Protein AF-0000000084827569 (afdb_homodimer)

Foldseek 3Di:
DPCVPPPPPPQDDQDAQLAKAFLAWDWLLLAFEEEEEQELFLWDWDVVLLQVLLQVLQVCCCPPVVQDPCLNVDGDDPQQDDAFWKAQLQVRKIFFAFQQQFTQQLQIDQQRHHDHNVVCCVVCVHGHDDPVQAAPPQQHDDLNRHMGHGHDPSCSSLSNSSSSSRVVCVVVVNDDGSNVSNVSSVCCSPPPSLVVSLVVCVVDDVVNITPCLALSQVLLVQCVVVPGAYEYAYLHAPSSSCVNQCVSHRNCSQQSHQAYEYNQPFPCQAVPQPWAKWWADPVRDTDDDHDQEGGGSTYIYYHHVVVVCVRPVDFAANYEYEDARLRRTFASCCPPTHYAYEHAAQLSSVVSVLCPDPVLSSLVSLLVVLVVCLVVQVVDDDPVSVVVSVVSVVVSVVSLQVQQVSAHNNHRDCQDSRPGGTSSNVSCSVGHRMYHNHSSSCVVDDSRDIHDHDDDDDPPDDDDSPPCPPPD/DPCVPCPPPPQDDFDAQLAKAFLAWDWLLLAFEEEEEQELFLWDWDVVVLQVLLQVLQVCCCPPVPQDPVLNPDGDDPQQDDAFWKAQLQVRKIFFAFQQQFTQQLQIDQQRHHDHNVVCCVVCVHGHDDPVQAAPPQQHDDLNRHMGTGHDPSCSSLSNSSSSSRVVCVVVVNDDGSNVSNVSSVCCSPPPSLVVVLVVCVVDDLVNITPCLALSQVLLVQCVVVPGAYEYAYLHAPSVSCVNQCVSHNNCSQQSHQAYEYNQPFPCQAVPQPWAKWWADPVRDTDDDHDQEGGGSTYIYYHHVVVVCVRPVDFAANYEYEDARLRRTFASCCPPTRYAYEHAAQLSSVVSVLCPDPVLSSLVSLLVVLVVCLVVQVVDDDPVSVVVSVVSVVVSVVSLQVQQVSAHNNHRDCQDSRPGGTSSNVSCSVGHRMYHNHSSSCVVDDSRDIHDHDDDDDPPDDDDSPSCPPPD

Organism: Latimeria chalumnae (NCBI:txid7897)

Solvent-accessible surface area (backbone atoms only — not comparable to full-atom values): 49466 Å² total; per-residue (Å²): 133,80,70,76,74,65,67,61,53,60,62,71,74,73,65,60,45,60,44,74,35,30,65,37,74,44,48,42,63,57,46,51,32,41,33,32,28,42,75,53,40,58,46,28,68,39,71,64,50,46,43,49,52,31,49,52,51,53,48,43,40,30,74,74,66,66,40,66,70,73,59,71,74,63,70,78,59,86,73,61,64,65,59,43,31,34,33,34,28,72,78,47,34,39,33,41,42,25,62,78,36,32,50,43,78,77,26,32,23,49,27,86,38,78,47,55,56,68,56,49,28,64,74,48,66,41,49,47,54,33,53,84,45,41,36,48,94,76,26,43,42,62,88,42,70,14,16,28,39,38,60,41,78,80,38,50,36,54,55,48,48,54,22,50,53,45,31,51,30,59,76,67,71,46,87,78,57,40,47,57,54,50,51,61,53,47,47,43,62,68,70,45,32,59,60,52,48,44,52,52,52,69,74,44,68,55,76,72,34,53,42,62,35,65,44,38,34,51,45,54,47,52,40,50,75,68,69,42,45,28,33,37,53,25,62,54,49,59,73,52,51,51,55,52,39,34,71,35,65,28,90,64,47,46,71,66,25,42,34,37,30,25,41,28,50,64,48,47,20,74,73,40,76,78,48,62,57,26,40,41,45,97,86,69,45,76,46,87,60,82,70,83,65,76,48,64,55,43,42,30,32,44,17,20,46,63,61,50,35,69,60,68,62,72,60,27,63,28,27,36,38,35,23,41,34,61,51,59,55,23,33,59,42,35,42,58,48,34,28,36,23,32,34,30,38,60,65,47,29,62,52,34,54,50,56,66,33,68,67,45,42,47,45,51,43,50,42,52,49,47,50,51,48,49,63,66,51,63,79,49,80,49,69,70,50,43,53,50,50,53,50,47,53,52,48,43,51,51,42,47,51,51,60,27,40,74,66,21,73,55,66,24,45,62,49,36,46,83,72,40,44,10,40,44,36,49,51,44,58,66,34,22,32,27,37,24,30,47,62,49,35,55,71,81,49,63,66,67,44,58,43,73,40,76,72,64,62,53,74,76,46,64,52,73,53,71,80,70,79,68,82,126,130,81,68,77,74,65,66,61,52,62,62,72,74,75,65,60,48,61,44,74,34,29,66,36,73,45,47,40,62,56,45,51,33,41,33,33,28,42,75,53,41,57,44,27,70,37,72,64,50,45,42,50,52,31,51,52,53,52,48,44,39,31,74,73,67,65,42,66,71,72,58,72,76,63,71,78,58,85,73,62,66,65,60,43,30,34,34,34,29,72,76,47,36,39,32,41,42,23,60,78,34,33,51,43,76,76,25,32,26,50,28,85,37,78,47,58,57,70,56,50,28,63,75,48,66,39,49,48,56,32,52,85,44,41,38,48,93,76,27,43,42,62,88,41,71,14,15,28,39,37,61,42,77,78,39,49,35,55,54,47,48,55,22,51,54,45,30,50,30,60,75,66,72,47,87,76,57,39,46,58,54,50,53,61,53,47,46,46,62,69,74,42,33,63,61,49,45,46,53,49,54,71,70,47,64,58,77,70,34,52,42,62,32,65,44,39,34,51,44,54,49,53,40,50,76,69,68,42,45,30,32,38,55,25,60,53,50,60,72,54,50,51,53,52,39,35,70,33,64,27,92,65,48,48,73,66,25,42,33,35,32,26,42,28,49,64,48,47,19,74,74,40,76,76,48,62,55,26,40,41,47,97,85,68,46,77,46,87,59,82,71,83,66,78,47,65,52,43,44,30,33,44,19,20,48,65,60,49,36,69,60,69,61,73,59,26,64,30,27,37,38,34,23,39,34,61,52,58,56,22,33,57,41,36,42,58,48,35,29,36,24,33,33,31,38,58,64,46,30,60,51,36,55,49,57,65,32,68,67,46,42,47,44,49,42,50,44,52,47,48,50,52,47,49,62,68,51,64,78,48,79,50,68,70,50,43,52,49,49,52,49,48,53,52,48,43,52,53,42,49,50,51,60,27,40,74,66,22,74,56,65,24,46,63,49,36,48,84,71,40,45,10,40,45,36,49,50,45,57,64,33,23,32,28,38,25,31,45,62,49,37,55,70,80,49,63,67,66,44,59,42,73,40,77,73,63,61,53,74,74,45,65,53,72,52,70,79,70,80,69,83,127

Sequence (944 aa):
FYFKDLIPSMMGSFPSPDAIFANNEMSLSDIEVYGFDYDYTLAFYSKDLHTMIFNIARNILIDQLRYPEELRTYEYSPNFAIRGLHYDVQTALLMKIDAFHYIQLGSVYRGLNTVPDEEVIAIYEGSHVPLEQMSDFYGKSSHGNTMKQFMDIFSLPEVTLLSCVNDYFITNNIDYEPVHLYKDVKVQFEDNFLKHFIYLFHLSCIDRYICYGEQTCAVLRKLAEHGKKMFLITNSPISFVDRGMNYIVDKDWKDLFDVIIVQADKPSFFNDRRPPFRRVNQKGVLLWDKIHQLEKGQIYKQGNLYEFLKLTGWRGSKVLYFGDHIYSDLADLTLKHGWRTGAIIPELRSEIKTMNTEEYTRVMAFLQTLTGLLEKMQVYRDTESQMLLQEWIKERQDTRELAKKVFNPQFGSIFRTNQNPTYFSRRLSRFADIYMASLSCLLNYDLHHTFYPRRTPLQHEAPFWSQLNVTVFYFKDLIPSMMGSFPSPDAIFANNEMSLSDIEVYGFDYDYTLAFYSKDLHTMIFNIARNILIDQLRYPEELRTYEYSPNFAIRGLHYDVQTALLMKIDAFHYIQLGSVYRGLNTVPDEEVIAIYEGSHVPLEQMSDFYGKSSHGNTMKQFMDIFSLPEVTLLSCVNDYFITNNIDYEPVHLYKDVKVQFEDNFLKHFIYLFHLSCIDRYICYGEQTCAVLRKLAEHGKKMFLITNSPISFVDRGMNYIVDKDWKDLFDVIIVQADKPSFFNDRRPPFRRVNQKGVLLWDKIHQLEKGQIYKQGNLYEFLKLTGWRGSKVLYFGDHIYSDLADLTLKHGWRTGAIIPELRSEIKTMNTEEYTRVMAFLQTLTGLLEKMQVYRDTESQMLLQEWIKERQDTRELAKKVFNPQFGSIFRTNQNPTYFSRRLSRFADIYMASLSCLLNYDLHHTFYPRRTPLQHEAPFWSQLNVTV

InterPro domains:
  IPR008380 HAD-superfamily hydrolase, subfamily IG, 5'-nucleotidase [PF05761] (20-462)
  IPR008380 HAD-superfamily hydrolase, subfamily IG, 5'-nucleotidase [PTHR12103] (16-461)
  IPR008380 HAD-superfamily hydrolase, subfamily IG, 5'-nucleotidase [TIGR02244] (20-361)
  IPR016695 Purine 5'-nucleotidase [PIRSF017434] (11-467)
  IPR023214 HAD superfamily [G3DSA:3.40.50.1000] (194-374)
  IPR036412 HAD-like superfamily [SSF56784] (17-463)

Radius of gyration: 29.43 Å; Cα contacts (8 Å, |Δi|>4): 1794; chains: 2; bounding box: 73×83×70 Å

Secondary structure (DSSP, 8-state):
---TT----B-SPPPPTT--EESS-EEGGG--EEEE-TBTTTBEE-HHHHHHHHHHHHHHHHHTT---GGGGG----TTT--TT-EEETTTTEEEEEBTTSBEEEEEEEETTEEPPHHHHHHHHTSSBPPGGGS--TTS--STTSSEEE--STTHHHHHHHHHHHHHHHHHTT----HHHHHHHHHHIIIIIHHHHHHHHHHHS-HHHHEE-HHHHHHHHHHHHHTT-EEEEE-SS-HHHHHHHHHHHT-TTGGGG-SEEEES--TTHHHH---PPEEEE-TTSPBP-PPPS---TT-EEEE--HHHHHHHH---GGGEEEEES-IIIIIIHHHHHH--EEEEE-THHHHHHHHHTSHHHHHHHHHHHHHHHHHHHHTT--SHHHHHHHHHHHHHHHHHHHHHHHTT-TTT--SSEETTEEBHHHHHHHHH-SEEES-GGGGGGS-TT-EE----PPPTTS--B--------/---TT----B-SPPPPTT--EESS-EEGGG--EEEE-TBTTTBEE-HHHHHHHHHHHHHHHHHTT---GGGGG----TTT--TT-EEETTTTEEEEEBTTSBEEEEEEEETTEEPPHHHHHHHHTSSBPPGGGS--TTS--STTSSEEE--STTHHHHHHHHHHHHHHHHHTT----HHHHHHHHHHIIIIIHHHHHHHHHHHS-HHHHEE-HHHHHHHHHHHHHTT-EEEEE-SS-HHHHHHHHHHHT-TTGGGG-SEEEES--TTHHHH---PPEEEE-TTSPBP-PPPS---TT-EEEE--HHHHHHHH---GGGEEEEES-IIIIIIHHHHHH--EEEEE-THHHHHHHHHTSHHHHHHHHHHHHHHHHHHHHTT--SHHHHHHHHHHHHHHHHHHHHHHHTT-TTT--SSEETTEEBHHHHHHHHH-SEEES-GGGGGGS-TT-EE----PPPTTS--B--------

Nearest PDB structures (foldseek):
  4ohf-assembly3_C  TM=8.994E-01  e=6.667E-33  Legionella pneumophila subsp. pneumophila str. Philadelphia 1
  2xcw-assembly1_A  TM=8.366E-01  e=3.981E-32  Homo sapiens
  6ddl-assembly1_A-2  TM=8.296E-01  e=4.647E-31  Homo sapiens
  6ddl-assembly1_B-2  TM=8.229E-01  e=4.156E-31  Homo sapiens
  2xcv-assembly1_A  TM=8.320E-01  e=2.624E-30  Homo sapiens

Structure (mmCIF, N/CA/C/O backbone):
data_AF-0000000084827569-model_v1
#
loop_
_entity.id
_entity.type
_entity.pdbx_description
1 polymer "5'-nucleotidase domain containing 3"
#
loop_
_atom_site.group_PDB
_atom_site.id
_atom_site.type_symbol
_atom_site.label_atom_id
_atom_site.label_alt_id
_atom_site.label_comp_id
_atom_site.label_asym_id
_atom_site.label_entity_id
_atom_site.label_seq_id
_atom_site.pdbx_PDB_ins_code
_atom_site.Cartn_x
_atom_site.Cartn_y
_atom_site.Cartn_z
_atom_site.occupancy
_atom_site.B_iso_or_equiv
_atom_site.auth_seq_id
_atom_site.auth_comp_id
_atom_site.auth_asym_id
_atom_site.auth_atom_id
_atom_site.pdbx_PDB_model_num
ATOM 1 N N . PHE A 1 1 ? 28.141 -9.164 26.234 1 29.25 1 PHE A N 1
ATOM 2 C CA . PHE A 1 1 ? 26.688 -9.305 26.328 1 29.25 1 PHE A CA 1
ATOM 3 C C . PHE A 1 1 ? 26.203 -10.508 25.531 1 29.25 1 PHE A C 1
ATOM 5 O O . PHE A 1 1 ? 26.297 -10.516 24.297 1 29.25 1 PHE A O 1
ATOM 12 N N . TYR A 1 2 ? 26.641 -11.578 26.062 1 33.53 2 TYR A N 1
ATOM 13 C CA . TYR A 1 2 ? 26.312 -12.852 25.438 1 33.53 2 TYR A CA 1
ATOM 14 C C . TYR A 1 2 ? 24.812 -13.094 25.453 1 33.53 2 TYR A C 1
ATOM 16 O O . TYR A 1 2 ? 24.188 -13.062 26.516 1 33.53 2 TYR A O 1
ATOM 24 N N . PHE A 1 3 ? 24.141 -12.602 24.422 1 39 3 PHE A N 1
ATOM 25 C CA . PHE A 1 3 ? 22.734 -12.859 24.109 1 39 3 PHE A CA 1
ATOM 26 C C . PHE A 1 3 ? 22.469 -14.359 24.047 1 39 3 PHE A C 1
ATOM 28 O O . PHE A 1 3 ? 21.734 -14.828 23.188 1 39 3 PHE A O 1
ATOM 35 N N . LYS A 1 4 ? 23.391 -15.234 24.5 1 38.5 4 LYS A N 1
ATOM 36 C CA . LYS A 1 4 ? 23.125 -16.656 24.328 1 38.5 4 LYS A CA 1
ATOM 37 C C . LYS A 1 4 ? 21.75 -17.031 24.859 1 38.5 4 LYS A C 1
ATOM 39 O O . LYS A 1 4 ? 21.094 -17.922 24.312 1 38.5 4 LYS A O 1
ATOM 44 N N . ASP A 1 5 ? 21.312 -16.469 25.906 1 44.16 5 ASP A N 1
ATOM 45 C CA . ASP A 1 5 ? 20.156 -17.047 26.578 1 44.16 5 ASP A CA 1
ATOM 46 C C . ASP A 1 5 ? 18.875 -16.312 26.203 1 44.16 5 ASP A C 1
ATOM 48 O O . ASP A 1 5 ? 17.906 -16.312 26.969 1 44.16 5 ASP A O 1
ATOM 52 N N . LEU A 1 6 ? 18.938 -15.438 25.266 1 46.19 6 LEU A N 1
ATOM 53 C CA . LEU A 1 6 ? 17.641 -14.844 24.938 1 46.19 6 LEU A CA 1
ATOM 54 C C . LEU A 1 6 ? 16.703 -15.883 24.344 1 46.19 6 LEU A C 1
ATOM 56 O O . LEU A 1 6 ? 17.016 -16.5 23.328 1 46.19 6 LEU A O 1
ATOM 60 N N . ILE A 1 7 ? 16.125 -16.594 25.297 1 48.72 7 ILE A N 1
ATOM 61 C CA . ILE A 1 7 ? 15.055 -17.438 24.75 1 48.72 7 ILE A CA 1
ATOM 62 C C . ILE A 1 7 ? 13.914 -16.562 24.25 1 48.72 7 ILE A C 1
ATOM 64 O O . ILE A 1 7 ? 13.281 -15.844 25.031 1 48.72 7 ILE A O 1
ATOM 68 N N . PRO A 1 8 ? 13.867 -16.391 22.906 1 52.38 8 PRO A N 1
ATOM 69 C CA . PRO A 1 8 ? 12.742 -15.609 22.391 1 52.38 8 PRO A CA 1
ATOM 70 C C . PRO A 1 8 ? 11.391 -16.094 22.922 1 52.38 8 PRO A C 1
ATOM 72 O O . PRO A 1 8 ? 11.203 -17.297 23.125 1 52.38 8 PRO A O 1
ATOM 75 N N . SER A 1 9 ? 10.758 -15.367 23.875 1 50.97 9 SER A N 1
ATOM 76 C CA . SER A 1 9 ? 9.383 -15.719 24.203 1 50.97 9 SER A CA 1
ATOM 77 C C . SER A 1 9 ? 8.461 -15.539 23 1 50.97 9 SER A C 1
ATOM 79 O O . SER A 1 9 ? 8.328 -14.438 22.469 1 50.97 9 SER A O 1
ATOM 81 N N . MET A 1 10 ? 8.609 -16.547 22.109 1 52.84 10 MET A N 1
ATOM 82 C CA . MET A 1 10 ? 7.676 -16.547 20.984 1 52.84 10 MET A CA 1
ATOM 83 C C . MET A 1 10 ? 6.234 -16.609 21.484 1 52.84 10 MET A C 1
ATOM 85 O O . MET A 1 10 ? 5.93 -17.344 22.422 1 52.84 10 MET A O 1
ATOM 89 N N . MET A 1 11 ? 5.543 -15.477 21.156 1 50.56 11 MET A N 1
ATOM 90 C CA . MET A 1 11 ? 4.117 -15.461 21.469 1 50.56 11 MET A CA 1
ATOM 91 C C . MET A 1 11 ? 3.328 -16.297 20.469 1 50.56 11 MET A C 1
ATOM 93 O O . MET A 1 11 ? 3.189 -15.914 19.297 1 50.56 11 MET A O 1
ATOM 97 N N . GLY A 1 12 ? 3.107 -17.609 20.719 1 57.53 12 GLY A N 1
ATOM 98 C CA . GLY A 1 12 ? 2.129 -18.406 20 1 57.53 12 GLY A CA 1
ATOM 99 C C . GLY A 1 12 ? 2.75 -19.547 19.219 1 57.53 12 GLY A C 1
ATOM 100 O O . GLY A 1 12 ? 3.941 -19.844 19.359 1 57.53 12 GLY A O 1
ATOM 101 N N . SER A 1 13 ? 1.937 -20.281 18.516 1 65.5 13 SER A N 1
ATOM 102 C CA . SER A 1 13 ? 2.32 -21.469 17.75 1 65.5 13 SER A CA 1
ATOM 103 C C . SER A 1 13 ? 2.875 -21.094 16.375 1 65.5 13 SER A C 1
ATOM 105 O O . SER A 1 13 ? 2.52 -20.047 15.828 1 65.5 13 SER A O 1
ATOM 107 N N . PHE A 1 14 ? 3.91 -21.703 15.984 1 82.19 14 PHE A N 1
ATOM 108 C CA . PHE A 1 14 ? 4.469 -21.578 14.641 1 82.19 14 PHE A CA 1
ATOM 109 C C . PHE A 1 14 ? 3.402 -21.844 13.586 1 82.19 14 PHE A C 1
ATOM 111 O O . PHE A 1 14 ? 2.613 -22.781 13.711 1 82.19 14 PHE A O 1
ATOM 118 N N . PRO A 1 15 ? 3.332 -20.906 12.695 1 88.69 15 PRO A N 1
ATOM 119 C CA . PRO A 1 15 ? 2.375 -21.125 11.609 1 88.69 15 PRO A CA 1
ATOM 120 C C . PRO A 1 15 ? 2.662 -22.422 10.836 1 88.69 15 PRO A C 1
ATOM 122 O O . PRO A 1 15 ? 3.822 -22.812 10.688 1 88.69 15 PRO A O 1
ATOM 125 N N . SER A 1 16 ? 1.63 -23.047 10.391 1 93.62 16 SER A N 1
ATOM 126 C CA . SER A 1 16 ? 1.774 -24.219 9.539 1 93.62 16 SER A CA 1
ATOM 127 C C . SER A 1 16 ? 2.121 -23.828 8.102 1 93.62 16 SER A C 1
ATOM 129 O O . SER A 1 16 ? 1.522 -22.906 7.547 1 93.62 16 SER A O 1
ATOM 131 N N . PRO A 1 17 ? 3.078 -24.531 7.512 1 95.62 17 PRO A N 1
ATOM 132 C CA . PRO A 1 17 ? 3.408 -24.266 6.109 1 95.62 17 PRO A CA 1
ATOM 133 C C . PRO A 1 17 ? 2.238 -24.547 5.168 1 95.62 17 PRO A C 1
ATOM 135 O O . PRO A 1 17 ? 2.266 -24.141 4.008 1 95.62 17 PRO A O 1
ATOM 138 N N . ASP A 1 18 ? 1.232 -25.266 5.645 1 96.31 18 ASP A N 1
ATOM 139 C CA . ASP A 1 18 ? 0.086 -25.578 4.801 1 96.31 18 ASP A CA 1
ATOM 140 C C . ASP A 1 18 ? -1.142 -24.766 5.211 1 96.31 18 ASP A C 1
ATOM 142 O O . ASP A 1 18 ? -2.271 -25.125 4.867 1 96.31 18 ASP A O 1
ATOM 146 N N . ALA A 1 19 ? -0.898 -23.703 5.957 1 96.5 19 ALA A N 1
ATOM 147 C CA . ALA A 1 19 ? -1.994 -22.828 6.359 1 96.5 19 ALA A CA 1
ATOM 148 C C . ALA A 1 19 ? -2.326 -21.828 5.258 1 96.5 19 ALA A C 1
ATOM 150 O O . ALA A 1 19 ? -1.523 -21.609 4.348 1 96.5 19 ALA A O 1
ATOM 151 N N . ILE A 1 20 ? -3.559 -21.344 5.305 1 98.12 20 ILE A N 1
ATOM 152 C CA . ILE A 1 20 ? -3.971 -20.219 4.484 1 98.12 20 ILE A CA 1
ATOM 153 C C . ILE A 1 20 ? -3.918 -18.922 5.309 1 98.12 20 ILE A C 1
ATOM 155 O O . ILE A 1 20 ? -4.41 -18.891 6.441 1 98.12 20 ILE A O 1
ATOM 159 N N . PHE A 1 21 ? -3.318 -17.969 4.793 1 97.75 21 PHE A N 1
ATOM 160 C CA . PHE A 1 21 ? -3.18 -16.688 5.484 1 97.75 21 PHE A CA 1
ATOM 161 C C . PHE A 1 21 ? -4.078 -15.633 4.852 1 97.75 21 PHE A C 1
ATOM 163 O O . PHE A 1 21 ? -4.367 -15.695 3.654 1 97.75 21 PHE A O 1
ATOM 170 N N . ALA A 1 22 ? -4.5 -14.656 5.695 1 97.5 22 ALA A N 1
ATOM 171 C CA . ALA A 1 22 ? -5.488 -13.695 5.211 1 97.5 22 ALA A CA 1
ATOM 172 C C . ALA A 1 22 ? -5.008 -12.266 5.426 1 97.5 22 ALA A C 1
ATOM 174 O O . ALA A 1 22 ? -4.465 -11.938 6.484 1 97.5 22 ALA A O 1
ATOM 175 N N . ASN A 1 23 ? -5.168 -11.469 4.371 1 96.25 23 ASN A N 1
ATOM 176 C CA . ASN A 1 23 ? -4.992 -10.023 4.477 1 96.25 23 ASN A CA 1
ATOM 177 C C . ASN A 1 23 ? -6.316 -9.32 4.746 1 96.25 23 ASN A C 1
ATOM 179 O O . ASN A 1 23 ? -6.336 -8.203 5.27 1 96.25 23 ASN A O 1
ATOM 183 N N . ASN A 1 24 ? -7.383 -10 4.32 1 95.69 24 ASN A N 1
ATOM 184 C CA . ASN A 1 24 ? -8.742 -9.531 4.562 1 95.69 24 ASN A CA 1
ATOM 185 C C . ASN A 1 24 ? -9.625 -10.648 5.117 1 95.69 24 ASN A C 1
ATOM 187 O O . ASN A 1 24 ? -9.453 -11.82 4.77 1 95.69 24 ASN A O 1
ATOM 191 N N . GLU A 1 25 ? -10.555 -10.195 5.953 1 95.75 25 GLU A N 1
ATOM 192 C CA . GLU A 1 25 ? -11.516 -11.172 6.453 1 95.75 25 GLU A CA 1
ATOM 193 C C . GLU A 1 25 ? -12.359 -11.742 5.32 1 95.75 25 GLU A C 1
ATOM 195 O O . GLU A 1 25 ? -12.883 -11 4.484 1 95.75 25 GLU A O 1
ATOM 200 N N . MET A 1 26 ? -12.43 -13.055 5.309 1 95.88 26 MET A N 1
ATOM 201 C CA . MET A 1 26 ? -13.18 -13.727 4.246 1 95.88 26 MET A CA 1
ATOM 202 C C . MET A 1 26 ? -13.797 -15.023 4.75 1 95.88 26 MET A C 1
ATOM 204 O O . MET A 1 26 ? -13.109 -15.844 5.367 1 95.88 26 MET A O 1
ATOM 208 N N . SER A 1 27 ? -15.039 -15.164 4.465 1 96.88 27 SER A N 1
ATOM 209 C CA . SER A 1 27 ? -15.734 -16.406 4.781 1 96.88 27 SER A CA 1
ATOM 210 C C . SER A 1 27 ? -15.945 -17.25 3.531 1 96.88 27 SER A C 1
ATOM 212 O O . SER A 1 27 ? -16.516 -16.781 2.545 1 96.88 27 SER A O 1
ATOM 214 N N . LEU A 1 28 ? -15.578 -18.469 3.611 1 97.94 28 LEU A N 1
ATOM 215 C CA . LEU A 1 28 ? -15.789 -19.375 2.482 1 97.94 28 LEU A CA 1
ATOM 216 C C . LEU A 1 28 ? -17.266 -19.656 2.275 1 97.94 28 LEU A C 1
ATOM 218 O O . LEU A 1 28 ? -17.688 -20.062 1.189 1 97.94 28 LEU A O 1
ATOM 222 N N . SER A 1 29 ? -18.062 -19.422 3.281 1 96.38 29 SER A N 1
ATOM 223 C CA . SER A 1 29 ? -19.516 -19.609 3.164 1 96.38 29 SER A CA 1
ATOM 224 C C . SER A 1 29 ? -20.109 -18.609 2.176 1 96.38 29 SER A C 1
ATOM 226 O O . SER A 1 29 ? -21.172 -18.875 1.593 1 96.38 29 SER A O 1
ATOM 228 N N . ASP A 1 30 ? -19.438 -17.531 1.999 1 96.19 30 ASP A N 1
ATOM 229 C CA . ASP A 1 30 ? -19.953 -16.469 1.132 1 96.19 30 ASP A CA 1
ATOM 230 C C . ASP A 1 30 ? -19.562 -16.719 -0.322 1 96.19 30 ASP A C 1
ATOM 232 O O . ASP A 1 30 ? -20.078 -16.062 -1.23 1 96.19 30 ASP A O 1
ATOM 236 N N . ILE A 1 31 ? -18.672 -17.641 -0.545 1 98.25 31 ILE A N 1
ATOM 237 C CA . ILE A 1 31 ? -18.156 -17.875 -1.888 1 98.25 31 ILE A CA 1
ATOM 238 C C . ILE A 1 31 ? -19.016 -18.906 -2.6 1 98.25 31 ILE A C 1
ATOM 240 O O . ILE A 1 31 ? -19.203 -20.031 -2.107 1 98.25 31 ILE A O 1
ATOM 244 N N . GLU A 1 32 ? -19.469 -18.531 -3.768 1 98.25 32 GLU A N 1
ATOM 245 C CA . GLU A 1 32 ? -20.328 -19.422 -4.547 1 98.25 32 GLU A CA 1
ATOM 246 C C . GLU A 1 32 ? -19.609 -19.906 -5.805 1 98.25 32 GLU A C 1
ATOM 248 O O . GLU A 1 32 ? -19.922 -20.984 -6.32 1 98.25 32 GLU A O 1
ATOM 253 N N . VAL A 1 33 ? -18.734 -19.109 -6.242 1 98.75 33 VAL A N 1
ATOM 254 C CA . VAL A 1 33 ? -18.062 -19.391 -7.508 1 98.75 33 VAL A CA 1
ATOM 255 C C . VAL A 1 33 ? -16.547 -19.344 -7.312 1 98.75 33 VAL A C 1
ATOM 257 O O . VAL A 1 33 ? -16.016 -18.406 -6.738 1 98.75 33 VAL A O 1
ATOM 260 N N . TYR A 1 34 ? -15.922 -20.406 -7.781 1 98.81 34 TYR A N 1
ATOM 261 C CA . TYR A 1 34 ? -14.469 -20.5 -7.691 1 98.81 34 TYR A CA 1
ATOM 262 C C . TYR A 1 34 ? -13.828 -20.453 -9.07 1 98.81 34 TYR A C 1
ATOM 264 O O . TYR A 1 34 ? -14.211 -21.219 -9.969 1 98.81 34 TYR A O 1
ATOM 272 N N . GLY A 1 35 ? -12.898 -19.547 -9.281 1 98.75 35 GLY A N 1
ATOM 273 C CA . GLY A 1 35 ? -12.125 -19.438 -10.508 1 98.75 35 GLY A CA 1
ATOM 274 C C . GLY A 1 35 ? -10.656 -19.75 -10.32 1 98.75 35 GLY A C 1
ATOM 275 O O . GLY A 1 35 ? -10.094 -19.5 -9.25 1 98.75 35 GLY A O 1
ATOM 276 N N . PHE A 1 36 ? -10.047 -20.234 -11.43 1 98.56 36 PHE A N 1
ATOM 277 C CA . PHE A 1 36 ? -8.664 -20.688 -11.312 1 98.56 36 PHE A CA 1
ATOM 278 C C . PHE A 1 36 ? -7.863 -20.297 -12.547 1 98.56 36 PHE A C 1
ATOM 280 O O . PHE A 1 36 ? -8.359 -20.375 -13.672 1 98.56 36 PHE A O 1
ATOM 287 N N . ASP A 1 37 ? -6.594 -19.906 -12.211 1 96.25 37 ASP A N 1
ATOM 288 C CA . ASP A 1 37 ? -5.562 -20 -13.242 1 96.25 37 ASP A CA 1
ATOM 289 C C . ASP A 1 37 ? -5.066 -21.453 -13.375 1 96.25 37 ASP A C 1
ATOM 291 O O . ASP A 1 37 ? -5.426 -22.312 -12.57 1 96.25 37 ASP A O 1
ATOM 295 N N . TYR A 1 38 ? -4.395 -21.656 -14.484 1 94.12 38 TYR A N 1
ATOM 296 C CA . TYR A 1 38 ? -3.932 -23.031 -14.719 1 94.12 38 TYR A CA 1
ATOM 297 C C . TYR A 1 38 ? -2.51 -23.219 -14.203 1 94.12 38 TYR A C 1
ATOM 299 O O . TYR A 1 38 ? -2.279 -23.984 -13.273 1 94.12 38 TYR A O 1
ATOM 307 N N . ASP A 1 39 ? -1.568 -22.359 -14.703 1 89.69 39 ASP A N 1
ATOM 308 C CA . ASP A 1 39 ? -0.149 -22.531 -14.406 1 89.69 39 ASP A CA 1
ATOM 309 C C . ASP A 1 39 ? 0.174 -22.109 -12.977 1 89.69 39 ASP A C 1
ATOM 311 O O . ASP A 1 39 ? -0.102 -20.969 -12.594 1 89.69 39 ASP A O 1
ATOM 315 N N . TYR A 1 40 ? 0.761 -23.031 -12.242 1 90.81 40 TYR A N 1
ATOM 316 C CA . TYR A 1 40 ? 1.181 -22.844 -10.859 1 90.81 40 TYR A CA 1
ATOM 317 C C . TYR A 1 40 ? -0.016 -22.547 -9.961 1 90.81 40 TYR A C 1
ATOM 319 O O . TYR A 1 40 ? 0.119 -21.891 -8.93 1 90.81 40 TYR A O 1
ATOM 327 N N . THR A 1 41 ? -1.151 -22.922 -10.406 1 94.81 41 THR A N 1
ATOM 328 C CA . THR A 1 41 ? -2.375 -22.906 -9.609 1 94.81 41 THR A CA 1
ATOM 329 C C . THR A 1 41 ? -3.049 -24.266 -9.609 1 94.81 41 THR A C 1
ATOM 331 O O . THR A 1 41 ? -2.918 -25.031 -8.648 1 94.81 41 THR A O 1
ATOM 334 N N . LEU A 1 42 ? -3.605 -24.703 -10.766 1 95.88 42 LEU A N 1
ATOM 335 C CA . LEU A 1 42 ? -4.109 -26.062 -10.867 1 95.88 42 LEU A CA 1
ATOM 336 C C . LEU A 1 42 ? -2.971 -27.047 -11.117 1 95.88 42 LEU A C 1
ATOM 338 O O . LEU A 1 42 ? -2.943 -28.125 -10.531 1 95.88 42 LEU A O 1
ATOM 342 N N . ALA A 1 43 ? -2.096 -26.625 -12.016 1 90.81 43 ALA A N 1
ATOM 343 C CA . ALA A 1 43 ? -0.926 -27.438 -12.32 1 90.81 43 ALA A CA 1
ATOM 344 C C . ALA A 1 43 ? 0.334 -26.844 -11.695 1 90.81 43 ALA A C 1
ATOM 346 O O . ALA A 1 43 ? 0.73 -25.734 -12.016 1 90.81 43 ALA A O 1
ATOM 347 N N . PHE A 1 44 ? 0.921 -27.656 -10.852 1 89.06 44 PHE A N 1
ATOM 348 C CA . PHE A 1 44 ? 2.195 -27.281 -10.25 1 89.06 44 PHE A CA 1
ATOM 349 C C . PHE A 1 44 ? 3.348 -28.016 -10.914 1 89.06 44 PHE A C 1
ATOM 351 O O . PHE A 1 44 ? 3.225 -29.203 -11.25 1 89.06 44 PHE A O 1
ATOM 358 N N . TYR A 1 45 ? 4.402 -27.25 -11.016 1 83.94 45 TYR A N 1
ATOM 359 C CA . TYR A 1 45 ? 5.496 -27.844 -11.773 1 83.94 45 TYR A CA 1
ATOM 360 C C . TYR A 1 45 ? 6.727 -28.031 -10.898 1 83.94 45 TYR A C 1
ATOM 362 O O . TYR A 1 45 ? 6.961 -27.266 -9.969 1 83.94 45 TYR A O 1
ATOM 370 N N . SER A 1 46 ? 7.477 -29.016 -11.25 1 82.81 46 SER A N 1
ATOM 371 C CA . SER A 1 46 ? 8.734 -29.297 -10.562 1 82.81 46 SER A CA 1
ATOM 372 C C . SER A 1 46 ? 9.844 -28.375 -11.047 1 82.81 46 SER A C 1
ATOM 374 O O . SER A 1 46 ? 9.695 -27.703 -12.062 1 82.81 46 SER A O 1
ATOM 376 N N . LYS A 1 47 ? 10.977 -28.438 -10.328 1 82.06 47 LYS A N 1
ATOM 377 C CA . LYS A 1 47 ? 12.141 -27.641 -10.672 1 82.06 47 LYS A CA 1
ATOM 378 C C . LYS A 1 47 ? 12.734 -28.062 -12.008 1 82.06 47 LYS A C 1
ATOM 380 O O . LYS A 1 47 ? 13.445 -27.297 -12.656 1 82.06 47 LYS A O 1
ATOM 385 N N . ASP A 1 48 ? 12.477 -29.25 -12.359 1 84 48 ASP A N 1
ATOM 386 C CA . ASP A 1 48 ? 13 -29.766 -13.625 1 84 48 ASP A CA 1
ATOM 387 C C . ASP A 1 48 ? 12.477 -28.969 -14.812 1 84 48 ASP A C 1
ATOM 389 O O . ASP A 1 48 ? 13.164 -28.812 -15.82 1 84 48 ASP A O 1
ATOM 393 N N . LEU A 1 49 ? 11.328 -28.5 -14.602 1 82.75 49 LEU A N 1
ATOM 394 C CA . LEU A 1 49 ? 10.75 -27.703 -15.68 1 82.75 49 LEU A CA 1
ATOM 395 C C . LEU A 1 49 ? 11.547 -26.422 -15.891 1 82.75 49 LEU A C 1
ATOM 397 O O . LEU A 1 49 ? 11.805 -26.016 -17.031 1 82.75 49 LEU A O 1
ATOM 401 N N . HIS A 1 50 ? 11.969 -25.781 -14.844 1 86.31 50 HIS A N 1
ATOM 402 C CA . HIS A 1 50 ? 12.734 -24.547 -14.938 1 86.31 50 HIS A CA 1
ATOM 403 C C . HIS A 1 50 ? 14.078 -24.781 -15.609 1 86.31 50 HIS A C 1
ATOM 405 O O . HIS A 1 50 ? 14.531 -23.953 -16.422 1 86.31 50 HIS A O 1
ATOM 411 N N . THR A 1 51 ? 14.633 -25.875 -15.258 1 87.94 51 THR A N 1
ATOM 412 C CA . THR A 1 51 ? 15.906 -26.234 -15.867 1 87.94 51 THR A CA 1
ATOM 413 C C . THR A 1 51 ? 15.742 -26.422 -17.375 1 87.94 51 THR A C 1
ATOM 415 O O . THR A 1 51 ? 16.578 -25.969 -18.156 1 87.94 51 THR A O 1
ATOM 418 N N . MET A 1 52 ? 14.727 -27.094 -17.688 1 84.06 52 MET A N 1
ATOM 419 C CA . MET A 1 52 ? 14.461 -27.328 -19.094 1 84.06 52 MET A CA 1
ATOM 420 C C . MET A 1 52 ? 14.242 -26.016 -19.844 1 84.06 52 MET A C 1
ATOM 422 O O . MET A 1 52 ? 14.789 -25.812 -20.922 1 84.06 52 MET A O 1
ATOM 426 N N . ILE A 1 53 ? 13.422 -25.141 -19.25 1 84.38 53 ILE A N 1
ATOM 427 C CA . ILE A 1 53 ? 13.125 -23.859 -19.859 1 84.38 53 ILE A CA 1
ATOM 428 C C . ILE A 1 53 ? 14.406 -23.047 -20.031 1 84.38 53 ILE A C 1
ATOM 430 O O . ILE A 1 53 ? 14.648 -22.469 -21.094 1 84.38 53 ILE A O 1
ATOM 434 N N . PHE A 1 54 ? 15.211 -23.047 -19.062 1 90.25 54 PHE A N 1
ATOM 435 C CA . PHE A 1 54 ? 16.5 -22.359 -19.094 1 90.25 54 PHE A CA 1
ATOM 436 C C . PHE A 1 54 ? 17.375 -22.891 -20.219 1 90.25 54 PHE A C 1
ATOM 438 O O . PHE A 1 54 ? 17.922 -22.109 -21 1 90.25 54 PHE A O 1
ATOM 445 N N . ASN A 1 55 ? 17.453 -24.172 -20.312 1 89.12 55 ASN A N 1
ATOM 446 C CA . ASN A 1 55 ? 18.312 -24.797 -21.312 1 89.12 55 ASN A CA 1
ATOM 447 C C . ASN A 1 55 ? 17.844 -24.5 -22.734 1 89.12 55 ASN A C 1
ATOM 449 O O . ASN A 1 55 ? 18.656 -24.219 -23.609 1 89.12 55 ASN A O 1
ATOM 453 N N . ILE A 1 56 ? 16.594 -24.594 -22.875 1 85.38 56 ILE A N 1
ATOM 454 C CA . ILE A 1 56 ? 16.031 -24.328 -24.203 1 85.38 56 ILE A CA 1
ATOM 455 C C . ILE A 1 56 ? 16.312 -22.875 -24.609 1 85.38 56 ILE A C 1
ATOM 457 O O . ILE A 1 56 ? 16.781 -22.625 -25.719 1 85.38 56 ILE A O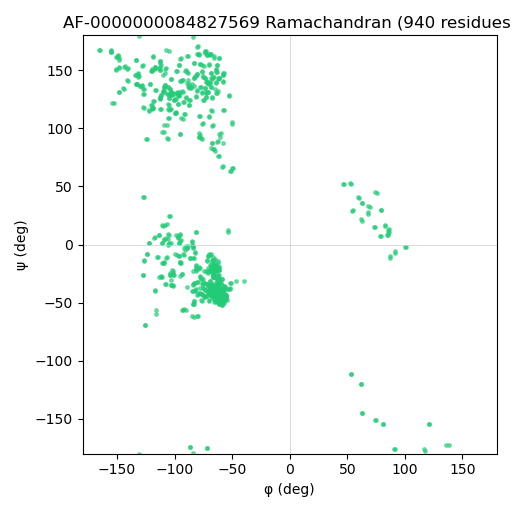 1
ATOM 461 N N . ALA A 1 57 ? 16.016 -21.953 -23.734 1 89.62 57 ALA A N 1
ATOM 462 C CA . ALA A 1 57 ? 16.219 -20.531 -24.031 1 89.62 57 ALA A CA 1
ATOM 463 C C . ALA A 1 57 ? 17.703 -20.234 -24.281 1 89.62 57 ALA A C 1
ATOM 465 O O . ALA A 1 57 ? 18.047 -19.484 -25.203 1 89.62 57 ALA A O 1
ATOM 466 N N . ARG A 1 58 ? 18.562 -20.797 -23.484 1 92.81 58 ARG A N 1
ATOM 467 C CA . ARG A 1 58 ? 20 -20.625 -23.656 1 92.81 58 ARG A CA 1
ATOM 468 C C . ARG A 1 58 ? 20.453 -21.125 -25.016 1 92.81 58 ARG A C 1
ATOM 470 O O . ARG A 1 58 ? 21.219 -20.469 -25.703 1 92.81 58 ARG A O 1
ATOM 477 N N . ASN A 1 59 ? 19.984 -22.281 -25.375 1 91.38 59 ASN A N 1
ATOM 478 C CA . ASN A 1 59 ? 20.375 -22.891 -26.641 1 91.38 59 ASN A CA 1
ATOM 479 C C . ASN A 1 59 ? 19.875 -22.078 -27.828 1 91.38 59 ASN A C 1
ATOM 481 O O . ASN A 1 59 ? 20.531 -22.016 -28.875 1 91.38 59 ASN A O 1
ATOM 485 N N . ILE A 1 60 ? 18.734 -21.531 -27.719 1 89.5 60 ILE A N 1
ATOM 486 C CA . ILE A 1 60 ? 18.219 -20.688 -28.797 1 89.5 60 ILE A CA 1
ATOM 487 C C . ILE A 1 60 ? 19.109 -19.453 -28.969 1 89.5 60 ILE A C 1
ATOM 489 O O . ILE A 1 60 ? 19.391 -19.047 -30.094 1 89.5 60 ILE A O 1
ATOM 493 N N . LEU A 1 61 ? 19.547 -18.859 -27.859 1 93.56 61 LEU A N 1
ATOM 494 C CA . LEU A 1 61 ? 20.453 -17.719 -27.938 1 93.56 61 LEU A CA 1
ATOM 495 C C . LEU A 1 61 ? 21.734 -18.094 -28.703 1 93.56 61 LEU A C 1
ATOM 497 O O . LEU A 1 61 ? 22.203 -17.328 -29.531 1 93.56 61 LEU A O 1
ATOM 501 N N . ILE A 1 62 ? 22.219 -19.266 -28.484 1 95.06 62 ILE A N 1
ATOM 502 C CA . ILE A 1 62 ? 23.469 -19.719 -29.062 1 95.06 62 ILE A CA 1
ATOM 503 C C . ILE A 1 62 ? 23.25 -20.078 -30.531 1 95.06 62 ILE A C 1
ATOM 505 O O . ILE A 1 62 ? 23.953 -19.594 -31.422 1 95.06 62 ILE A O 1
ATOM 509 N N . ASP A 1 63 ? 22.25 -20.828 -30.734 1 93.38 63 ASP A N 1
ATOM 510 C CA . ASP A 1 63 ? 22.078 -21.453 -32.062 1 93.38 63 ASP A CA 1
ATOM 511 C C . ASP A 1 63 ? 21.438 -20.484 -33.031 1 93.38 63 ASP A C 1
ATOM 513 O O . ASP A 1 63 ? 21.797 -20.469 -34.219 1 93.38 63 ASP A O 1
ATOM 517 N N . GLN A 1 64 ? 20.531 -19.75 -32.594 1 90.69 64 GLN A N 1
ATOM 518 C CA . GLN A 1 64 ? 19.75 -18.922 -33.5 1 90.69 64 GLN A CA 1
ATOM 519 C C . GLN A 1 64 ? 20.234 -17.469 -33.469 1 90.69 64 GLN A C 1
ATOM 521 O O . GLN A 1 64 ? 20.156 -16.766 -34.5 1 90.69 64 GLN A O 1
ATOM 526 N N . LEU A 1 65 ? 20.656 -17 -32.344 1 93.56 65 LEU A N 1
ATOM 527 C CA . LEU A 1 65 ? 21.031 -15.586 -32.25 1 93.56 65 LEU A CA 1
ATOM 528 C C . LEU A 1 65 ? 22.547 -15.43 -32.188 1 93.56 65 LEU A C 1
ATOM 530 O O . LEU A 1 65 ? 23.047 -14.32 -32.031 1 93.56 65 LEU A O 1
ATOM 534 N N . ARG A 1 66 ? 23.344 -16.484 -32.219 1 95.31 66 ARG A N 1
ATOM 535 C CA . ARG A 1 66 ? 24.781 -16.531 -32.406 1 95.31 66 ARG A CA 1
ATOM 536 C C . ARG A 1 66 ? 25.5 -15.953 -31.172 1 95.31 66 ARG A C 1
ATOM 538 O O . ARG A 1 66 ? 26.484 -15.234 -31.312 1 95.31 66 ARG A O 1
ATOM 545 N N . TYR A 1 67 ? 24.891 -16.141 -30.062 1 96.81 67 TYR A N 1
ATOM 546 C CA . TYR A 1 67 ? 25.609 -15.875 -28.828 1 96.81 67 TYR A CA 1
ATOM 547 C C . TYR A 1 67 ? 26.781 -16.844 -28.641 1 96.81 67 TYR A C 1
ATOM 549 O O . TYR A 1 67 ? 26.828 -17.875 -29.312 1 96.81 67 TYR A O 1
ATOM 557 N N . PRO A 1 68 ? 27.703 -16.484 -27.812 1 96.5 68 PRO A N 1
ATOM 558 C CA . PRO A 1 68 ? 28.906 -17.328 -27.672 1 96.5 68 PRO A CA 1
ATOM 559 C C . PRO A 1 68 ? 28.578 -18.75 -27.266 1 96.5 68 PRO A C 1
ATOM 561 O O . PRO A 1 68 ? 27.75 -18.969 -26.375 1 96.5 68 PRO A O 1
ATOM 564 N N . GLU A 1 69 ? 29.219 -19.766 -27.766 1 96.94 69 GLU A N 1
ATOM 565 C CA . GLU A 1 69 ? 29.016 -21.188 -27.5 1 96.94 69 GLU A CA 1
ATOM 566 C C . GLU A 1 69 ? 29.344 -21.531 -26.047 1 96.94 69 GLU A C 1
ATOM 568 O O . GLU A 1 69 ? 28.766 -22.469 -25.484 1 96.94 69 GLU A O 1
ATOM 573 N N . GLU A 1 70 ? 30.219 -20.766 -25.484 1 96.69 70 GLU A N 1
ATOM 574 C CA . GLU A 1 70 ? 30.688 -21.016 -24.125 1 96.69 70 GLU A CA 1
ATOM 575 C C . GLU A 1 70 ? 29.562 -20.859 -23.125 1 96.69 70 GLU A C 1
ATOM 577 O O . GLU A 1 70 ? 29.672 -21.312 -21.984 1 96.69 70 GLU A O 1
ATOM 582 N N . LEU A 1 71 ? 28.516 -20.234 -23.516 1 97.12 71 LEU A N 1
ATOM 583 C CA . LEU A 1 71 ? 27.359 -20.078 -22.656 1 97.12 71 LEU A CA 1
ATOM 584 C C . LEU A 1 71 ? 26.766 -21.438 -22.281 1 97.12 71 LEU A C 1
ATOM 586 O O . LEU A 1 71 ? 26.031 -21.547 -21.297 1 97.12 71 LEU A O 1
ATOM 590 N N . ARG A 1 72 ? 27.078 -22.484 -23.031 1 96.62 72 ARG A N 1
ATOM 591 C CA . ARG A 1 72 ? 26.562 -23.828 -22.781 1 96.62 72 ARG A CA 1
ATOM 592 C C . ARG A 1 72 ? 27.062 -24.375 -21.453 1 96.62 72 ARG A C 1
ATOM 594 O O . ARG A 1 72 ? 26.484 -25.297 -20.891 1 96.62 72 ARG A O 1
ATOM 601 N N . THR A 1 73 ? 28.109 -23.797 -20.922 1 95.75 73 THR A N 1
ATOM 602 C CA . THR A 1 73 ? 28.688 -24.25 -19.656 1 95.75 73 THR A CA 1
ATOM 603 C C . THR A 1 73 ? 27.859 -23.75 -18.484 1 95.75 73 THR A C 1
ATOM 605 O O . THR A 1 73 ? 28 -24.25 -17.359 1 95.75 73 THR A O 1
ATOM 608 N N . TYR A 1 74 ? 27.078 -22.719 -18.703 1 96.81 74 TYR A N 1
ATOM 609 C CA . TYR A 1 74 ? 26.234 -22.219 -17.641 1 96.81 74 TYR A CA 1
ATOM 610 C C . TYR A 1 74 ? 25.016 -23.125 -17.422 1 96.81 74 TYR A C 1
ATOM 612 O O . TYR A 1 74 ? 24.344 -23.516 -18.391 1 96.81 74 TYR A O 1
ATOM 620 N N . GLU A 1 75 ? 24.781 -23.484 -16.219 1 95.44 75 GLU A N 1
ATOM 621 C CA . GLU A 1 75 ? 23.641 -24.312 -15.836 1 95.44 75 GLU A CA 1
ATOM 622 C C . GLU A 1 75 ? 22.625 -23.516 -15.008 1 95.44 75 GLU A C 1
ATOM 624 O O . GLU A 1 75 ? 23 -22.531 -14.359 1 95.44 75 GLU A O 1
ATOM 629 N N . TYR A 1 76 ? 21.422 -24.016 -15.102 1 94.31 76 TYR A N 1
ATOM 630 C CA . TYR A 1 76 ? 20.391 -23.359 -14.305 1 94.31 76 TYR A CA 1
ATOM 631 C C . TYR A 1 76 ? 20.625 -23.578 -12.82 1 94.31 76 TYR A C 1
ATOM 633 O O . TYR A 1 76 ? 20.812 -24.719 -12.375 1 94.31 76 TYR A O 1
ATOM 641 N N . SER A 1 77 ? 20.672 -22.5 -12.07 1 93.62 77 SER A N 1
ATOM 642 C CA . SER A 1 77 ? 20.781 -22.531 -10.617 1 93.62 77 SER A CA 1
ATOM 643 C C . SER A 1 77 ? 19.469 -22.141 -9.953 1 93.62 77 SER A C 1
ATOM 645 O O . SER A 1 77 ? 19.156 -20.953 -9.828 1 93.62 77 SER A O 1
ATOM 647 N N . PRO A 1 78 ? 18.734 -23.109 -9.453 1 91.56 78 PRO A N 1
ATOM 648 C CA . PRO A 1 78 ? 17.406 -22.812 -8.891 1 91.56 78 PRO A CA 1
ATOM 649 C C . PRO A 1 78 ? 17.484 -21.938 -7.641 1 91.56 78 PRO A C 1
ATOM 651 O O . PRO A 1 78 ? 16.484 -21.359 -7.219 1 91.56 78 PRO A O 1
ATOM 654 N N . ASN A 1 79 ? 18.656 -21.781 -7.078 1 91.75 79 ASN A N 1
ATOM 655 C CA . ASN A 1 79 ? 18.766 -21.078 -5.805 1 91.75 79 ASN A CA 1
ATOM 656 C C . ASN A 1 79 ? 19.359 -19.688 -5.98 1 91.75 79 ASN A C 1
ATOM 658 O O . ASN A 1 79 ? 19.594 -18.969 -5 1 91.75 79 ASN A O 1
ATOM 662 N N . PHE A 1 80 ? 19.609 -19.25 -7.188 1 95.81 80 PHE A N 1
ATOM 663 C CA . PHE A 1 80 ? 20.234 -17.953 -7.391 1 95.81 80 PHE A CA 1
ATOM 664 C C . PHE A 1 80 ? 19.188 -16.844 -7.266 1 95.81 80 PHE A C 1
ATOM 666 O O . PHE A 1 80 ? 19.219 -16.062 -6.312 1 95.81 80 PHE A O 1
ATOM 673 N N . ALA A 1 81 ? 18.203 -16.891 -8.148 1 96.19 81 ALA A N 1
ATOM 674 C CA . ALA A 1 81 ? 17.234 -15.805 -8.203 1 96.19 81 ALA A CA 1
ATOM 675 C C . ALA A 1 81 ? 15.953 -16.172 -7.457 1 96.19 81 ALA A C 1
ATOM 677 O O . ALA A 1 81 ? 15.633 -17.359 -7.32 1 96.19 81 ALA A O 1
ATOM 678 N N . ILE A 1 82 ? 15.32 -15.195 -6.906 1 96.75 82 ILE A N 1
ATOM 679 C CA . ILE A 1 82 ? 14.031 -15.383 -6.242 1 96.75 82 ILE A CA 1
ATOM 680 C C . ILE A 1 82 ? 12.969 -14.547 -6.941 1 96.75 82 ILE A C 1
ATOM 682 O O . ILE A 1 82 ? 13.289 -13.594 -7.664 1 96.75 82 ILE A O 1
ATOM 686 N N . ARG A 1 83 ? 11.805 -14.859 -6.711 1 95.44 83 ARG A N 1
ATOM 687 C CA . ARG A 1 83 ? 10.68 -14.141 -7.297 1 95.44 83 ARG A CA 1
ATOM 688 C C . ARG A 1 83 ? 10.578 -12.727 -6.734 1 95.44 83 ARG A C 1
ATOM 690 O O . ARG A 1 83 ? 10.867 -12.5 -5.559 1 95.44 83 ARG A O 1
ATOM 697 N N . GLY A 1 84 ? 10.203 -11.781 -7.559 1 96.75 84 GLY A N 1
ATOM 698 C CA . GLY A 1 84 ? 9.922 -10.438 -7.09 1 96.75 84 GLY A CA 1
ATOM 699 C C . GLY A 1 84 ? 11.062 -9.461 -7.324 1 96.75 84 GLY A C 1
ATOM 700 O O . GLY A 1 84 ? 10.922 -8.266 -7.086 1 96.75 84 GLY A O 1
ATOM 701 N N . LEU A 1 85 ? 12.164 -9.945 -7.875 1 98.19 85 LEU A N 1
ATOM 702 C CA . LEU A 1 85 ? 13.32 -9.086 -8.117 1 98.19 85 LEU A CA 1
ATOM 703 C C . LEU A 1 85 ? 13.047 -8.094 -9.234 1 98.19 85 LEU A C 1
ATOM 705 O O . LEU A 1 85 ? 12.164 -8.32 -10.07 1 98.19 85 LEU A O 1
ATOM 709 N N . HIS A 1 86 ? 13.766 -6.98 -9.172 1 98.38 86 HIS A N 1
ATOM 710 C CA . HIS A 1 86 ? 13.742 -5.992 -10.242 1 98.38 86 HIS A CA 1
ATOM 711 C C . HIS A 1 86 ? 15.023 -6.039 -11.07 1 98.38 86 HIS A C 1
ATOM 713 O O . HIS A 1 86 ? 16.109 -6.223 -10.523 1 98.38 86 HIS A O 1
ATOM 719 N N . TYR A 1 87 ? 14.875 -5.984 -12.32 1 98.31 87 TYR A N 1
ATOM 720 C CA . TYR A 1 87 ? 15.992 -5.906 -13.258 1 98.31 87 TYR A CA 1
ATOM 721 C C . TYR A 1 87 ? 16.016 -4.551 -13.961 1 98.31 87 TYR A C 1
ATOM 723 O O . TYR A 1 87 ? 15.062 -4.176 -14.633 1 98.31 87 TYR A O 1
ATOM 731 N N . ASP A 1 88 ? 17.078 -3.807 -13.727 1 97.94 88 ASP A N 1
ATOM 732 C CA . ASP A 1 88 ? 17.266 -2.559 -14.453 1 97.94 88 ASP A CA 1
ATOM 733 C C . ASP A 1 88 ? 17.781 -2.822 -15.867 1 97.94 88 ASP A C 1
ATOM 735 O O . ASP A 1 88 ? 18.969 -3.133 -16.047 1 97.94 88 ASP A O 1
ATOM 739 N N . VAL A 1 89 ? 16.984 -2.58 -16.828 1 97.5 89 VAL A N 1
ATOM 740 C CA . VAL A 1 89 ? 17.281 -2.977 -18.203 1 97.5 89 VAL A CA 1
ATOM 741 C C . VAL A 1 89 ? 18.438 -2.137 -18.75 1 97.5 89 VAL A C 1
ATOM 743 O O . VAL A 1 89 ? 19.234 -2.621 -19.547 1 97.5 89 VAL A O 1
ATOM 746 N N . GLN A 1 90 ? 18.594 -0.91 -18.344 1 96.12 90 GLN A N 1
ATOM 747 C CA . GLN A 1 90 ? 19.609 0.005 -18.859 1 96.12 90 GLN A CA 1
ATOM 748 C C . GLN A 1 90 ? 20.984 -0.335 -18.297 1 96.12 90 GLN A C 1
ATOM 750 O O . GLN A 1 90 ? 21.984 -0.21 -19 1 96.12 90 GLN A O 1
ATOM 755 N N . THR A 1 91 ? 20.969 -0.792 -17.062 1 96.12 91 THR A N 1
ATOM 756 C CA . THR A 1 91 ? 22.266 -1.005 -16.422 1 96.12 91 THR A CA 1
ATOM 757 C C . THR A 1 91 ? 22.578 -2.494 -16.312 1 96.12 91 THR A C 1
ATOM 759 O O . THR A 1 91 ? 23.703 -2.879 -16.016 1 96.12 91 THR A O 1
ATOM 762 N N . ALA A 1 92 ? 21.578 -3.352 -16.578 1 97.38 92 ALA A N 1
ATOM 763 C CA . ALA A 1 92 ? 21.688 -4.805 -16.469 1 97.38 92 ALA A CA 1
ATOM 764 C C . ALA A 1 92 ? 21.984 -5.219 -15.031 1 97.38 92 ALA A C 1
ATOM 766 O O . ALA A 1 92 ? 22.766 -6.133 -14.789 1 97.38 92 ALA A O 1
ATOM 767 N N . LEU A 1 93 ? 21.422 -4.516 -14.062 1 98.25 93 LEU A N 1
ATOM 768 C CA . LEU A 1 93 ? 21.562 -4.859 -12.656 1 98.25 93 LEU A CA 1
ATOM 769 C C . LEU A 1 93 ? 20.297 -5.535 -12.133 1 98.25 93 LEU A C 1
ATOM 771 O O . LEU A 1 93 ? 19.188 -5.129 -12.469 1 98.25 93 LEU A O 1
ATOM 775 N N . LEU A 1 94 ? 20.531 -6.648 -11.461 1 98.62 94 LEU A N 1
ATOM 776 C CA . LEU A 1 94 ? 19.469 -7.352 -10.75 1 98.62 94 LEU A CA 1
ATOM 777 C C . LEU A 1 94 ? 19.453 -6.969 -9.273 1 98.62 94 LEU A C 1
ATOM 779 O O . LEU A 1 94 ? 20.484 -6.988 -8.609 1 98.62 94 LEU A O 1
ATOM 783 N N . MET A 1 95 ? 18.281 -6.559 -8.758 1 98.69 95 MET A N 1
ATOM 784 C CA . MET A 1 95 ? 18.281 -6.02 -7.398 1 98.69 95 MET A CA 1
ATOM 785 C C . MET A 1 95 ? 16.969 -6.32 -6.688 1 98.69 95 MET A C 1
ATOM 787 O O . MET A 1 95 ? 15.984 -6.699 -7.324 1 98.69 95 MET A O 1
ATOM 791 N N . LYS A 1 96 ? 17 -6.277 -5.418 1 98.31 96 LYS A N 1
ATOM 792 C CA . LYS A 1 96 ? 15.82 -6.379 -4.562 1 98.31 96 LYS A CA 1
ATOM 793 C C . LYS A 1 96 ? 15.398 -5.008 -4.047 1 98.31 96 LYS A C 1
ATOM 795 O O . LYS A 1 96 ? 16.219 -4.246 -3.541 1 98.31 96 LYS A O 1
ATOM 800 N N . ILE A 1 97 ? 14.172 -4.637 -4.188 1 98.12 97 ILE A N 1
ATOM 801 C CA . ILE A 1 97 ? 13.633 -3.334 -3.82 1 98.12 97 ILE A CA 1
ATOM 802 C C . ILE A 1 97 ? 12.516 -3.508 -2.801 1 98.12 97 ILE A C 1
ATOM 804 O O . ILE A 1 97 ? 11.688 -4.418 -2.924 1 98.12 97 ILE A O 1
ATOM 808 N N . ASP A 1 98 ? 12.469 -2.676 -1.796 1 96.94 98 ASP A N 1
ATOM 809 C CA . ASP A 1 98 ? 11.453 -2.811 -0.755 1 96.94 98 ASP A CA 1
ATOM 810 C C . ASP A 1 98 ? 10.172 -2.084 -1.146 1 96.94 98 ASP A C 1
ATOM 812 O O . ASP A 1 98 ? 10.031 -1.623 -2.279 1 96.94 98 ASP A O 1
ATOM 816 N N . ALA A 1 99 ? 9.234 -2.035 -0.244 1 95.69 99 ALA A N 1
ATOM 817 C CA . ALA A 1 99 ? 7.898 -1.491 -0.469 1 95.69 99 ALA A CA 1
ATOM 818 C C . ALA A 1 99 ? 7.949 0.017 -0.698 1 95.69 99 ALA A C 1
ATOM 820 O O . ALA A 1 99 ? 6.98 0.612 -1.178 1 95.69 99 ALA A O 1
ATOM 821 N N . PHE A 1 100 ? 9.039 0.682 -0.409 1 95 100 PHE A N 1
ATOM 822 C CA . PHE A 1 100 ? 9.148 2.135 -0.45 1 95 100 PHE A CA 1
ATOM 823 C C . PHE A 1 100 ? 10.109 2.576 -1.547 1 95 100 PHE A C 1
ATOM 825 O O . PHE A 1 100 ? 10.539 3.73 -1.576 1 95 100 PHE A O 1
ATOM 832 N N . HIS A 1 101 ? 10.547 1.653 -2.381 1 96.31 101 HIS A N 1
ATOM 833 C CA . HIS A 1 101 ? 11.375 1.881 -3.561 1 96.31 101 HIS A CA 1
ATOM 834 C C . HIS A 1 101 ? 12.836 2.074 -3.176 1 96.31 101 HIS A C 1
ATOM 836 O O . HIS A 1 101 ? 13.562 2.818 -3.84 1 96.31 101 HIS A O 1
ATOM 842 N N . TYR A 1 102 ? 13.242 1.482 -2.129 1 96.69 102 TYR A N 1
ATOM 843 C CA . TYR A 1 102 ? 14.648 1.519 -1.769 1 96.69 102 TYR A CA 1
ATOM 844 C C . TYR A 1 102 ? 15.328 0.193 -2.09 1 96.69 102 TYR A C 1
ATOM 846 O O . TYR A 1 102 ? 14.805 -0.875 -1.769 1 96.69 102 TYR A O 1
ATOM 854 N N . ILE A 1 103 ? 16.438 0.318 -2.68 1 97.94 103 ILE A N 1
ATOM 855 C CA . ILE A 1 103 ? 17.266 -0.838 -3.002 1 97.94 103 ILE A CA 1
ATOM 856 C C . ILE A 1 103 ? 17.859 -1.424 -1.722 1 97.94 103 ILE A C 1
ATOM 858 O O . ILE A 1 103 ? 18.328 -0.685 -0.855 1 97.94 103 ILE A O 1
ATOM 862 N N . GLN A 1 104 ? 17.734 -2.723 -1.575 1 97.75 104 GLN A N 1
ATOM 863 C CA . GLN A 1 104 ? 18.453 -3.377 -0.49 1 97.75 104 GLN A CA 1
ATOM 864 C C . GLN A 1 104 ? 19.938 -3.516 -0.824 1 97.75 104 GLN A C 1
ATOM 866 O O . GLN A 1 104 ? 20.344 -4.438 -1.537 1 97.75 104 GLN A O 1
ATOM 871 N N . LEU A 1 105 ? 20.703 -2.668 -0.202 1 96.12 105 LEU A N 1
ATOM 872 C CA . LEU A 1 105 ? 22.141 -2.75 -0.441 1 96.12 105 LEU A CA 1
ATOM 873 C C . LEU A 1 105 ? 22.688 -4.105 -0.006 1 96.12 105 LEU A C 1
ATOM 875 O O . LEU A 1 105 ? 22.219 -4.684 0.977 1 96.12 105 LEU A O 1
ATOM 879 N N . GLY A 1 106 ? 23.594 -4.598 -0.697 1 95.31 106 GLY A N 1
ATOM 880 C CA . GLY A 1 106 ? 24.125 -5.93 -0.46 1 95.31 106 GLY A CA 1
ATOM 881 C C . GLY A 1 106 ? 23.406 -7.008 -1.253 1 95.31 106 GLY A C 1
ATOM 882 O O . GLY A 1 106 ? 23.812 -8.172 -1.236 1 95.31 106 GLY A O 1
ATOM 883 N N . SER A 1 107 ? 22.344 -6.633 -1.939 1 97.75 107 SER A N 1
ATOM 884 C CA . SER A 1 107 ? 21.578 -7.574 -2.742 1 97.75 107 SER A CA 1
ATOM 885 C C . SER A 1 107 ? 21.406 -7.074 -4.172 1 97.75 107 SER A C 1
ATOM 887 O O . SER A 1 107 ? 20.297 -7.121 -4.727 1 97.75 107 SER A O 1
ATOM 889 N N . VAL A 1 108 ? 22.469 -6.508 -4.684 1 98.56 108 VAL A N 1
ATOM 890 C CA . VAL A 1 108 ? 22.516 -6.066 -6.074 1 98.56 108 VAL A CA 1
ATOM 891 C C . VAL A 1 108 ? 23.578 -6.871 -6.836 1 98.56 108 VAL A C 1
ATOM 893 O O . VAL A 1 108 ? 24.703 -7.027 -6.367 1 98.56 108 VAL A O 1
ATOM 896 N N . TYR A 1 109 ? 23.203 -7.363 -8.016 1 98.69 109 TYR A N 1
ATOM 897 C CA . TYR A 1 109 ? 24.094 -8.25 -8.75 1 98.69 109 TYR A CA 1
ATOM 898 C C . TYR A 1 109 ? 24.25 -7.785 -10.195 1 98.69 109 TYR A C 1
ATOM 900 O O . TYR A 1 109 ? 23.281 -7.352 -10.828 1 98.69 109 TYR A O 1
ATOM 908 N N . ARG A 1 110 ? 25.359 -7.801 -10.664 1 98.06 110 ARG A N 1
ATOM 909 C CA . ARG A 1 110 ? 25.75 -7.734 -12.07 1 98.06 110 ARG A CA 1
ATOM 910 C C . ARG A 1 110 ? 26.203 -9.102 -12.578 1 98.06 110 ARG A C 1
ATOM 912 O O . ARG A 1 110 ? 27.281 -9.578 -12.211 1 98.06 110 ARG A O 1
ATOM 919 N N . GLY A 1 111 ? 25.359 -9.672 -13.43 1 97.81 111 GLY A N 1
ATOM 920 C CA . GLY A 1 111 ? 25.562 -11.086 -13.68 1 97.81 111 GLY A CA 1
ATOM 921 C C . GLY A 1 111 ? 25.406 -11.938 -12.438 1 97.81 111 GLY A C 1
ATOM 922 O O . GLY A 1 111 ? 24.359 -11.898 -11.773 1 97.81 111 GLY A O 1
ATOM 923 N N . LEU A 1 112 ? 26.484 -12.641 -12.094 1 97.88 112 LEU A N 1
ATOM 924 C CA . LEU A 1 112 ? 26.422 -13.531 -10.938 1 97.88 112 LEU A CA 1
ATOM 925 C C . LEU A 1 112 ? 27.266 -12.992 -9.789 1 97.88 112 LEU A C 1
ATOM 927 O O . LEU A 1 112 ? 27.5 -13.695 -8.805 1 97.88 112 LEU A O 1
ATOM 931 N N . ASN A 1 113 ? 27.609 -11.695 -9.914 1 97.06 113 ASN A N 1
ATOM 932 C CA . ASN A 1 113 ? 28.469 -11.102 -8.906 1 97.06 113 ASN A CA 1
ATOM 933 C C . ASN A 1 113 ? 27.797 -9.93 -8.195 1 97.06 113 ASN A C 1
ATOM 935 O O . ASN A 1 113 ? 27.047 -9.172 -8.82 1 97.06 113 ASN A O 1
ATOM 939 N N . THR A 1 114 ? 28.188 -9.758 -6.926 1 97.19 114 THR A N 1
ATOM 940 C CA . THR A 1 114 ? 27.641 -8.656 -6.152 1 97.19 114 THR A CA 1
ATOM 941 C C . THR A 1 114 ? 28.234 -7.324 -6.609 1 97.19 114 THR A C 1
ATOM 943 O O . THR A 1 114 ? 29.391 -7.262 -7 1 97.19 114 THR A O 1
ATOM 946 N N . VAL A 1 115 ? 27.453 -6.336 -6.605 1 98.19 115 VAL A N 1
ATOM 947 C CA . VAL A 1 115 ? 27.922 -4.977 -6.871 1 98.19 115 VAL A CA 1
ATOM 948 C C . VAL A 1 115 ? 28.172 -4.25 -5.555 1 98.19 115 VAL A C 1
ATOM 950 O O . VAL A 1 115 ? 27.328 -4.246 -4.66 1 98.19 115 VAL A O 1
ATOM 953 N N . PRO A 1 116 ? 29.312 -3.664 -5.395 1 97.81 116 PRO A N 1
ATOM 954 C CA . PRO A 1 116 ? 29.578 -2.924 -4.16 1 97.81 116 PRO A CA 1
ATOM 955 C C . PRO A 1 116 ? 28.562 -1.814 -3.906 1 97.81 116 PRO A C 1
ATOM 957 O O . PRO A 1 116 ? 28.125 -1.155 -4.848 1 97.81 116 PRO A O 1
ATOM 960 N N . ASP A 1 117 ? 28.312 -1.592 -2.648 1 96.75 117 ASP A N 1
ATOM 961 C CA . ASP A 1 117 ? 27.312 -0.606 -2.252 1 96.75 117 ASP A CA 1
ATOM 962 C C . ASP A 1 117 ? 27.656 0.776 -2.803 1 96.75 117 ASP A C 1
ATOM 964 O O . ASP A 1 117 ? 26.766 1.514 -3.24 1 96.75 117 ASP A O 1
ATOM 968 N N . GLU A 1 118 ? 28.891 1.108 -2.764 1 97.38 118 GLU A N 1
ATOM 969 C CA . GLU A 1 118 ? 29.312 2.422 -3.229 1 97.38 118 GLU A CA 1
ATOM 970 C C . GLU A 1 118 ? 28.984 2.625 -4.703 1 97.38 118 GLU A C 1
ATOM 972 O O . GLU A 1 118 ? 28.578 3.719 -5.109 1 97.38 118 GLU A O 1
ATOM 977 N N . GLU A 1 119 ? 29.125 1.596 -5.426 1 97.81 119 GLU A N 1
ATOM 978 C CA . GLU A 1 119 ? 28.812 1.674 -6.848 1 97.81 119 GLU A CA 1
ATOM 979 C C . GLU A 1 119 ? 27.297 1.813 -7.07 1 97.81 119 GLU A C 1
ATOM 981 O O . GLU A 1 119 ? 26.859 2.574 -7.938 1 97.81 119 GLU A O 1
ATOM 986 N N . VAL A 1 120 ? 26.547 1.072 -6.312 1 98 120 VAL A N 1
ATOM 987 C CA . VAL A 1 120 ? 25.094 1.159 -6.402 1 98 120 VAL A CA 1
ATOM 988 C C . VAL A 1 120 ? 24.641 2.584 -6.094 1 98 120 VAL A C 1
ATOM 990 O O . VAL A 1 120 ? 23.844 3.166 -6.84 1 98 120 VAL A O 1
ATOM 993 N N . ILE A 1 121 ? 25.188 3.15 -5.074 1 96.56 121 ILE A N 1
ATOM 994 C CA . ILE A 1 121 ? 24.828 4.492 -4.629 1 96.56 121 ILE A CA 1
ATOM 995 C C . ILE A 1 121 ? 25.219 5.512 -5.695 1 96.56 121 ILE A C 1
ATOM 997 O O . ILE A 1 121 ? 24.5 6.492 -5.914 1 96.56 121 ILE A O 1
ATOM 1001 N N . ALA A 1 122 ? 26.281 5.273 -6.328 1 96.75 122 ALA A N 1
ATOM 1002 C CA . ALA A 1 122 ? 26.734 6.176 -7.387 1 96.75 122 ALA A CA 1
ATOM 1003 C C . ALA A 1 122 ? 25.797 6.105 -8.594 1 96.75 122 ALA A C 1
ATOM 1005 O O . ALA A 1 122 ? 25.453 7.133 -9.18 1 96.75 122 ALA A O 1
ATOM 1006 N N . ILE A 1 123 ? 25.375 4.914 -8.938 1 96.44 123 ILE A N 1
ATOM 1007 C CA . ILE A 1 123 ? 24.562 4.691 -10.125 1 96.44 123 ILE A CA 1
ATOM 1008 C C . ILE A 1 123 ? 23.172 5.293 -9.914 1 96.44 123 ILE A C 1
ATOM 1010 O O . ILE A 1 123 ? 22.625 5.926 -10.812 1 96.44 123 ILE A O 1
ATOM 1014 N N . TYR A 1 124 ? 22.672 5.176 -8.75 1 95.38 124 TYR A N 1
ATOM 1015 C CA . TYR A 1 124 ? 21.281 5.57 -8.516 1 95.38 124 TYR A CA 1
ATOM 1016 C C . TYR A 1 124 ? 21.219 6.844 -7.684 1 95.38 124 TYR A C 1
ATOM 1018 O O . TYR A 1 124 ? 20.125 7.289 -7.305 1 95.38 124 TYR A O 1
ATOM 1026 N N . GLU A 1 125 ? 22.406 7.438 -7.383 1 92.19 125 GLU A N 1
ATOM 1027 C CA . GLU A 1 125 ? 22.469 8.641 -6.555 1 92.19 125 GLU A CA 1
ATOM 1028 C C . GLU A 1 125 ? 21.734 8.445 -5.238 1 92.19 125 GLU A C 1
ATOM 1030 O O . GLU A 1 125 ? 20.859 9.242 -4.883 1 92.19 125 GLU A O 1
ATOM 1035 N N . GLY A 1 126 ? 22.125 7.387 -4.617 1 93.06 126 GLY A N 1
ATOM 1036 C CA . GLY A 1 126 ? 21.453 6.895 -3.42 1 93.06 126 GLY A CA 1
ATOM 1037 C C . GLY A 1 126 ? 20.922 5.484 -3.568 1 93.06 126 GLY A C 1
ATOM 1038 O O . GLY A 1 126 ? 21.5 4.672 -4.301 1 93.06 126 GLY A O 1
ATOM 1039 N N . SER A 1 127 ? 19.906 5.188 -2.789 1 94.56 127 SER A N 1
ATOM 1040 C CA . SER A 1 127 ? 19.344 3.842 -2.887 1 94.56 127 SER A CA 1
ATOM 1041 C C . SER A 1 127 ? 17.875 3.883 -3.244 1 94.56 127 SER A C 1
ATOM 1043 O O . SER A 1 127 ? 17.203 2.844 -3.297 1 94.56 127 SER A O 1
ATOM 1045 N N . HIS A 1 128 ? 17.375 5.074 -3.426 1 95.88 128 HIS A N 1
ATOM 1046 C CA . HIS A 1 128 ? 15.984 5.223 -3.83 1 95.88 128 HIS A CA 1
ATOM 1047 C C . HIS A 1 128 ? 15.836 5.137 -5.344 1 95.88 128 HIS A C 1
ATOM 1049 O O . HIS A 1 128 ? 16.641 5.699 -6.086 1 95.88 128 HIS A O 1
ATOM 1055 N N . VAL A 1 129 ? 14.852 4.391 -5.816 1 96.81 129 VAL A N 1
ATOM 1056 C CA . VAL A 1 129 ? 14.539 4.32 -7.238 1 96.81 129 VAL A CA 1
ATOM 1057 C C . VAL A 1 129 ? 13.289 5.156 -7.531 1 96.81 129 VAL A C 1
ATOM 1059 O O . VAL A 1 129 ? 12.203 4.844 -7.047 1 96.81 129 VAL A O 1
ATOM 1062 N N . PRO A 1 130 ? 13.445 6.215 -8.344 1 95.25 130 PRO A N 1
ATOM 1063 C CA . PRO A 1 130 ? 12.297 7.059 -8.672 1 95.25 130 PRO A CA 1
ATOM 1064 C C . PRO A 1 130 ? 11.211 6.309 -9.43 1 95.25 130 PRO A C 1
ATOM 1066 O O . PRO A 1 130 ? 11.508 5.395 -10.203 1 95.25 130 PRO A O 1
ATOM 1069 N N . LEU A 1 131 ? 10.039 6.816 -9.289 1 93.88 131 LEU A N 1
ATOM 1070 C CA . LEU A 1 131 ? 8.859 6.191 -9.875 1 93.88 131 LEU A CA 1
ATOM 1071 C C . LEU A 1 131 ? 9.023 6.051 -11.383 1 93.88 131 LEU A C 1
ATOM 1073 O O . LEU A 1 131 ? 8.625 5.035 -11.961 1 93.88 131 LEU A O 1
ATOM 1077 N N . GLU A 1 132 ? 9.594 6.988 -12.031 1 92.69 132 GLU A N 1
ATOM 1078 C CA . GLU A 1 132 ? 9.711 7.012 -13.492 1 92.69 132 GLU A CA 1
ATOM 1079 C C . GLU A 1 132 ? 10.641 5.902 -13.984 1 92.69 132 GLU A C 1
ATOM 1081 O O . GLU A 1 132 ? 10.578 5.512 -15.156 1 92.69 132 GLU A O 1
ATOM 1086 N N . GLN A 1 133 ? 11.469 5.414 -13.07 1 95.19 133 GLN A N 1
ATOM 1087 C CA . GLN A 1 133 ? 12.406 4.355 -13.438 1 95.19 133 GLN A CA 1
ATOM 1088 C C . GLN A 1 133 ? 11.836 2.979 -13.102 1 95.19 133 GLN A C 1
ATOM 1090 O O . GLN A 1 133 ? 12.359 1.96 -13.555 1 95.19 133 GLN A O 1
ATOM 1095 N N . MET A 1 134 ? 10.812 2.947 -12.312 1 95.69 134 MET A N 1
ATOM 1096 C CA . MET A 1 134 ? 10.219 1.688 -11.883 1 95.69 134 MET A CA 1
ATOM 1097 C C . MET A 1 134 ? 9.469 1.015 -13.023 1 95.69 134 MET A C 1
ATOM 1099 O O . MET A 1 134 ? 9.148 1.659 -14.023 1 95.69 134 MET A O 1
ATOM 1103 N N . SER A 1 135 ? 9.203 -0.231 -12.844 1 92.31 135 SER A N 1
ATOM 1104 C CA . SER A 1 135 ? 8.328 -0.931 -13.773 1 92.31 135 SER A CA 1
ATOM 1105 C C . SER A 1 135 ? 6.934 -0.31 -13.797 1 92.31 135 SER A C 1
ATOM 1107 O O . SER A 1 135 ? 6.578 0.463 -12.906 1 92.31 135 SER A O 1
ATOM 1109 N N . ASP A 1 136 ? 6.223 -0.602 -14.867 1 89.88 136 ASP A N 1
ATOM 1110 C CA . ASP A 1 136 ? 4.836 -0.146 -14.898 1 89.88 136 ASP A CA 1
ATOM 1111 C C . ASP A 1 136 ? 3.973 -0.949 -13.93 1 89.88 136 ASP A C 1
ATOM 1113 O O . ASP A 1 136 ? 4.488 -1.748 -13.148 1 89.88 136 ASP A O 1
ATOM 1117 N N . PHE A 1 137 ? 2.734 -0.712 -13.93 1 87.56 137 PHE A N 1
ATOM 1118 C CA . PHE A 1 137 ? 1.805 -1.303 -12.977 1 87.56 137 PHE A CA 1
ATOM 1119 C C . PHE A 1 137 ? 1.861 -2.824 -13.031 1 87.56 137 PHE A C 1
ATOM 1121 O O . PHE A 1 137 ? 1.765 -3.494 -12.008 1 87.56 137 PHE A O 1
ATOM 1128 N N . TYR A 1 138 ? 2.049 -3.355 -14.172 1 88.12 138 TYR A N 1
ATOM 1129 C CA . TYR A 1 138 ? 1.996 -4.801 -14.359 1 88.12 138 TYR A CA 1
ATOM 1130 C C . TYR A 1 138 ? 3.391 -5.41 -14.281 1 88.12 138 TYR A C 1
ATOM 1132 O O . TYR A 1 138 ? 3.586 -6.574 -14.641 1 88.12 138 TYR A O 1
ATOM 1140 N N . GLY A 1 139 ? 4.402 -4.637 -13.898 1 90.56 139 GLY A N 1
ATOM 1141 C CA . GLY A 1 139 ? 5.754 -5.137 -13.703 1 90.56 139 GLY A CA 1
ATOM 1142 C C . GLY A 1 139 ? 6.574 -5.156 -14.977 1 90.56 139 GLY A C 1
ATOM 1143 O O . GLY A 1 139 ? 7.629 -5.789 -15.039 1 90.56 139 GLY A O 1
ATOM 1144 N N . LYS A 1 140 ? 6.121 -4.52 -15.984 1 89.44 140 LYS A N 1
ATOM 1145 C CA . LYS A 1 140 ? 6.797 -4.551 -17.281 1 89.44 140 LYS A CA 1
ATOM 1146 C C . LYS A 1 140 ? 7.699 -3.332 -17.453 1 89.44 140 LYS A C 1
ATOM 1148 O O . LYS A 1 140 ? 7.473 -2.289 -16.844 1 89.44 140 LYS A O 1
ATOM 1153 N N . SER A 1 141 ? 8.664 -3.535 -18.266 1 90 141 SER A N 1
ATOM 1154 C CA . SER A 1 141 ? 9.539 -2.426 -18.625 1 90 141 SER A CA 1
ATOM 1155 C C . SER A 1 141 ? 9 -1.658 -19.828 1 90 141 SER A C 1
ATOM 1157 O O . SER A 1 141 ? 8.547 -2.262 -20.797 1 90 141 SER A O 1
ATOM 1159 N N . SER A 1 142 ? 9.078 -0.358 -19.703 1 87.5 142 SER A N 1
ATOM 1160 C CA . SER A 1 142 ? 8.648 0.475 -20.812 1 87.5 142 SER A CA 1
ATOM 1161 C C . SER A 1 142 ? 9.719 0.542 -21.906 1 87.5 142 SER A C 1
ATOM 1163 O O . SER A 1 142 ? 10.578 1.427 -21.875 1 87.5 142 SER A O 1
ATOM 1165 N N . HIS A 1 143 ? 9.68 -0.268 -22.844 1 80.06 143 HIS A N 1
ATOM 1166 C CA . HIS A 1 143 ? 10.555 -0.32 -24 1 80.06 143 HIS A CA 1
ATOM 1167 C C . HIS A 1 143 ? 12.023 -0.391 -23.578 1 80.06 143 HIS A C 1
ATOM 1169 O O . HIS A 1 143 ? 12.891 0.212 -24.219 1 80.06 143 HIS A O 1
ATOM 1175 N N . GLY A 1 144 ? 12.188 -0.946 -22.5 1 84.31 144 GLY A N 1
ATOM 1176 C CA . GLY A 1 144 ? 13.555 -1.126 -22.031 1 84.31 144 GLY A CA 1
ATOM 1177 C C . GLY A 1 144 ? 14.109 0.091 -21.312 1 84.31 144 GLY A C 1
ATOM 1178 O O . GLY A 1 144 ? 15.273 0.106 -20.922 1 84.31 144 GLY A O 1
ATOM 1179 N N . ASN A 1 145 ? 13.289 1.022 -21.078 1 86.31 145 ASN A N 1
ATOM 1180 C CA . ASN A 1 145 ? 13.773 2.266 -20.469 1 86.31 145 ASN A CA 1
ATOM 1181 C C . ASN A 1 145 ? 13.586 2.268 -18.953 1 86.31 145 ASN A C 1
ATOM 1183 O O . ASN A 1 145 ? 14.133 3.127 -18.266 1 86.31 145 ASN A O 1
ATOM 1187 N N . THR A 1 146 ? 12.867 1.293 -18.5 1 94.38 146 THR A N 1
ATOM 1188 C CA . THR A 1 146 ? 12.586 1.203 -17.062 1 94.38 146 THR A CA 1
ATOM 1189 C C . THR A 1 146 ? 12.875 -0.201 -16.547 1 94.38 146 THR A C 1
ATOM 1191 O O . THR A 1 146 ? 13.281 -1.08 -17.312 1 94.38 146 THR A O 1
ATOM 1194 N N . MET A 1 147 ? 12.672 -0.356 -15.32 1 97.31 147 MET A N 1
ATOM 1195 C CA . MET A 1 147 ? 12.922 -1.654 -14.695 1 97.31 147 MET A CA 1
ATOM 1196 C C . MET A 1 147 ? 11.828 -2.65 -15.055 1 97.31 147 MET A C 1
ATOM 1198 O O . MET A 1 147 ? 10.727 -2.252 -15.445 1 97.31 147 MET A O 1
ATOM 1202 N N . LYS A 1 148 ? 12.211 -3.875 -15.016 1 96.88 148 LYS A N 1
ATOM 1203 C CA . LYS A 1 148 ? 11.281 -4.996 -15.086 1 96.88 148 LYS A CA 1
ATOM 1204 C C . LYS A 1 148 ? 11.219 -5.75 -13.758 1 96.88 148 LYS A C 1
ATOM 1206 O O . LYS A 1 148 ? 12.258 -6.039 -13.156 1 96.88 148 LYS A O 1
ATOM 1211 N N . GLN A 1 149 ? 10.016 -5.945 -13.258 1 96.88 149 GLN A N 1
ATOM 1212 C CA . GLN A 1 149 ? 9.867 -6.781 -12.07 1 96.88 149 GLN A CA 1
ATOM 1213 C C . GLN A 1 149 ? 9.516 -8.219 -12.445 1 96.88 149 GLN A C 1
ATOM 1215 O O . GLN A 1 149 ? 8.594 -8.453 -13.227 1 96.88 149 GLN A O 1
ATOM 1220 N N . PHE A 1 150 ? 10.203 -9.164 -11.914 1 94.69 150 PHE A N 1
ATOM 1221 C CA . PHE A 1 150 ? 9.969 -10.57 -12.211 1 94.69 150 PHE A CA 1
ATOM 1222 C C . PHE A 1 150 ? 9.039 -11.195 -11.164 1 94.69 150 PHE A C 1
ATOM 1224 O O . PHE A 1 150 ? 9.508 -11.766 -10.18 1 94.69 150 PHE A O 1
ATOM 1231 N N . MET A 1 151 ? 7.742 -11.219 -11.5 1 90.19 151 MET A N 1
ATOM 1232 C CA . MET A 1 151 ? 6.695 -11.609 -10.562 1 90.19 151 MET A CA 1
ATOM 1233 C C . MET A 1 151 ? 6.238 -13.047 -10.828 1 90.19 151 MET A C 1
ATOM 1235 O O . MET A 1 151 ? 5.684 -13.695 -9.938 1 90.19 151 MET A O 1
ATOM 1239 N N . ASP A 1 152 ? 6.441 -13.492 -11.945 1 84.38 152 ASP A N 1
ATOM 1240 C CA . ASP A 1 152 ? 5.98 -14.812 -12.367 1 84.38 152 ASP A CA 1
ATOM 1241 C C . ASP A 1 152 ? 7.012 -15.883 -12.047 1 84.38 152 ASP A C 1
ATOM 1243 O O . ASP A 1 152 ? 8.219 -15.664 -12.211 1 84.38 152 ASP A O 1
ATOM 1247 N N . ILE A 1 153 ? 6.547 -16.969 -11.648 1 86.31 153 ILE A N 1
ATOM 1248 C CA . ILE A 1 153 ? 7.449 -18.062 -11.305 1 86.31 153 ILE A CA 1
ATOM 1249 C C . ILE A 1 153 ? 8.203 -18.516 -12.555 1 86.31 153 ILE A C 1
ATOM 1251 O O . ILE A 1 153 ? 9.375 -18.891 -12.477 1 86.31 153 ILE A O 1
ATOM 1255 N N . PHE A 1 154 ? 7.566 -18.422 -13.68 1 81.5 154 PHE A N 1
ATOM 1256 C CA . PHE A 1 154 ? 8.188 -18.828 -14.938 1 81.5 154 PHE A CA 1
ATOM 1257 C C . PHE A 1 154 ? 9.297 -17.859 -15.328 1 81.5 154 PHE A C 1
ATOM 1259 O O . PHE A 1 154 ? 10.125 -18.172 -16.188 1 81.5 154 PHE A O 1
ATOM 1266 N N . SER A 1 155 ? 9.359 -16.812 -14.594 1 86.88 155 SER A N 1
ATOM 1267 C CA . SER A 1 155 ? 10.352 -15.812 -14.984 1 86.88 155 SER A CA 1
ATOM 1268 C C . SER A 1 155 ? 11.703 -16.078 -14.328 1 86.88 155 SER A C 1
ATOM 1270 O O . SER A 1 155 ? 12.703 -15.461 -14.672 1 86.88 155 SER A O 1
ATOM 1272 N N . LEU A 1 156 ? 11.773 -17.047 -13.516 1 91.81 156 LEU A N 1
ATOM 1273 C CA . LEU A 1 156 ? 13.008 -17.328 -12.797 1 91.81 156 LEU A CA 1
ATOM 1274 C C . LEU A 1 156 ? 14.094 -17.812 -13.75 1 91.81 156 LEU A C 1
ATOM 1276 O O . LEU A 1 156 ? 15.234 -17.359 -13.688 1 91.81 156 LEU A O 1
ATOM 1280 N N . PRO A 1 157 ? 13.742 -18.688 -14.672 1 91.25 157 PRO A N 1
ATOM 1281 C CA . PRO A 1 157 ? 14.766 -19.047 -15.656 1 91.25 157 PRO A CA 1
ATOM 1282 C C . PRO A 1 157 ? 15.188 -17.859 -16.516 1 91.25 157 PRO A C 1
ATOM 1284 O O . PRO A 1 157 ? 16.344 -17.766 -16.922 1 91.25 157 PRO A O 1
ATOM 1287 N N . GLU A 1 158 ? 14.219 -16.984 -16.812 1 92.62 158 GLU A N 1
ATOM 1288 C CA . GLU A 1 158 ? 14.516 -15.805 -17.609 1 92.62 158 GLU A CA 1
ATOM 1289 C C . GLU A 1 158 ? 15.547 -14.914 -16.922 1 92.62 158 GLU A C 1
ATOM 1291 O O . GLU A 1 158 ? 16.547 -14.523 -17.531 1 92.62 158 GLU A O 1
ATOM 1296 N N . VAL A 1 159 ? 15.344 -14.633 -15.68 1 96.12 159 VAL A N 1
ATOM 1297 C CA . VAL A 1 159 ? 16.234 -13.742 -14.945 1 96.12 159 VAL A CA 1
ATOM 1298 C C . VAL A 1 159 ? 17.594 -14.414 -14.75 1 96.12 159 VAL A C 1
ATOM 1300 O O . VAL A 1 159 ? 18.625 -13.75 -14.773 1 96.12 159 VAL A O 1
ATOM 1303 N N . THR A 1 160 ? 17.609 -15.688 -14.539 1 96.44 160 THR A N 1
ATOM 1304 C CA . THR A 1 160 ? 18.859 -16.422 -14.398 1 96.44 160 THR A CA 1
ATOM 1305 C C . THR A 1 160 ? 19.656 -16.391 -15.703 1 96.44 160 THR A C 1
ATOM 1307 O O . THR A 1 160 ? 20.875 -16.234 -15.68 1 96.44 160 THR A O 1
ATOM 1310 N N . LEU A 1 161 ? 18.922 -16.594 -16.797 1 95.88 161 LEU A N 1
ATOM 1311 C CA . LEU A 1 161 ? 19.594 -16.547 -18.094 1 95.88 161 LEU A CA 1
ATOM 1312 C C . LEU A 1 161 ? 20.203 -15.18 -18.344 1 95.88 161 LEU A C 1
ATOM 1314 O O . LEU A 1 161 ? 21.344 -15.078 -18.797 1 95.88 161 LEU A O 1
ATOM 1318 N N . LEU A 1 162 ? 19.453 -14.125 -18.047 1 97.38 162 LEU A N 1
ATOM 1319 C CA . LEU A 1 162 ? 19.969 -12.766 -18.172 1 97.38 162 LEU A CA 1
ATOM 1320 C C . LEU A 1 162 ? 21.25 -12.602 -17.359 1 97.38 162 LEU A C 1
ATOM 1322 O O . LEU A 1 162 ? 22.234 -12.047 -17.859 1 97.38 162 LEU A O 1
ATOM 1326 N N . SER A 1 163 ? 21.25 -13.109 -16.172 1 98.19 163 SER A N 1
ATOM 1327 C CA . SER A 1 163 ? 22.391 -12.984 -15.273 1 98.19 163 SER A CA 1
ATOM 1328 C C . SER A 1 163 ? 23.578 -13.781 -15.773 1 98.19 163 SER A C 1
ATOM 1330 O O . SER A 1 163 ? 24.719 -13.32 -15.703 1 98.19 163 SER A O 1
ATOM 1332 N N . CYS A 1 164 ? 23.328 -14.961 -16.281 1 97.88 164 CYS A N 1
ATOM 1333 C CA . CYS A 1 164 ? 24.406 -15.82 -16.781 1 97.88 164 CYS A CA 1
ATOM 1334 C C . CYS A 1 164 ? 25.062 -15.195 -18.016 1 97.88 164 CYS A C 1
ATOM 1336 O O . CYS A 1 164 ? 26.297 -15.172 -18.109 1 97.88 164 CYS A O 1
ATOM 1338 N N . VAL A 1 165 ? 24.266 -14.727 -18.938 1 97.94 165 VAL A N 1
ATOM 1339 C CA . VAL A 1 165 ? 24.812 -14.117 -20.141 1 97.94 165 VAL A CA 1
ATOM 1340 C C . VAL A 1 165 ? 25.609 -12.867 -19.766 1 97.94 165 VAL A C 1
ATOM 1342 O O . VAL A 1 165 ? 26.703 -12.648 -20.281 1 97.94 165 VAL A O 1
ATOM 1345 N N . ASN A 1 166 ? 25 -12.047 -18.906 1 97.69 166 ASN A N 1
ATOM 1346 C CA . ASN A 1 166 ? 25.703 -10.867 -18.422 1 97.69 166 ASN A CA 1
ATOM 1347 C C . ASN A 1 166 ? 27.047 -11.242 -17.766 1 97.69 166 ASN A C 1
ATOM 1349 O O . ASN A 1 166 ? 28.047 -10.578 -18 1 97.69 166 ASN A O 1
ATOM 1353 N N . ASP A 1 167 ? 27.047 -12.289 -16.953 1 97.62 167 ASP A N 1
ATOM 1354 C CA . ASP A 1 167 ? 28.25 -12.758 -16.281 1 97.62 167 ASP A CA 1
ATOM 1355 C C . ASP A 1 167 ? 29.328 -13.148 -17.297 1 97.62 167 ASP A C 1
ATOM 1357 O O . ASP A 1 167 ? 30.5 -12.812 -17.125 1 97.62 167 ASP A O 1
ATOM 1361 N N . TYR A 1 168 ? 28.953 -13.82 -18.281 1 97.75 168 TYR A N 1
ATOM 1362 C CA . TYR A 1 168 ? 29.875 -14.242 -19.328 1 97.75 168 TYR A CA 1
ATOM 1363 C C . TYR A 1 168 ? 30.5 -13.031 -20.031 1 97.75 168 TYR A C 1
ATOM 1365 O O . TYR A 1 168 ? 31.703 -12.984 -20.266 1 97.75 168 TYR A O 1
ATOM 1373 N N . PHE A 1 169 ? 29.641 -12.078 -20.406 1 97.38 169 PHE A N 1
ATOM 1374 C CA . PHE A 1 169 ? 30.109 -10.898 -21.125 1 97.38 169 PHE A CA 1
ATOM 1375 C C . PHE A 1 169 ? 31.094 -10.117 -20.266 1 97.38 169 PHE A C 1
ATOM 1377 O O . PHE A 1 169 ? 32.156 -9.68 -20.766 1 97.38 169 PHE A O 1
ATOM 1384 N N . ILE A 1 170 ? 30.797 -10 -19.031 1 95.75 170 ILE A N 1
ATOM 1385 C CA . ILE A 1 170 ? 31.656 -9.234 -18.141 1 95.75 170 ILE A CA 1
ATOM 1386 C C . ILE A 1 170 ? 32.969 -9.977 -17.922 1 95.75 170 ILE A C 1
ATOM 1388 O O . ILE A 1 170 ? 34.062 -9.383 -18.016 1 95.75 170 ILE A O 1
ATOM 1392 N N . THR A 1 171 ? 32.906 -11.203 -17.625 1 96.06 171 THR A N 1
ATOM 1393 C CA . THR A 1 171 ? 34.094 -12.016 -17.328 1 96.06 171 THR A CA 1
ATOM 1394 C C . THR A 1 171 ? 35.031 -12.078 -18.531 1 96.06 171 THR A C 1
ATOM 1396 O O . THR A 1 171 ? 36.25 -12.164 -18.375 1 96.06 171 THR A O 1
ATOM 1399 N N . ASN A 1 172 ? 34.5 -11.984 -19.703 1 96.62 172 ASN A N 1
ATOM 1400 C CA . ASN A 1 172 ? 35.312 -12.086 -20.906 1 96.62 172 ASN A CA 1
ATOM 1401 C C . ASN A 1 172 ? 35.5 -10.727 -21.562 1 96.62 172 ASN A C 1
ATOM 1403 O O . ASN A 1 172 ? 35.938 -10.641 -22.719 1 96.62 172 ASN A O 1
ATOM 1407 N N . ASN A 1 173 ? 35.125 -9.688 -20.953 1 95.19 173 ASN A N 1
ATOM 1408 C CA . ASN A 1 173 ? 35.344 -8.305 -21.375 1 95.19 173 ASN A CA 1
ATOM 1409 C C . ASN A 1 173 ? 34.719 -8.039 -22.75 1 95.19 173 ASN A C 1
ATOM 1411 O O . ASN A 1 173 ? 35.344 -7.465 -23.625 1 95.19 173 ASN A O 1
ATOM 1415 N N . ILE A 1 174 ? 33.562 -8.602 -22.875 1 94.69 174 ILE A N 1
ATOM 1416 C CA . ILE A 1 174 ? 32.812 -8.359 -24.094 1 94.69 174 ILE A CA 1
ATOM 1417 C C . ILE A 1 174 ? 31.875 -7.168 -23.906 1 94.69 174 ILE A C 1
ATOM 1419 O O . ILE A 1 174 ? 31.062 -7.16 -22.984 1 94.69 174 ILE A O 1
ATOM 1423 N N . ASP A 1 175 ? 32.062 -6.234 -24.75 1 92.81 175 ASP A N 1
ATOM 1424 C CA . ASP A 1 175 ? 31.156 -5.09 -24.719 1 92.81 175 ASP A CA 1
ATOM 1425 C C . ASP A 1 175 ? 29.781 -5.461 -25.281 1 92.81 175 ASP A C 1
ATOM 1427 O O . ASP A 1 175 ? 29.688 -6.18 -26.281 1 92.81 175 ASP A O 1
ATOM 1431 N N . TYR A 1 176 ? 28.781 -5.031 -24.578 1 92.56 176 TYR A N 1
ATOM 1432 C CA . TYR A 1 176 ? 27.438 -5.32 -25.047 1 92.56 176 TYR A CA 1
ATOM 1433 C C . TYR A 1 176 ? 26.469 -4.219 -24.641 1 92.56 176 TYR A C 1
ATOM 1435 O O . TYR A 1 176 ? 26.797 -3.369 -23.812 1 92.56 176 TYR A O 1
ATOM 1443 N N . GLU A 1 177 ? 25.297 -4.164 -25.297 1 94.25 177 GLU A N 1
ATOM 1444 C CA . GLU A 1 177 ? 24.203 -3.26 -24.969 1 94.25 177 GLU A CA 1
ATOM 1445 C C . GLU A 1 177 ? 23.141 -3.967 -24.125 1 94.25 177 GLU A C 1
ATOM 1447 O O . GLU A 1 177 ? 22.406 -4.82 -24.641 1 94.25 177 GLU A O 1
ATOM 1452 N N . PRO A 1 178 ? 22.969 -3.561 -22.875 1 95.5 178 PRO A N 1
ATOM 1453 C CA . PRO A 1 178 ? 22.062 -4.25 -21.969 1 95.5 178 PRO A CA 1
ATOM 1454 C C . PRO A 1 178 ? 20.625 -4.34 -22.516 1 95.5 178 PRO A C 1
ATOM 1456 O O . PRO A 1 178 ? 19.969 -5.363 -22.328 1 95.5 178 PRO A O 1
ATOM 1459 N N . VAL A 1 179 ? 20.188 -3.361 -23.172 1 96 179 VAL A N 1
ATOM 1460 C CA . VAL A 1 179 ? 18.812 -3.332 -23.688 1 96 179 VAL A CA 1
ATOM 1461 C C . VAL A 1 179 ? 18.641 -4.422 -24.734 1 96 179 VAL A C 1
ATOM 1463 O O . VAL A 1 179 ? 17.594 -5.082 -24.781 1 96 179 VAL A O 1
ATOM 1466 N N . HIS A 1 180 ? 19.625 -4.613 -25.562 1 94.88 180 HIS A N 1
ATOM 1467 C CA . HIS A 1 180 ? 19.562 -5.648 -26.594 1 94.88 180 HIS A CA 1
ATOM 1468 C C . HIS A 1 180 ? 19.562 -7.039 -25.969 1 94.88 180 HIS A C 1
ATOM 1470 O O . HIS A 1 180 ? 18.844 -7.93 -26.422 1 94.88 180 HIS A O 1
ATOM 1476 N N . LEU A 1 181 ? 20.406 -7.16 -25 1 95.69 181 LEU A N 1
ATOM 1477 C CA . LEU A 1 181 ? 20.422 -8.438 -24.297 1 95.69 181 LEU A CA 1
ATOM 1478 C C . LEU A 1 181 ? 19.047 -8.75 -23.703 1 95.69 181 LEU A C 1
ATOM 1480 O O . LEU A 1 181 ? 18.547 -9.859 -23.875 1 95.69 181 LEU A O 1
ATOM 1484 N N . TYR A 1 182 ? 18.516 -7.816 -23.031 1 96.06 182 TYR A N 1
ATOM 1485 C CA . TYR A 1 182 ? 17.188 -7.984 -22.422 1 96.06 182 TYR A CA 1
ATOM 1486 C C . TYR A 1 182 ? 16.156 -8.352 -23.469 1 96.06 182 TYR A C 1
ATOM 1488 O O . TYR A 1 182 ? 15.359 -9.281 -23.281 1 96.06 182 TYR A O 1
ATOM 1496 N N . LYS A 1 183 ? 16.109 -7.672 -24.578 1 93.44 183 LYS A N 1
ATOM 1497 C CA . LYS A 1 183 ? 15.117 -7.902 -25.625 1 93.44 183 LYS A CA 1
ATOM 1498 C C . LYS A 1 183 ? 15.273 -9.297 -26.234 1 93.44 183 LYS A C 1
ATOM 1500 O O . LYS A 1 183 ? 14.281 -9.984 -26.469 1 93.44 183 LYS A O 1
ATOM 1505 N N . ASP A 1 184 ? 16.484 -9.695 -26.438 1 92.81 184 ASP A N 1
ATOM 1506 C CA . ASP A 1 184 ? 16.75 -11.008 -27.016 1 92.81 184 ASP A CA 1
ATOM 1507 C C . ASP A 1 184 ? 16.266 -12.125 -26.094 1 92.81 184 ASP A C 1
ATOM 1509 O O . ASP A 1 184 ? 15.703 -13.117 -26.562 1 92.81 184 ASP A O 1
ATOM 1513 N N . VAL A 1 185 ? 16.516 -11.906 -24.844 1 92.31 185 VAL A N 1
ATOM 1514 C CA . VAL A 1 185 ? 16.125 -12.93 -23.875 1 92.31 185 VAL A CA 1
ATOM 1515 C C . VAL A 1 185 ? 14.602 -12.898 -23.688 1 92.31 185 VAL A C 1
ATOM 1517 O O . VAL A 1 185 ? 13.953 -13.945 -23.656 1 92.31 185 VAL A O 1
ATOM 1520 N N . LYS A 1 186 ? 14.055 -11.734 -23.547 1 90.25 186 LYS A N 1
ATOM 1521 C CA . LYS A 1 186 ? 12.633 -11.555 -23.297 1 90.25 186 LYS A CA 1
ATOM 1522 C C . LYS A 1 186 ? 11.789 -12.227 -24.375 1 90.25 186 LYS A C 1
ATOM 1524 O O . LYS A 1 186 ? 10.773 -12.859 -24.078 1 90.25 186 LYS A O 1
ATOM 1529 N N . VAL A 1 187 ? 12.156 -12.07 -25.578 1 86.12 187 VAL A N 1
ATOM 1530 C CA . VAL A 1 187 ? 11.391 -12.602 -26.703 1 86.12 187 VAL A CA 1
ATOM 1531 C C . VAL A 1 187 ? 11.312 -14.125 -26.609 1 86.12 187 VAL A C 1
ATOM 1533 O O . VAL A 1 187 ? 10.297 -14.719 -26.969 1 86.12 187 VAL A O 1
ATOM 1536 N N . GLN A 1 188 ? 12.336 -14.75 -26.062 1 82.19 188 GLN A N 1
ATOM 1537 C CA . GLN A 1 188 ? 12.352 -16.203 -25.938 1 82.19 188 GLN A CA 1
ATOM 1538 C C . GLN A 1 188 ? 11.336 -16.672 -24.891 1 82.19 188 GLN A C 1
ATOM 1540 O O . GLN A 1 188 ? 10.82 -17.797 -24.984 1 82.19 188 GLN A O 1
ATOM 1545 N N . PHE A 1 189 ? 10.992 -15.82 -24.016 1 79.88 189 PHE A N 1
ATOM 1546 C CA . PHE A 1 189 ? 10.109 -16.203 -22.922 1 79.88 189 PHE A CA 1
ATOM 1547 C C . PHE A 1 189 ? 8.695 -15.68 -23.156 1 79.88 189 PHE A C 1
ATOM 1549 O O . PHE A 1 189 ? 7.746 -16.156 -22.531 1 79.88 189 PHE A O 1
ATOM 1556 N N . GLU A 1 190 ? 8.422 -14.664 -23.891 1 70.44 190 GLU A N 1
ATOM 1557 C CA . GLU A 1 190 ? 7.082 -14.18 -24.203 1 70.44 190 GLU A CA 1
ATOM 1558 C C . GLU A 1 190 ? 6.492 -14.938 -25.391 1 70.44 190 GLU A C 1
ATOM 1560 O O . GLU A 1 190 ? 5.363 -15.438 -25.312 1 70.44 190 GLU A O 1
ATOM 1565 N N . ASP A 1 191 ? 7.109 -14.883 -26.641 1 55.22 191 ASP A N 1
ATOM 1566 C CA . ASP A 1 191 ? 6.57 -15.398 -27.891 1 55.22 191 ASP A CA 1
ATOM 1567 C C . ASP A 1 191 ? 6.844 -16.891 -28.031 1 55.22 191 ASP A C 1
ATOM 1569 O O . ASP A 1 191 ? 5.949 -17.656 -28.391 1 55.22 191 ASP A O 1
ATOM 1573 N N . ASN A 1 192 ? 8.07 -17.25 -27.844 1 48.28 192 ASN A N 1
ATOM 1574 C CA . ASN A 1 192 ? 8.57 -18.531 -28.297 1 48.28 192 ASN A CA 1
ATOM 1575 C C . ASN A 1 192 ? 8.391 -19.609 -27.234 1 48.28 192 ASN A C 1
ATOM 1577 O O . ASN A 1 192 ? 8.172 -20.781 -27.562 1 48.28 192 ASN A O 1
ATOM 1581 N N . PHE A 1 193 ? 8.562 -19.172 -26.016 1 51.53 193 PHE A N 1
ATOM 1582 C CA . PHE A 1 193 ? 8.703 -20.141 -24.938 1 51.53 193 PHE A CA 1
ATOM 1583 C C . PHE A 1 193 ? 7.469 -21.031 -24.844 1 51.53 193 PHE A C 1
ATOM 1585 O O . PHE A 1 193 ? 7.586 -22.25 -24.734 1 51.53 193 PHE A O 1
ATOM 1592 N N . LEU A 1 194 ? 6.258 -20.281 -24.844 1 52.69 194 LEU A N 1
ATOM 1593 C CA . LEU A 1 194 ? 5.055 -21.062 -24.562 1 52.69 194 LEU A CA 1
ATOM 1594 C C . LEU A 1 194 ? 4.824 -22.109 -25.641 1 52.69 194 LEU A C 1
ATOM 1596 O O . LEU A 1 194 ? 4.445 -23.25 -25.344 1 52.69 194 LEU A O 1
ATOM 1600 N N . LYS A 1 195 ? 5.176 -21.656 -26.875 1 49.78 195 LYS A N 1
ATOM 1601 C CA . LYS A 1 195 ? 4.93 -22.562 -27.984 1 49.78 195 LYS A CA 1
ATOM 1602 C C . LYS A 1 195 ? 5.801 -23.797 -27.891 1 49.78 195 LYS A C 1
ATOM 1604 O O . LYS A 1 195 ? 5.324 -24.922 -28.094 1 49.78 195 LYS A O 1
ATOM 1609 N N . HIS A 1 196 ? 7.078 -23.531 -27.594 1 50.59 196 HIS A N 1
ATOM 1610 C CA . HIS A 1 196 ? 8.031 -24.641 -27.578 1 50.59 196 HIS A CA 1
ATOM 1611 C C . HIS A 1 196 ? 7.855 -25.5 -26.312 1 50.59 196 HIS A C 1
ATOM 1613 O O . HIS A 1 196 ? 8 -26.719 -26.375 1 50.59 196 HIS A O 1
ATOM 1619 N N . PHE A 1 197 ? 7.457 -24.781 -25.219 1 55.19 197 PHE A N 1
ATOM 1620 C CA . PHE A 1 197 ? 7.238 -25.5 -23.953 1 55.19 197 PHE A CA 1
ATOM 1621 C C . PHE A 1 197 ? 6.16 -26.562 -24.125 1 55.19 197 PHE A C 1
ATOM 1623 O O . PHE A 1 197 ? 6.312 -27.688 -23.656 1 55.19 197 PHE A O 1
ATOM 1630 N N . ILE A 1 198 ? 5.117 -26.109 -24.859 1 54.53 198 ILE A N 1
ATOM 1631 C CA . ILE A 1 198 ? 3.975 -27 -25.078 1 54.53 198 ILE A CA 1
ATOM 1632 C C . ILE A 1 198 ? 4.426 -28.25 -25.828 1 54.53 198 ILE A C 1
ATOM 1634 O O . ILE A 1 198 ? 4.035 -29.359 -25.484 1 54.53 198 ILE A O 1
ATOM 1638 N N . TYR A 1 199 ? 5.297 -27.938 -26.766 1 51.16 199 TYR A N 1
ATOM 1639 C CA . TYR A 1 199 ? 5.754 -29.062 -27.562 1 51.16 199 TYR A CA 1
ATOM 1640 C C . TYR A 1 199 ? 6.535 -30.062 -26.719 1 51.16 199 TYR A C 1
ATOM 1642 O O . TYR A 1 199 ? 6.312 -31.266 -26.797 1 51.16 199 TYR A O 1
ATOM 1650 N N . LEU A 1 200 ? 7.371 -29.562 -25.906 1 55.25 200 LEU A N 1
ATOM 1651 C CA . LEU A 1 200 ? 8.25 -30.453 -25.156 1 55.25 200 LEU A CA 1
ATOM 1652 C C . LEU A 1 200 ? 7.48 -31.141 -24.031 1 55.25 200 LEU A C 1
ATOM 1654 O O . LEU A 1 200 ? 7.758 -32.312 -23.719 1 55.25 200 LEU A O 1
ATOM 1658 N N . PHE A 1 201 ? 6.484 -30.453 -23.531 1 56.72 201 PHE A N 1
ATOM 1659 C CA . PHE A 1 201 ? 5.605 -31.047 -22.531 1 56.72 201 PHE A CA 1
ATOM 1660 C C . PHE A 1 201 ? 4.883 -32.25 -23.109 1 56.72 201 PHE A C 1
ATOM 1662 O O . PHE A 1 201 ? 4.66 -33.25 -22.422 1 56.72 201 PHE A O 1
ATOM 1669 N N . HIS A 1 202 ? 4.57 -32.125 -24.359 1 53.97 202 HIS A N 1
ATOM 1670 C CA . HIS A 1 202 ? 3.861 -33.188 -25.062 1 53.97 202 HIS A CA 1
ATOM 1671 C C . HIS A 1 202 ? 4.734 -34.438 -25.188 1 53.97 202 HIS A C 1
ATOM 1673 O O . HIS A 1 202 ? 4.227 -35.562 -25.172 1 53.97 202 HIS A O 1
ATOM 1679 N N . LEU A 1 203 ? 5.922 -34.094 -25.375 1 49.75 203 LEU A N 1
ATOM 1680 C CA . LEU A 1 203 ? 6.797 -35.219 -25.703 1 49.75 203 LEU A CA 1
ATOM 1681 C C . LEU A 1 203 ? 7.281 -35.938 -24.438 1 49.75 203 LEU A C 1
ATOM 1683 O O . LEU A 1 203 ? 7.699 -37.094 -24.484 1 49.75 203 LEU A O 1
ATOM 1687 N N . SER A 1 204 ? 7.246 -35.188 -23.344 1 60.03 204 SER A N 1
ATOM 1688 C CA . SER A 1 204 ? 7.914 -35.781 -22.172 1 60.03 204 SER A CA 1
ATOM 1689 C C . SER A 1 204 ? 6.902 -36.25 -21.141 1 60.03 204 SER A C 1
ATOM 1691 O O . SER A 1 204 ? 5.695 -36.062 -21.312 1 60.03 204 SER A O 1
ATOM 1693 N N . CYS A 1 205 ? 7.379 -37.031 -20.156 1 64.19 205 CYS A N 1
ATOM 1694 C CA . CYS A 1 205 ? 6.652 -37.656 -19.062 1 64.19 205 CYS A CA 1
ATOM 1695 C C . CYS A 1 205 ? 5.992 -36.594 -18.188 1 64.19 205 CYS A C 1
ATOM 1697 O O . CYS A 1 205 ? 6.664 -35.906 -17.406 1 64.19 205 CYS A O 1
ATOM 1699 N N . ILE A 1 206 ? 4.809 -36.344 -18.453 1 75.31 206 ILE A N 1
ATOM 1700 C CA . ILE A 1 206 ? 3.992 -35.406 -17.719 1 75.31 206 ILE A CA 1
ATOM 1701 C C . ILE A 1 206 ? 4.148 -35.625 -16.219 1 75.31 206 ILE A C 1
ATOM 1703 O O . ILE A 1 206 ? 4.137 -34.656 -15.438 1 75.31 206 ILE A O 1
ATOM 1707 N N . ASP A 1 207 ? 4.383 -36.844 -15.852 1 77 207 ASP A N 1
ATOM 1708 C CA . ASP A 1 207 ? 4.457 -37.219 -14.438 1 77 207 ASP A CA 1
ATOM 1709 C C . ASP A 1 207 ? 5.719 -36.656 -13.789 1 77 207 ASP A C 1
ATOM 1711 O O . ASP A 1 207 ? 5.773 -36.5 -12.57 1 77 207 ASP A O 1
ATOM 1715 N N . ARG A 1 208 ? 6.582 -36.375 -14.648 1 78.31 208 ARG A N 1
ATOM 1716 C CA . ARG A 1 208 ? 7.84 -35.844 -14.141 1 78.31 208 ARG A CA 1
ATOM 1717 C C . ARG A 1 208 ? 7.715 -34.375 -13.812 1 78.31 208 ARG A C 1
ATOM 1719 O O . ARG A 1 208 ? 8.445 -33.844 -12.969 1 78.31 208 ARG A O 1
ATOM 1726 N N . TYR A 1 209 ? 6.746 -33.75 -14.383 1 78.88 209 TYR A N 1
ATOM 1727 C CA . TYR A 1 209 ? 6.762 -32.281 -14.32 1 78.88 209 TYR A CA 1
ATOM 1728 C C . TYR A 1 209 ? 5.602 -31.766 -13.484 1 78.88 209 TYR A C 1
ATOM 1730 O O . TYR A 1 209 ? 5.695 -30.688 -12.875 1 78.88 209 TYR A O 1
ATOM 1738 N N . ILE A 1 210 ? 4.602 -32.469 -13.445 1 84.12 210 ILE A N 1
ATOM 1739 C CA . ILE A 1 210 ? 3.449 -31.984 -12.703 1 84.12 210 ILE A CA 1
ATOM 1740 C C . ILE A 1 210 ? 3.496 -32.5 -11.266 1 84.12 210 ILE A C 1
ATOM 1742 O O . ILE A 1 210 ? 3.705 -33.719 -11.047 1 84.12 210 ILE A O 1
ATOM 1746 N N . CYS A 1 211 ? 3.299 -31.562 -10.32 1 82.94 211 CYS A N 1
ATOM 1747 C CA . CYS A 1 211 ? 3.289 -31.875 -8.898 1 82.94 211 CYS A CA 1
ATOM 1748 C C . CYS A 1 211 ? 1.898 -31.688 -8.305 1 82.94 211 CYS A C 1
ATOM 1750 O O . CYS A 1 211 ? 1.1 -30.906 -8.828 1 82.94 211 CYS A O 1
ATOM 1752 N N . TYR A 1 212 ? 1.47 -32.438 -7.23 1 82 212 TYR A N 1
ATOM 1753 C CA . TYR A 1 212 ? 0.29 -32.281 -6.387 1 82 212 TYR A CA 1
ATOM 1754 C C . TYR A 1 212 ? -0.983 -32.562 -7.176 1 82 212 TYR A C 1
ATOM 1756 O O . TYR A 1 212 ? -2.025 -31.953 -6.926 1 82 212 TYR A O 1
ATOM 1764 N N . GLY A 1 213 ? -0.861 -33.375 -8.148 1 87.56 213 GLY A N 1
ATOM 1765 C CA . GLY A 1 213 ? -2.018 -33.656 -8.977 1 87.56 213 GLY A CA 1
ATOM 1766 C C . GLY A 1 213 ? -3.182 -34.25 -8.203 1 87.56 213 GLY A C 1
ATOM 1767 O O . GLY A 1 213 ? -4.316 -33.781 -8.336 1 87.56 213 GLY A O 1
ATOM 1768 N N . GLU A 1 214 ? -2.881 -35.094 -7.281 1 92.06 214 GLU A N 1
ATOM 1769 C CA . GLU A 1 214 ? -3.924 -35.75 -6.492 1 92.06 214 GLU A CA 1
ATOM 1770 C C . GLU A 1 214 ? -4.605 -34.75 -5.555 1 92.06 214 GLU A C 1
ATOM 1772 O O . GLU A 1 214 ? -5.828 -34.781 -5.395 1 92.06 214 GLU A O 1
ATOM 1777 N N . GLN A 1 215 ? -3.838 -33.906 -5.008 1 95 215 GLN A N 1
ATOM 1778 C CA . GLN A 1 215 ? -4.391 -32.938 -4.082 1 95 215 GLN A CA 1
ATOM 1779 C C . GLN A 1 215 ? -5.254 -31.906 -4.816 1 95 215 GLN A C 1
ATOM 1781 O O . GLN A 1 215 ? -6.312 -31.516 -4.324 1 95 215 GLN A O 1
ATOM 1786 N N . THR A 1 216 ? -4.793 -31.5 -5.949 1 96.31 216 THR A N 1
ATOM 1787 C CA . THR A 1 216 ? -5.578 -30.562 -6.75 1 96.31 216 THR A CA 1
ATOM 1788 C C . THR A 1 216 ? -6.914 -31.188 -7.145 1 96.31 216 THR A C 1
ATOM 1790 O O . THR A 1 216 ? -7.957 -30.531 -7.055 1 96.31 216 THR A O 1
ATOM 1793 N N . CYS A 1 217 ? -6.828 -32.438 -7.516 1 97 217 CYS A N 1
ATOM 1794 C CA . CYS A 1 217 ? -8.055 -33.156 -7.867 1 97 217 CYS A CA 1
ATOM 1795 C C . CYS A 1 217 ? -9.008 -33.219 -6.684 1 97 217 CYS A C 1
ATOM 1797 O O . CYS A 1 217 ? -10.211 -33 -6.848 1 97 217 CYS A O 1
ATOM 1799 N N . ALA A 1 218 ? -8.453 -33.5 -5.566 1 97.81 218 ALA A N 1
ATOM 1800 C CA . ALA A 1 218 ? -9.266 -33.594 -4.359 1 97.81 218 ALA A CA 1
ATOM 1801 C C . ALA A 1 218 ? -9.961 -32.281 -4.059 1 97.81 218 ALA A C 1
ATOM 1803 O O . ALA A 1 218 ? -11.117 -32.25 -3.623 1 97.81 218 ALA A O 1
ATOM 1804 N N . VAL A 1 219 ? -9.305 -31.172 -4.281 1 98.06 219 VAL A N 1
ATOM 1805 C CA . VAL A 1 219 ? -9.883 -29.859 -4.051 1 98.06 219 VAL A CA 1
ATOM 1806 C C . VAL A 1 219 ? -11.055 -29.625 -5.008 1 98.06 219 VAL A C 1
ATOM 1808 O O . VAL A 1 219 ? -12.133 -29.219 -4.586 1 98.06 219 VAL A O 1
ATOM 1811 N N . LEU A 1 220 ? -10.859 -29.906 -6.297 1 98.19 220 LEU A N 1
ATOM 1812 C CA . LEU A 1 220 ? -11.883 -29.688 -7.309 1 98.19 220 LEU A CA 1
ATOM 1813 C C . LEU A 1 220 ? -13.109 -30.562 -7.043 1 98.19 220 LEU A C 1
ATOM 1815 O O . LEU A 1 220 ? -14.25 -30.094 -7.164 1 98.19 220 LEU A O 1
ATOM 1819 N N . ARG A 1 221 ? -12.898 -31.75 -6.637 1 97.56 221 ARG A N 1
ATOM 1820 C CA . ARG A 1 221 ? -14 -32.656 -6.344 1 97.56 221 ARG A CA 1
ATOM 1821 C C . ARG A 1 221 ? -14.766 -32.188 -5.105 1 97.56 221 ARG A C 1
ATOM 1823 O O . ARG A 1 221 ? -16 -32.281 -5.066 1 97.56 221 ARG A O 1
ATOM 1830 N N . LYS A 1 222 ? -14.008 -31.797 -4.152 1 98 222 LYS A N 1
ATOM 1831 C CA . LYS A 1 222 ? -14.648 -31.266 -2.951 1 98 222 LYS A CA 1
ATOM 1832 C C . LYS A 1 222 ? -15.586 -30.109 -3.293 1 98 222 LYS A C 1
ATOM 1834 O O . LYS A 1 222 ? -16.719 -30.062 -2.812 1 98 222 LYS A O 1
ATOM 1839 N N . LEU A 1 223 ? -15.18 -29.203 -4.09 1 98.38 223 LEU A N 1
ATOM 1840 C CA . LEU A 1 223 ? -15.984 -28.062 -4.492 1 98.38 223 LEU A CA 1
ATOM 1841 C C . LEU A 1 223 ? -17.203 -28.516 -5.301 1 98.38 223 LEU A C 1
ATOM 1843 O O . LEU A 1 223 ? -18.312 -28.047 -5.062 1 98.38 223 LEU A O 1
ATOM 1847 N N . ALA A 1 224 ? -16.969 -29.453 -6.18 1 97.06 224 ALA A N 1
ATOM 1848 C CA . ALA A 1 224 ? -18.047 -29.969 -7.008 1 97.06 224 ALA A CA 1
ATOM 1849 C C . ALA A 1 224 ? -19.109 -30.656 -6.152 1 97.06 224 ALA A C 1
ATOM 1851 O O . ALA A 1 224 ? -20.312 -30.469 -6.371 1 97.06 224 ALA A O 1
ATOM 1852 N N . GLU A 1 225 ? -18.688 -31.406 -5.246 1 96.94 225 GLU A N 1
ATOM 1853 C CA . GLU A 1 225 ? -19.578 -32.156 -4.371 1 96.94 225 GLU A CA 1
ATOM 1854 C C . GLU A 1 225 ? -20.438 -31.219 -3.533 1 96.94 225 GLU A C 1
ATOM 1856 O O . GLU A 1 225 ? -21.562 -31.578 -3.145 1 96.94 225 GLU A O 1
ATOM 1861 N N . HIS A 1 226 ? -19.953 -30.109 -3.303 1 97.44 226 HIS A N 1
ATOM 1862 C CA . HIS A 1 226 ? -20.703 -29.156 -2.48 1 97.44 226 HIS A CA 1
ATOM 1863 C C . HIS A 1 226 ? -21.484 -28.172 -3.346 1 97.44 226 HIS A C 1
ATOM 1865 O O . HIS A 1 226 ? -21.938 -27.141 -2.857 1 97.44 226 HIS A O 1
ATOM 1871 N N . GLY A 1 227 ? -21.469 -28.391 -4.582 1 96.94 227 GLY A N 1
ATOM 1872 C CA . GLY A 1 227 ? -22.344 -27.641 -5.477 1 96.94 227 GLY A CA 1
ATOM 1873 C C . GLY A 1 227 ? -21.781 -26.281 -5.863 1 96.94 227 GLY A C 1
ATOM 1874 O O . GLY A 1 227 ? -22.516 -25.406 -6.305 1 96.94 227 GLY A O 1
ATOM 1875 N N . LYS A 1 228 ? -20.516 -26.062 -5.664 1 98.38 228 LYS A N 1
ATOM 1876 C CA . LYS A 1 228 ? -19.891 -24.797 -6.055 1 98.38 228 LYS A CA 1
ATOM 1877 C C . LYS A 1 228 ? -19.688 -24.734 -7.566 1 98.38 228 LYS A C 1
ATOM 1879 O O . LYS A 1 228 ? -19.438 -25.75 -8.211 1 98.38 228 LYS A O 1
ATOM 1884 N N . LYS A 1 229 ? -19.859 -23.5 -8.133 1 98.56 229 LYS A N 1
ATOM 1885 C CA . LYS A 1 229 ? -19.516 -23.281 -9.531 1 98.56 229 LYS A CA 1
ATOM 1886 C C . LYS A 1 229 ? -18.016 -23.047 -9.711 1 98.56 229 LYS A C 1
ATOM 1888 O O . LYS A 1 229 ? -17.359 -22.484 -8.828 1 98.56 229 LYS A O 1
ATOM 1893 N N . MET A 1 230 ? -17.5 -23.547 -10.828 1 98.62 230 MET A N 1
ATOM 1894 C CA . MET A 1 230 ? -16.078 -23.406 -11.062 1 98.62 230 MET A CA 1
ATOM 1895 C C . MET A 1 230 ? -15.805 -22.922 -12.492 1 98.62 230 MET A C 1
ATOM 1897 O O . MET A 1 230 ? -16.531 -23.297 -13.422 1 98.62 230 MET A O 1
ATOM 1901 N N . PHE A 1 231 ? -14.766 -22.125 -12.672 1 98.69 231 PHE A N 1
ATOM 1902 C CA . PHE A 1 231 ? -14.352 -21.719 -14.016 1 98.69 231 PHE A CA 1
ATOM 1903 C C . PHE A 1 231 ? -12.828 -21.625 -14.102 1 98.69 231 PHE A C 1
ATOM 1905 O O . PHE A 1 231 ? -12.156 -21.484 -13.078 1 98.69 231 PHE A O 1
ATOM 1912 N N . LEU A 1 232 ? -12.352 -21.828 -15.312 1 98.31 232 LEU A N 1
ATOM 1913 C CA . LEU A 1 232 ? -10.93 -21.75 -15.633 1 98.31 232 LEU A CA 1
ATOM 1914 C C . LEU A 1 232 ? -10.664 -20.641 -16.641 1 98.31 232 LEU A C 1
ATOM 1916 O O . LEU A 1 232 ? -11.344 -20.547 -17.672 1 98.31 232 LEU A O 1
ATOM 1920 N N . ILE A 1 233 ? -9.781 -19.703 -16.281 1 97.31 233 ILE A N 1
ATOM 1921 C CA . ILE A 1 233 ? -9.266 -18.703 -17.219 1 97.31 233 ILE A CA 1
ATOM 1922 C C . ILE A 1 233 ? -7.746 -18.797 -17.281 1 97.31 233 ILE A C 1
ATOM 1924 O O . ILE A 1 233 ? -7.062 -18.5 -16.297 1 97.31 233 ILE A O 1
ATOM 1928 N N . THR A 1 234 ? -7.164 -19.156 -18.391 1 94.31 234 THR A N 1
ATOM 1929 C CA . THR A 1 234 ? -5.723 -19.328 -18.5 1 94.31 234 THR A CA 1
ATOM 1930 C C . THR A 1 234 ? -5.211 -18.797 -19.844 1 94.31 234 THR A C 1
ATOM 1932 O O . THR A 1 234 ? -5.977 -18.672 -20.797 1 94.31 234 THR A O 1
ATOM 1935 N N . ASN A 1 235 ? -4.02 -18.375 -19.859 1 89.5 235 ASN A N 1
ATOM 1936 C CA . ASN A 1 235 ? -3.367 -17.953 -21.094 1 89.5 235 ASN A CA 1
ATOM 1937 C C . ASN A 1 235 ? -2.812 -19.156 -21.875 1 89.5 235 ASN A C 1
ATOM 1939 O O . ASN A 1 235 ? -2.432 -19.016 -23.031 1 89.5 235 ASN A O 1
ATOM 1943 N N . SER A 1 236 ? -2.85 -20.328 -21.297 1 86.56 236 SER A N 1
ATOM 1944 C CA . SER A 1 236 ? -2.244 -21.516 -21.906 1 86.56 236 SER A CA 1
ATOM 1945 C C . SER A 1 236 ? -3.148 -22.125 -22.969 1 86.56 236 SER A C 1
ATOM 1947 O O . SER A 1 236 ? -4.375 -22.078 -22.844 1 86.56 236 SER A O 1
ATOM 1949 N N . PRO A 1 237 ? -2.58 -22.688 -24 1 85.94 237 PRO A N 1
ATOM 1950 C CA . PRO A 1 237 ? -3.381 -23.312 -25.047 1 85.94 237 PRO A CA 1
ATOM 1951 C C . PRO A 1 237 ? -4.086 -24.578 -24.578 1 85.94 237 PRO A C 1
ATOM 1953 O O . PRO A 1 237 ? -3.631 -25.234 -23.641 1 85.94 237 PRO A O 1
ATOM 1956 N N . ILE A 1 238 ? -5.062 -25 -25.344 1 86.81 238 ILE A N 1
ATOM 1957 C CA . ILE A 1 238 ? -5.93 -26.109 -24.953 1 86.81 238 ILE A CA 1
ATOM 1958 C C . ILE A 1 238 ? -5.133 -27.406 -24.922 1 86.81 238 ILE A C 1
ATOM 1960 O O . ILE A 1 238 ? -5.371 -28.266 -24.078 1 86.81 238 ILE A O 1
ATOM 1964 N N . SER A 1 239 ? -4.293 -27.547 -25.859 1 83 239 SER A N 1
ATOM 1965 C CA . SER A 1 239 ? -3.521 -28.781 -25.922 1 83 239 SER A CA 1
ATOM 1966 C C . SER A 1 239 ? -2.721 -29 -24.641 1 83 239 SER A C 1
ATOM 1968 O O . SER A 1 239 ? -2.639 -30.125 -24.141 1 83 239 SER A O 1
ATOM 1970 N N . PHE A 1 240 ? -2.215 -27.938 -24.141 1 83.69 240 PHE A N 1
ATOM 1971 C CA . PHE A 1 240 ? -1.415 -27.984 -22.922 1 83.69 240 PHE A CA 1
ATOM 1972 C C . PHE A 1 240 ? -2.301 -28.219 -21.703 1 83.69 240 PHE A C 1
ATOM 1974 O O . PHE A 1 240 ? -1.998 -29.062 -20.859 1 83.69 240 PHE A O 1
ATOM 1981 N N . VAL A 1 241 ? -3.336 -27.562 -21.641 1 89 241 VAL A N 1
ATOM 1982 C CA . VAL A 1 241 ? -4.246 -27.625 -20.5 1 89 241 VAL A CA 1
ATOM 1983 C C . VAL A 1 241 ? -4.91 -29 -20.453 1 89 241 VAL A C 1
ATOM 1985 O O . VAL A 1 241 ? -5.012 -29.609 -19.391 1 89 241 VAL A O 1
ATOM 1988 N N . ASP A 1 242 ? -5.324 -29.453 -21.641 1 87.88 242 ASP A N 1
ATOM 1989 C CA . ASP A 1 242 ? -6.031 -30.719 -21.719 1 87.88 242 ASP A CA 1
ATOM 1990 C C . ASP A 1 242 ? -5.141 -31.875 -21.25 1 87.88 242 ASP A C 1
ATOM 1992 O O . ASP A 1 242 ? -5.598 -32.75 -20.531 1 87.88 242 ASP A O 1
ATOM 1996 N N . ARG A 1 243 ? -3.969 -31.859 -21.641 1 85.06 243 ARG A N 1
ATOM 1997 C CA . ARG A 1 243 ? -3.037 -32.906 -21.25 1 85.06 243 ARG A CA 1
ATOM 1998 C C . ARG A 1 243 ? -2.797 -32.906 -19.734 1 85.06 243 ARG A C 1
ATOM 2000 O O . ARG A 1 243 ? -2.809 -33.969 -19.094 1 85.06 243 ARG A O 1
ATOM 2007 N N . GLY A 1 244 ? -2.502 -31.734 -19.25 1 88.94 244 GLY A N 1
ATOM 2008 C CA . GLY A 1 244 ? -2.246 -31.625 -17.812 1 88.94 244 GLY A CA 1
ATOM 2009 C C . GLY A 1 244 ? -3.451 -31.984 -16.969 1 88.94 244 GLY A C 1
ATOM 2010 O O . GLY A 1 244 ? -3.33 -32.719 -15.977 1 88.94 244 GLY A O 1
ATOM 2011 N N . MET A 1 245 ? -4.57 -31.531 -17.391 1 93.12 245 MET A N 1
ATOM 2012 C CA . MET A 1 245 ? -5.781 -31.766 -16.609 1 93.12 245 MET A CA 1
ATOM 2013 C C . MET A 1 245 ? -6.211 -33.219 -16.688 1 93.12 245 MET A C 1
ATOM 2015 O O . MET A 1 245 ? -6.762 -33.75 -15.727 1 93.12 245 MET A O 1
ATOM 2019 N N . ASN A 1 246 ? -5.977 -33.812 -17.812 1 91.75 246 ASN A N 1
ATOM 2020 C CA . ASN A 1 246 ? -6.234 -35.219 -17.891 1 91.75 246 ASN A CA 1
ATOM 2021 C C . ASN A 1 246 ? -5.383 -36.031 -16.906 1 91.75 246 ASN A C 1
ATOM 2023 O O . ASN A 1 246 ? -5.84 -37 -16.344 1 91.75 246 ASN A O 1
ATOM 2027 N N . TYR A 1 247 ? -4.207 -35.562 -16.766 1 90.06 247 TYR A N 1
ATOM 2028 C CA . TYR A 1 247 ? -3.312 -36.188 -15.812 1 90.06 247 TYR A CA 1
ATOM 2029 C C . TYR A 1 247 ? -3.766 -35.938 -14.383 1 90.06 247 TYR A C 1
ATOM 2031 O O . TYR A 1 247 ? -3.707 -36.812 -13.531 1 90.06 247 TYR A O 1
ATOM 2039 N N . ILE A 1 248 ? -4.211 -34.75 -14.055 1 93.44 248 ILE A N 1
ATOM 2040 C CA . ILE A 1 248 ? -4.551 -34.312 -12.711 1 93.44 248 ILE A CA 1
ATOM 2041 C C . ILE A 1 248 ? -5.895 -34.906 -12.289 1 93.44 248 ILE A C 1
ATOM 2043 O O . ILE A 1 248 ? -6.047 -35.375 -11.156 1 93.44 248 ILE A O 1
ATOM 2047 N N . VAL A 1 249 ? -6.836 -34.938 -13.102 1 94 249 VAL A N 1
ATOM 2048 C CA . VAL A 1 249 ? -8.195 -35.344 -12.758 1 94 249 VAL A CA 1
ATOM 2049 C C . VAL A 1 249 ? -8.547 -36.625 -13.531 1 94 249 VAL A C 1
ATOM 2051 O O . VAL A 1 249 ? -8.844 -37.656 -12.93 1 94 249 VAL A O 1
ATOM 2054 N N . ASP A 1 250 ? -8.531 -36.656 -14.773 1 91.81 250 ASP A N 1
ATOM 2055 C CA . ASP A 1 250 ? -8.875 -37.719 -15.695 1 91.81 250 ASP A CA 1
ATOM 2056 C C . ASP A 1 250 ? -9.664 -37.188 -16.891 1 91.81 250 ASP A C 1
ATOM 2058 O O . ASP A 1 250 ? -9.789 -35.969 -17.062 1 91.81 250 ASP A O 1
ATOM 2062 N N . LYS A 1 251 ? -10.156 -38 -17.688 1 89.81 251 LYS A N 1
ATOM 2063 C CA . LYS A 1 251 ? -10.734 -37.688 -18.984 1 89.81 251 LYS A CA 1
ATOM 2064 C C . LYS A 1 251 ? -11.977 -36.812 -18.828 1 89.81 251 LYS A C 1
ATOM 2066 O O . LYS A 1 251 ? -12.328 -36.031 -19.734 1 89.81 251 LYS A O 1
ATOM 2071 N N . ASP A 1 252 ? -12.547 -36.781 -17.703 1 92.25 252 ASP A N 1
ATOM 2072 C CA . ASP A 1 252 ? -13.797 -36.031 -17.531 1 92.25 252 ASP A CA 1
ATOM 2073 C C . ASP A 1 252 ? -13.562 -34.719 -16.781 1 92.25 252 ASP A C 1
ATOM 2075 O O . ASP A 1 252 ? -14.469 -34.188 -16.125 1 92.25 252 ASP A O 1
ATOM 2079 N N . TRP A 1 253 ? -12.312 -34.219 -16.859 1 96 253 TRP A N 1
ATOM 2080 C CA . TRP A 1 253 ? -12 -33.031 -16.078 1 96 253 TRP A CA 1
ATOM 2081 C C . TRP A 1 253 ? -12.867 -31.844 -16.516 1 96 253 TRP A C 1
ATOM 2083 O O . TRP A 1 253 ? -13.195 -30.984 -15.703 1 96 253 TRP A O 1
ATOM 2093 N N . LYS A 1 254 ? -13.328 -31.812 -17.75 1 95.94 254 LYS A N 1
ATOM 2094 C CA . LYS A 1 254 ? -14.109 -30.719 -18.297 1 95.94 254 LYS A CA 1
ATOM 2095 C C . LYS A 1 254 ? -15.461 -30.594 -17.594 1 95.94 254 LYS A C 1
ATOM 2097 O O . LYS A 1 254 ? -16.016 -29.5 -17.469 1 95.94 254 LYS A O 1
ATOM 2102 N N . ASP A 1 255 ? -15.922 -31.656 -17.109 1 95.56 255 ASP A N 1
ATOM 2103 C CA . ASP A 1 255 ? -17.234 -31.703 -16.469 1 95.56 255 ASP A CA 1
ATOM 2104 C C . ASP A 1 255 ? -17.219 -31 -15.109 1 95.56 255 ASP A C 1
ATOM 2106 O O . ASP A 1 255 ? -18.266 -30.688 -14.555 1 95.56 255 ASP A O 1
ATOM 2110 N N . LEU A 1 256 ? -16.094 -30.75 -14.625 1 97 256 LEU A N 1
ATOM 2111 C CA . LEU A 1 256 ? -15.969 -30.109 -13.32 1 97 256 LEU A CA 1
ATOM 2112 C C . LEU A 1 256 ? -16.156 -28.594 -13.438 1 97 256 LEU A C 1
ATOM 2114 O O . LEU A 1 256 ? -16.469 -27.922 -12.453 1 97 256 LEU A O 1
ATOM 2118 N N . PHE A 1 257 ? -15.969 -28.062 -14.633 1 98.12 257 PHE A N 1
ATOM 2119 C CA . PHE A 1 257 ? -15.961 -26.609 -14.805 1 98.12 257 PHE A CA 1
ATOM 2120 C C . PHE A 1 257 ? -17.219 -26.141 -15.539 1 98.12 257 PHE A C 1
ATOM 2122 O O . PHE A 1 257 ? -17.609 -26.75 -16.531 1 98.12 257 PHE A O 1
ATOM 2129 N N . ASP A 1 258 ? -17.75 -25.125 -15.031 1 98.19 258 ASP A N 1
ATOM 2130 C CA . ASP A 1 258 ? -18.891 -24.516 -15.68 1 98.19 258 ASP A CA 1
ATOM 2131 C C . ASP A 1 258 ? -18.469 -23.688 -16.891 1 98.19 258 ASP A C 1
ATOM 2133 O O . ASP A 1 258 ? -19.234 -23.5 -17.828 1 98.19 258 ASP A O 1
ATOM 2137 N N . VAL A 1 259 ? -17.297 -23.156 -16.844 1 98.12 259 VAL A N 1
ATOM 2138 C CA . VAL A 1 259 ? -16.734 -22.375 -17.938 1 98.12 259 VAL A CA 1
ATOM 2139 C C . VAL A 1 259 ? -15.227 -22.625 -18.047 1 98.12 259 VAL A C 1
ATOM 2141 O O . VAL A 1 259 ? -14.531 -22.656 -17.031 1 98.12 259 VAL A O 1
ATOM 2144 N N . ILE A 1 260 ? -14.781 -22.844 -19.281 1 97.75 260 ILE A N 1
ATOM 2145 C CA . ILE A 1 260 ? -13.359 -23.031 -19.531 1 97.75 260 ILE A CA 1
ATOM 2146 C C . ILE A 1 260 ? -12.898 -22.062 -20.609 1 97.75 260 ILE A C 1
ATOM 2148 O O . ILE A 1 260 ? -13.359 -22.141 -21.75 1 97.75 260 ILE A O 1
ATOM 2152 N N . ILE A 1 261 ? -11.992 -21.188 -20.25 1 97.25 261 ILE A N 1
ATOM 2153 C CA . ILE A 1 261 ? -11.453 -20.219 -21.188 1 97.25 261 ILE A CA 1
ATOM 2154 C C . ILE A 1 261 ? -9.945 -20.406 -21.328 1 97.25 261 ILE A C 1
ATOM 2156 O O . ILE A 1 261 ? -9.203 -20.281 -20.344 1 97.25 261 ILE A O 1
ATOM 2160 N N . VAL A 1 262 ? -9.477 -20.688 -22.5 1 92.88 262 VAL A N 1
ATOM 2161 C CA . VAL A 1 262 ? -8.055 -20.859 -22.781 1 92.88 262 VAL A CA 1
ATOM 2162 C C . VAL A 1 262 ? -7.562 -19.719 -23.688 1 92.88 262 VAL A C 1
ATOM 2164 O O . VAL A 1 262 ? -8.367 -19.031 -24.328 1 92.88 262 VAL A O 1
ATOM 2167 N N . GLN A 1 263 ? -6.242 -19.469 -23.656 1 91.19 263 GLN A N 1
ATOM 2168 C CA . GLN A 1 263 ? -5.629 -18.391 -24.422 1 91.19 263 GLN A CA 1
ATOM 2169 C C . GLN A 1 263 ? -6.41 -17.094 -24.266 1 91.19 263 GLN A C 1
ATOM 2171 O O . GLN A 1 263 ? -6.797 -16.469 -25.25 1 91.19 263 GLN A O 1
ATOM 2176 N N . ALA A 1 264 ? -6.641 -16.75 -23.031 1 93.38 264 ALA A N 1
ATOM 2177 C CA . ALA A 1 264 ? -7.492 -15.609 -22.703 1 93.38 264 ALA A CA 1
ATOM 2178 C C . ALA A 1 264 ? -6.742 -14.297 -22.891 1 93.38 264 ALA A C 1
ATOM 2180 O O . ALA A 1 264 ? -7.359 -13.242 -23.047 1 93.38 264 ALA A O 1
ATOM 2181 N N . ASP A 1 265 ? -5.402 -14.312 -22.766 1 92.31 265 ASP A N 1
ATOM 2182 C CA . ASP A 1 265 ? -4.547 -13.141 -22.938 1 92.31 265 ASP A CA 1
ATOM 2183 C C . ASP A 1 265 ? -4.645 -12.195 -21.75 1 92.31 265 ASP A C 1
ATOM 2185 O O . ASP A 1 265 ? -4.883 -11 -21.906 1 92.31 265 ASP A O 1
ATOM 2189 N N . LYS A 1 266 ? -4.602 -12.766 -20.594 1 91.56 266 LYS A N 1
ATOM 2190 C CA . LYS A 1 266 ? -4.477 -11.945 -19.406 1 91.56 266 LYS A CA 1
ATOM 2191 C C . LYS A 1 266 ? -3.17 -11.156 -19.406 1 91.56 266 LYS A C 1
ATOM 2193 O O . LYS A 1 266 ? -2.158 -11.617 -19.938 1 91.56 266 LYS A O 1
ATOM 2198 N N . PRO A 1 267 ? -3.184 -9.945 -18.938 1 91.19 267 PRO A N 1
ATOM 2199 C CA . PRO A 1 267 ? -4.234 -9.25 -18.188 1 91.19 267 PRO A CA 1
ATOM 2200 C C . PRO A 1 267 ? -5.211 -8.508 -19.094 1 91.19 267 PRO A C 1
ATOM 2202 O O . PRO A 1 267 ? -6.188 -7.926 -18.609 1 91.19 267 PRO A O 1
ATOM 2205 N N . SER A 1 268 ? -5.023 -8.539 -20.391 1 92.81 268 SER A N 1
ATOM 2206 C CA . SER A 1 268 ? -5.91 -7.832 -21.312 1 92.81 268 SER A CA 1
ATOM 2207 C C . SER A 1 268 ? -7.344 -8.336 -21.188 1 92.81 268 SER A C 1
ATOM 2209 O O . SER A 1 268 ? -8.289 -7.562 -21.344 1 92.81 268 SER A O 1
ATOM 2211 N N . PHE A 1 269 ? -7.457 -9.562 -20.906 1 95.56 269 PHE A N 1
ATOM 2212 C CA . PHE A 1 269 ? -8.766 -10.172 -20.719 1 95.56 269 PHE A CA 1
ATOM 2213 C C . PHE A 1 269 ? -9.602 -9.375 -19.719 1 95.56 269 PHE A C 1
ATOM 2215 O O . PHE A 1 269 ? -10.82 -9.266 -19.875 1 95.56 269 PHE A O 1
ATOM 2222 N N . PHE A 1 270 ? -8.977 -8.789 -18.75 1 94.62 270 PHE A N 1
ATOM 2223 C CA . PHE A 1 270 ? -9.68 -8.148 -17.641 1 94.62 270 PHE A CA 1
ATOM 2224 C C . PHE A 1 270 ? -9.922 -6.676 -17.938 1 94.62 270 PHE A C 1
ATOM 2226 O O . PHE A 1 270 ? -10.672 -6.008 -17.203 1 94.62 270 PHE A O 1
ATOM 2233 N N . ASN A 1 271 ? -9.352 -6.145 -18.984 1 92.19 271 ASN A N 1
ATOM 2234 C CA . ASN A 1 271 ? -9.375 -4.695 -19.172 1 92.19 271 ASN A CA 1
ATOM 2235 C C . ASN A 1 271 ? -9.914 -4.32 -20.547 1 92.19 271 ASN A C 1
ATOM 2237 O O . ASN A 1 271 ? -10.414 -3.209 -20.734 1 92.19 271 ASN A O 1
ATOM 2241 N N . ASP A 1 272 ? -9.758 -5.258 -21.5 1 93.56 272 ASP A N 1
ATOM 2242 C CA . ASP A 1 272 ? -10.156 -4.992 -22.875 1 93.56 272 ASP A CA 1
ATOM 2243 C C . ASP A 1 272 ? -11.508 -5.625 -23.188 1 93.56 272 ASP A C 1
ATOM 2245 O O . ASP A 1 272 ? -11.656 -6.848 -23.141 1 93.56 272 ASP A O 1
ATOM 2249 N N . ARG A 1 273 ? -12.438 -4.852 -23.625 1 93.44 273 ARG A N 1
ATOM 2250 C CA . ARG A 1 273 ? -13.797 -5.34 -23.844 1 93.44 273 ARG A CA 1
ATOM 2251 C C . ARG A 1 273 ? -13.977 -5.832 -25.281 1 93.44 273 ARG A C 1
ATOM 2253 O O . ARG A 1 273 ? -15.023 -6.375 -25.625 1 93.44 273 ARG A O 1
ATOM 2260 N N . ARG A 1 274 ? -13.117 -5.777 -26.188 1 90.19 274 ARG A N 1
ATOM 2261 C CA . ARG A 1 274 ? -13.281 -5.918 -27.641 1 90.19 274 ARG A CA 1
ATOM 2262 C C . ARG A 1 274 ? -13.266 -7.387 -28.047 1 90.19 274 ARG A C 1
ATOM 2264 O O . ARG A 1 274 ? -14.078 -7.816 -28.859 1 90.19 274 ARG A O 1
ATOM 2271 N N . PRO A 1 275 ? -12.391 -8.234 -27.438 1 92.56 275 PRO A N 1
ATOM 2272 C CA . PRO A 1 275 ? -12.328 -9.609 -27.938 1 92.56 275 PRO A CA 1
ATOM 2273 C C . PRO A 1 275 ? -13.555 -10.438 -27.547 1 92.56 275 PRO A C 1
ATOM 2275 O O . PRO A 1 275 ? -13.852 -10.586 -26.359 1 92.56 275 PRO A O 1
ATOM 2278 N N . PRO A 1 276 ? -14.172 -11.047 -28.562 1 93.31 276 PRO A N 1
ATOM 2279 C CA . PRO A 1 276 ? -15.328 -11.883 -28.25 1 93.31 276 PRO A CA 1
ATOM 2280 C C . PRO A 1 276 ? -14.945 -13.328 -27.922 1 93.31 276 PRO A C 1
ATOM 2282 O O . PRO A 1 276 ? -13.844 -13.773 -28.281 1 93.31 276 PRO A O 1
ATOM 2285 N N . PHE A 1 277 ? -15.844 -14.047 -27.297 1 95.38 277 PHE A N 1
ATOM 2286 C CA . PHE A 1 277 ? -15.641 -15.469 -27.062 1 95.38 277 PHE A CA 1
ATOM 2287 C C . PHE A 1 277 ? -15.797 -16.25 -28.359 1 95.38 277 PHE A C 1
ATOM 2289 O O . PHE A 1 277 ? -16.672 -15.945 -29.172 1 95.38 277 PHE A O 1
ATOM 2296 N N . ARG A 1 278 ? -14.93 -17.188 -28.484 1 94.75 278 ARG A N 1
ATOM 2297 C CA . ARG A 1 278 ? -15.062 -18.156 -29.562 1 94.75 278 ARG A CA 1
ATOM 2298 C C . ARG A 1 278 ? -14.992 -19.594 -29.016 1 94.75 278 ARG A C 1
ATOM 2300 O O . ARG A 1 278 ? -14.102 -19.922 -28.234 1 94.75 278 ARG A O 1
ATOM 2307 N N . ARG A 1 279 ? -15.859 -20.375 -29.516 1 94.5 279 ARG A N 1
ATOM 2308 C CA . ARG A 1 279 ? -15.883 -21.766 -29.062 1 94.5 279 ARG A CA 1
ATOM 2309 C C . ARG A 1 279 ? -14.859 -22.609 -29.812 1 94.5 279 ARG A C 1
ATOM 2311 O O . ARG A 1 279 ? -14.664 -22.438 -31.016 1 94.5 279 ARG A O 1
ATOM 2318 N N . VAL A 1 280 ? -14.289 -23.516 -29.031 1 91 280 VAL A N 1
ATOM 2319 C CA . VAL A 1 280 ? -13.344 -24.453 -29.625 1 91 280 VAL A CA 1
ATOM 2320 C C . VAL A 1 280 ? -14 -25.844 -29.734 1 91 280 VAL A C 1
ATOM 2322 O O . VAL A 1 280 ? -14.523 -26.359 -28.75 1 91 280 VAL A O 1
ATOM 2325 N N . ASN A 1 281 ? -13.914 -26.375 -30.875 1 85.19 281 ASN A N 1
ATOM 2326 C CA . ASN A 1 281 ? -14.516 -27.703 -31.016 1 85.19 281 ASN A CA 1
ATOM 2327 C C . ASN A 1 281 ? -13.562 -28.797 -30.562 1 85.19 281 ASN A C 1
ATOM 2329 O O . ASN A 1 281 ? -12.461 -28.516 -30.094 1 85.19 281 ASN A O 1
ATOM 2333 N N . GLN A 1 282 ? -13.961 -29.984 -30.609 1 75.5 282 GLN A N 1
ATOM 2334 C CA . GLN A 1 282 ? -13.227 -31.125 -30.078 1 75.5 282 GLN A CA 1
ATOM 2335 C C . GLN A 1 282 ? -11.891 -31.297 -30.797 1 75.5 282 GLN A C 1
ATOM 2337 O O . GLN A 1 282 ? -10.945 -31.859 -30.234 1 75.5 282 GLN A O 1
ATOM 2342 N N . LYS A 1 283 ? -11.805 -30.75 -31.984 1 75 283 LYS A N 1
ATOM 2343 C CA . LYS A 1 283 ? -10.586 -30.875 -32.781 1 75 283 LYS A CA 1
ATOM 2344 C C . LYS A 1 283 ? -9.664 -29.672 -32.594 1 75 283 LYS A C 1
ATOM 2346 O O . LYS A 1 283 ? -8.633 -29.562 -33.25 1 75 283 LYS A O 1
ATOM 2351 N N . GLY A 1 284 ? -10.102 -28.828 -31.719 1 78.06 284 GLY A N 1
ATOM 2352 C CA . GLY A 1 284 ? -9.273 -27.672 -31.438 1 78.06 284 GLY A CA 1
ATOM 2353 C C . GLY A 1 284 ? -9.5 -26.516 -32.406 1 78.06 284 GLY A C 1
ATOM 2354 O O . GLY A 1 284 ? -8.734 -25.547 -32.406 1 78.06 284 GLY A O 1
ATOM 2355 N N . VAL A 1 285 ? -10.57 -26.625 -33.25 1 83.31 285 VAL A N 1
ATOM 2356 C CA . VAL A 1 285 ? -10.852 -25.609 -34.25 1 83.31 285 VAL A CA 1
ATOM 2357 C C . VAL A 1 285 ? -11.828 -24.578 -33.688 1 83.31 285 VAL A C 1
ATOM 2359 O O . VAL A 1 285 ? -12.797 -24.938 -33 1 83.31 285 VAL A O 1
ATOM 2362 N N . LEU A 1 286 ? -11.555 -23.375 -34.062 1 88.56 286 LEU A N 1
ATOM 2363 C CA . LEU A 1 286 ? -12.406 -22.266 -33.594 1 88.56 286 LEU A CA 1
ATOM 2364 C C . LEU A 1 286 ? -13.68 -22.188 -34.438 1 88.56 286 LEU A C 1
ATOM 2366 O O . LEU A 1 286 ? -13.625 -22.25 -35.656 1 88.56 286 LEU A O 1
ATOM 2370 N N . LEU A 1 287 ? -14.742 -22.062 -33.719 1 87.5 287 LEU A N 1
ATOM 2371 C CA . LEU A 1 287 ? -16.031 -21.922 -34.375 1 87.5 287 LEU A CA 1
ATOM 2372 C C . LEU A 1 287 ? -16.406 -20.438 -34.5 1 87.5 287 LEU A C 1
ATOM 2374 O O . LEU A 1 287 ? -15.867 -19.594 -33.812 1 87.5 287 LEU A O 1
ATOM 2378 N N . TRP A 1 288 ? -17.359 -20.141 -35.469 1 85.19 288 TRP A N 1
ATOM 2379 C CA . TRP A 1 288 ? -17.672 -18.75 -35.781 1 85.19 288 TRP A CA 1
ATOM 2380 C C . TRP A 1 288 ? -18.984 -18.312 -35.156 1 85.19 288 TRP A C 1
ATOM 2382 O O . TRP A 1 288 ? -19.359 -17.141 -35.25 1 85.19 288 TRP A O 1
ATOM 2392 N N . ASP A 1 289 ? -19.578 -19.172 -34.469 1 87.25 289 ASP A N 1
ATOM 2393 C CA . ASP A 1 289 ? -20.875 -18.844 -33.938 1 87.25 289 ASP A CA 1
ATOM 2394 C C . ASP A 1 289 ? -20.766 -17.828 -32.812 1 87.25 289 ASP A C 1
ATOM 2396 O O . ASP A 1 289 ? -19.812 -17.859 -32 1 87.25 289 ASP A O 1
ATOM 2400 N N . LYS A 1 290 ? -21.75 -16.938 -32.875 1 89 290 LYS A N 1
ATOM 2401 C CA . LYS A 1 290 ? -21.859 -16 -31.766 1 89 290 LYS A CA 1
ATOM 2402 C C . LYS A 1 290 ? -22.188 -16.734 -30.469 1 89 290 LYS A C 1
ATOM 2404 O O . LYS A 1 290 ? -23 -17.656 -30.453 1 89 290 LYS A O 1
ATOM 2409 N N . ILE A 1 291 ? -21.578 -16.328 -29.438 1 92.44 291 ILE A N 1
ATOM 2410 C CA . ILE A 1 291 ? -21.766 -16.984 -28.141 1 92.44 291 ILE A CA 1
ATOM 2411 C C . ILE A 1 291 ? -22.797 -16.219 -27.328 1 92.44 291 ILE A C 1
ATOM 2413 O O . ILE A 1 291 ? -22.609 -15.031 -27.031 1 92.44 291 ILE A O 1
ATOM 2417 N N . HIS A 1 292 ? -23.844 -16.875 -26.953 1 92.5 292 HIS A N 1
ATOM 2418 C CA . HIS A 1 292 ? -24.891 -16.234 -26.172 1 92.5 292 HIS A CA 1
ATOM 2419 C C . HIS A 1 292 ? -24.922 -16.797 -24.75 1 92.5 292 HIS A C 1
ATOM 2421 O O . HIS A 1 292 ? -25.547 -16.219 -23.859 1 92.5 292 HIS A O 1
ATOM 2427 N N . GLN A 1 293 ? -24.266 -17.906 -24.656 1 94.5 293 GLN A N 1
ATOM 2428 C CA . GLN A 1 293 ? -24.156 -18.516 -23.344 1 94.5 293 GLN A CA 1
ATOM 2429 C C . GLN A 1 293 ? -22.875 -19.328 -23.219 1 94.5 293 GLN A C 1
ATOM 2431 O O . GLN A 1 293 ? -22.359 -19.844 -24.203 1 94.5 293 GLN A O 1
ATOM 2436 N N . LEU A 1 294 ? -22.422 -19.375 -22 1 94.12 294 LEU A N 1
ATOM 2437 C CA . LEU A 1 294 ? -21.297 -20.25 -21.703 1 94.12 294 LEU A CA 1
ATOM 2438 C C . LEU A 1 294 ? -21.766 -21.562 -21.094 1 94.12 294 LEU A C 1
ATOM 2440 O O . LEU A 1 294 ? -22.453 -21.578 -20.078 1 94.12 294 LEU A O 1
ATOM 2444 N N . GLU A 1 295 ? -21.297 -22.609 -21.781 1 94.25 295 GLU A N 1
ATOM 2445 C CA . GLU A 1 295 ? -21.844 -23.906 -21.422 1 94.25 295 GLU A CA 1
ATOM 2446 C C . GLU A 1 295 ? -20.812 -24.766 -20.688 1 94.25 295 GLU A C 1
ATOM 2448 O O . GLU A 1 295 ? -19.625 -24.75 -21.047 1 94.25 295 GLU A O 1
ATOM 2453 N N . LYS A 1 296 ? -21.328 -25.547 -19.828 1 94.81 296 LYS A N 1
ATOM 2454 C CA . LYS A 1 296 ? -20.484 -26.453 -19.062 1 94.81 296 LYS A CA 1
ATOM 2455 C C . LYS A 1 296 ? -19.828 -27.484 -19.984 1 94.81 296 LYS A C 1
ATOM 2457 O O . LYS A 1 296 ? -20.469 -28.047 -20.859 1 94.81 296 LYS A O 1
ATOM 2462 N N . GLY A 1 297 ? -18.547 -27.656 -19.781 1 90.62 297 GLY A N 1
ATOM 2463 C CA . GLY A 1 297 ? -17.797 -28.656 -20.531 1 90.62 297 GLY A CA 1
ATOM 2464 C C . GLY A 1 297 ? -17.266 -28.141 -21.859 1 90.62 297 GLY A C 1
ATOM 2465 O O . GLY A 1 297 ? -16.453 -28.797 -22.5 1 90.62 297 GLY A O 1
ATOM 2466 N N . GLN A 1 298 ? -17.734 -26.969 -22.266 1 92.81 298 GLN A N 1
ATOM 2467 C CA . GLN A 1 298 ? -17.25 -26.375 -23.5 1 92.81 298 GLN A CA 1
ATOM 2468 C C . GLN A 1 298 ? -16.031 -25.484 -23.25 1 92.81 298 GLN A C 1
ATOM 2470 O O . GLN A 1 298 ? -15.891 -24.906 -22.172 1 92.81 298 GLN A O 1
ATOM 2475 N N . ILE A 1 299 ? -15.258 -25.469 -24.281 1 95.56 299 ILE A N 1
ATOM 2476 C CA . ILE A 1 299 ? -14.023 -24.688 -24.172 1 95.56 299 ILE A CA 1
ATOM 2477 C C . ILE A 1 299 ? -14.125 -23.453 -25.062 1 95.56 299 ILE A C 1
ATOM 2479 O O . ILE A 1 299 ? -14.547 -23.547 -26.219 1 95.56 299 ILE A O 1
ATOM 2483 N N . TYR A 1 300 ? -13.773 -22.344 -24.484 1 96.38 300 TYR A N 1
ATOM 2484 C CA . TYR A 1 300 ? -13.797 -21.078 -25.219 1 96.38 300 TYR A CA 1
ATOM 2485 C C . TYR A 1 300 ? -12.414 -20.453 -25.281 1 96.38 300 TYR A C 1
ATOM 2487 O O . TYR A 1 300 ? -11.57 -20.688 -24.422 1 96.38 300 TYR A O 1
ATOM 2495 N N . LYS A 1 301 ? -12.172 -19.719 -26.312 1 94.12 301 LYS A N 1
ATOM 2496 C CA . LYS A 1 301 ? -10.945 -18.953 -26.516 1 94.12 301 LYS A CA 1
ATOM 2497 C C . LYS A 1 301 ? -11.234 -17.469 -26.578 1 94.12 301 LYS A C 1
ATOM 2499 O O . LYS A 1 301 ? -12.344 -17.062 -26.953 1 94.12 301 LYS A O 1
ATOM 2504 N N . GLN A 1 302 ? -10.188 -16.625 -26.172 1 93.12 302 GLN A N 1
ATOM 2505 C CA . GLN A 1 302 ? -10.328 -15.18 -26.203 1 93.12 302 GLN A CA 1
ATOM 2506 C C . GLN A 1 302 ? -11.43 -14.711 -25.266 1 93.12 302 GLN A C 1
ATOM 2508 O O . GLN A 1 302 ? -11.539 -15.195 -24.141 1 93.12 302 GLN A O 1
ATOM 2513 N N . GLY A 1 303 ? -12.094 -13.75 -25.594 1 94.62 303 GLY A N 1
ATOM 2514 C CA . GLY A 1 303 ? -13.141 -13.195 -24.75 1 94.62 303 GLY A CA 1
ATOM 2515 C C . GLY A 1 303 ? -12.648 -12.102 -23.828 1 94.62 303 GLY A C 1
ATOM 2516 O O . GLY A 1 303 ? -11.5 -11.664 -23.938 1 94.62 303 GLY A O 1
ATOM 2517 N N . ASN A 1 304 ? -13.531 -11.633 -23 1 96.56 304 ASN A N 1
ATOM 2518 C CA . ASN A 1 304 ? -13.227 -10.594 -22.031 1 96.56 304 ASN A CA 1
ATOM 2519 C C . ASN A 1 304 ? -14.094 -10.719 -20.781 1 96.56 304 ASN A C 1
ATOM 2521 O O . ASN A 1 304 ? -15.156 -11.336 -20.812 1 96.56 304 ASN A O 1
ATOM 2525 N N . LEU A 1 305 ? -13.633 -10.109 -19.797 1 96.88 305 LEU A N 1
ATOM 2526 C CA . LEU A 1 305 ? -14.273 -10.273 -18.5 1 96.88 305 LEU A CA 1
ATOM 2527 C C . LEU A 1 305 ? -15.672 -9.648 -18.5 1 96.88 305 LEU A C 1
ATOM 2529 O O . LEU A 1 305 ? -16.578 -10.164 -17.844 1 96.88 305 LEU A O 1
ATOM 2533 N N . TYR A 1 306 ? -15.914 -8.594 -19.188 1 95.19 306 TYR A N 1
ATOM 2534 C CA . TYR A 1 306 ? -17.203 -7.91 -19.188 1 95.19 306 TYR A CA 1
ATOM 2535 C C . TYR A 1 306 ? -18.297 -8.789 -19.781 1 95.19 306 TYR A C 1
ATOM 2537 O O . TYR A 1 306 ? -19.391 -8.891 -19.234 1 95.19 306 TYR A O 1
ATOM 2545 N N . GLU A 1 307 ? -17.953 -9.352 -20.891 1 96.12 307 GLU A N 1
ATOM 2546 C CA . GLU A 1 307 ? -18.891 -10.305 -21.484 1 96.12 307 GLU A CA 1
ATOM 2547 C C . GLU A 1 307 ? -19.094 -11.516 -20.578 1 96.12 307 GLU A C 1
ATOM 2549 O O . GLU A 1 307 ? -20.203 -12.047 -20.484 1 96.12 307 GLU A O 1
ATOM 2554 N N . PHE A 1 308 ? -18.016 -11.969 -19.984 1 97.56 308 PHE A N 1
ATOM 2555 C CA . PHE A 1 308 ? -18.078 -13.078 -19.047 1 97.56 308 PHE A CA 1
ATOM 2556 C C . PHE A 1 308 ? -19.078 -12.781 -17.922 1 97.56 308 PHE A C 1
ATOM 2558 O O . PHE A 1 308 ? -19.938 -13.609 -17.609 1 97.56 308 PHE A O 1
ATOM 2565 N N . LEU A 1 309 ? -19 -11.578 -17.359 1 96.62 309 LEU A N 1
ATOM 2566 C CA . LEU A 1 309 ? -19.875 -11.156 -16.281 1 96.62 309 LEU A CA 1
ATOM 2567 C C . LEU A 1 309 ? -21.328 -11.047 -16.766 1 96.62 309 LEU A C 1
ATOM 2569 O O . LEU A 1 309 ? -22.25 -11.398 -16.047 1 96.62 309 LEU A O 1
ATOM 2573 N N . LYS A 1 310 ? -21.469 -10.555 -17.906 1 95.5 310 LYS A N 1
ATOM 2574 C CA . LYS A 1 310 ? -22.797 -10.43 -18.484 1 95.5 310 LYS A CA 1
ATOM 2575 C C . LYS A 1 310 ? -23.453 -11.789 -18.672 1 95.5 310 LYS A C 1
ATOM 2577 O O . LYS A 1 310 ? -24.641 -11.961 -18.375 1 95.5 310 LYS A O 1
ATOM 2582 N N . LEU A 1 311 ? -22.734 -12.719 -19.109 1 96.56 311 LEU A N 1
ATOM 2583 C CA . LEU A 1 311 ? -23.266 -14.031 -19.469 1 96.56 311 LEU A CA 1
ATOM 2584 C C . LEU A 1 311 ? -23.453 -14.898 -18.234 1 96.56 311 LEU A C 1
ATOM 2586 O O . LEU A 1 311 ? -24.344 -15.75 -18.188 1 96.56 311 LEU A O 1
ATOM 2590 N N . THR A 1 312 ? -22.625 -14.758 -17.203 1 96.88 312 THR A N 1
ATOM 2591 C CA . THR A 1 312 ? -22.641 -15.664 -16.078 1 96.88 312 THR A CA 1
ATOM 2592 C C . THR A 1 312 ? -23.344 -15.031 -14.883 1 96.88 312 THR A C 1
ATOM 2594 O O . THR A 1 312 ? -23.906 -15.727 -14.039 1 96.88 312 THR A O 1
ATOM 2597 N N . GLY A 1 313 ? -23.125 -13.648 -14.789 1 95.5 313 GLY A N 1
ATOM 2598 C CA . GLY A 1 313 ? -23.656 -12.945 -13.633 1 95.5 313 GLY A CA 1
ATOM 2599 C C . GLY A 1 313 ? -22.812 -13.117 -12.391 1 95.5 313 GLY A C 1
ATOM 2600 O O . GLY A 1 313 ? -23.234 -12.789 -11.281 1 95.5 313 GLY A O 1
ATOM 2601 N N . TRP A 1 314 ? -21.688 -13.711 -12.516 1 96.69 314 TRP A N 1
ATOM 2602 C CA . TRP A 1 314 ? -20.797 -13.969 -11.383 1 96.69 314 TRP A CA 1
ATOM 2603 C C . TRP A 1 314 ? -20.031 -12.711 -11 1 96.69 314 TRP A C 1
ATOM 2605 O O . TRP A 1 314 ? -18.906 -12.484 -11.477 1 96.69 314 TRP A O 1
ATOM 2615 N N . ARG A 1 315 ? -20.547 -11.945 -10.031 1 94.25 315 ARG A N 1
ATOM 2616 C CA . ARG A 1 315 ? -20 -10.633 -9.688 1 94.25 315 ARG A CA 1
ATOM 2617 C C . ARG A 1 315 ? -19.703 -10.523 -8.195 1 94.25 315 ARG A C 1
ATOM 2619 O O . ARG A 1 315 ? -20.281 -11.258 -7.395 1 94.25 315 ARG A O 1
ATOM 2626 N N . GLY A 1 316 ? -18.766 -9.648 -7.949 1 93.31 316 GLY A N 1
ATOM 2627 C CA . GLY A 1 316 ? -18.562 -9.219 -6.574 1 93.31 316 GLY A CA 1
ATOM 2628 C C . GLY A 1 316 ? -17.875 -10.266 -5.719 1 93.31 316 GLY A C 1
ATOM 2629 O O . GLY A 1 316 ? -17.125 -11.094 -6.234 1 93.31 316 GLY A O 1
ATOM 2630 N N . SER A 1 317 ? -18.172 -10.242 -4.449 1 94.19 317 SER A N 1
ATOM 2631 C CA . SER A 1 317 ? -17.375 -10.945 -3.439 1 94.19 317 SER A CA 1
ATOM 2632 C C . SER A 1 317 ? -17.812 -12.398 -3.311 1 94.19 317 SER A C 1
ATOM 2634 O O . SER A 1 317 ? -17.234 -13.156 -2.523 1 94.19 317 SER A O 1
ATOM 2636 N N . LYS A 1 318 ? -18.734 -12.812 -4.086 1 96.75 318 LYS A N 1
ATOM 2637 C CA . LYS A 1 318 ? -19.109 -14.227 -4.066 1 96.75 318 LYS A CA 1
ATOM 2638 C C . LYS A 1 318 ? -18.172 -15.055 -4.953 1 96.75 318 LYS A C 1
ATOM 2640 O O . LYS A 1 318 ? -18.25 -16.281 -4.961 1 96.75 318 LYS A O 1
ATOM 2645 N N . VAL A 1 319 ? -17.375 -14.352 -5.738 1 98.38 319 VAL A N 1
ATOM 2646 C CA . VAL A 1 319 ? -16.438 -15.008 -6.629 1 98.38 319 VAL A CA 1
ATOM 2647 C C . VAL A 1 319 ? -15.031 -14.969 -6.016 1 98.38 319 VAL A C 1
ATOM 2649 O O . VAL A 1 319 ? -14.578 -13.914 -5.562 1 98.38 319 VAL A O 1
ATOM 2652 N N . LEU A 1 320 ? -14.383 -16.094 -5.973 1 98.75 320 LEU A N 1
ATOM 2653 C CA . LEU A 1 320 ? -13.008 -16.219 -5.5 1 98.75 320 LEU A CA 1
ATOM 2654 C C . LEU A 1 320 ? -12.102 -16.75 -6.602 1 98.75 320 LEU A C 1
ATOM 2656 O O . LEU A 1 320 ? -12.305 -17.859 -7.09 1 98.75 320 LEU A O 1
ATOM 2660 N N . TYR A 1 321 ? -11.133 -15.977 -7.016 1 98.81 321 TYR A N 1
ATOM 2661 C CA . TYR A 1 321 ? -10.242 -16.344 -8.109 1 98.81 321 TYR A CA 1
ATOM 2662 C C . TYR A 1 321 ? -8.836 -16.641 -7.59 1 98.81 321 TYR A C 1
ATOM 2664 O O . TYR A 1 321 ? -8.281 -15.844 -6.828 1 98.81 321 TYR A O 1
ATOM 2672 N N . PHE A 1 322 ? -8.273 -17.766 -8.008 1 98.62 322 PHE A N 1
ATOM 2673 C CA . PHE A 1 322 ? -6.941 -18.172 -7.574 1 98.62 322 PHE A CA 1
ATOM 2674 C C . PHE A 1 322 ? -5.934 -18.031 -8.711 1 98.62 322 PHE A C 1
ATOM 2676 O O . PHE A 1 322 ? -6.215 -18.422 -9.844 1 98.62 322 PHE A O 1
ATOM 2683 N N . GLY A 1 323 ? -4.746 -17.5 -8.344 1 96.88 323 GLY A N 1
ATOM 2684 C CA . GLY A 1 323 ? -3.648 -17.406 -9.297 1 96.88 323 GLY A CA 1
ATOM 2685 C C . GLY A 1 323 ? -2.312 -17.125 -8.641 1 96.88 323 GLY A C 1
ATOM 2686 O O . GLY A 1 323 ? -2.264 -16.719 -7.473 1 96.88 323 GLY A O 1
ATOM 2687 N N . ASP A 1 324 ? -1.291 -17.281 -9.391 1 93.81 324 ASP A N 1
ATOM 2688 C CA . ASP A 1 324 ? 0.039 -17.094 -8.82 1 93.81 324 ASP A CA 1
ATOM 2689 C C . ASP A 1 324 ? 0.614 -15.734 -9.195 1 93.81 324 ASP A C 1
ATOM 2691 O O . ASP A 1 324 ? 1.515 -15.227 -8.516 1 93.81 324 ASP A O 1
ATOM 2695 N N . HIS A 1 325 ? 0.149 -15.188 -10.281 1 93.31 325 HIS A N 1
ATOM 2696 C CA . HIS A 1 325 ? 0.658 -13.891 -10.719 1 93.31 325 HIS A CA 1
ATOM 2697 C C . HIS A 1 325 ? -0.184 -12.75 -10.156 1 93.31 325 HIS A C 1
ATOM 2699 O O . HIS A 1 325 ? -1.284 -12.484 -10.648 1 93.31 325 HIS A O 1
ATOM 2705 N N . ILE A 1 326 ? 0.379 -12.008 -9.305 1 94.81 326 ILE A N 1
ATOM 2706 C CA . ILE A 1 326 ? -0.342 -11.008 -8.516 1 94.81 326 ILE A CA 1
ATOM 2707 C C . ILE A 1 326 ? -0.946 -9.961 -9.445 1 94.81 326 ILE A C 1
ATOM 2709 O O . ILE A 1 326 ? -2.078 -9.516 -9.242 1 94.81 326 ILE A O 1
ATOM 2713 N N . TYR A 1 327 ? -0.26 -9.602 -10.523 1 92.88 327 TYR A N 1
ATOM 2714 C CA . TYR A 1 327 ? -0.724 -8.539 -11.414 1 92.88 327 TYR A CA 1
ATOM 2715 C C . TYR A 1 327 ? -1.729 -9.078 -12.43 1 92.88 327 TYR A C 1
ATOM 2717 O O . TYR A 1 327 ? -2.879 -8.633 -12.469 1 92.88 327 TYR A O 1
ATOM 2725 N N . SER A 1 328 ? -1.349 -10.117 -13.07 1 90.62 328 SER A N 1
ATOM 2726 C CA . SER A 1 328 ? -2.125 -10.57 -14.219 1 90.62 328 SER A CA 1
ATOM 2727 C C . SER A 1 328 ? -3.336 -11.391 -13.781 1 90.62 328 SER A C 1
ATOM 2729 O O . SER A 1 328 ? -4.297 -11.539 -14.539 1 90.62 328 SER A O 1
ATOM 2731 N N . ASP A 1 329 ? -3.25 -11.844 -12.547 1 93.31 329 ASP A N 1
ATOM 2732 C CA . ASP A 1 329 ? -4.348 -12.711 -12.117 1 93.31 329 ASP A CA 1
ATOM 2733 C C . ASP A 1 329 ? -5.246 -11.992 -11.117 1 93.31 329 ASP A C 1
ATOM 2735 O O . ASP A 1 329 ? -6.449 -12.258 -11.055 1 93.31 329 ASP A O 1
ATOM 2739 N N . LEU A 1 330 ? -4.695 -11.164 -10.305 1 97.06 330 LEU A N 1
ATOM 2740 C CA . LEU A 1 330 ? -5.453 -10.805 -9.109 1 97.06 330 LEU A CA 1
ATOM 2741 C C . LEU A 1 330 ? -5.777 -9.32 -9.102 1 97.06 330 LEU A C 1
ATOM 2743 O O . LEU A 1 330 ? -6.898 -8.922 -8.758 1 97.06 330 LEU A O 1
ATOM 2747 N N . ALA A 1 331 ? -4.895 -8.484 -9.5 1 96.38 331 ALA A N 1
ATOM 2748 C CA . ALA A 1 331 ? -4.957 -7.047 -9.258 1 96.38 331 ALA A CA 1
ATOM 2749 C C . ALA A 1 331 ? -6.234 -6.445 -9.844 1 96.38 331 ALA A C 1
ATOM 2751 O O . ALA A 1 331 ? -6.996 -5.789 -9.133 1 96.38 331 ALA A O 1
ATOM 2752 N N . ASP A 1 332 ? -6.504 -6.695 -11.094 1 96.12 332 ASP A N 1
ATOM 2753 C CA . ASP A 1 332 ? -7.66 -6.09 -11.75 1 96.12 332 ASP A CA 1
ATOM 2754 C C . ASP A 1 332 ? -8.961 -6.625 -11.164 1 96.12 332 ASP A C 1
ATOM 2756 O O . ASP A 1 332 ? -9.945 -5.887 -11.031 1 96.12 332 ASP A O 1
ATOM 2760 N N . LEU A 1 333 ? -8.945 -7.879 -10.844 1 97 333 LEU A N 1
ATOM 2761 C CA . LEU A 1 333 ? -10.148 -8.531 -10.344 1 97 333 LEU A CA 1
ATOM 2762 C C . LEU A 1 333 ? -10.586 -7.91 -9.016 1 97 333 LEU A C 1
ATOM 2764 O O . LEU A 1 333 ? -11.773 -7.648 -8.812 1 97 333 LEU A O 1
ATOM 2768 N N . THR A 1 334 ? -9.633 -7.676 -8.203 1 96.19 334 THR A N 1
ATOM 2769 C CA . THR A 1 334 ? -9.961 -7.109 -6.898 1 96.19 334 THR A CA 1
ATOM 2770 C C . THR A 1 334 ? -10.234 -5.613 -7.012 1 96.19 334 THR A C 1
ATOM 2772 O O . THR A 1 334 ? -11.188 -5.105 -6.422 1 96.19 334 THR A O 1
ATOM 2775 N N . LEU A 1 335 ? -9.484 -4.871 -7.762 1 95.06 335 LEU A N 1
ATOM 2776 C CA . LEU A 1 335 ? -9.57 -3.416 -7.812 1 95.06 335 LEU A CA 1
ATOM 2777 C C . LEU A 1 335 ? -10.797 -2.969 -8.602 1 95.06 335 LEU A C 1
ATOM 2779 O O . LEU A 1 335 ? -11.484 -2.025 -8.203 1 95.06 335 LEU A O 1
ATOM 2783 N N . LYS A 1 336 ? -11.109 -3.664 -9.625 1 94.31 336 LYS A N 1
ATOM 2784 C CA . LYS A 1 336 ? -12.133 -3.172 -10.547 1 94.31 336 LYS A CA 1
ATOM 2785 C C . LYS A 1 336 ? -13.453 -3.908 -10.352 1 94.31 336 LYS A C 1
ATOM 2787 O O . LYS A 1 336 ? -14.523 -3.348 -10.586 1 94.31 336 LYS A O 1
ATOM 2792 N N . HIS A 1 337 ? -13.352 -5.164 -9.852 1 94.19 337 HIS A N 1
ATOM 2793 C CA . HIS A 1 337 ? -14.57 -5.969 -9.938 1 94.19 337 HIS A CA 1
ATOM 2794 C C . HIS A 1 337 ? -14.977 -6.488 -8.562 1 94.19 337 HIS A C 1
ATOM 2796 O O . HIS A 1 337 ? -16.031 -7.113 -8.422 1 94.19 337 HIS A O 1
ATOM 2802 N N . GLY A 1 338 ? -14.172 -6.312 -7.625 1 94.5 338 GLY A N 1
ATOM 2803 C CA . GLY A 1 338 ? -14.539 -6.66 -6.262 1 94.5 338 GLY A CA 1
ATOM 2804 C C . GLY A 1 338 ? -14.555 -8.156 -6.012 1 94.5 338 GLY A C 1
ATOM 2805 O O . GLY A 1 338 ? -15.188 -8.625 -5.062 1 94.5 338 GLY A O 1
ATOM 2806 N N . TRP A 1 339 ? -13.953 -8.961 -6.91 1 97.5 339 TRP A N 1
ATOM 2807 C CA . TRP A 1 339 ? -13.773 -10.383 -6.633 1 97.5 339 TRP A CA 1
ATOM 2808 C C . TRP A 1 339 ? -12.844 -10.586 -5.438 1 97.5 339 TRP A C 1
ATOM 2810 O O . TRP A 1 339 ? -12.016 -9.734 -5.137 1 97.5 339 TRP A O 1
ATOM 2820 N N . ARG A 1 340 ? -13.141 -11.656 -4.746 1 98.12 340 ARG A N 1
ATOM 2821 C CA . ARG A 1 340 ? -12.125 -12.117 -3.807 1 98.12 340 ARG A CA 1
ATOM 2822 C C . ARG A 1 340 ? -10.984 -12.82 -4.535 1 98.12 340 ARG A C 1
ATOM 2824 O O . ARG A 1 340 ? -11.18 -13.375 -5.617 1 98.12 340 ARG A O 1
ATOM 2831 N N . THR A 1 341 ? -9.82 -12.695 -3.957 1 98.62 341 THR A N 1
ATOM 2832 C CA . THR A 1 341 ? -8.656 -13.242 -4.645 1 98.62 341 THR A CA 1
ATOM 2833 C C . THR A 1 341 ? -7.805 -14.07 -3.689 1 98.62 341 THR A C 1
ATOM 2835 O O . THR A 1 341 ? -7.656 -13.719 -2.518 1 98.62 341 THR A O 1
ATOM 2838 N N . GLY A 1 342 ? -7.332 -15.18 -4.156 1 98.69 342 GLY A N 1
ATOM 2839 C CA . GLY A 1 342 ? -6.398 -16.047 -3.471 1 98.69 342 GLY A CA 1
ATOM 2840 C C . GLY A 1 342 ? -5.09 -16.234 -4.219 1 98.69 342 GLY A C 1
ATOM 2841 O O . GLY A 1 342 ? -5.055 -16.844 -5.289 1 98.69 342 GLY A O 1
ATOM 2842 N N . ALA A 1 343 ? -4.047 -15.797 -3.598 1 98.5 343 ALA A N 1
ATOM 2843 C CA . ALA A 1 343 ? -2.738 -15.914 -4.238 1 98.5 343 ALA A CA 1
ATOM 2844 C C . ALA A 1 343 ? -2.096 -17.266 -3.928 1 98.5 343 ALA A C 1
ATOM 2846 O O . ALA A 1 343 ? -2.174 -17.75 -2.797 1 98.5 343 ALA A O 1
ATOM 2847 N N . ILE A 1 344 ? -1.548 -17.859 -4.961 1 97.38 344 ILE A N 1
ATOM 2848 C CA . ILE A 1 344 ? -0.761 -19.062 -4.797 1 97.38 344 ILE A CA 1
ATOM 2849 C C . ILE A 1 344 ? 0.727 -18.734 -4.812 1 97.38 344 ILE A C 1
ATOM 2851 O O . ILE A 1 344 ? 1.265 -18.312 -5.836 1 97.38 344 ILE A O 1
ATOM 2855 N N . ILE A 1 345 ? 1.322 -18.953 -3.652 1 97 345 ILE A N 1
ATOM 2856 C CA . ILE A 1 345 ? 2.732 -18.625 -3.473 1 97 345 ILE A CA 1
ATOM 2857 C C . ILE A 1 345 ? 3.492 -19.859 -2.998 1 97 345 ILE A C 1
ATOM 2859 O O . ILE A 1 345 ? 3.727 -20.031 -1.799 1 97 345 ILE A O 1
ATOM 2863 N N . PRO A 1 346 ? 3.984 -20.594 -3.924 1 94.31 346 PRO A N 1
ATOM 2864 C CA . PRO A 1 346 ? 4.645 -21.844 -3.541 1 94.31 346 PRO A CA 1
ATOM 2865 C C . PRO A 1 346 ? 5.82 -21.625 -2.594 1 94.31 346 PRO A C 1
ATOM 2867 O O . PRO A 1 346 ? 6.094 -22.469 -1.732 1 94.31 346 PRO A O 1
ATOM 2870 N N . GLU A 1 347 ? 6.508 -20.484 -2.656 1 95.38 347 GLU A N 1
ATOM 2871 C CA . GLU A 1 347 ? 7.676 -20.172 -1.829 1 95.38 347 GLU A CA 1
ATOM 2872 C C . GLU A 1 347 ? 7.293 -20.062 -0.356 1 95.38 347 GLU A C 1
ATOM 2874 O O . GLU A 1 347 ? 8.148 -20.141 0.522 1 95.38 347 GLU A O 1
ATOM 2879 N N . LEU A 1 348 ? 6.023 -19.906 -0.156 1 96.94 348 LEU A N 1
ATOM 2880 C CA . LEU A 1 348 ? 5.523 -19.688 1.197 1 96.94 348 LEU A CA 1
ATOM 2881 C C . LEU A 1 348 ? 5.867 -20.875 2.096 1 96.94 348 LEU A C 1
ATOM 2883 O O . LEU A 1 348 ? 6.227 -20.688 3.262 1 96.94 348 LEU A O 1
ATOM 2887 N N . ARG A 1 349 ? 5.797 -22.094 1.603 1 95.44 349 ARG A N 1
ATOM 2888 C CA . ARG A 1 349 ? 6.055 -23.297 2.385 1 95.44 349 ARG A CA 1
ATOM 2889 C C . ARG A 1 349 ? 7.488 -23.312 2.906 1 95.44 349 ARG A C 1
ATOM 2891 O O . ARG A 1 349 ? 7.719 -23.5 4.105 1 95.44 349 ARG A O 1
ATOM 2898 N N . SER A 1 350 ? 8.406 -23.109 2.018 1 95.06 350 SER A N 1
ATOM 2899 C CA . SER A 1 350 ? 9.805 -23.125 2.426 1 95.06 350 SER A CA 1
ATOM 2900 C C . SER A 1 350 ? 10.133 -21.938 3.32 1 95.06 350 SER A C 1
ATOM 2902 O O . SER A 1 350 ? 10.93 -22.047 4.25 1 95.06 350 SER A O 1
ATOM 2904 N N . GLU A 1 351 ? 9.531 -20.781 3.066 1 96.88 351 GLU A N 1
ATOM 2905 C CA . GLU A 1 351 ? 9.719 -19.594 3.896 1 96.88 351 GLU A CA 1
ATOM 2906 C C . GLU A 1 351 ? 9.289 -19.859 5.336 1 96.88 351 GLU A C 1
ATOM 2908 O O . GLU A 1 351 ? 10.016 -19.531 6.277 1 96.88 351 GLU A O 1
ATOM 2913 N N . ILE A 1 352 ? 8.141 -20.469 5.48 1 96.5 352 ILE A N 1
ATOM 2914 C CA . ILE A 1 352 ? 7.586 -20.719 6.809 1 96.5 352 ILE A CA 1
ATOM 2915 C C . ILE A 1 352 ? 8.422 -21.766 7.539 1 96.5 352 ILE A C 1
ATOM 2917 O O . ILE A 1 352 ? 8.703 -21.609 8.734 1 96.5 352 ILE A O 1
ATOM 2921 N N . LYS A 1 353 ? 8.836 -22.797 6.863 1 96.5 353 LYS A N 1
ATOM 2922 C CA . LYS A 1 353 ? 9.695 -23.797 7.473 1 96.5 353 LYS A CA 1
ATOM 2923 C C . LYS A 1 353 ? 10.984 -23.188 8.008 1 96.5 353 LYS A C 1
ATOM 2925 O O . LYS A 1 353 ? 11.422 -23.516 9.109 1 96.5 353 LYS A O 1
ATOM 2930 N N . THR A 1 354 ? 11.555 -22.281 7.234 1 96.06 354 THR A N 1
ATOM 2931 C CA . THR A 1 354 ? 12.766 -21.594 7.648 1 96.06 354 THR A CA 1
ATOM 2932 C C . THR A 1 354 ? 12.492 -20.703 8.859 1 96.06 354 THR A C 1
ATOM 2934 O O . THR A 1 354 ? 13.266 -20.703 9.82 1 96.06 354 THR A O 1
ATOM 2937 N N . MET A 1 355 ? 11.406 -20.031 8.867 1 93.75 355 MET A N 1
ATOM 2938 C CA . MET A 1 355 ? 11.047 -19.109 9.945 1 93.75 355 MET A CA 1
ATOM 2939 C C . MET A 1 355 ? 10.797 -19.875 11.242 1 93.75 355 MET A C 1
ATOM 2941 O O . MET A 1 355 ? 11 -19.328 12.336 1 93.75 355 MET A O 1
ATOM 2945 N N . ASN A 1 356 ? 10.398 -21.141 11.062 1 91.94 356 ASN A N 1
ATOM 2946 C CA . ASN A 1 356 ? 10.055 -21.953 12.227 1 91.94 356 ASN A CA 1
ATOM 2947 C C . ASN A 1 356 ? 11.289 -22.578 12.852 1 91.94 356 ASN A C 1
ATOM 2949 O O . ASN A 1 356 ? 11.203 -23.219 13.906 1 91.94 356 ASN A O 1
ATOM 2953 N N . THR A 1 357 ? 12.438 -22.375 12.281 1 92.12 357 THR A N 1
ATOM 2954 C CA . THR A 1 357 ? 13.656 -22.953 12.836 1 92.12 357 THR A CA 1
ATOM 2955 C C . THR A 1 357 ? 14.141 -22.156 14.039 1 92.12 357 THR A C 1
ATOM 2957 O O . THR A 1 357 ? 13.859 -20.969 14.156 1 92.12 357 THR A O 1
ATOM 2960 N N . GLU A 1 358 ? 14.844 -22.766 14.859 1 86.81 358 GLU A N 1
ATOM 2961 C CA . GLU A 1 358 ? 15.438 -22.109 16.016 1 86.81 358 GLU A CA 1
ATOM 2962 C C . GLU A 1 358 ? 16.469 -21.078 15.602 1 86.81 358 GLU A C 1
ATOM 2964 O O . GLU A 1 358 ? 16.594 -20.016 16.234 1 86.81 358 GLU A O 1
ATOM 2969 N N . GLU A 1 359 ? 17.188 -21.422 14.594 1 89.69 359 GLU A N 1
ATOM 2970 C CA . GLU A 1 359 ? 18.203 -20.516 14.102 1 89.69 359 GLU A CA 1
ATOM 2971 C C . GLU A 1 359 ? 17.609 -19.172 13.719 1 89.69 359 GLU A C 1
ATOM 2973 O O . GLU A 1 359 ? 18.078 -18.125 14.172 1 89.69 359 GLU A O 1
ATOM 2978 N N . TYR A 1 360 ? 16.609 -19.234 12.969 1 91.44 360 TYR A N 1
ATOM 2979 C CA . TYR A 1 360 ? 15.992 -17.984 12.523 1 91.44 360 TYR A CA 1
ATOM 2980 C C . TYR A 1 360 ? 15.359 -17.234 13.688 1 91.44 360 TYR A C 1
ATOM 2982 O O . TYR A 1 360 ? 15.461 -16 13.773 1 91.44 360 TYR A O 1
ATOM 2990 N N . THR A 1 361 ? 14.734 -17.906 14.547 1 87.5 361 THR A N 1
ATOM 2991 C CA . THR A 1 361 ? 14.078 -17.281 15.695 1 87.5 361 THR A CA 1
ATOM 2992 C C . THR A 1 361 ? 15.094 -16.578 16.578 1 87.5 361 THR A C 1
ATOM 2994 O O . THR A 1 361 ? 14.828 -15.477 17.078 1 87.5 361 THR A O 1
ATOM 2997 N N . ARG A 1 362 ? 16.188 -17.156 16.719 1 86.38 362 ARG A N 1
ATOM 2998 C CA . ARG A 1 362 ? 17.25 -16.562 17.516 1 86.38 362 ARG A CA 1
ATOM 2999 C C . ARG A 1 362 ? 17.797 -15.305 16.844 1 86.38 362 ARG A C 1
ATOM 3001 O O . ARG A 1 362 ? 18.031 -14.289 17.516 1 86.38 362 ARG A O 1
ATOM 3008 N N . VAL A 1 363 ? 17.984 -15.445 15.594 1 90.44 363 VAL A N 1
ATOM 3009 C CA . VAL A 1 363 ? 18.516 -14.32 14.836 1 90.44 363 VAL A CA 1
ATOM 3010 C C . VAL A 1 363 ? 17.547 -13.141 14.914 1 90.44 363 VAL A C 1
ATOM 3012 O O . VAL A 1 363 ? 17.953 -12 15.148 1 90.44 363 VAL A O 1
ATOM 3015 N N . MET A 1 364 ? 16.281 -13.445 14.812 1 89.12 364 MET A N 1
ATOM 3016 C CA . MET A 1 364 ? 15.266 -12.391 14.82 1 89.12 364 MET A CA 1
ATOM 3017 C C . MET A 1 364 ? 15.141 -11.766 16.203 1 89.12 364 MET A C 1
ATOM 3019 O O . MET A 1 364 ? 14.984 -10.555 16.328 1 89.12 364 MET A O 1
ATOM 3023 N N . ALA A 1 365 ? 15.172 -12.57 17.172 1 84.94 365 ALA A N 1
ATOM 3024 C CA . ALA A 1 365 ? 15.125 -12.062 18.531 1 84.94 365 ALA A CA 1
ATOM 3025 C C . ALA A 1 365 ? 16.297 -11.141 18.828 1 84.94 365 ALA A C 1
ATOM 3027 O O . ALA A 1 365 ? 16.141 -10.086 19.438 1 84.94 365 ALA A O 1
ATOM 3028 N N . PHE A 1 366 ? 17.469 -11.594 18.375 1 88.06 366 PHE A N 1
ATOM 3029 C CA . PHE A 1 366 ? 18.672 -10.805 18.578 1 88.06 366 PHE A CA 1
ATOM 3030 C C . PHE A 1 366 ? 18.578 -9.477 17.828 1 88.06 366 PHE A C 1
ATOM 3032 O O . PHE A 1 366 ? 18.922 -8.43 18.375 1 88.06 366 PHE A O 1
ATOM 3039 N N . LEU A 1 367 ? 18.141 -9.562 16.688 1 90.62 367 LEU A N 1
ATOM 3040 C CA . LEU A 1 367 ? 18 -8.367 15.859 1 90.62 367 LEU A CA 1
ATOM 3041 C C . LEU A 1 367 ? 17.047 -7.367 16.5 1 90.62 367 LEU A C 1
ATOM 3043 O O . LEU A 1 367 ? 17.328 -6.164 16.547 1 90.62 367 LEU A O 1
ATOM 3047 N N . GLN A 1 368 ? 15.945 -7.789 17 1 86.69 368 GLN A N 1
ATOM 3048 C CA . GLN A 1 368 ? 14.961 -6.918 17.625 1 86.69 368 GLN A CA 1
ATOM 3049 C C . GLN A 1 368 ? 15.5 -6.328 18.938 1 86.69 368 GLN A C 1
ATOM 3051 O O . GLN A 1 368 ? 15.266 -5.16 19.234 1 86.69 368 GLN A O 1
ATOM 3056 N N . THR A 1 369 ? 16.203 -7.16 19.625 1 86.12 369 THR A N 1
ATOM 3057 C CA . THR A 1 369 ? 16.812 -6.688 20.859 1 86.12 369 THR A CA 1
ATOM 3058 C C . THR A 1 369 ? 17.844 -5.598 20.578 1 86.12 369 THR A C 1
ATOM 3060 O O . THR A 1 369 ? 17.844 -4.559 21.25 1 86.12 369 THR A O 1
ATOM 3063 N N . LEU A 1 370 ? 18.719 -5.848 19.594 1 90.56 370 LEU A N 1
ATOM 3064 C CA . LEU A 1 370 ? 19.734 -4.871 19.234 1 90.56 370 LEU A CA 1
ATOM 3065 C C . LEU A 1 370 ? 19.094 -3.555 18.797 1 90.56 370 LEU A C 1
ATOM 3067 O O . LEU A 1 370 ? 19.562 -2.479 19.172 1 90.56 370 LEU A O 1
ATOM 3071 N N . THR A 1 371 ? 18.047 -3.666 18.062 1 92.12 371 THR A N 1
ATOM 3072 C CA . THR A 1 371 ? 17.359 -2.469 17.594 1 92.12 371 THR A CA 1
ATOM 3073 C C . THR A 1 371 ? 16.766 -1.7 18.766 1 92.12 371 THR A C 1
ATOM 3075 O O . THR A 1 371 ? 16.859 -0.473 18.828 1 92.12 371 THR A O 1
ATOM 3078 N N . GLY A 1 372 ? 16.172 -2.475 19.703 1 88.69 372 GLY A N 1
ATOM 3079 C CA . GLY A 1 372 ? 15.633 -1.842 20.891 1 88.69 372 GLY A CA 1
ATOM 3080 C C . GLY A 1 372 ? 16.688 -1.152 21.734 1 88.69 372 GLY A C 1
ATOM 3081 O O . GLY A 1 372 ? 16.453 -0.059 22.25 1 88.69 372 GLY A O 1
ATOM 3082 N N . LEU A 1 373 ? 17.828 -1.753 21.844 1 90.44 373 LEU A N 1
ATOM 3083 C CA . LEU A 1 373 ? 18.922 -1.171 22.594 1 90.44 373 LEU A CA 1
ATOM 3084 C C . LEU A 1 373 ? 19.438 0.096 21.922 1 90.44 373 LEU A C 1
ATOM 3086 O O . LEU A 1 373 ? 19.688 1.103 22.578 1 90.44 373 LEU A O 1
ATOM 3090 N N . LEU A 1 374 ? 19.562 -0.001 20.641 1 93.25 374 LEU A N 1
ATOM 3091 C CA . LEU A 1 374 ? 20.016 1.171 19.891 1 93.25 374 LEU A CA 1
ATOM 3092 C C . LEU A 1 374 ? 19.047 2.332 20.078 1 93.25 374 LEU A C 1
ATOM 3094 O O . LEU A 1 374 ? 19.469 3.467 20.312 1 93.25 374 LEU A O 1
ATOM 3098 N N . GLU A 1 375 ? 17.781 2.027 19.984 1 91.38 375 GLU A N 1
ATOM 3099 C CA . GLU A 1 375 ? 16.766 3.061 20.109 1 91.38 375 GLU A CA 1
ATOM 3100 C C . GLU A 1 375 ? 16.797 3.717 21.484 1 91.38 375 GLU A C 1
ATOM 3102 O O . GLU A 1 375 ? 16.703 4.938 21.609 1 91.38 375 GLU A O 1
ATOM 3107 N N . LYS A 1 376 ? 17.078 2.961 22.516 1 89.19 376 LYS A N 1
ATOM 3108 C CA . LYS A 1 376 ? 17.031 3.459 23.891 1 89.19 376 LYS A CA 1
ATOM 3109 C C . LYS A 1 376 ? 18.344 4.152 24.266 1 89.19 376 LYS A C 1
ATOM 3111 O O . LYS A 1 376 ? 18.328 5.145 25 1 89.19 376 LYS A O 1
ATOM 3116 N N . MET A 1 377 ? 19.406 3.672 23.75 1 93.62 377 MET A N 1
ATOM 3117 C CA . MET A 1 377 ? 20.688 4.078 24.281 1 93.62 377 MET A CA 1
ATOM 3118 C C . MET A 1 377 ? 21.328 5.168 23.422 1 93.62 377 MET A C 1
ATOM 3120 O O . MET A 1 377 ? 22.297 5.805 23.844 1 93.62 377 MET A O 1
ATOM 3124 N N . GLN A 1 378 ? 20.719 5.457 22.266 1 94.81 378 GLN A N 1
ATOM 3125 C CA . GLN A 1 378 ? 21.344 6.414 21.359 1 94.81 378 GLN A CA 1
ATOM 3126 C C . GLN A 1 378 ? 21.328 7.82 21.953 1 94.81 378 GLN A C 1
ATOM 3128 O O . GLN A 1 378 ? 22.062 8.703 21.484 1 94.81 378 GLN A O 1
ATOM 3133 N N . VAL A 1 379 ? 20.641 8.031 23.062 1 91.88 379 VAL A N 1
ATOM 3134 C CA . VAL A 1 379 ? 20.547 9.344 23.688 1 91.88 379 VAL A CA 1
ATOM 3135 C C . VAL A 1 379 ? 21.875 9.664 24.375 1 91.88 379 VAL A C 1
ATOM 3137 O O . VAL A 1 379 ? 22.188 10.836 24.625 1 91.88 379 VAL A O 1
ATOM 3140 N N . TYR A 1 380 ? 22.656 8.688 24.719 1 92.56 380 TYR A N 1
ATOM 3141 C CA . TYR A 1 380 ? 23.938 8.898 25.375 1 92.56 380 TYR A CA 1
ATOM 3142 C C . TYR A 1 380 ? 25.016 9.258 24.359 1 92.56 380 TYR A C 1
ATOM 3144 O O . TYR A 1 380 ? 25.281 8.5 23.422 1 92.56 380 TYR A O 1
ATOM 3152 N N . ARG A 1 381 ? 25.719 10.352 24.594 1 91.88 381 ARG A N 1
ATOM 3153 C CA . ARG A 1 381 ? 26.609 10.891 23.578 1 91.88 381 ARG A CA 1
ATOM 3154 C C . ARG A 1 381 ? 28.047 10.875 24.062 1 91.88 381 ARG A C 1
ATOM 3156 O O . ARG A 1 381 ? 28.953 11.336 23.359 1 91.88 381 ARG A O 1
ATOM 3163 N N . ASP A 1 382 ? 28.281 10.289 25.234 1 94.44 382 ASP A N 1
ATOM 3164 C CA . ASP A 1 382 ? 29.656 10.18 25.688 1 94.44 382 ASP A CA 1
ATOM 3165 C C . ASP A 1 382 ? 30.438 9.195 24.828 1 94.44 382 ASP A C 1
ATOM 3167 O O . ASP A 1 382 ? 29.859 8.328 24.172 1 94.44 382 ASP A O 1
ATOM 3171 N N . THR A 1 383 ? 31.703 9.234 24.906 1 94.94 383 THR A N 1
ATOM 3172 C CA . THR A 1 383 ? 32.594 8.492 24.016 1 94.94 383 THR A CA 1
ATOM 3173 C C . THR A 1 383 ? 32.406 6.988 24.219 1 94.94 383 THR A C 1
ATOM 3175 O O . THR A 1 383 ? 32.375 6.234 23.234 1 94.94 383 THR A O 1
ATOM 3178 N N . GLU A 1 384 ? 32.344 6.57 25.422 1 93.56 384 GLU A N 1
ATOM 3179 C CA . GLU A 1 384 ? 32.188 5.148 25.703 1 93.56 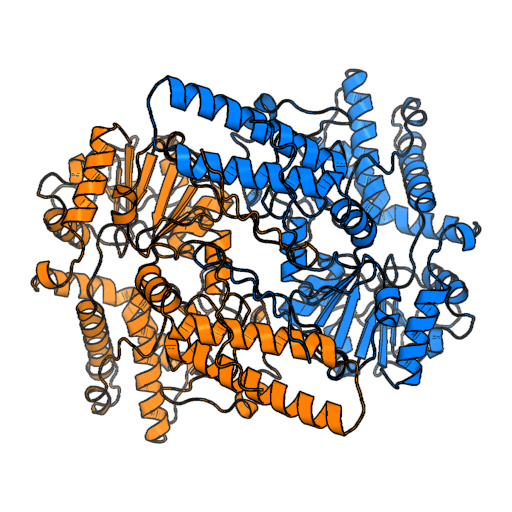384 GLU A CA 1
ATOM 3180 C C . GLU A 1 384 ? 30.875 4.605 25.141 1 93.56 384 GLU A C 1
ATOM 3182 O O . GLU A 1 384 ? 30.844 3.527 24.547 1 93.56 384 GLU A O 1
ATOM 3187 N N . SER A 1 385 ? 29.812 5.371 25.359 1 94 385 SER A N 1
ATOM 3188 C CA . SER A 1 385 ? 28.5 4.977 24.844 1 94 385 SER A CA 1
ATOM 3189 C C . SER A 1 385 ? 28.5 4.949 23.312 1 94 385 SER A C 1
ATOM 3191 O O . SER A 1 385 ? 27.922 4.039 22.703 1 94 385 SER A O 1
ATOM 3193 N N . GLN A 1 386 ? 29.172 5.91 22.781 1 94.25 386 GLN A N 1
ATOM 3194 C CA . GLN A 1 386 ? 29.188 6 21.312 1 94.25 386 GLN A CA 1
ATOM 3195 C C . GLN A 1 386 ? 29.969 4.836 20.703 1 94.25 386 GLN A C 1
ATOM 3197 O O . GLN A 1 386 ? 29.609 4.336 19.641 1 94.25 386 GLN A O 1
ATOM 3202 N N . MET A 1 387 ? 30.984 4.465 21.391 1 95.44 387 MET A N 1
ATOM 3203 C CA . MET A 1 387 ? 31.75 3.314 20.922 1 95.44 387 MET A CA 1
ATOM 3204 C C . MET A 1 387 ? 30.906 2.043 20.969 1 95.44 387 MET A C 1
ATOM 3206 O O . MET A 1 387 ? 30.953 1.23 20.047 1 95.44 387 MET A O 1
ATOM 3210 N N . LEU A 1 388 ? 30.172 1.928 22.031 1 94.19 388 LEU A N 1
ATOM 3211 C CA . LEU A 1 388 ? 29.297 0.775 22.188 1 94.19 388 LEU A CA 1
ATOM 3212 C C . LEU A 1 388 ? 28.203 0.778 21.125 1 94.19 388 LEU A C 1
ATOM 3214 O O . LEU A 1 388 ? 27.875 -0.271 20.562 1 94.19 388 LEU A O 1
ATOM 3218 N N . LEU A 1 389 ? 27.656 1.932 20.891 1 94.81 389 LEU A N 1
ATOM 3219 C CA . LEU A 1 389 ? 26.609 2.074 19.875 1 94.81 389 LEU A CA 1
ATOM 3220 C C . LEU A 1 389 ? 27.125 1.67 18.5 1 94.81 389 LEU A C 1
ATOM 3222 O O . LEU A 1 389 ? 26.422 1.005 17.734 1 94.81 389 LEU A O 1
ATOM 3226 N N . GLN A 1 390 ? 28.297 2.012 18.234 1 95.94 390 GLN A N 1
ATOM 3227 C CA . GLN A 1 390 ? 28.891 1.651 16.938 1 95.94 390 GLN A CA 1
ATOM 3228 C C . GLN A 1 390 ? 29.062 0.141 16.828 1 95.94 390 GLN A C 1
ATOM 3230 O O . GLN A 1 390 ? 28.875 -0.433 15.758 1 95.94 390 GLN A O 1
ATOM 3235 N N . GLU A 1 391 ? 29.391 -0.42 17.891 1 95.81 391 GLU A N 1
ATOM 3236 C CA . GLU A 1 391 ? 29.516 -1.874 17.922 1 95.81 391 GLU A CA 1
ATOM 3237 C C . GLU A 1 391 ? 28.172 -2.547 17.672 1 95.81 391 GLU A C 1
ATOM 3239 O O . GLU A 1 391 ? 28.078 -3.531 16.938 1 95.81 391 GLU A O 1
ATOM 3244 N N . TRP A 1 392 ? 27.156 -1.99 18.344 1 95.25 392 TRP A N 1
ATOM 3245 C CA . TRP A 1 392 ? 25.812 -2.555 18.188 1 95.25 392 TRP A CA 1
ATOM 3246 C C . TRP A 1 392 ? 25.312 -2.373 16.766 1 95.25 392 TRP A C 1
ATOM 3248 O O . TRP A 1 392 ? 24.609 -3.236 16.234 1 95.25 392 TRP A O 1
ATOM 3258 N N . ILE A 1 393 ? 25.625 -1.256 16.172 1 95.81 393 ILE A N 1
ATOM 3259 C CA . ILE A 1 393 ? 25.219 -0.985 14.797 1 95.81 393 ILE A CA 1
ATOM 3260 C C . ILE A 1 393 ? 25.859 -2.012 13.867 1 95.81 393 ILE A C 1
ATOM 3262 O O . ILE A 1 393 ? 25.188 -2.566 12.992 1 95.81 393 ILE A O 1
ATOM 3266 N N . LYS A 1 394 ? 27.094 -2.279 14.094 1 96.38 394 LYS A N 1
ATOM 3267 C CA . LYS A 1 394 ? 27.797 -3.275 13.297 1 96.38 394 LYS A CA 1
ATOM 3268 C C . LYS A 1 394 ? 27.219 -4.668 13.516 1 96.38 394 LYS A C 1
ATOM 3270 O O . LYS A 1 394 ? 27.016 -5.422 12.562 1 96.38 394 LYS A O 1
ATOM 3275 N N . GLU A 1 395 ? 26.953 -4.98 14.711 1 96 395 GLU A N 1
ATOM 3276 C CA . GLU A 1 395 ? 26.359 -6.277 15.039 1 96 395 GLU A CA 1
ATOM 3277 C C . GLU A 1 395 ? 24.984 -6.434 14.406 1 96 395 GLU A C 1
ATOM 3279 O O . GLU A 1 395 ? 24.625 -7.52 13.953 1 96 395 GLU A O 1
ATOM 3284 N N . ARG A 1 396 ? 24.234 -5.383 14.477 1 95.5 396 ARG A N 1
ATOM 3285 C CA . ARG A 1 396 ? 22.906 -5.402 13.859 1 95.5 396 ARG A CA 1
ATOM 3286 C C . ARG A 1 396 ? 23.016 -5.664 12.359 1 95.5 396 ARG A C 1
ATOM 3288 O O . ARG A 1 396 ? 22.234 -6.457 11.812 1 95.5 396 ARG A O 1
ATOM 3295 N N . GLN A 1 397 ? 23.984 -5.059 11.766 1 94.94 397 GLN A N 1
ATOM 3296 C CA . GLN A 1 397 ? 24.203 -5.266 10.336 1 94.94 397 GLN A CA 1
ATOM 3297 C C . GLN A 1 397 ? 24.578 -6.715 10.047 1 94.94 397 GLN A C 1
ATOM 3299 O O . GLN A 1 397 ? 24.094 -7.312 9.086 1 94.94 397 GLN A O 1
ATOM 3304 N N . ASP A 1 398 ? 25.406 -7.258 10.852 1 95.56 398 ASP A N 1
ATOM 3305 C CA . ASP A 1 398 ? 25.828 -8.648 10.68 1 95.56 398 ASP A CA 1
ATOM 3306 C C . ASP A 1 398 ? 24.656 -9.602 10.883 1 95.56 398 ASP A C 1
ATOM 3308 O O . ASP A 1 398 ? 24.531 -10.594 10.156 1 95.56 398 ASP A O 1
ATOM 3312 N N . THR A 1 399 ? 23.891 -9.273 11.852 1 94.81 399 THR A N 1
ATOM 3313 C CA . THR A 1 399 ? 22.734 -10.117 12.141 1 94.81 399 THR A CA 1
ATOM 3314 C C . THR A 1 399 ? 21.703 -10.047 11.016 1 94.81 399 THR A C 1
ATOM 3316 O O . THR A 1 399 ? 21.062 -11.039 10.688 1 94.81 399 THR A O 1
ATOM 3319 N N . ARG A 1 400 ? 21.547 -8.875 10.43 1 95.25 400 ARG A N 1
ATOM 3320 C CA . ARG A 1 400 ? 20.672 -8.711 9.273 1 95.25 400 ARG A CA 1
ATOM 3321 C C . ARG A 1 400 ? 21.156 -9.578 8.109 1 95.25 400 ARG A C 1
ATOM 3323 O O . ARG A 1 400 ? 20.344 -10.188 7.41 1 95.25 400 ARG A O 1
ATOM 3330 N N . GLU A 1 401 ? 22.422 -9.602 7.938 1 95.38 401 GLU A N 1
ATOM 3331 C CA . GLU A 1 401 ? 23 -10.422 6.875 1 95.38 401 GLU A CA 1
ATOM 3332 C C . GLU A 1 401 ? 22.75 -11.906 7.125 1 95.38 401 GLU A C 1
ATOM 3334 O O . GLU A 1 401 ? 22.484 -12.656 6.188 1 95.38 401 GLU A O 1
ATOM 3339 N N . LEU A 1 402 ? 22.859 -12.258 8.344 1 95.12 402 LEU A N 1
ATOM 3340 C CA . LEU A 1 402 ? 22.578 -13.648 8.695 1 95.12 402 LEU A CA 1
ATOM 3341 C C . LEU A 1 402 ? 21.109 -13.992 8.43 1 95.12 402 LEU A C 1
ATOM 3343 O O . LEU A 1 402 ? 20.812 -15.055 7.898 1 95.12 402 LEU A O 1
ATOM 3347 N N . ALA A 1 403 ? 20.234 -13.062 8.805 1 94 403 ALA A N 1
ATOM 3348 C CA . ALA A 1 403 ? 18.797 -13.258 8.586 1 94 403 ALA A CA 1
ATOM 3349 C C . ALA A 1 403 ? 18.484 -13.406 7.094 1 94 403 ALA A C 1
ATOM 3351 O O . ALA A 1 403 ? 17.625 -14.195 6.711 1 94 403 ALA A O 1
ATOM 3352 N N . LYS A 1 404 ? 19.156 -12.648 6.289 1 95.88 404 LYS A N 1
ATOM 3353 C CA . LYS A 1 404 ? 18.984 -12.727 4.844 1 95.88 404 LYS A CA 1
ATOM 3354 C C . LYS A 1 404 ? 19.453 -14.07 4.301 1 95.88 404 LYS A C 1
ATOM 3356 O O . LYS A 1 404 ? 18.734 -14.734 3.555 1 95.88 404 LYS A O 1
ATOM 3361 N N . LYS A 1 405 ? 20.594 -14.555 4.758 1 95.62 405 LYS A N 1
ATOM 3362 C CA . LYS A 1 405 ? 21.281 -15.711 4.195 1 95.62 405 LYS A CA 1
ATOM 3363 C C . LYS A 1 405 ? 20.531 -17 4.504 1 95.62 405 LYS A C 1
ATOM 3365 O O . LYS A 1 405 ? 20.625 -17.969 3.746 1 95.62 405 LYS A O 1
ATOM 3370 N N . VAL A 1 406 ? 19.781 -16.969 5.535 1 94.88 406 VAL A N 1
ATOM 3371 C CA . VAL A 1 406 ? 19.078 -18.188 5.926 1 94.88 406 VAL A CA 1
ATOM 3372 C C . VAL A 1 406 ? 18.031 -18.547 4.867 1 94.88 406 VAL A C 1
ATOM 3374 O O . VAL A 1 406 ? 17.703 -19.719 4.676 1 94.88 406 VAL A O 1
ATOM 3377 N N . PHE A 1 407 ? 17.5 -17.562 4.145 1 96.56 407 PHE A N 1
ATOM 3378 C CA . PHE A 1 407 ? 16.516 -17.781 3.104 1 96.56 407 PHE A CA 1
ATOM 3379 C C . PHE A 1 407 ? 17.188 -18 1.751 1 96.56 407 PHE A C 1
ATOM 3381 O O . PHE A 1 407 ? 16.875 -18.953 1.037 1 96.56 407 PHE A O 1
ATOM 3388 N N . ASN A 1 408 ? 17.938 -17.125 1.352 1 96.5 408 ASN A N 1
ATOM 3389 C CA . ASN A 1 408 ? 18.703 -17.031 0.112 1 96.5 408 ASN A CA 1
ATOM 3390 C C . ASN A 1 408 ? 19.953 -16.172 0.28 1 96.5 408 ASN A C 1
ATOM 3392 O O . ASN A 1 408 ? 19.844 -14.992 0.653 1 96.5 408 ASN A O 1
ATOM 3396 N N . PRO A 1 409 ? 21.062 -16.734 0.016 1 96.19 409 PRO A N 1
ATOM 3397 C CA . PRO A 1 409 ? 22.297 -15.977 0.277 1 96.19 409 PRO A CA 1
ATOM 3398 C C . PRO A 1 409 ? 22.406 -14.703 -0.566 1 96.19 409 PRO A C 1
ATOM 3400 O O . PRO A 1 409 ? 23.031 -13.734 -0.146 1 96.19 409 PRO A O 1
ATOM 3403 N N . GLN A 1 410 ? 21.828 -14.727 -1.721 1 97.31 410 GLN A N 1
ATOM 3404 C CA . GLN A 1 410 ? 21.969 -13.586 -2.623 1 97.31 410 GLN A CA 1
ATOM 3405 C C . GLN A 1 410 ? 20.969 -12.492 -2.291 1 97.31 410 GLN A C 1
ATOM 3407 O O . GLN A 1 410 ? 21.328 -11.328 -2.125 1 97.31 410 GLN A O 1
ATOM 3412 N N . PHE A 1 411 ? 19.656 -12.898 -2.129 1 98.06 411 PHE A N 1
ATOM 3413 C CA . PHE A 1 411 ? 18.641 -11.859 -2.094 1 98.06 411 PHE A CA 1
ATOM 3414 C C . PHE A 1 411 ? 17.781 -11.992 -0.838 1 98.06 411 PHE A C 1
ATOM 3416 O O . PHE A 1 411 ? 17.047 -11.062 -0.48 1 98.06 411 PHE A O 1
ATOM 3423 N N . GLY A 1 412 ? 17.828 -13.086 -0.111 1 97.62 412 GLY A N 1
ATOM 3424 C CA . GLY A 1 412 ? 17.062 -13.266 1.116 1 97.62 412 GLY A CA 1
ATOM 3425 C C . GLY A 1 412 ? 15.625 -13.664 0.873 1 97.62 412 GLY A C 1
ATOM 3426 O O . GLY A 1 412 ? 15.328 -14.367 -0.095 1 97.62 412 GLY A O 1
ATOM 3427 N N . SER A 1 413 ? 14.734 -13.375 1.78 1 97.62 413 SER A N 1
ATOM 3428 C CA . SER A 1 413 ? 13.312 -13.719 1.719 1 97.62 413 SER A CA 1
ATOM 3429 C C . SER A 1 413 ? 12.617 -12.969 0.587 1 97.62 413 SER A C 1
ATOM 3431 O O . SER A 1 413 ? 12.914 -11.805 0.331 1 97.62 413 SER A O 1
ATOM 3433 N N . ILE A 1 414 ? 11.672 -13.641 -0.047 1 97.5 414 ILE A N 1
ATOM 3434 C CA . ILE A 1 414 ? 10.906 -12.953 -1.083 1 97.5 414 ILE A CA 1
ATOM 3435 C C . ILE A 1 414 ? 9.977 -11.922 -0.444 1 97.5 414 ILE A C 1
ATOM 3437 O O . ILE A 1 414 ? 9.445 -11.047 -1.129 1 97.5 414 ILE A O 1
ATOM 3441 N N . PHE A 1 415 ? 9.867 -11.969 0.933 1 98 415 PHE A N 1
ATOM 3442 C CA . PHE A 1 415 ? 8.836 -11.164 1.578 1 98 415 PHE A CA 1
ATOM 3443 C C . PHE A 1 415 ? 9.461 -10 2.336 1 98 415 PHE A C 1
ATOM 3445 O O . PHE A 1 415 ? 8.766 -9.047 2.695 1 98 415 PHE A O 1
ATOM 3452 N N . ARG A 1 416 ? 10.797 -10.055 2.58 1 96.88 416 ARG A N 1
ATOM 3453 C CA . ARG A 1 416 ? 11.383 -9.055 3.467 1 96.88 416 ARG A CA 1
ATOM 3454 C C . ARG A 1 416 ? 12.656 -8.469 2.865 1 96.88 416 ARG A C 1
ATOM 3456 O O . ARG A 1 416 ? 13.453 -9.188 2.264 1 96.88 416 ARG A O 1
ATOM 3463 N N . THR A 1 417 ? 12.805 -7.207 2.988 1 95.5 417 THR A N 1
ATOM 3464 C CA . THR A 1 417 ? 14.062 -6.477 2.918 1 95.5 417 THR A CA 1
ATOM 3465 C C . THR A 1 417 ? 14.461 -5.941 4.293 1 95.5 417 THR A C 1
ATOM 3467 O O . THR A 1 417 ? 14.039 -4.848 4.68 1 95.5 417 THR A O 1
ATOM 3470 N N . ASN A 1 418 ? 15.32 -6.684 4.988 1 92.5 418 ASN A N 1
ATOM 3471 C CA . ASN A 1 418 ? 15.555 -6.395 6.398 1 92.5 418 ASN A CA 1
ATOM 3472 C C . ASN A 1 418 ? 14.25 -6.355 7.188 1 92.5 418 ASN A C 1
ATOM 3474 O O . ASN A 1 418 ? 13.562 -7.371 7.305 1 92.5 418 ASN A O 1
ATOM 3478 N N . GLN A 1 419 ? 13.844 -5.211 7.664 1 90.44 419 GLN A N 1
ATOM 3479 C CA . GLN A 1 419 ? 12.617 -5.133 8.453 1 90.44 419 GLN A CA 1
ATOM 3480 C C . GLN A 1 419 ? 11.43 -4.754 7.578 1 90.44 419 GLN A C 1
ATOM 3482 O O . GLN A 1 419 ? 10.273 -4.922 7.98 1 90.44 419 GLN A O 1
ATOM 3487 N N . ASN A 1 420 ? 11.641 -4.266 6.414 1 95 420 ASN A N 1
ATOM 3488 C CA . ASN A 1 420 ? 10.57 -3.787 5.543 1 95 420 ASN A CA 1
ATOM 3489 C C . ASN A 1 420 ? 10.016 -4.906 4.668 1 95 420 ASN A C 1
ATOM 3491 O O . ASN A 1 420 ? 10.75 -5.824 4.289 1 95 420 ASN A O 1
ATOM 3495 N N . PRO A 1 421 ? 8.742 -4.844 4.355 1 96.81 421 PRO A N 1
ATOM 3496 C CA . PRO A 1 421 ? 8.25 -5.723 3.291 1 96.81 421 PRO A CA 1
ATOM 3497 C C . PRO A 1 421 ? 8.875 -5.414 1.933 1 96.81 421 PRO A C 1
ATOM 3499 O O . PRO A 1 421 ? 9.273 -4.277 1.679 1 96.81 421 PRO A O 1
ATOM 3502 N N . THR A 1 422 ? 8.969 -6.426 1.137 1 97.94 422 THR A N 1
ATOM 3503 C CA . THR A 1 422 ? 9.438 -6.215 -0.228 1 97.94 422 THR A CA 1
ATOM 3504 C C . THR A 1 422 ? 8.359 -5.547 -1.074 1 97.94 422 THR A C 1
ATOM 3506 O O . THR A 1 422 ? 7.203 -5.449 -0.65 1 97.94 422 THR A O 1
ATOM 3509 N N . TYR A 1 423 ? 8.766 -5.027 -2.275 1 97.31 423 TYR A N 1
ATOM 3510 C CA . TYR A 1 423 ? 7.809 -4.566 -3.273 1 97.31 423 TYR A CA 1
ATOM 3511 C C . TYR A 1 423 ? 6.793 -5.652 -3.598 1 97.31 423 TYR A C 1
ATOM 3513 O O . TYR A 1 423 ? 5.598 -5.375 -3.717 1 97.31 423 TYR A O 1
ATOM 3521 N N . PHE A 1 424 ? 7.258 -6.891 -3.652 1 97.44 424 PHE A N 1
ATOM 3522 C CA . PHE A 1 424 ? 6.414 -8.055 -3.875 1 97.44 424 PHE A CA 1
ATOM 3523 C C . PHE A 1 424 ? 5.375 -8.195 -2.768 1 97.44 424 PHE A C 1
ATOM 3525 O O . PHE A 1 424 ? 4.188 -8.367 -3.039 1 97.44 424 PHE A O 1
ATOM 3532 N N . SER A 1 425 ? 5.812 -8.141 -1.558 1 97.5 425 SER A N 1
ATOM 3533 C CA . SER A 1 425 ? 4.941 -8.305 -0.399 1 97.5 425 SER A CA 1
ATOM 3534 C C . SER A 1 425 ? 3.879 -7.211 -0.343 1 97.5 425 SER A C 1
ATOM 3536 O O . SER A 1 425 ? 2.74 -7.465 0.051 1 97.5 425 SER A O 1
ATOM 3538 N N . ARG A 1 426 ? 4.258 -6.035 -0.631 1 96.19 426 ARG A N 1
ATOM 3539 C CA . ARG A 1 426 ? 3.299 -4.934 -0.634 1 96.19 426 ARG A CA 1
ATOM 3540 C C . ARG A 1 426 ? 2.174 -5.191 -1.631 1 96.19 426 ARG A C 1
ATOM 3542 O O . ARG A 1 426 ? 1.002 -4.957 -1.326 1 96.19 426 ARG A O 1
ATOM 3549 N N . ARG A 1 427 ? 2.508 -5.668 -2.789 1 96.56 427 ARG A N 1
ATOM 3550 C CA . ARG A 1 427 ? 1.501 -5.945 -3.807 1 96.56 427 ARG A CA 1
ATOM 3551 C C . ARG A 1 427 ? 0.634 -7.137 -3.41 1 96.56 427 ARG A C 1
ATOM 3553 O O . ARG A 1 427 ? -0.58 -7.125 -3.625 1 96.56 427 ARG A O 1
ATOM 3560 N N . LEU A 1 428 ? 1.28 -8.109 -2.844 1 97.44 428 LEU A N 1
ATOM 3561 C CA . LEU A 1 428 ? 0.547 -9.273 -2.359 1 97.44 428 LEU A CA 1
ATOM 3562 C C . LEU A 1 428 ? -0.505 -8.867 -1.333 1 97.44 428 LEU A C 1
ATOM 3564 O O . LEU A 1 428 ? -1.665 -9.273 -1.432 1 97.44 428 LEU A O 1
ATOM 3568 N N . SER A 1 429 ? -0.101 -8.055 -0.405 1 96.25 429 SER A N 1
ATOM 3569 C CA . SER A 1 429 ? -0.995 -7.629 0.667 1 96.25 429 SER A CA 1
ATOM 3570 C C . SER A 1 429 ? -2.133 -6.766 0.13 1 96.25 429 SER A C 1
ATOM 3572 O O . SER A 1 429 ? -3.236 -6.773 0.679 1 96.25 429 SER A O 1
ATOM 3574 N N . ARG A 1 430 ? -1.876 -6.141 -0.898 1 95.81 430 ARG A N 1
ATOM 3575 C CA . ARG A 1 430 ? -2.861 -5.223 -1.458 1 95.81 430 ARG A CA 1
ATOM 3576 C C . ARG A 1 430 ? -3.881 -5.969 -2.314 1 95.81 430 ARG A C 1
ATOM 3578 O O . ARG A 1 430 ? -5.066 -5.625 -2.316 1 95.81 430 ARG A O 1
ATOM 3585 N N . PHE A 1 431 ? -3.441 -7.031 -2.971 1 97.06 431 PHE A N 1
ATOM 3586 C CA . PHE A 1 431 ? -4.285 -7.531 -4.051 1 97.06 431 PHE A CA 1
ATOM 3587 C C . PHE A 1 431 ? -4.812 -8.922 -3.727 1 97.06 431 PHE A C 1
ATOM 3589 O O . PHE A 1 431 ? -5.719 -9.422 -4.395 1 97.06 431 PHE A O 1
ATOM 3596 N N . ALA A 1 432 ? -4.297 -9.516 -2.713 1 98.12 432 ALA A N 1
ATOM 3597 C CA . ALA A 1 432 ? -4.762 -10.852 -2.35 1 98.12 432 ALA A CA 1
ATOM 3598 C C . ALA A 1 432 ? -5.5 -10.836 -1.015 1 98.12 432 ALA A C 1
ATOM 3600 O O . ALA A 1 432 ? -4.941 -10.43 0.006 1 98.12 432 ALA A O 1
ATOM 3601 N N . ASP A 1 433 ? -6.691 -11.352 -1.014 1 98 433 ASP A N 1
ATOM 3602 C CA . ASP A 1 433 ? -7.418 -11.484 0.245 1 98 433 ASP A CA 1
ATOM 3603 C C . ASP A 1 433 ? -6.82 -12.594 1.112 1 98 433 ASP A C 1
ATOM 3605 O O . ASP A 1 433 ? -6.676 -12.43 2.326 1 98 433 ASP A O 1
ATOM 3609 N N . ILE A 1 434 ? -6.543 -13.672 0.441 1 98.5 434 ILE A N 1
ATOM 3610 C CA . ILE A 1 434 ? -5.879 -14.789 1.107 1 98.5 434 ILE A CA 1
ATOM 3611 C C . ILE A 1 434 ? -4.723 -15.297 0.245 1 98.5 434 ILE A C 1
ATOM 3613 O O . ILE A 1 434 ? -4.652 -14.992 -0.948 1 98.5 434 ILE A O 1
ATOM 3617 N N . TYR A 1 435 ? -3.785 -15.961 0.814 1 98.62 435 TYR A N 1
ATOM 3618 C CA . TYR A 1 435 ? -2.689 -16.562 0.061 1 98.62 435 TYR A CA 1
ATOM 3619 C C . TYR A 1 435 ? -2.209 -17.844 0.727 1 98.62 435 TYR A C 1
ATOM 3621 O O . TYR A 1 435 ? -2.393 -18.031 1.932 1 98.62 435 TYR A O 1
ATOM 3629 N N . MET A 1 436 ? -1.687 -18.719 -0.023 1 98.38 436 MET A N 1
ATOM 3630 C CA . MET A 1 436 ? -1.309 -20.078 0.378 1 98.38 436 MET A CA 1
ATOM 3631 C C . MET A 1 436 ? -0.214 -20.625 -0.531 1 98.38 436 MET A C 1
ATOM 3633 O O . MET A 1 436 ? 0.041 -20.078 -1.604 1 98.38 436 MET A O 1
ATOM 3637 N N . ALA A 1 437 ? 0.367 -21.688 -0.071 1 96.81 437 ALA A N 1
ATOM 3638 C CA . ALA A 1 437 ? 1.459 -22.281 -0.834 1 96.81 437 ALA A CA 1
ATOM 3639 C C . ALA A 1 437 ? 0.933 -23 -2.068 1 96.81 437 ALA A C 1
ATOM 3641 O O . ALA A 1 437 ? 1.572 -23 -3.123 1 96.81 437 ALA A O 1
ATOM 3642 N N . SER A 1 438 ? -0.188 -23.672 -1.916 1 96.06 438 SER A N 1
ATOM 3643 C CA . SER A 1 438 ? -0.853 -24.406 -2.984 1 96.06 438 SER A CA 1
ATOM 3644 C C . SER A 1 438 ? -2.346 -24.547 -2.709 1 96.06 438 SER A C 1
ATOM 3646 O O . SER A 1 438 ? -2.795 -24.359 -1.578 1 96.06 438 SER A O 1
ATOM 3648 N N . LEU A 1 439 ? -3.053 -24.953 -3.723 1 96.56 439 LEU A N 1
ATOM 3649 C CA . LEU A 1 439 ? -4.496 -25.125 -3.59 1 96.56 439 LEU A CA 1
ATOM 3650 C C . LEU A 1 439 ? -4.82 -26.219 -2.586 1 96.56 439 LEU A C 1
ATOM 3652 O O . LEU A 1 439 ? -5.906 -26.234 -1.998 1 96.56 439 LEU A O 1
ATOM 3656 N N . SER A 1 440 ? -3.865 -27.094 -2.391 1 96.31 440 SER A N 1
ATOM 3657 C CA . SER A 1 440 ? -4.09 -28.234 -1.5 1 96.31 440 SER A CA 1
ATOM 3658 C C . SER A 1 440 ? -4.383 -27.766 -0.077 1 96.31 440 SER A C 1
ATOM 3660 O O . SER A 1 440 ? -4.984 -28.5 0.71 1 96.31 440 SER A O 1
ATOM 3662 N N . CYS A 1 441 ? -3.957 -26.562 0.224 1 97.38 441 CYS A N 1
ATOM 3663 C CA . CYS A 1 441 ? -4.18 -26.031 1.564 1 97.38 441 CYS A CA 1
ATOM 3664 C C . CYS A 1 441 ? -5.672 -25.906 1.863 1 97.38 441 CYS A C 1
ATOM 3666 O O . CYS A 1 441 ? -6.078 -25.938 3.025 1 97.38 441 CYS A O 1
ATOM 3668 N N . LEU A 1 442 ? -6.508 -25.844 0.86 1 97.81 442 LEU A N 1
ATOM 3669 C CA . LEU A 1 442 ? -7.953 -25.719 1.021 1 97.81 442 LEU A CA 1
ATOM 3670 C C . LEU A 1 442 ? -8.539 -26.984 1.641 1 97.81 442 LEU A C 1
ATOM 3672 O O . LEU A 1 442 ? -9.617 -26.938 2.242 1 97.81 442 LEU A O 1
ATOM 3676 N N . LEU A 1 443 ? -7.824 -28.094 1.471 1 97.62 443 LEU A N 1
ATOM 3677 C CA . LEU A 1 443 ? -8.32 -29.375 1.978 1 97.62 443 LEU A CA 1
ATOM 3678 C C . LEU A 1 443 ? -8.312 -29.391 3.502 1 97.62 443 LEU A C 1
ATOM 3680 O O . LEU A 1 443 ? -9.016 -30.188 4.121 1 97.62 443 LEU A O 1
ATOM 3684 N N . ASN A 1 444 ? -7.57 -28.469 4.109 1 96.19 444 ASN A N 1
ATOM 3685 C CA . ASN A 1 444 ? -7.457 -28.422 5.562 1 96.19 444 ASN A CA 1
ATOM 3686 C C . ASN A 1 444 ? -8.602 -27.641 6.188 1 96.19 444 ASN A C 1
ATOM 3688 O O . ASN A 1 444 ? -8.719 -27.562 7.41 1 96.19 444 ASN A O 1
ATOM 3692 N N . TYR A 1 445 ? -9.508 -27.125 5.34 1 96.56 445 TYR A N 1
ATOM 3693 C CA . TYR A 1 445 ? -10.578 -26.266 5.844 1 96.56 445 TYR A CA 1
ATOM 3694 C C . TYR A 1 445 ? -11.93 -26.703 5.293 1 96.56 445 TYR A C 1
ATOM 3696 O O . TYR A 1 445 ? -12.016 -27.188 4.164 1 96.56 445 TYR A O 1
ATOM 3704 N N . ASP A 1 446 ? -12.898 -26.562 6.137 1 95 446 ASP A N 1
ATOM 3705 C CA . ASP A 1 446 ? -14.242 -26.766 5.605 1 95 446 ASP A CA 1
ATOM 3706 C C . ASP A 1 446 ? -14.727 -25.531 4.84 1 95 446 ASP A C 1
ATOM 3708 O O . ASP A 1 446 ? -14.172 -24.438 4.988 1 95 446 ASP A O 1
ATOM 3712 N N . LEU A 1 447 ? -15.75 -25.672 4.039 1 96.25 447 LEU A N 1
ATOM 3713 C CA . LEU A 1 447 ? -16.188 -24.609 3.141 1 96.25 447 LEU A CA 1
ATOM 3714 C C . LEU A 1 447 ? -17.047 -23.578 3.877 1 96.25 447 LEU A C 1
ATOM 3716 O O . LEU A 1 447 ? -17.578 -22.656 3.264 1 96.25 447 LEU A O 1
ATOM 3720 N N . HIS A 1 448 ? -17.094 -23.656 5.246 1 95.31 448 HIS A N 1
ATOM 3721 C CA . HIS A 1 448 ? -17.766 -22.656 6.082 1 95.31 448 HIS A CA 1
ATOM 3722 C C . HIS A 1 448 ? -16.75 -21.844 6.883 1 95.31 448 HIS A C 1
ATOM 3724 O O . HIS A 1 448 ? -17.141 -20.938 7.621 1 95.31 448 HIS A O 1
ATOM 3730 N N . HIS A 1 449 ? -15.547 -22.172 6.648 1 97.25 449 HIS A N 1
ATOM 3731 C CA . HIS A 1 449 ? -14.484 -21.562 7.426 1 97.25 449 HIS A CA 1
ATOM 3732 C C . HIS A 1 449 ? -14.352 -20.078 7.098 1 97.25 449 HIS A C 1
ATOM 3734 O O . HIS A 1 449 ? -14.43 -19.688 5.934 1 97.25 449 HIS A O 1
ATOM 3740 N N . THR A 1 450 ? -14.203 -19.25 8.172 1 97.56 450 THR A N 1
ATOM 3741 C CA . THR A 1 450 ? -13.898 -17.828 8.023 1 97.56 450 THR A CA 1
ATOM 3742 C C . THR A 1 450 ? -12.438 -17.547 8.367 1 97.56 450 THR A C 1
ATOM 3744 O O . THR A 1 450 ? -11.945 -17.984 9.414 1 97.56 450 THR A O 1
ATOM 3747 N N . PHE A 1 451 ? -11.766 -16.922 7.461 1 97.75 451 PHE A N 1
ATOM 3748 C CA . PHE A 1 451 ? -10.398 -16.484 7.715 1 97.75 451 PHE A CA 1
ATOM 3749 C C . PHE A 1 451 ? -10.375 -15.109 8.352 1 97.75 451 PHE A C 1
ATOM 3751 O O . PHE A 1 451 ? -10.898 -14.148 7.785 1 97.75 451 PHE A O 1
ATOM 3758 N N . TYR A 1 452 ? -9.812 -15.023 9.539 1 95.5 452 TYR A N 1
ATOM 3759 C CA . TYR A 1 452 ? -9.656 -13.758 10.242 1 95.5 452 TYR A CA 1
ATOM 3760 C C . TYR A 1 452 ? -8.203 -13.289 10.195 1 95.5 452 TYR A C 1
ATOM 3762 O O . TYR A 1 452 ? -7.312 -13.945 10.727 1 95.5 452 TYR A O 1
ATOM 3770 N N . PRO A 1 453 ? -7.961 -12.172 9.562 1 94.19 453 PRO A N 1
ATOM 3771 C CA . PRO A 1 453 ? -6.59 -11.664 9.609 1 94.19 453 PRO A CA 1
ATOM 3772 C C . PRO A 1 453 ? -6.188 -11.188 11.008 1 94.19 453 PRO A C 1
ATOM 3774 O O . PRO A 1 453 ? -7.02 -10.656 11.75 1 94.19 453 PRO A O 1
ATOM 3777 N N . ARG A 1 454 ? -4.953 -11.352 11.289 1 88.62 454 ARG A N 1
ATOM 3778 C CA . ARG A 1 454 ? -4.426 -10.773 12.523 1 88.62 454 ARG A CA 1
ATOM 3779 C C . ARG A 1 454 ? -4.34 -9.258 12.43 1 88.62 454 ARG A C 1
ATOM 3781 O O . ARG A 1 454 ? -3.938 -8.719 11.398 1 88.62 454 ARG A O 1
ATOM 3788 N N . ARG A 1 455 ? -4.719 -8.625 13.516 1 89.5 455 ARG A N 1
ATOM 3789 C CA . ARG A 1 455 ? -4.586 -7.172 13.578 1 89.5 455 ARG A CA 1
ATOM 3790 C C . ARG A 1 455 ? -3.119 -6.762 13.672 1 89.5 455 ARG A C 1
ATOM 3792 O O . ARG A 1 455 ? -2.457 -7.02 14.672 1 89.5 455 ARG A O 1
ATOM 3799 N N . THR A 1 456 ? -2.613 -6.195 12.688 1 87.88 456 THR A N 1
ATOM 3800 C CA . THR A 1 456 ? -1.236 -5.711 12.688 1 87.88 456 THR A CA 1
ATOM 3801 C C . THR A 1 456 ? -1.16 -4.293 13.234 1 87.88 456 THR A C 1
ATOM 3803 O O . THR A 1 456 ? -1.815 -3.385 12.727 1 87.88 456 THR A O 1
ATOM 3806 N N . PRO A 1 457 ? -0.382 -4.062 14.211 1 89.81 457 PRO A N 1
ATOM 3807 C CA . PRO A 1 457 ? -0.321 -2.725 14.805 1 89.81 457 PRO A CA 1
ATOM 3808 C C . PRO A 1 457 ? 0.319 -1.697 13.875 1 89.81 457 PRO A C 1
ATOM 3810 O O . PRO A 1 457 ? 1.28 -2.014 13.172 1 89.81 457 PRO A O 1
ATOM 3813 N N . LEU A 1 458 ? -0.264 -0.527 13.859 1 93.69 458 LEU A N 1
ATOM 3814 C CA . LEU A 1 458 ? 0.391 0.621 13.242 1 93.69 458 LEU A CA 1
ATOM 3815 C C . LEU A 1 458 ? 1.55 1.114 14.102 1 93.69 458 LEU A C 1
ATOM 3817 O O . LEU A 1 458 ? 1.676 0.722 15.266 1 93.69 458 LEU A O 1
ATOM 3821 N N . GLN A 1 459 ? 2.396 1.941 13.57 1 94.62 459 GLN A N 1
ATOM 3822 C CA . GLN A 1 459 ? 3.623 2.34 14.258 1 94.62 459 GLN A CA 1
ATOM 3823 C C . GLN A 1 459 ? 3.312 3.074 15.555 1 94.62 459 GLN A C 1
ATOM 3825 O O . GLN A 1 459 ? 4.066 2.975 16.531 1 94.62 459 GLN A O 1
ATOM 3830 N N . HIS A 1 460 ? 2.145 3.754 15.586 1 95.75 460 HIS A N 1
ATOM 3831 C CA . HIS A 1 460 ? 1.824 4.52 16.781 1 95.75 460 HIS A CA 1
ATOM 3832 C C . HIS A 1 460 ? 0.928 3.723 17.734 1 95.75 460 HIS A C 1
ATOM 3834 O O . HIS A 1 460 ? 0.497 4.234 18.766 1 95.75 460 HIS A O 1
ATOM 3840 N N . GLU A 1 461 ? 0.583 2.477 17.406 1 91.44 461 GLU A N 1
ATOM 3841 C CA . GLU A 1 461 ? -0.242 1.626 18.25 1 91.44 461 GLU A CA 1
ATOM 3842 C C . GLU A 1 461 ? 0.62 0.716 19.125 1 91.44 461 GLU A C 1
ATOM 3844 O O . GLU A 1 461 ? 1.645 0.202 18.672 1 91.44 461 GLU A O 1
ATOM 3849 N N . ALA A 1 462 ? 0.166 0.553 20.359 1 83.31 462 ALA A N 1
ATOM 3850 C CA . ALA A 1 462 ? 0.853 -0.401 21.234 1 83.31 462 ALA A CA 1
ATOM 3851 C C . ALA A 1 462 ? 0.548 -1.838 20.812 1 83.31 462 ALA A C 1
ATOM 3853 O O . ALA A 1 462 ? -0.601 -2.176 20.531 1 83.31 462 ALA A O 1
ATOM 3854 N N . PRO A 1 463 ? 1.616 -2.564 20.703 1 73.56 463 PRO A N 1
ATOM 3855 C CA . PRO A 1 463 ? 1.349 -3.961 20.359 1 73.56 463 PRO A CA 1
ATOM 3856 C C . PRO A 1 463 ? 0.651 -4.727 21.484 1 73.56 463 PRO A C 1
ATOM 3858 O O . PRO A 1 463 ? 0.974 -4.539 22.656 1 73.56 463 PRO A O 1
ATOM 3861 N N . PHE A 1 464 ? -0.656 -5.211 21.25 1 61.72 464 PHE A N 1
ATOM 3862 C CA . PHE A 1 464 ? -1.388 -6.016 22.219 1 61.72 464 PHE A CA 1
ATOM 3863 C C . PHE A 1 464 ? -1.202 -7.504 21.938 1 61.72 464 PHE A C 1
ATOM 3865 O O . PHE A 1 464 ? -1.145 -7.922 20.781 1 61.72 464 PHE A O 1
ATOM 3872 N N . TRP A 1 465 ? -0.501 -8.219 22.719 1 50.53 465 TRP A N 1
ATOM 3873 C CA . TRP A 1 465 ? -0.572 -9.664 22.516 1 50.53 465 TRP A CA 1
ATOM 3874 C C . TRP A 1 465 ? -1.392 -10.328 23.625 1 50.53 465 TRP A C 1
ATOM 3876 O O . TRP A 1 465 ? -1.234 -10.008 24.797 1 50.53 465 TRP A O 1
ATOM 3886 N N . SER A 1 466 ? -2.732 -10.531 23.484 1 43.31 466 SER A N 1
ATOM 3887 C CA . SER A 1 466 ? -3.506 -11.25 24.5 1 43.31 466 SER A CA 1
ATOM 3888 C C . SER A 1 466 ? -3.119 -12.719 24.531 1 43.31 466 SER A C 1
ATOM 3890 O O . SER A 1 466 ? -3.09 -13.391 23.5 1 43.31 466 SER A O 1
ATOM 3892 N N . GLN A 1 467 ? -2.107 -13.188 25.172 1 41.5 467 GLN A N 1
ATOM 3893 C CA . GLN A 1 467 ? -2.045 -14.625 25.453 1 41.5 467 GLN A CA 1
ATOM 3894 C C . GLN A 1 467 ? -3.348 -15.117 26.078 1 41.5 467 GLN A C 1
ATOM 3896 O O . GLN A 1 467 ? -3.621 -14.859 27.25 1 41.5 467 GLN A O 1
ATOM 3901 N N . LEU A 1 468 ? -4.434 -15.102 25.406 1 38.03 468 LEU A N 1
ATOM 3902 C CA . LEU A 1 468 ? -5.605 -15.719 26.016 1 38.03 468 LEU A CA 1
ATOM 3903 C C . LEU A 1 468 ? -5.344 -17.188 26.344 1 38.03 468 LEU A C 1
ATOM 3905 O O . LEU A 1 468 ? -5.078 -17.984 25.438 1 38.03 468 LEU A O 1
ATOM 3909 N N . ASN A 1 469 ? -4.484 -17.5 27.25 1 37.72 469 ASN A N 1
ATOM 3910 C CA . ASN A 1 469 ? -4.742 -18.844 27.734 1 37.72 469 ASN A CA 1
ATOM 3911 C C . ASN A 1 469 ? -6.203 -19.031 28.141 1 37.72 469 ASN A C 1
ATOM 3913 O O . ASN A 1 469 ? -6.621 -18.578 29.203 1 37.72 469 ASN A O 1
ATOM 3917 N N . VAL A 1 470 ? -7.102 -18.906 27.188 1 34.62 470 VAL A N 1
ATOM 3918 C CA . VAL A 1 470 ? -8.508 -19.125 27.5 1 34.62 470 VAL A CA 1
ATOM 3919 C C . VAL A 1 470 ? -8.734 -20.594 27.844 1 34.62 470 VAL A C 1
ATOM 3921 O O . VAL A 1 470 ? -8.383 -21.484 27.062 1 34.62 470 VAL A O 1
ATOM 3924 N N . THR A 1 471 ? -8.578 -20.938 29 1 34.06 471 THR A N 1
ATOM 3925 C CA . THR A 1 471 ? -9.109 -22.234 29.406 1 34.06 471 THR A CA 1
ATOM 3926 C C . THR A 1 471 ? -10.625 -22.281 29.203 1 34.06 471 THR A C 1
ATOM 3928 O O . THR A 1 471 ? -11.359 -21.5 29.797 1 34.06 471 THR A O 1
ATOM 3931 N N . VAL A 1 472 ? -10.984 -22.75 28.047 1 31.83 472 VAL A N 1
ATOM 3932 C CA . VAL A 1 472 ? -12.383 -23.125 27.875 1 31.83 472 VAL A CA 1
ATOM 3933 C C . VAL A 1 472 ? -12.648 -24.453 28.594 1 31.83 472 VAL A C 1
ATOM 3935 O O . VAL A 1 472 ? -11.852 -25.391 28.484 1 31.83 472 VAL A O 1
ATOM 3938 N N . PHE B 1 1 ? -19.078 -16.031 30.328 1 29.5 1 PHE B N 1
ATOM 3939 C CA . PHE B 1 1 ? -17.641 -15.836 30.125 1 29.5 1 PHE B CA 1
ATOM 3940 C C . PHE B 1 1 ? -17.25 -14.383 30.375 1 29.5 1 PHE B C 1
ATOM 3942 O O . PHE B 1 1 ? -17.641 -13.492 29.625 1 29.5 1 PHE B O 1
ATOM 3949 N N . TYR B 1 2 ? -17.438 -14.094 31.609 1 34.34 2 TYR B N 1
ATOM 3950 C CA . TYR B 1 2 ? -17.125 -12.734 32.031 1 34.34 2 TYR B CA 1
ATOM 3951 C C . TYR B 1 2 ? -15.648 -12.422 31.844 1 34.34 2 TYR B C 1
ATOM 3953 O O . TYR B 1 2 ? -14.789 -13.156 32.344 1 34.34 2 TYR B O 1
ATOM 3961 N N . PHE B 1 3 ? -15.305 -11.922 30.656 1 38.81 3 PHE B N 1
ATOM 3962 C CA . PHE B 1 3 ? -14.016 -11.359 30.281 1 38.81 3 PHE B CA 1
ATOM 3963 C C . PHE B 1 3 ? -13.594 -10.258 31.234 1 38.81 3 PHE B C 1
ATOM 3965 O O . PHE B 1 3 ? -13.055 -9.234 30.828 1 38.81 3 PHE B O 1
ATOM 3972 N N . LYS B 1 4 ? -14.273 -10.055 32.406 1 38.66 4 LYS B N 1
ATOM 3973 C CA . LYS B 1 4 ? -13.906 -8.922 33.25 1 38.66 4 LYS B CA 1
ATOM 3974 C C . LYS B 1 4 ? -12.406 -8.906 33.531 1 38.66 4 LYS B C 1
ATOM 3976 O O . LYS B 1 4 ? -11.805 -7.836 33.656 1 38.66 4 LYS B O 1
ATOM 3981 N N . ASP B 1 5 ? -11.797 -9.984 33.719 1 44.53 5 ASP B N 1
ATOM 3982 C CA . ASP B 1 5 ? -10.453 -9.953 34.281 1 44.53 5 ASP B CA 1
ATOM 3983 C C . ASP B 1 5 ? -9.391 -10.047 33.188 1 44.53 5 ASP B C 1
ATOM 3985 O O . ASP B 1 5 ? -8.266 -10.477 33.438 1 44.53 5 ASP B O 1
ATOM 3989 N N . LEU B 1 6 ? -9.789 -10 31.969 1 46.22 6 LEU B N 1
ATOM 3990 C CA . LEU B 1 6 ? -8.695 -10.023 31 1 46.22 6 LEU B CA 1
ATOM 3991 C C . LEU B 1 6 ? -7.84 -8.766 31.125 1 46.22 6 LEU B C 1
ATOM 3993 O O . LEU B 1 6 ? -8.344 -7.652 30.984 1 46.22 6 LEU B O 1
ATOM 3997 N N . ILE B 1 7 ? -6.977 -8.867 32.125 1 48.44 7 ILE B N 1
ATOM 3998 C CA . ILE B 1 7 ? -6.012 -7.77 32.094 1 48.44 7 ILE B CA 1
ATOM 3999 C C . ILE B 1 7 ? -5.117 -7.898 30.859 1 48.44 7 ILE B C 1
ATOM 4001 O O . ILE B 1 7 ? -4.387 -8.883 30.703 1 48.44 7 ILE B O 1
ATOM 4005 N N . PRO B 1 8 ? -5.414 -7.07 29.844 1 51.97 8 PRO B N 1
ATOM 4006 C CA . PRO B 1 8 ? -4.535 -7.117 28.672 1 51.97 8 PRO B CA 1
ATOM 4007 C C . PRO B 1 8 ? -3.057 -7.012 29.031 1 51.97 8 PRO B C 1
ATOM 4009 O O . PRO B 1 8 ? -2.703 -6.305 29.984 1 51.97 8 PRO B O 1
ATOM 4012 N N . SER B 1 9 ? -2.283 -8.117 29 1 50.78 9 SER B N 1
ATOM 4013 C CA . SER B 1 9 ? -0.838 -7.965 29.125 1 50.78 9 SER B CA 1
ATOM 4014 C C . SER B 1 9 ? -0.268 -7.121 27.984 1 50.78 9 SER B C 1
ATOM 4016 O O . SER B 1 9 ? -0.395 -7.477 26.812 1 50.78 9 SER B O 1
ATOM 4018 N N . MET B 1 10 ? -0.529 -5.797 28.172 1 52.69 10 MET B N 1
ATOM 4019 C CA . MET B 1 10 ? 0.096 -4.879 27.219 1 52.69 10 MET B CA 1
ATOM 4020 C C . MET B 1 10 ? 1.612 -5.043 27.219 1 52.69 10 MET B C 1
ATOM 4022 O O . MET B 1 10 ? 2.223 -5.203 28.281 1 52.69 10 MET B O 1
ATOM 4026 N N . MET B 1 11 ? 2.068 -5.504 26.016 1 50.56 11 MET B N 1
ATOM 4027 C CA . MET B 1 11 ? 3.518 -5.59 25.859 1 50.56 11 MET B CA 1
ATOM 4028 C C . MET B 1 11 ? 4.121 -4.207 25.609 1 50.56 11 MET B C 1
ATOM 4030 O O . MET B 1 11 ? 3.914 -3.611 24.562 1 50.56 11 MET B O 1
ATOM 4034 N N . GLY B 1 12 ? 4.543 -3.475 26.672 1 57.53 12 GLY B N 1
ATOM 4035 C CA . GLY B 1 12 ? 5.391 -2.299 26.547 1 57.53 12 GLY B CA 1
ATOM 4036 C C . GLY B 1 12 ? 4.719 -1.026 27.031 1 57.53 12 GLY B C 1
ATOM 4037 O O . GLY B 1 12 ? 3.654 -1.076 27.641 1 57.53 12 GLY B O 1
ATOM 4038 N N . SER B 1 13 ? 5.391 0.078 26.875 1 65.75 13 SER B N 1
ATOM 4039 C CA . SER B 1 13 ? 4.957 1.39 27.344 1 65.75 13 SER B CA 1
ATOM 4040 C C . SER B 1 13 ? 4.039 2.062 26.328 1 65.75 13 SER B C 1
ATOM 4042 O O . SER B 1 13 ? 4.125 1.786 25.125 1 65.75 13 SER B O 1
ATOM 4044 N N . PHE B 1 14 ? 3.021 2.664 26.781 1 82.12 14 PHE B N 1
ATOM 4045 C CA . PHE B 1 14 ? 2.137 3.486 25.969 1 82.12 14 PHE B CA 1
ATOM 4046 C C . PHE B 1 14 ? 2.926 4.543 25.203 1 82.12 14 PHE B C 1
ATOM 4048 O O . PHE B 1 14 ? 3.818 5.184 25.766 1 82.12 14 PHE B O 1
ATOM 4055 N N . PRO B 1 15 ? 2.66 4.539 23.938 1 88.69 15 PRO B N 1
ATOM 4056 C CA . PRO B 1 15 ? 3.334 5.586 23.156 1 88.69 15 PRO B CA 1
ATOM 4057 C C . PRO B 1 15 ? 3.006 6.992 23.656 1 88.69 15 PRO B C 1
ATOM 4059 O O . PRO B 1 15 ? 1.896 7.238 24.141 1 88.69 15 PRO B O 1
ATOM 4062 N N . SER B 1 16 ? 3.963 7.859 23.562 1 93.5 16 SER B N 1
ATOM 4063 C CA . SER B 1 16 ? 3.742 9.258 23.891 1 93.5 16 SER B CA 1
ATOM 4064 C C . SER B 1 16 ? 3.01 9.992 22.781 1 93.5 16 SER B C 1
ATOM 4066 O O . SER B 1 16 ? 3.355 9.836 21.609 1 93.5 16 SER B O 1
ATOM 4068 N N . PRO B 1 17 ? 2.01 10.797 23.141 1 95.62 17 PRO B N 1
ATOM 4069 C CA . PRO B 1 17 ? 1.319 11.594 22.125 1 95.62 17 PRO B CA 1
ATOM 4070 C C . PRO B 1 17 ? 2.242 12.594 21.438 1 95.62 17 PRO B C 1
ATOM 4072 O O . PRO B 1 17 ? 1.886 13.148 20.391 1 95.62 17 PRO B O 1
ATOM 4075 N N . ASP B 1 18 ? 3.408 12.836 22 1 96.31 18 ASP B N 1
ATOM 4076 C CA . ASP B 1 18 ? 4.34 13.789 21.406 1 96.31 18 ASP B CA 1
ATOM 4077 C C . ASP B 1 18 ? 5.535 13.07 20.781 1 96.31 18 ASP B C 1
ATOM 4079 O O . ASP B 1 18 ? 6.574 13.688 20.547 1 96.31 18 ASP B O 1
ATOM 4083 N N . ALA B 1 19 ? 5.371 11.781 20.562 1 96.5 19 ALA B N 1
ATOM 4084 C CA . ALA B 1 19 ? 6.43 11.008 19.922 1 96.5 19 ALA B CA 1
ATOM 4085 C C . ALA B 1 19 ? 6.367 11.148 18.391 1 96.5 19 ALA B C 1
ATOM 4087 O O . ALA B 1 19 ? 5.348 11.578 17.844 1 96.5 19 ALA B O 1
ATOM 4088 N N . ILE B 1 20 ? 7.508 10.922 17.781 1 98.12 20 ILE B N 1
ATOM 4089 C CA . ILE B 1 20 ? 7.578 10.781 16.328 1 98.12 20 ILE B CA 1
ATOM 4090 C C . ILE B 1 20 ? 7.59 9.305 15.953 1 98.12 20 ILE B C 1
ATOM 4092 O O . ILE B 1 20 ? 8.336 8.516 16.531 1 98.12 20 ILE B O 1
ATOM 4096 N N . PHE B 1 21 ? 6.785 8.961 15.062 1 97.81 21 PHE B N 1
ATOM 4097 C CA . PHE B 1 21 ? 6.684 7.57 14.617 1 97.81 21 PHE B CA 1
ATOM 4098 C C . PHE B 1 21 ? 7.273 7.402 13.227 1 97.81 21 PHE B C 1
ATOM 4100 O O . PHE B 1 21 ? 7.258 8.336 12.422 1 97.81 21 PHE B O 1
ATOM 4107 N N . ALA B 1 22 ? 7.793 6.18 12.969 1 97.5 22 ALA B N 1
ATOM 4108 C CA . ALA B 1 22 ? 8.516 5.977 11.719 1 97.5 22 ALA B CA 1
ATOM 4109 C C . ALA B 1 22 ? 7.953 4.789 10.945 1 97.5 22 ALA B C 1
ATOM 4111 O O . ALA B 1 22 ? 7.66 3.742 11.523 1 97.5 22 ALA B O 1
ATOM 4112 N N . ASN B 1 23 ? 7.758 5.02 9.648 1 96.31 23 ASN B N 1
ATOM 4113 C CA . ASN B 1 23 ? 7.461 3.938 8.719 1 96.31 23 ASN B CA 1
ATOM 4114 C C . ASN B 1 23 ? 8.727 3.404 8.055 1 96.31 23 ASN B C 1
ATOM 4116 O O . ASN B 1 23 ? 8.758 2.266 7.586 1 96.31 23 ASN B O 1
ATOM 4120 N N . ASN B 1 24 ? 9.719 4.289 8.008 1 95.81 24 ASN B N 1
ATOM 4121 C CA . ASN B 1 24 ? 11.039 3.943 7.488 1 95.81 24 ASN B CA 1
ATOM 4122 C C . ASN B 1 24 ? 12.148 4.406 8.43 1 95.81 24 ASN B C 1
ATOM 4124 O O . ASN B 1 24 ? 12.023 5.441 9.086 1 95.81 24 ASN B O 1
ATOM 4128 N N . GLU B 1 25 ? 13.195 3.594 8.43 1 95.88 25 GLU B N 1
ATOM 4129 C CA . GLU B 1 25 ? 14.352 4.004 9.219 1 95.88 25 GLU B CA 1
ATOM 4130 C C . GLU B 1 25 ? 14.945 5.305 8.688 1 95.88 25 GLU B C 1
ATOM 4132 O O . GLU B 1 25 ? 15.156 5.449 7.48 1 95.88 25 GLU B O 1
ATOM 4137 N N . MET B 1 26 ? 15.156 6.219 9.609 1 95.94 26 MET B N 1
ATOM 4138 C CA . MET B 1 26 ? 15.688 7.523 9.227 1 95.94 26 MET B CA 1
ATOM 4139 C C . MET B 1 26 ? 16.547 8.117 10.336 1 95.94 26 MET B C 1
ATOM 4141 O O . MET B 1 26 ? 16.125 8.156 11.492 1 95.94 26 MET B O 1
ATOM 4145 N N . SER B 1 27 ? 17.688 8.547 9.938 1 96.88 27 SER B N 1
ATOM 4146 C CA . SER B 1 27 ? 18.562 9.25 10.867 1 96.88 27 SER B CA 1
ATOM 4147 C C . SER B 1 27 ? 18.547 10.75 10.617 1 96.88 27 SER B C 1
ATOM 4149 O O . SER B 1 27 ? 18.797 11.203 9.5 1 96.88 27 SER B O 1
ATOM 4151 N N . LEU B 1 28 ? 18.344 11.492 11.648 1 97.94 28 LEU B N 1
ATOM 4152 C CA . LEU B 1 28 ? 18.359 12.945 11.516 1 97.94 28 LEU B CA 1
ATOM 4153 C C . LEU B 1 28 ? 19.766 13.445 11.211 1 97.94 28 LEU B C 1
ATOM 4155 O O . LEU B 1 28 ? 19.938 14.555 10.703 1 97.94 28 LEU B O 1
ATOM 4159 N N . SER B 1 29 ? 20.766 12.648 11.492 1 96.38 29 SER B N 1
ATOM 4160 C CA . SER B 1 29 ? 22.141 13.016 11.188 1 96.38 29 SER B CA 1
ATOM 4161 C C . SER B 1 29 ? 22.375 13.109 9.688 1 96.38 29 SER B C 1
ATOM 4163 O O . SER B 1 29 ? 23.266 13.82 9.234 1 96.38 29 SER B O 1
ATOM 4165 N N . ASP B 1 30 ? 21.562 12.43 8.961 1 96.25 30 ASP B N 1
ATOM 4166 C CA . ASP B 1 30 ? 21.719 12.383 7.512 1 96.25 30 ASP B CA 1
ATOM 4167 C C . ASP B 1 30 ? 21 13.555 6.844 1 96.25 30 ASP B C 1
ATOM 4169 O O . ASP B 1 30 ? 21.203 13.82 5.656 1 96.25 30 ASP B O 1
ATOM 4173 N N . ILE B 1 31 ? 20.203 14.25 7.578 1 98.25 31 ILE B N 1
ATOM 4174 C CA . ILE B 1 31 ? 19.406 15.328 7.012 1 98.25 31 ILE B CA 1
ATOM 4175 C C . ILE B 1 31 ? 20.172 16.641 7.082 1 98.25 31 ILE B C 1
ATOM 4177 O O . ILE B 1 31 ? 20.578 17.078 8.164 1 98.25 31 ILE B O 1
ATOM 4181 N N . GLU B 1 32 ? 20.281 17.266 5.941 1 98.25 32 GLU B N 1
ATOM 4182 C CA . GLU B 1 32 ? 21.016 18.531 5.863 1 98.25 32 GLU B CA 1
ATOM 4183 C C . GLU B 1 32 ? 20.062 19.703 5.582 1 98.25 32 GLU B C 1
ATOM 4185 O O . GLU B 1 32 ? 20.359 20.844 5.945 1 98.25 32 GLU B O 1
ATOM 4190 N N . VAL B 1 33 ? 19.016 19.359 4.934 1 98.75 33 VAL B N 1
ATOM 4191 C CA . VAL B 1 33 ? 18.094 20.406 4.484 1 98.75 33 VAL B CA 1
ATOM 4192 C C . VAL B 1 33 ? 16.672 20.078 4.961 1 98.75 33 VAL B C 1
ATOM 4194 O O . VAL B 1 33 ? 16.203 18.953 4.781 1 98.75 33 VAL B O 1
ATOM 4197 N N . TYR B 1 34 ? 16.078 21.062 5.566 1 98.81 34 TYR B N 1
ATOM 4198 C CA . TYR B 1 34 ? 14.703 20.906 6.062 1 98.81 34 TYR B CA 1
ATOM 4199 C C . TYR B 1 34 ? 13.742 21.797 5.289 1 98.81 34 TYR B C 1
ATOM 4201 O O . TYR B 1 34 ? 13.977 23 5.16 1 98.81 34 TYR B O 1
ATOM 4209 N N . GLY B 1 35 ? 12.703 21.234 4.73 1 98.75 35 GLY B N 1
ATOM 4210 C CA . GLY B 1 35 ? 11.648 21.969 4.055 1 98.75 35 GLY B CA 1
ATOM 4211 C C . GLY B 1 35 ? 10.312 21.891 4.773 1 98.75 35 GLY B C 1
ATOM 4212 O O . GLY B 1 35 ? 10.008 20.891 5.422 1 98.75 35 GLY B O 1
ATOM 4213 N N . PHE B 1 36 ? 9.508 22.953 4.551 1 98.62 36 PHE B N 1
ATOM 4214 C CA . PHE B 1 36 ? 8.258 23.031 5.293 1 98.62 36 PHE B CA 1
ATOM 4215 C C . PHE B 1 36 ? 7.133 23.562 4.41 1 98.62 36 PHE B C 1
ATOM 4217 O O . PHE B 1 36 ? 7.34 24.469 3.613 1 98.62 36 PHE B O 1
ATOM 4224 N N . ASP B 1 37 ? 5.945 22.906 4.664 1 96.94 37 ASP B N 1
ATOM 4225 C CA . ASP B 1 37 ? 4.707 23.609 4.328 1 96.94 37 ASP B CA 1
ATOM 4226 C C . ASP B 1 37 ? 4.352 24.641 5.398 1 96.94 37 ASP B C 1
ATOM 4228 O O . ASP B 1 37 ? 4.984 24.688 6.453 1 96.94 37 ASP B O 1
ATOM 4232 N N . TYR B 1 38 ? 3.451 25.516 4.996 1 94.81 38 TYR B N 1
ATOM 4233 C CA . TYR B 1 38 ? 3.094 26.578 5.941 1 94.81 38 TYR B CA 1
ATOM 4234 C C . TYR B 1 38 ? 1.877 26.172 6.766 1 94.81 38 TYR B C 1
ATOM 4236 O O . TYR B 1 38 ? 1.974 26 7.984 1 94.81 38 TYR B O 1
ATOM 4244 N N . ASP B 1 39 ? 0.755 25.844 6.07 1 90.62 39 ASP B N 1
ATOM 4245 C CA . ASP B 1 39 ? -0.517 25.594 6.742 1 90.62 39 ASP B CA 1
ATOM 4246 C C . ASP B 1 39 ? -0.511 24.234 7.43 1 90.62 39 ASP B C 1
ATOM 4248 O O . ASP B 1 39 ? -0.262 23.203 6.793 1 90.62 39 ASP B O 1
ATOM 4252 N N . TYR B 1 40 ? -0.795 24.281 8.719 1 91.56 40 TYR B N 1
ATOM 4253 C CA . TYR B 1 40 ? -0.876 23.094 9.578 1 91.56 40 TYR B CA 1
ATOM 4254 C C . TYR B 1 40 ? 0.47 22.391 9.656 1 91.56 40 TYR B C 1
ATOM 4256 O O . TYR B 1 40 ? 0.527 21.172 9.883 1 91.56 40 TYR B O 1
ATOM 4264 N N . THR B 1 41 ? 1.494 23.078 9.359 1 95.44 41 THR B N 1
ATOM 4265 C CA . THR B 1 41 ? 2.865 22.625 9.547 1 95.44 41 THR B CA 1
ATOM 4266 C C . THR B 1 41 ? 3.664 23.641 10.367 1 95.44 41 THR B C 1
ATOM 4268 O O . THR B 1 41 ? 3.855 23.453 11.57 1 95.44 41 THR B O 1
ATOM 4271 N N . LEU B 1 42 ? 3.957 24.828 9.797 1 96.31 42 LEU B N 1
ATOM 4272 C CA . LEU B 1 42 ? 4.566 25.891 10.586 1 96.31 42 LEU B CA 1
ATOM 4273 C C . LEU B 1 42 ? 3.516 26.625 11.422 1 96.31 42 LEU B C 1
ATOM 4275 O O . LEU B 1 42 ? 3.76 26.953 12.586 1 96.31 42 LEU B O 1
ATOM 4279 N N . ALA B 1 43 ? 2.4 26.875 10.758 1 91.5 43 ALA B N 1
ATOM 4280 C CA . ALA B 1 43 ? 1.286 27.531 11.438 1 91.5 43 ALA B CA 1
ATOM 4281 C C . ALA B 1 43 ? 0.169 26.531 11.734 1 91.5 43 ALA B C 1
ATOM 4283 O O . ALA B 1 43 ? -0.405 25.938 10.82 1 91.5 43 ALA B O 1
ATOM 4284 N N . PHE B 1 44 ? -0.108 26.422 13 1 89.56 44 PHE B N 1
ATOM 4285 C CA . PHE B 1 44 ? -1.223 25.594 13.438 1 89.56 44 PHE B CA 1
ATOM 4286 C C . PHE B 1 44 ? -2.418 26.453 13.828 1 89.56 44 PHE B C 1
ATOM 4288 O O . PHE B 1 44 ? -2.256 27.516 14.43 1 89.56 44 PHE B O 1
ATOM 4295 N N . TYR B 1 45 ? -3.535 25.891 13.469 1 84.94 45 TYR B N 1
ATOM 4296 C CA . TYR B 1 45 ? -4.711 26.734 13.68 1 84.94 45 TYR B CA 1
ATOM 4297 C C . TYR B 1 45 ? -5.66 26.094 14.688 1 84.94 45 TYR B C 1
ATOM 4299 O O . TYR B 1 45 ? -5.742 24.875 14.781 1 84.94 45 TYR B O 1
ATOM 4307 N N . SER B 1 46 ? -6.371 26.938 15.344 1 83.38 46 SER B N 1
ATOM 4308 C CA . SER B 1 46 ? -7.383 26.5 16.297 1 83.38 46 SER B CA 1
ATOM 4309 C C . SER B 1 46 ? -8.672 26.094 15.594 1 83.38 46 SER B C 1
ATOM 4311 O O . SER B 1 46 ? -8.859 26.391 14.414 1 83.38 46 SER B O 1
ATOM 4313 N N . LYS B 1 47 ? -9.578 25.484 16.391 1 82.44 47 LYS B N 1
ATOM 4314 C CA . LYS B 1 47 ? -10.867 25.047 15.867 1 82.44 47 LYS B CA 1
ATOM 4315 C C . LYS B 1 47 ? -11.734 26.234 15.461 1 82.44 47 LYS B C 1
ATOM 4317 O O . LYS B 1 47 ? -12.664 26.078 14.664 1 82.44 47 LYS B O 1
ATOM 4322 N N . ASP B 1 48 ? -11.445 27.344 16.016 1 84.31 48 ASP B N 1
ATOM 4323 C CA . ASP B 1 48 ? -12.211 28.531 15.703 1 84.31 48 ASP B CA 1
ATOM 4324 C C . ASP B 1 48 ? -12.094 28.906 14.227 1 84.31 48 ASP B C 1
ATOM 4326 O O . ASP B 1 48 ? -13.031 29.438 13.633 1 84.31 48 ASP B O 1
ATOM 4330 N N . LEU B 1 49 ? -10.984 28.578 13.742 1 83.56 49 LEU B N 1
ATOM 4331 C CA . LEU B 1 49 ? -10.781 28.875 12.328 1 83.56 49 LEU B CA 1
ATOM 4332 C C . LEU B 1 49 ? -11.742 28.062 11.461 1 83.56 49 LEU B C 1
ATOM 4334 O O . LEU B 1 49 ? -12.32 28.594 10.5 1 83.56 49 LEU B O 1
ATOM 4338 N N . HIS B 1 50 ? -11.961 26.828 11.781 1 87.56 50 HIS B N 1
ATOM 4339 C CA . HIS B 1 50 ? -12.859 25.969 11.023 1 87.56 50 HIS B CA 1
ATOM 4340 C C . HIS B 1 50 ? -14.297 26.469 11.094 1 87.56 50 HIS B C 1
ATOM 4342 O O . HIS B 1 50 ? -15.016 26.453 10.094 1 87.56 50 HIS B O 1
ATOM 4348 N N . THR B 1 51 ? -14.625 26.906 12.258 1 88.94 51 THR B N 1
ATOM 4349 C CA . THR B 1 51 ? -15.961 27.453 12.438 1 88.94 51 THR B CA 1
ATOM 4350 C C . THR B 1 51 ? -16.156 28.688 11.562 1 88.94 51 THR B C 1
ATOM 4352 O O . THR B 1 51 ? -17.203 28.844 10.93 1 88.94 51 THR B O 1
ATOM 4355 N N . MET B 1 52 ? -15.188 29.469 11.586 1 85.25 52 MET B N 1
ATOM 4356 C CA . MET B 1 52 ? -15.258 30.688 10.781 1 85.25 52 MET B CA 1
ATOM 4357 C C . MET B 1 52 ? -15.375 30.359 9.297 1 85.25 52 MET B C 1
ATOM 4359 O O . MET B 1 52 ? -16.203 30.938 8.594 1 85.25 52 MET B O 1
ATOM 4363 N N . ILE B 1 53 ? -14.531 29.438 8.852 1 85.56 53 ILE B N 1
ATOM 4364 C CA . ILE B 1 53 ? -14.531 29.047 7.441 1 85.56 53 ILE B CA 1
ATOM 4365 C C . ILE B 1 53 ? -15.898 28.484 7.066 1 85.56 53 ILE B C 1
ATOM 4367 O O . ILE B 1 53 ? -16.453 28.828 6.02 1 85.56 53 ILE B O 1
ATOM 4371 N N . PHE B 1 54 ? -16.422 27.672 7.898 1 91 54 PHE B N 1
ATOM 4372 C CA . PHE B 1 54 ? -17.734 27.078 7.684 1 91 54 PHE B CA 1
ATOM 4373 C C . PHE B 1 54 ? -18.812 28.156 7.559 1 91 54 PHE B C 1
ATOM 4375 O O . PHE B 1 54 ? -19.625 28.125 6.625 1 91 54 PHE B O 1
ATOM 4382 N N . ASN B 1 55 ? -18.781 29.078 8.461 1 89.81 55 ASN B N 1
ATOM 4383 C CA . ASN B 1 55 ? -19.781 30.141 8.477 1 89.81 55 ASN B CA 1
ATOM 4384 C C . ASN B 1 55 ? -19.703 31 7.223 1 89.81 55 ASN B C 1
ATOM 4386 O O . ASN B 1 55 ? -20.734 31.359 6.652 1 89.81 55 ASN B O 1
ATOM 4390 N N . ILE B 1 56 ? -18.531 31.312 6.891 1 86.69 56 ILE B N 1
ATOM 4391 C CA . ILE B 1 56 ? -18.344 32.156 5.715 1 86.69 56 ILE B CA 1
ATOM 4392 C C . ILE B 1 56 ? -18.859 31.422 4.477 1 86.69 56 ILE B C 1
ATOM 4394 O O . ILE B 1 56 ? -19.594 32 3.676 1 86.69 56 ILE B O 1
ATOM 4398 N N . ALA B 1 57 ? -18.484 30.188 4.301 1 90.44 57 ALA B N 1
ATOM 4399 C CA . ALA B 1 57 ? -18.891 29.406 3.137 1 90.44 57 ALA B CA 1
ATOM 4400 C C . ALA B 1 57 ? -20.406 29.234 3.115 1 90.44 57 ALA B C 1
ATOM 4402 O O . ALA B 1 57 ? -21.047 29.344 2.061 1 90.44 57 ALA B O 1
ATOM 4403 N N . ARG B 1 58 ? -20.984 28.938 4.242 1 93.25 58 ARG B N 1
ATOM 4404 C CA . ARG B 1 58 ? -22.438 28.781 4.363 1 93.25 58 ARG B CA 1
ATOM 4405 C C . ARG B 1 58 ? -23.156 30.062 3.955 1 93.25 58 ARG B C 1
ATOM 4407 O O . ARG B 1 58 ? -24.125 30.031 3.205 1 93.25 58 ARG B O 1
ATOM 4414 N N . ASN B 1 59 ? -22.656 31.172 4.445 1 91.69 59 ASN B N 1
ATOM 4415 C CA . ASN B 1 59 ? -23.281 32.469 4.156 1 91.69 59 ASN B CA 1
ATOM 4416 C C . ASN B 1 59 ? -23.172 32.812 2.676 1 91.69 59 ASN B C 1
ATOM 4418 O O . ASN B 1 59 ? -24.062 33.438 2.121 1 91.69 59 ASN B O 1
ATOM 4422 N N . ILE B 1 60 ? -22.125 32.469 2.072 1 90.06 60 ILE B N 1
ATOM 4423 C CA . ILE B 1 60 ? -21.969 32.719 0.643 1 90.06 60 ILE B CA 1
ATOM 4424 C C . ILE B 1 60 ? -23 31.922 -0.136 1 90.06 60 ILE B C 1
ATOM 4426 O O . ILE B 1 60 ? -23.594 32.438 -1.094 1 90.06 60 ILE B O 1
ATOM 4430 N N . LEU B 1 61 ? -23.219 30.672 0.257 1 93.75 61 LEU B N 1
ATOM 4431 C CA . LEU B 1 61 ? -24.234 29.859 -0.4 1 93.75 61 LEU B CA 1
ATOM 4432 C C . LEU B 1 61 ? -25.609 30.516 -0.312 1 93.75 61 LEU B C 1
ATOM 4434 O O . LEU B 1 61 ? -26.344 30.547 -1.294 1 93.75 61 LEU B O 1
ATOM 4438 N N . ILE B 1 62 ? -25.891 31.109 0.799 1 95.19 62 ILE B N 1
ATOM 4439 C CA . ILE B 1 62 ? -27.203 31.703 1.047 1 95.19 62 ILE B CA 1
ATOM 4440 C C . ILE B 1 62 ? -27.312 33.031 0.311 1 95.19 62 ILE B C 1
ATOM 4442 O O . ILE B 1 62 ? -28.25 33.281 -0.45 1 95.19 62 ILE B O 1
ATOM 4446 N N . ASP B 1 63 ? -26.312 33.812 0.467 1 93.69 63 ASP B N 1
ATOM 4447 C CA . ASP B 1 63 ? -26.391 35.219 0.03 1 93.69 63 ASP B CA 1
ATOM 4448 C C . ASP B 1 63 ? -26.125 35.344 -1.468 1 93.69 63 ASP B C 1
ATOM 4450 O O . ASP B 1 63 ? -26.75 36.156 -2.152 1 93.69 63 ASP B O 1
ATOM 4454 N N . GLN B 1 64 ? -25.234 34.594 -1.938 1 91.31 64 GLN B N 1
ATOM 4455 C CA . GLN B 1 64 ? -24.797 34.75 -3.32 1 91.31 64 GLN B CA 1
ATOM 4456 C C . GLN B 1 64 ? -25.406 33.719 -4.23 1 91.31 64 GLN B C 1
ATOM 4458 O O . GLN B 1 64 ? -25.656 33.969 -5.414 1 91.31 64 GLN B O 1
ATOM 4463 N N . LEU B 1 65 ? -25.578 32.5 -3.723 1 93.56 65 LEU B N 1
ATOM 4464 C CA . LEU B 1 65 ? -26.062 31.438 -4.582 1 93.56 65 LEU B CA 1
ATOM 4465 C C . LEU B 1 65 ? -27.531 31.125 -4.293 1 93.56 65 LEU B C 1
ATOM 4467 O O . LEU B 1 65 ? -28.094 30.188 -4.867 1 93.56 65 LEU B O 1
ATOM 4471 N N . ARG B 1 66 ? -28.188 31.781 -3.373 1 95.25 66 ARG B N 1
ATOM 4472 C CA . ARG B 1 66 ? -29.609 31.781 -3.09 1 95.25 66 ARG B CA 1
ATOM 4473 C C . ARG B 1 66 ? -30.062 30.422 -2.543 1 95.25 66 ARG B C 1
ATOM 4475 O O . ARG B 1 66 ? -31.125 29.922 -2.914 1 95.25 66 ARG B O 1
ATOM 4482 N N . TYR B 1 67 ? -29.188 29.812 -1.833 1 96.88 67 TYR B N 1
ATOM 4483 C CA . TYR B 1 67 ? -29.625 28.656 -1.051 1 96.88 67 TYR B CA 1
ATOM 4484 C C . TYR B 1 67 ? -30.594 29.062 0.047 1 96.88 67 TYR B C 1
ATOM 4486 O O . TYR B 1 67 ? -30.703 30.25 0.378 1 96.88 67 TYR B O 1
ATOM 4494 N N . PRO B 1 68 ? -31.312 28.141 0.563 1 96.62 68 PRO B N 1
ATOM 4495 C CA . PRO B 1 68 ? -32.344 28.469 1.55 1 96.62 68 PRO B CA 1
ATOM 4496 C C . PRO B 1 68 ? -31.781 29.188 2.771 1 96.62 68 PRO B C 1
ATOM 4498 O O . PRO B 1 68 ? -30.734 28.797 3.301 1 96.62 68 PRO B O 1
ATOM 4501 N N . GLU B 1 69 ? -32.406 30.156 3.326 1 97 69 GLU B N 1
ATOM 4502 C CA . GLU B 1 69 ? -32 30.969 4.473 1 97 69 GLU B CA 1
ATOM 4503 C C . GLU B 1 69 ? -31.938 30.125 5.738 1 97 69 GLU B C 1
ATOM 4505 O O . GLU B 1 69 ? -31.141 30.406 6.637 1 97 69 GLU B O 1
ATOM 4510 N N . GLU B 1 70 ? -32.719 29.109 5.773 1 96.69 70 GLU B N 1
ATOM 4511 C CA . GLU B 1 70 ? -32.812 28.234 6.941 1 96.69 70 GLU B CA 1
ATOM 4512 C C . GLU B 1 70 ? -31.484 27.516 7.203 1 96.69 70 GLU B C 1
ATOM 4514 O O . GLU B 1 70 ? -31.25 27 8.297 1 96.69 70 GLU B O 1
ATOM 4519 N N . LEU B 1 71 ? -30.641 27.484 6.242 1 97.19 71 LEU B N 1
ATOM 4520 C CA . LEU B 1 71 ? -29.328 26.875 6.41 1 97.19 71 LEU B CA 1
ATOM 4521 C C . LEU B 1 71 ? -28.531 27.609 7.488 1 97.19 71 LEU B C 1
ATOM 4523 O O . LEU B 1 71 ? -27.562 27.047 8.031 1 97.19 71 LEU B O 1
ATOM 4527 N N . ARG B 1 72 ? -28.891 28.844 7.828 1 96.62 72 ARG B N 1
ATOM 4528 C CA . ARG B 1 72 ? -28.188 29.641 8.836 1 96.62 72 ARG B CA 1
ATOM 4529 C C . ARG B 1 72 ? -28.281 29 10.211 1 96.62 72 ARG B C 1
ATOM 4531 O O . ARG B 1 72 ? -27.484 29.281 11.102 1 96.62 72 ARG B O 1
ATOM 4538 N N . THR B 1 73 ? -29.219 28.094 10.414 1 95.75 73 THR B N 1
ATOM 4539 C CA . THR B 1 73 ? -29.422 27.438 11.695 1 95.75 73 THR B CA 1
ATOM 4540 C C . THR B 1 73 ? -28.391 26.328 11.891 1 95.75 73 THR B C 1
ATOM 4542 O O . THR B 1 73 ? -28.188 25.844 13.008 1 95.75 73 THR B O 1
ATOM 4545 N N . TYR B 1 74 ? -27.797 25.875 10.812 1 96.81 74 TYR B N 1
ATOM 4546 C CA . TYR B 1 74 ? -26.766 24.859 10.93 1 96.81 74 TYR B CA 1
ATOM 4547 C C . TYR B 1 74 ? -25.469 25.453 11.422 1 96.81 74 TYR B C 1
ATOM 4549 O O . TYR B 1 74 ? -25.016 26.484 10.922 1 96.81 74 TYR B O 1
ATOM 4557 N N . GLU B 1 75 ? -24.875 24.844 12.406 1 95.56 75 GLU B N 1
ATOM 4558 C CA . GLU B 1 75 ? -23.594 25.266 12.953 1 95.56 75 GLU B CA 1
ATOM 4559 C C . GLU B 1 75 ? -22.516 24.234 12.672 1 95.56 75 GLU B C 1
ATOM 4561 O O . GLU B 1 75 ? -22.812 23.047 12.477 1 95.56 75 GLU B O 1
ATOM 4566 N N . TYR B 1 76 ? -21.328 24.766 12.68 1 94.69 76 TYR B N 1
ATOM 4567 C CA . TYR B 1 76 ? -20.203 23.859 12.477 1 94.69 76 TYR B CA 1
ATOM 4568 C C . TYR B 1 76 ? -20.047 22.906 13.656 1 94.69 76 TYR B C 1
ATOM 4570 O O . TYR B 1 76 ? -20 23.344 14.812 1 94.69 76 TYR B O 1
ATOM 4578 N N . SER B 1 77 ? -20 21.625 13.352 1 93.56 77 SER B N 1
ATOM 4579 C CA . SER B 1 77 ? -19.75 20.594 14.352 1 93.56 77 SER B CA 1
ATOM 4580 C C . SER B 1 77 ? -18.359 19.984 14.172 1 93.56 77 SER B C 1
ATOM 4582 O O . SER B 1 77 ? -18.156 19.125 13.312 1 93.56 77 SER B O 1
ATOM 4584 N N . PRO B 1 78 ? -17.422 20.375 15.008 1 91.69 78 PRO B N 1
ATOM 4585 C CA . PRO B 1 78 ? -16.047 19.906 14.836 1 91.69 78 PRO B CA 1
ATOM 4586 C C . PRO B 1 78 ? -15.914 18.391 15.039 1 91.69 78 PRO B C 1
ATOM 4588 O O . PRO B 1 78 ? -14.898 17.812 14.648 1 91.69 78 PRO B O 1
ATOM 4591 N N . ASN B 1 79 ? -16.906 17.766 15.562 1 91.69 79 ASN B N 1
ATOM 4592 C CA . ASN B 1 79 ? -16.766 16.359 15.906 1 91.69 79 ASN B CA 1
ATOM 4593 C C . ASN B 1 79 ? -17.547 15.461 14.945 1 91.69 79 ASN B C 1
ATOM 4595 O O . ASN B 1 79 ? -17.594 14.242 15.125 1 91.69 79 ASN B O 1
ATOM 4599 N N . PHE B 1 80 ? -18.125 16.016 13.914 1 95.81 80 PHE B N 1
ATOM 4600 C CA . PHE B 1 80 ? -18.906 15.195 12.992 1 95.81 80 PHE B CA 1
ATOM 4601 C C . PHE B 1 80 ? -18 14.453 12.016 1 95.81 80 PHE B C 1
ATOM 4603 O O . PHE B 1 80 ? -17.875 13.227 12.086 1 95.81 80 PHE B O 1
ATOM 4610 N N . ALA B 1 81 ? -17.266 15.227 11.227 1 96.25 81 ALA B N 1
ATOM 4611 C CA . ALA B 1 81 ? -16.453 14.633 10.172 1 96.25 81 ALA B CA 1
ATOM 4612 C C . ALA B 1 81 ? -15 14.484 10.617 1 96.25 81 ALA B C 1
ATOM 4614 O O . ALA B 1 81 ? -14.531 15.234 11.477 1 96.25 81 ALA B O 1
ATOM 4615 N N . ILE B 1 82 ? -14.352 13.484 10.109 1 96.81 82 ILE B N 1
ATOM 4616 C CA . ILE B 1 82 ? -12.93 13.273 10.352 1 96.81 82 ILE B CA 1
ATOM 4617 C C . ILE B 1 82 ? -12.172 13.32 9.031 1 96.81 82 ILE B C 1
ATOM 4619 O O . ILE B 1 82 ? -12.758 13.156 7.961 1 96.81 82 ILE B O 1
ATOM 4623 N N . ARG B 1 83 ? -10.953 13.508 9.125 1 95.56 83 ARG B N 1
ATOM 4624 C CA . ARG B 1 83 ? -10.094 13.562 7.953 1 95.56 83 ARG B CA 1
ATOM 4625 C C . ARG B 1 83 ? -10.008 12.203 7.27 1 95.56 83 ARG B C 1
ATOM 4627 O O . ARG B 1 83 ? -10.016 11.164 7.938 1 95.56 83 ARG B O 1
ATOM 4634 N N . GLY B 1 84 ? -9.961 12.188 5.961 1 96.88 84 GLY B N 1
ATOM 4635 C CA . GLY B 1 84 ? -9.711 10.961 5.219 1 96.88 84 GLY B CA 1
ATOM 4636 C C . GLY B 1 84 ? -10.977 10.344 4.648 1 96.88 84 GLY B C 1
ATOM 4637 O O . GLY B 1 84 ? -10.906 9.359 3.904 1 96.88 84 GLY B O 1
ATOM 4638 N N . LEU B 1 85 ? -12.125 10.938 4.91 1 98.25 85 LEU B N 1
ATOM 4639 C CA . LEU B 1 85 ? -13.391 10.398 4.426 1 98.25 85 LEU B CA 1
ATOM 4640 C C . LEU B 1 85 ? -13.508 10.555 2.914 1 98.25 85 LEU B C 1
ATOM 4642 O O . LEU B 1 85 ? -12.844 11.406 2.322 1 98.25 85 LEU B O 1
ATOM 4646 N N . HIS B 1 86 ? -14.32 9.672 2.332 1 98.38 86 HIS B N 1
ATOM 4647 C CA . HIS B 1 86 ? -14.672 9.766 0.918 1 98.38 86 HIS B CA 1
ATOM 4648 C C . HIS B 1 86 ? -16.094 10.258 0.736 1 98.38 86 HIS B C 1
ATOM 4650 O O . HIS B 1 86 ? -17 9.875 1.493 1 98.38 86 HIS B O 1
ATOM 4656 N N . TYR B 1 87 ? -16.266 11.141 -0.151 1 98.31 87 TYR B N 1
ATOM 4657 C CA . TYR B 1 87 ? -17.578 11.641 -0.544 1 98.31 87 TYR B CA 1
ATOM 4658 C C . TYR B 1 87 ? -17.922 11.211 -1.966 1 98.31 87 TYR B C 1
ATOM 4660 O O . TYR B 1 87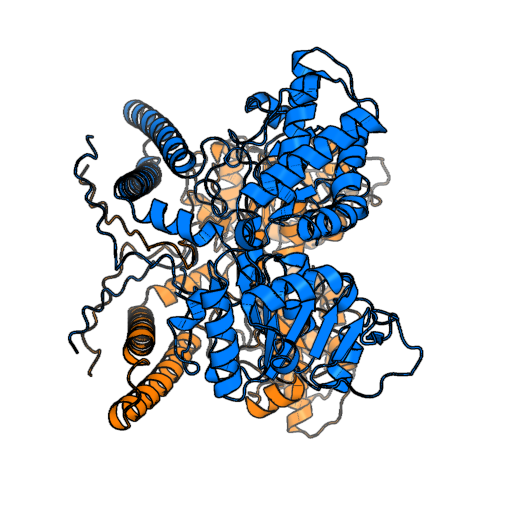 ? -17.203 11.547 -2.912 1 98.31 87 TYR B O 1
ATOM 4668 N N . ASP B 1 88 ? -18.969 10.422 -2.098 1 98 88 ASP B N 1
ATOM 4669 C CA . ASP B 1 88 ? -19.469 10.07 -3.422 1 98 88 ASP B CA 1
ATOM 4670 C C . ASP B 1 88 ? -20.297 11.211 -4.02 1 98 88 ASP B C 1
ATOM 4672 O O . ASP B 1 88 ? -21.438 11.43 -3.627 1 98 88 ASP B O 1
ATOM 4676 N N . VAL B 1 89 ? -19.781 11.836 -5.02 1 97.56 89 VAL B N 1
ATOM 4677 C CA . VAL B 1 89 ? -20.359 13.07 -5.547 1 97.56 89 VAL B CA 1
ATOM 4678 C C . VAL B 1 89 ? -21.703 12.766 -6.223 1 97.56 89 VAL B C 1
ATOM 4680 O O . VAL B 1 89 ? -22.625 13.578 -6.184 1 97.56 89 VAL B O 1
ATOM 4683 N N . GLN B 1 90 ? -21.875 11.609 -6.801 1 96.19 90 GLN B N 1
ATOM 4684 C CA . GLN B 1 90 ? -23.078 11.242 -7.543 1 96.19 90 GLN B CA 1
ATOM 4685 C C . GLN B 1 90 ? -24.234 10.93 -6.602 1 96.19 90 GLN B C 1
ATOM 4687 O O . GLN B 1 90 ? -25.391 11.234 -6.898 1 96.19 90 GLN B O 1
ATOM 4692 N N . THR B 1 91 ? -23.875 10.359 -5.469 1 96.19 91 THR B N 1
ATOM 4693 C CA . THR B 1 91 ? -24.938 9.898 -4.578 1 96.19 91 THR B CA 1
ATOM 4694 C C . THR B 1 91 ? -25.047 10.805 -3.355 1 96.19 91 THR B C 1
ATOM 4696 O O . THR B 1 91 ? -26.016 10.734 -2.607 1 96.19 91 THR B O 1
ATOM 4699 N N . ALA B 1 92 ? -24.047 11.688 -3.158 1 97.44 92 ALA B N 1
ATOM 4700 C CA . ALA B 1 92 ? -23.969 12.586 -2.01 1 97.44 92 ALA B CA 1
ATOM 4701 C C . ALA B 1 92 ? -23.859 11.805 -0.707 1 97.44 92 ALA B C 1
ATOM 4703 O O . ALA B 1 92 ? -24.453 12.172 0.303 1 97.44 92 ALA B O 1
ATOM 4704 N N . LEU B 1 93 ? -23.156 10.688 -0.722 1 98.31 93 LEU B N 1
ATOM 4705 C CA . LEU B 1 93 ? -22.906 9.891 0.473 1 98.31 93 LEU B CA 1
ATOM 4706 C C . LEU B 1 93 ? -21.484 10.109 0.986 1 98.31 93 LEU B C 1
ATOM 4708 O O . LEU B 1 93 ? -20.547 10.195 0.198 1 98.31 93 LEU B O 1
ATOM 4712 N N . LEU B 1 94 ? -21.438 10.359 2.281 1 98.69 94 LEU B N 1
ATOM 4713 C CA . LEU B 1 94 ? -20.156 10.445 2.982 1 98.69 94 LEU B CA 1
ATOM 4714 C C . LEU B 1 94 ? -19.812 9.125 3.656 1 98.69 94 LEU B C 1
ATOM 4716 O O . LEU B 1 94 ? -20.641 8.547 4.359 1 98.69 94 LEU B O 1
ATOM 4720 N N . MET B 1 95 ? -18.594 8.594 3.408 1 98.69 95 MET B N 1
ATOM 4721 C CA . MET B 1 95 ? -18.328 7.246 3.9 1 98.69 95 MET B CA 1
ATOM 4722 C C . MET B 1 95 ? -16.844 7.082 4.254 1 98.69 95 MET B C 1
ATOM 4724 O O . MET B 1 95 ? -16.016 7.914 3.881 1 98.69 95 MET B O 1
ATOM 4728 N N . LYS B 1 96 ? -16.562 6.129 5.035 1 98.31 96 LYS B N 1
ATOM 4729 C CA . LYS B 1 96 ? -15.203 5.711 5.371 1 98.31 96 LYS B CA 1
ATOM 4730 C C . LYS B 1 96 ? -14.82 4.441 4.613 1 98.31 96 LYS B C 1
ATOM 4732 O O . LYS B 1 96 ? -15.57 3.467 4.602 1 98.31 96 LYS B O 1
ATOM 4737 N N . ILE B 1 97 ? -13.719 4.434 3.961 1 98.12 97 ILE B N 1
ATOM 4738 C CA . ILE B 1 97 ? -13.25 3.334 3.127 1 98.12 97 ILE B CA 1
ATOM 4739 C C . ILE B 1 97 ? -11.898 2.84 3.633 1 98.12 97 ILE B C 1
ATOM 4741 O O . ILE B 1 97 ? -11.039 3.641 4.004 1 98.12 97 ILE B O 1
ATOM 4745 N N . ASP B 1 98 ? -11.695 1.541 3.67 1 96.88 98 ASP B N 1
ATOM 4746 C CA . ASP B 1 98 ? -10.445 0.991 4.191 1 96.88 98 ASP B CA 1
ATOM 4747 C C . ASP B 1 98 ? -9.383 0.91 3.098 1 96.88 98 ASP B C 1
ATOM 4749 O O . ASP B 1 98 ? -9.578 1.431 1.997 1 96.88 98 ASP B O 1
ATOM 4753 N N . ALA B 1 99 ? -8.273 0.323 3.414 1 95.69 99 ALA B N 1
ATOM 4754 C CA . ALA B 1 99 ? -7.098 0.255 2.545 1 95.69 99 ALA B CA 1
ATOM 4755 C C . ALA B 1 99 ? -7.371 -0.622 1.326 1 95.69 99 ALA B C 1
ATOM 4757 O O . ALA B 1 99 ? -6.621 -0.584 0.349 1 95.69 99 ALA B O 1
ATOM 4758 N N . PHE B 1 100 ? -8.43 -1.398 1.306 1 94.94 100 PHE B N 1
ATOM 4759 C CA . PHE B 1 100 ? -8.703 -2.373 0.258 1 94.94 100 PHE B CA 1
ATOM 4760 C C . PHE B 1 100 ? -9.945 -1.981 -0.534 1 94.94 100 PHE B C 1
ATOM 4762 O O . PHE B 1 100 ? -10.492 -2.795 -1.278 1 94.94 100 PHE B O 1
ATOM 4769 N N . HIS B 1 101 ? -10.461 -0.803 -0.298 1 96.31 101 HIS B N 1
ATOM 4770 C CA . HIS B 1 101 ? -11.578 -0.193 -1.019 1 96.31 101 HIS B CA 1
ATOM 4771 C C . HIS B 1 101 ? -12.914 -0.756 -0.548 1 96.31 101 HIS B C 1
ATOM 4773 O O . HIS B 1 101 ? -13.859 -0.861 -1.333 1 96.31 101 HIS B O 1
ATOM 4779 N N . TYR B 1 102 ? -12.984 -1.142 0.657 1 96.69 102 TYR B N 1
ATOM 4780 C CA . TYR B 1 102 ? -14.258 -1.579 1.213 1 96.69 102 TYR B CA 1
ATOM 4781 C C . TYR B 1 102 ? -14.852 -0.513 2.129 1 96.69 102 TYR B C 1
ATOM 4783 O O . TYR B 1 102 ? -14.148 0.044 2.977 1 96.69 102 TYR B O 1
ATOM 4791 N N . ILE B 1 103 ? -16.078 -0.296 1.936 1 97.94 103 ILE B N 1
ATOM 4792 C CA . ILE B 1 103 ? -16.828 0.64 2.766 1 97.94 103 ILE B CA 1
ATOM 4793 C C . ILE B 1 103 ? -17.016 0.053 4.16 1 97.94 103 ILE B C 1
ATOM 4795 O O . ILE B 1 103 ? -17.344 -1.127 4.305 1 97.94 103 ILE B O 1
ATOM 4799 N N . GLN B 1 104 ? -16.719 0.845 5.16 1 97.75 104 GLN B N 1
ATOM 4800 C CA . GLN B 1 104 ? -17.078 0.434 6.512 1 97.75 104 GLN B CA 1
ATOM 4801 C C . GLN B 1 104 ? -18.578 0.609 6.758 1 97.75 104 GLN B C 1
ATOM 4803 O O . GLN B 1 104 ? -19.031 1.712 7.062 1 97.75 104 GLN B O 1
ATOM 4808 N N . LEU B 1 105 ? -19.266 -0.496 6.742 1 96.19 105 LEU B N 1
ATOM 4809 C CA . LEU B 1 105 ? -20.688 -0.424 7 1 96.19 105 LEU B CA 1
ATOM 4810 C C . LEU B 1 105 ? -20.969 0.133 8.391 1 96.19 105 LEU B C 1
ATOM 4812 O O . LEU B 1 105 ? -20.203 -0.119 9.328 1 96.19 105 LEU B O 1
ATOM 4816 N N . GLY B 1 106 ? -21.953 0.87 8.516 1 95.31 106 GLY B N 1
ATOM 4817 C CA . GLY B 1 106 ? -22.266 1.553 9.766 1 95.31 106 GLY B CA 1
ATOM 4818 C C . GLY B 1 106 ? -21.656 2.939 9.852 1 95.31 106 GLY B C 1
ATOM 4819 O O . GLY B 1 106 ? -21.922 3.68 10.805 1 95.31 106 GLY B O 1
ATOM 4820 N N . SER B 1 107 ? -20.828 3.287 8.883 1 97.69 107 SER B N 1
ATOM 4821 C CA . SER B 1 107 ? -20.188 4.594 8.852 1 97.69 107 SER B CA 1
ATOM 4822 C C . SER B 1 107 ? -20.422 5.301 7.523 1 97.69 107 SER B C 1
ATOM 4824 O O . SER B 1 107 ? -19.5 5.852 6.926 1 97.69 107 SER B O 1
ATOM 4826 N N . VAL B 1 108 ? -21.641 5.172 7.051 1 98.56 108 VAL B N 1
ATOM 4827 C CA . VAL B 1 108 ? -22.062 5.867 5.844 1 98.56 108 VAL B CA 1
ATOM 4828 C C . VAL B 1 108 ? -23.188 6.852 6.184 1 98.56 108 VAL B C 1
ATOM 4830 O O . VAL B 1 108 ? -24.141 6.5 6.879 1 98.56 108 VAL B O 1
ATOM 4833 N N . TYR B 1 109 ? -23.062 8.078 5.68 1 98.69 109 TYR B N 1
ATOM 4834 C CA . TYR B 1 109 ? -24 9.125 6.062 1 98.69 109 TYR B CA 1
ATOM 4835 C C . TYR B 1 109 ? -24.562 9.828 4.836 1 98.69 109 TYR B C 1
ATOM 4837 O O . TYR B 1 109 ? -23.844 10.094 3.879 1 98.69 109 TYR B O 1
ATOM 4845 N N . ARG B 1 110 ? -25.766 10.062 4.816 1 98.06 110 ARG B N 1
ATOM 4846 C CA . ARG B 1 110 ? -26.484 10.984 3.953 1 98.06 110 ARG B CA 1
ATOM 4847 C C . ARG B 1 110 ? -26.906 12.234 4.719 1 98.06 110 ARG B C 1
ATOM 4849 O O . ARG B 1 110 ? -27.797 12.188 5.566 1 98.06 110 ARG B O 1
ATOM 4856 N N . GLY B 1 111 ? -26.234 13.336 4.379 1 97.81 111 GLY B N 1
ATOM 4857 C CA . GLY B 1 111 ? -26.344 14.461 5.289 1 97.81 111 GLY B CA 1
ATOM 4858 C C . GLY B 1 111 ? -25.797 14.164 6.672 1 97.81 111 GLY B C 1
ATOM 4859 O O . GLY B 1 111 ? -24.625 13.766 6.816 1 97.81 111 GLY B O 1
ATOM 4860 N N . LEU B 1 112 ? -26.672 14.273 7.668 1 97.88 112 LEU B N 1
ATOM 4861 C CA . LEU B 1 112 ? -26.234 14.055 9.039 1 97.88 112 LEU B CA 1
ATOM 4862 C C . LEU B 1 112 ? -26.828 12.766 9.602 1 97.88 112 LEU B C 1
ATOM 4864 O O . LEU B 1 112 ? -26.719 12.508 10.805 1 97.88 112 LEU B O 1
ATOM 4868 N N . ASN B 1 113 ? -27.312 11.938 8.664 1 97.06 113 ASN B N 1
ATOM 4869 C CA . ASN B 1 113 ? -27.969 10.711 9.109 1 97.06 113 ASN B CA 1
ATOM 4870 C C . ASN B 1 113 ? -27.266 9.477 8.555 1 97.06 113 ASN B C 1
ATOM 4872 O O . ASN B 1 113 ? -26.781 9.484 7.426 1 97.06 113 ASN B O 1
ATOM 4876 N N . THR B 1 114 ? -27.344 8.398 9.344 1 97.25 114 THR B N 1
ATOM 4877 C CA . THR B 1 114 ? -26.75 7.141 8.914 1 97.25 114 THR B CA 1
ATOM 4878 C C . THR B 1 114 ? -27.578 6.492 7.809 1 97.25 114 THR B C 1
ATOM 4880 O O . THR B 1 114 ? -28.797 6.598 7.801 1 97.25 114 THR B O 1
ATOM 4883 N N . VAL B 1 115 ? -26.938 5.895 6.902 1 98.19 115 VAL B N 1
ATOM 4884 C CA . VAL B 1 115 ? -27.594 5.109 5.859 1 98.19 115 VAL B CA 1
ATOM 4885 C C . VAL B 1 115 ? -27.594 3.631 6.254 1 98.19 115 VAL B C 1
ATOM 4887 O O . VAL B 1 115 ? -26.547 3.08 6.617 1 98.19 115 VAL B O 1
ATOM 4890 N N . PRO B 1 116 ? -28.719 2.99 6.215 1 97.81 116 PRO B N 1
ATOM 4891 C CA . PRO B 1 116 ? -28.75 1.562 6.543 1 97.81 116 PRO B CA 1
ATOM 4892 C C . PRO B 1 116 ? -27.828 0.733 5.66 1 97.81 116 PRO B C 1
ATOM 4894 O O . PRO B 1 116 ? -27.688 1.01 4.465 1 97.81 116 PRO B O 1
ATOM 4897 N N . ASP B 1 117 ? -27.297 -0.304 6.242 1 96.75 117 ASP B N 1
ATOM 4898 C CA . ASP B 1 117 ? -26.328 -1.156 5.539 1 96.75 117 ASP B CA 1
ATOM 4899 C C . ASP B 1 117 ? -26.953 -1.739 4.27 1 96.75 117 ASP B C 1
ATOM 4901 O O . ASP B 1 117 ? -26.281 -1.831 3.236 1 96.75 117 ASP B O 1
ATOM 4905 N N . GLU B 1 118 ? -28.156 -2.123 4.363 1 97.44 118 GLU B N 1
ATOM 4906 C CA . GLU B 1 118 ? -28.844 -2.73 3.219 1 97.44 118 GLU B CA 1
ATOM 4907 C C . GLU B 1 118 ? -28.891 -1.767 2.035 1 97.44 118 GLU B C 1
ATOM 4909 O O . GLU B 1 118 ? -28.719 -2.178 0.885 1 97.44 118 GLU B O 1
ATOM 4914 N N . GLU B 1 119 ? -29.109 -0.567 2.346 1 97.81 119 GLU B N 1
ATOM 4915 C CA . GLU B 1 119 ? -29.156 0.443 1.294 1 97.81 119 GLU B CA 1
ATOM 4916 C C . GLU B 1 119 ? -27.781 0.673 0.679 1 97.81 119 GLU B C 1
ATOM 4918 O O . GLU B 1 119 ? -27.656 0.824 -0.538 1 97.81 119 GLU B O 1
ATOM 4923 N N . VAL B 1 120 ? -26.781 0.718 1.522 1 98 120 VAL B N 1
ATOM 4924 C CA . VAL B 1 120 ? -25.422 0.884 1.042 1 98 120 VAL B CA 1
ATOM 4925 C C . VAL B 1 120 ? -25.062 -0.264 0.101 1 98 120 VAL B C 1
ATOM 4927 O O . VAL B 1 120 ? -24.547 -0.036 -0.997 1 98 120 VAL B O 1
ATOM 4930 N N . ILE B 1 121 ? -25.391 -1.442 0.478 1 96.62 121 ILE B N 1
ATOM 4931 C CA . ILE B 1 121 ? -25.078 -2.643 -0.291 1 96.62 121 ILE B CA 1
ATOM 4932 C C . ILE B 1 121 ? -25.828 -2.611 -1.624 1 96.62 121 ILE B C 1
ATOM 4934 O O . ILE B 1 121 ? -25.297 -3.045 -2.648 1 96.62 121 ILE B O 1
ATOM 4938 N N . ALA B 1 122 ? -27 -2.113 -1.596 1 96.75 122 ALA B N 1
ATOM 4939 C CA . ALA B 1 122 ? -27.781 -2.012 -2.822 1 96.75 122 ALA B CA 1
ATOM 4940 C C . ALA B 1 122 ? -27.172 -0.989 -3.779 1 96.75 122 ALA B C 1
ATOM 4942 O O . ALA B 1 122 ? -27.109 -1.228 -4.988 1 96.75 122 ALA B O 1
ATOM 4943 N N . ILE B 1 123 ? -26.719 0.118 -3.244 1 96.5 123 ILE B N 1
ATOM 4944 C CA . ILE B 1 123 ? -26.203 1.217 -4.051 1 96.5 123 ILE B CA 1
ATOM 4945 C C . ILE B 1 123 ? -24.875 0.806 -4.688 1 96.5 123 ILE B C 1
ATOM 4947 O O . ILE B 1 123 ? -24.641 1.083 -5.867 1 96.5 123 ILE B O 1
ATOM 4951 N N . TYR B 1 124 ? -24.094 0.097 -3.975 1 95.31 124 TYR B N 1
ATOM 4952 C CA . TYR B 1 124 ? -22.75 -0.193 -4.449 1 95.31 124 TYR B CA 1
ATOM 4953 C C . TYR B 1 124 ? -22.609 -1.657 -4.848 1 95.31 124 TYR B C 1
ATOM 4955 O O . TYR B 1 124 ? -21.516 -2.115 -5.184 1 95.31 124 TYR B O 1
ATOM 4963 N N . GLU B 1 125 ? -23.734 -2.402 -4.793 1 92.31 125 GLU B N 1
ATOM 4964 C CA . GLU B 1 125 ? -23.734 -3.826 -5.109 1 92.31 125 GLU B CA 1
ATOM 4965 C C . GLU B 1 125 ? -22.672 -4.566 -4.297 1 92.31 125 GLU B C 1
ATOM 4967 O O . GLU B 1 125 ? -21.828 -5.27 -4.859 1 92.31 125 GLU B O 1
ATOM 4972 N N . GLY B 1 126 ? -22.781 -4.34 -3.039 1 93.12 126 GLY B N 1
ATOM 4973 C CA . GLY B 1 126 ? -21.797 -4.801 -2.072 1 93.12 126 GLY B CA 1
ATOM 4974 C C . GLY B 1 126 ? -21.172 -3.672 -1.279 1 93.12 126 GLY B C 1
ATOM 4975 O O . GLY B 1 126 ? -21.797 -2.648 -1.029 1 93.12 126 GLY B O 1
ATOM 4976 N N . SER B 1 127 ? -19.969 -3.928 -0.808 1 94.56 127 SER B N 1
ATOM 4977 C CA . SER B 1 127 ? -19.312 -2.879 -0.038 1 94.56 127 SER B CA 1
ATOM 4978 C C . SER B 1 127 ? -17.969 -2.492 -0.664 1 94.56 127 SER B C 1
ATOM 4980 O O . SER B 1 127 ? -17.234 -1.671 -0.112 1 94.56 127 SER B O 1
ATOM 4982 N N . HIS B 1 128 ? -17.672 -3.131 -1.76 1 95.88 128 HIS B N 1
ATOM 4983 C CA . HIS B 1 128 ? -16.453 -2.791 -2.469 1 95.88 128 HIS B CA 1
ATOM 4984 C C . HIS B 1 128 ? -16.672 -1.622 -3.424 1 95.88 128 HIS B C 1
ATOM 4986 O O . HIS B 1 128 ? -17.703 -1.556 -4.102 1 95.88 128 HIS B O 1
ATOM 4992 N N . VAL B 1 129 ? -15.758 -0.663 -3.438 1 96.81 129 VAL B N 1
ATOM 4993 C CA . VAL B 1 129 ? -15.797 0.448 -4.383 1 96.81 129 VAL B CA 1
ATOM 4994 C C . VAL B 1 129 ? -14.766 0.224 -5.484 1 96.81 129 VAL B C 1
ATOM 4996 O O . VAL B 1 129 ? -13.562 0.208 -5.219 1 96.81 129 VAL B O 1
ATOM 4999 N N . PRO B 1 130 ? -15.227 0.076 -6.73 1 95.25 130 PRO B N 1
ATOM 5000 C CA . PRO B 1 130 ? -14.297 -0.142 -7.836 1 95.25 130 PRO B CA 1
ATOM 5001 C C . PRO B 1 130 ? -13.359 1.041 -8.055 1 95.25 130 PRO B C 1
ATOM 5003 O O . PRO B 1 130 ? -13.742 2.191 -7.832 1 95.25 130 PRO B O 1
ATOM 5006 N N . LEU B 1 131 ? -12.258 0.706 -8.617 1 93.88 131 LEU B N 1
ATOM 5007 C CA . LEU B 1 131 ? -11.203 1.686 -8.844 1 93.88 131 LEU B CA 1
ATOM 5008 C C . LEU B 1 131 ? -11.711 2.855 -9.68 1 93.88 131 LEU B C 1
ATOM 5010 O O . LEU B 1 131 ? -11.367 4.008 -9.422 1 93.88 131 LEU B O 1
ATOM 5014 N N . GLU B 1 132 ? -12.531 2.621 -10.633 1 92.75 132 GLU B N 1
ATOM 5015 C CA . GLU B 1 132 ? -13.008 3.641 -11.562 1 92.75 132 GLU B CA 1
ATOM 5016 C C . GLU B 1 132 ? -13.898 4.656 -10.852 1 92.75 132 GLU B C 1
ATOM 5018 O O . GLU B 1 132 ? -14.086 5.773 -11.344 1 92.75 132 GLU B O 1
ATOM 5023 N N . GLN B 1 133 ? -14.406 4.238 -9.703 1 95.25 133 GLN B N 1
ATOM 5024 C CA . GLN B 1 133 ? -15.281 5.129 -8.945 1 95.25 133 GLN B CA 1
ATOM 5025 C C . GLN B 1 133 ? -14.508 5.891 -7.879 1 95.25 133 GLN B C 1
ATOM 5027 O O . GLN B 1 133 ? -15.008 6.863 -7.312 1 95.25 133 GLN B O 1
ATOM 5032 N N . MET B 1 134 ? -13.32 5.449 -7.598 1 95.75 134 MET B N 1
ATOM 5033 C CA . MET B 1 134 ? -12.5 6.059 -6.555 1 95.75 134 MET B CA 1
ATOM 5034 C C . MET B 1 134 ? -11.992 7.43 -6.992 1 95.75 134 MET B C 1
ATOM 5036 O O . MET B 1 134 ? -12 7.746 -8.18 1 95.75 134 MET B O 1
ATOM 5040 N N . SER B 1 135 ? -11.547 8.195 -6.039 1 92.62 135 SER B N 1
ATOM 5041 C CA . SER B 1 135 ? -10.852 9.445 -6.355 1 92.62 135 SER B CA 1
ATOM 5042 C C . SER B 1 135 ? -9.586 9.188 -7.16 1 92.62 135 SER B C 1
ATOM 5044 O O . SER B 1 135 ? -9.109 8.055 -7.23 1 92.62 135 SER B O 1
ATOM 5046 N N . ASP B 1 136 ? -9.141 10.227 -7.809 1 90.12 136 ASP B N 1
ATOM 5047 C CA . ASP B 1 136 ? -7.859 10.086 -8.5 1 90.12 136 ASP B CA 1
ATOM 5048 C C . ASP B 1 136 ? -6.699 10.031 -7.512 1 90.12 136 ASP B C 1
ATOM 5050 O O . ASP B 1 136 ? -6.918 9.961 -6.301 1 90.12 136 ASP B O 1
ATOM 5054 N N . PHE B 1 137 ? -5.531 10.008 -7.996 1 87.88 137 PHE B N 1
ATOM 5055 C CA . PHE B 1 137 ? -4.34 9.828 -7.18 1 87.88 137 PHE B CA 1
ATOM 5056 C C . PHE B 1 137 ? -4.246 10.898 -6.105 1 87.88 137 PHE B C 1
ATOM 5058 O O . PHE B 1 137 ? -3.826 10.625 -4.977 1 87.88 137 PHE B O 1
ATOM 5065 N N . TYR B 1 138 ? -4.664 12.07 -6.41 1 88.69 138 TYR B N 1
ATOM 5066 C CA . TYR B 1 138 ? -4.508 13.195 -5.5 1 88.69 138 TYR B CA 1
ATOM 5067 C C . TYR B 1 138 ? -5.766 13.406 -4.668 1 88.69 138 TYR B C 1
ATOM 5069 O O . TYR B 1 138 ? -5.918 14.438 -4.008 1 88.69 138 TYR B O 1
ATOM 5077 N N . GLY B 1 139 ? -6.719 12.484 -4.723 1 91.06 139 GLY B N 1
ATOM 5078 C CA . GLY B 1 139 ? -7.922 12.539 -3.902 1 91.06 139 GLY B CA 1
ATOM 5079 C C . GLY B 1 139 ? -9.023 13.383 -4.512 1 91.06 139 GLY B C 1
ATOM 5080 O O . GLY B 1 139 ? -9.992 13.734 -3.832 1 91.06 139 GLY B O 1
ATOM 5081 N N . LYS B 1 140 ? -8.906 13.734 -5.734 1 89.88 140 LYS B N 1
ATOM 5082 C CA . LYS B 1 140 ? -9.875 14.609 -6.379 1 89.88 140 LYS B CA 1
ATOM 5083 C C . LYS B 1 140 ? -10.914 13.812 -7.156 1 89.88 140 LYS B C 1
ATOM 5085 O O . LYS B 1 140 ? -10.656 12.68 -7.566 1 89.88 140 LYS B O 1
ATOM 5090 N N . SER B 1 141 ? -12.016 14.414 -7.297 1 90.31 141 SER B N 1
ATOM 5091 C CA . SER B 1 141 ? -13.062 13.812 -8.117 1 90.31 141 SER B CA 1
ATOM 5092 C C . SER B 1 141 ? -12.914 14.211 -9.578 1 90.31 141 SER B C 1
ATOM 5094 O O . SER B 1 141 ? -12.633 15.367 -9.891 1 90.31 141 SER B O 1
ATOM 5096 N N . SER B 1 142 ? -13.109 13.227 -10.414 1 87.69 142 SER B N 1
ATOM 5097 C CA . SER B 1 142 ? -13.07 13.5 -11.844 1 87.69 142 SER B CA 1
ATOM 5098 C C . SER B 1 142 ? -14.375 14.125 -12.328 1 87.69 142 SER B C 1
ATOM 5100 O O . SER B 1 142 ? -15.297 13.406 -12.734 1 87.69 142 SER B O 1
ATOM 5102 N N . HIS B 1 143 ? -14.469 15.359 -12.367 1 80.62 143 HIS B N 1
ATOM 5103 C CA . HIS B 1 143 ? -15.594 16.141 -12.867 1 80.62 143 HIS B CA 1
ATOM 5104 C C . HIS B 1 143 ? -16.891 15.727 -12.188 1 80.62 143 HIS B C 1
ATOM 5106 O O . HIS B 1 143 ? -17.953 15.68 -12.82 1 80.62 143 HIS B O 1
ATOM 5112 N N . GLY B 1 144 ? -16.734 15.297 -11.039 1 84.5 144 GLY B N 1
ATOM 5113 C CA . GLY B 1 144 ? -17.922 14.945 -10.273 1 84.5 144 GLY B CA 1
ATOM 5114 C C . GLY B 1 144 ? -18.406 13.531 -10.547 1 84.5 144 GLY B C 1
ATOM 5115 O O . GLY B 1 144 ? -19.438 13.109 -10.016 1 84.5 144 GLY B O 1
ATOM 5116 N N . ASN B 1 145 ? -17.656 12.805 -11.258 1 86.69 145 ASN B N 1
ATOM 5117 C CA . ASN B 1 145 ? -18.109 11.469 -11.648 1 86.69 145 ASN B CA 1
ATOM 5118 C C . ASN B 1 145 ? -17.562 10.398 -10.719 1 86.69 145 ASN B C 1
ATOM 5120 O O . ASN B 1 145 ? -18 9.25 -10.758 1 86.69 145 ASN B O 1
ATOM 5124 N N . THR B 1 146 ? -16.656 10.797 -9.891 1 94.56 146 THR B N 1
ATOM 5125 C CA . THR B 1 146 ? -16.016 9.859 -8.969 1 94.56 146 THR B CA 1
ATOM 5126 C C . THR B 1 146 ? -16.016 10.414 -7.547 1 94.56 146 THR B C 1
ATOM 5128 O O . THR B 1 146 ? -16.516 11.516 -7.305 1 94.56 146 THR B O 1
ATOM 5131 N N . MET B 1 147 ? -15.484 9.672 -6.699 1 97.38 147 MET B N 1
ATOM 5132 C CA . MET B 1 147 ? -15.43 10.086 -5.297 1 97.38 147 MET B CA 1
ATOM 5133 C C . MET B 1 147 ? -14.352 11.148 -5.082 1 97.38 147 MET B C 1
ATOM 5135 O O . MET B 1 147 ? -13.43 11.273 -5.891 1 97.38 147 MET B O 1
ATOM 5139 N N . LYS B 1 148 ? -14.586 11.906 -4.078 1 96.94 148 LYS B N 1
ATOM 5140 C CA . LYS B 1 148 ? -13.586 12.836 -3.547 1 96.94 148 LYS B CA 1
ATOM 5141 C C . LYS B 1 148 ? -13.117 12.398 -2.158 1 96.94 148 LYS B C 1
ATOM 5143 O O . LYS B 1 148 ? -13.938 12.055 -1.304 1 96.94 148 LYS B O 1
ATOM 5148 N N . GLN B 1 149 ? -11.812 12.305 -1.985 1 97 149 GLN B N 1
ATOM 5149 C CA . GLN B 1 149 ? -11.289 12.031 -0.651 1 97 149 GLN B CA 1
ATOM 5150 C C . GLN B 1 149 ? -10.891 13.328 0.053 1 97 149 GLN B C 1
ATOM 5152 O O . GLN B 1 149 ? -10.172 14.156 -0.516 1 97 149 GLN B O 1
ATOM 5157 N N . PHE B 1 150 ? -11.305 13.523 1.253 1 94.94 150 PHE B N 1
ATOM 5158 C CA . PHE B 1 150 ? -11 14.727 2.014 1 94.94 150 PHE B CA 1
ATOM 5159 C C . PHE B 1 150 ? -9.789 14.508 2.91 1 94.94 150 PHE B C 1
ATOM 5161 O O . PHE B 1 150 ? -9.93 14.133 4.074 1 94.94 150 PHE B O 1
ATOM 5168 N N . MET B 1 151 ? -8.617 14.914 2.393 1 90.69 151 MET B N 1
ATOM 5169 C CA . MET B 1 151 ? -7.336 14.625 3.027 1 90.69 151 MET B CA 1
ATOM 5170 C C . MET B 1 151 ? -6.809 15.844 3.77 1 90.69 151 MET B C 1
ATOM 5172 O O . MET B 1 151 ? -5.988 15.719 4.68 1 90.69 151 MET B O 1
ATOM 5176 N N . ASP B 1 152 ? -7.246 16.938 3.426 1 85 152 ASP B N 1
ATOM 5177 C CA . ASP B 1 152 ? -6.77 18.203 3.984 1 85 152 ASP B CA 1
ATOM 5178 C C . ASP B 1 152 ? -7.566 18.594 5.23 1 85 152 ASP B C 1
ATOM 5180 O O . ASP B 1 152 ? -8.789 18.438 5.262 1 85 152 ASP B O 1
ATOM 5184 N N . ILE B 1 153 ? -6.906 19.062 6.148 1 86.75 153 ILE B N 1
ATOM 5185 C CA . ILE B 1 153 ? -7.574 19.469 7.383 1 86.75 153 ILE B CA 1
ATOM 5186 C C . ILE B 1 153 ? -8.562 20.594 7.09 1 86.75 153 ILE B C 1
ATOM 5188 O O . ILE B 1 153 ? -9.633 20.672 7.699 1 86.75 153 ILE B O 1
ATOM 5192 N N . PHE B 1 154 ? -8.227 21.422 6.152 1 82.38 154 PHE B N 1
ATOM 5193 C CA . PHE B 1 154 ? -9.086 22.547 5.789 1 82.38 154 PHE B CA 1
ATOM 5194 C C . PHE B 1 154 ? -10.359 22.047 5.113 1 82.38 154 PHE B C 1
ATOM 5196 O O . PHE B 1 154 ? -11.328 22.797 4.98 1 82.38 154 PHE B O 1
ATOM 5203 N N . SER B 1 155 ? -10.359 20.797 4.832 1 87.5 155 SER B N 1
ATOM 5204 C CA . SER B 1 155 ? -11.523 20.297 4.102 1 87.5 155 SER B CA 1
ATOM 5205 C C . SER B 1 155 ? -12.625 19.859 5.055 1 87.5 155 SER B C 1
ATOM 5207 O O . SER B 1 155 ? -13.742 19.562 4.629 1 87.5 155 SER B O 1
ATOM 5209 N N . LEU B 1 156 ? -12.391 19.922 6.301 1 92.44 156 LEU B N 1
ATOM 5210 C CA . LEU B 1 156 ? -13.375 19.469 7.273 1 92.44 156 LEU B CA 1
ATOM 5211 C C . LEU B 1 156 ? -14.609 20.375 7.27 1 92.44 156 LEU B C 1
ATOM 5213 O O . LEU B 1 156 ? -15.742 19.875 7.262 1 92.44 156 LEU B O 1
ATOM 5217 N N . PRO B 1 157 ? -14.398 21.688 7.219 1 91.88 157 PRO B N 1
ATOM 5218 C CA . PRO B 1 157 ? -15.586 22.531 7.086 1 91.88 157 PRO B CA 1
ATOM 5219 C C . PRO B 1 157 ? -16.328 22.281 5.773 1 91.88 157 PRO B C 1
ATOM 5221 O O . PRO B 1 157 ? -17.562 22.391 5.73 1 91.88 157 PRO B O 1
ATOM 5224 N N . GLU B 1 158 ? -15.562 22 4.719 1 93.31 158 GLU B N 1
ATOM 5225 C CA . GLU B 1 158 ? -16.172 21.734 3.422 1 93.31 158 GLU B CA 1
ATOM 5226 C C . GLU B 1 158 ? -17.094 20.516 3.48 1 93.31 158 GLU B C 1
ATOM 5228 O O . GLU B 1 158 ? -18.234 20.578 3.051 1 93.31 158 GLU B O 1
ATOM 5233 N N . VAL B 1 159 ? -16.625 19.438 4.027 1 96.25 159 VAL B N 1
ATOM 5234 C CA . VAL B 1 159 ? -17.391 18.203 4.082 1 96.25 159 VAL B CA 1
ATOM 5235 C C . VAL B 1 159 ? -18.578 18.375 5.027 1 96.25 159 VAL B C 1
ATOM 5237 O O . VAL B 1 159 ? -19.656 17.812 4.789 1 96.25 159 VAL B O 1
ATOM 5240 N N . THR B 1 160 ? -18.406 19.094 6.09 1 96.69 160 THR B N 1
ATOM 5241 C CA . THR B 1 160 ? -19.484 19.359 7.02 1 96.69 160 THR B CA 1
ATOM 5242 C C . THR B 1 160 ? -20.578 20.188 6.352 1 96.69 160 THR B C 1
ATOM 5244 O O . THR B 1 160 ? -21.766 19.938 6.555 1 96.69 160 THR B O 1
ATOM 5247 N N . LEU B 1 161 ? -20.125 21.188 5.598 1 96.44 161 LEU B N 1
ATOM 5248 C CA . LEU B 1 161 ? -21.094 22.031 4.898 1 96.44 161 LEU B CA 1
ATOM 5249 C C . LEU B 1 161 ? -21.891 21.203 3.895 1 96.44 161 LEU B C 1
ATOM 5251 O O . LEU B 1 161 ? -23.109 21.344 3.811 1 96.44 161 LEU B O 1
ATOM 5255 N N . LEU B 1 162 ? -21.219 20.344 3.133 1 97.56 162 LEU B N 1
ATOM 5256 C CA . LEU B 1 162 ? -21.891 19.453 2.205 1 97.56 162 LEU B CA 1
ATOM 5257 C C . LEU B 1 162 ? -22.938 18.609 2.928 1 97.56 162 LEU B C 1
ATOM 5259 O O . LEU B 1 162 ? -24.078 18.484 2.451 1 97.56 162 LEU B O 1
ATOM 5263 N N . SER B 1 163 ? -22.594 18.094 4.066 1 98.19 163 SER B N 1
ATOM 5264 C CA . SER B 1 163 ? -23.484 17.234 4.84 1 98.19 163 SER B CA 1
ATOM 5265 C C . SER B 1 163 ? -24.672 18.016 5.387 1 98.19 163 SER B C 1
ATOM 5267 O O . SER B 1 163 ? -25.797 17.531 5.383 1 98.19 163 SER B O 1
ATOM 5269 N N . CYS B 1 164 ? -24.422 19.234 5.848 1 97.94 164 CYS B N 1
ATOM 5270 C CA . CYS B 1 164 ? -25.484 20.062 6.402 1 97.94 164 CYS B CA 1
ATOM 5271 C C . CYS B 1 164 ? -26.5 20.453 5.332 1 97.94 164 CYS B C 1
ATOM 5273 O O . CYS B 1 164 ? -27.703 20.359 5.555 1 97.94 164 CYS B O 1
ATOM 5275 N N . VAL B 1 165 ? -26 20.891 4.191 1 98.06 165 VAL B N 1
ATOM 5276 C CA . VAL B 1 165 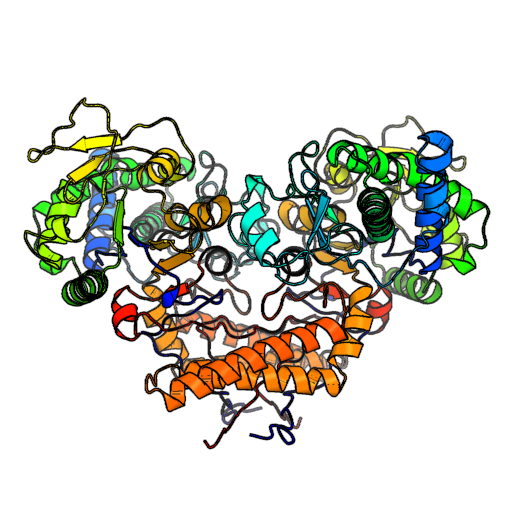? -26.891 21.281 3.104 1 98.06 165 VAL B CA 1
ATOM 5277 C C . VAL B 1 165 ? -27.703 20.062 2.639 1 98.06 165 VAL B C 1
ATOM 5279 O O . VAL B 1 165 ? -28.906 20.172 2.422 1 98.06 165 VAL B O 1
ATOM 5282 N N . ASN B 1 166 ? -27 18.938 2.455 1 97.75 166 ASN B N 1
ATOM 5283 C CA . ASN B 1 166 ? -27.672 17.703 2.096 1 97.75 166 ASN B CA 1
ATOM 5284 C C . ASN B 1 166 ? -28.766 17.344 3.107 1 97.75 166 ASN B C 1
ATOM 5286 O O . ASN B 1 166 ? -29.859 16.953 2.729 1 97.75 166 ASN B O 1
ATOM 5290 N N . ASP B 1 167 ? -28.469 17.469 4.398 1 97.69 167 ASP B N 1
ATOM 5291 C CA . ASP B 1 167 ? -29.406 17.172 5.473 1 97.69 167 ASP B CA 1
ATOM 5292 C C . ASP B 1 167 ? -30.656 18.062 5.367 1 97.69 167 ASP B C 1
ATOM 5294 O O . ASP B 1 167 ? -31.766 17.578 5.523 1 97.69 167 ASP B O 1
ATOM 5298 N N . TYR B 1 168 ? -30.453 19.297 5.113 1 97.81 168 TYR B N 1
ATOM 5299 C CA . TYR B 1 168 ? -31.562 20.219 4.977 1 97.81 168 TYR B CA 1
ATOM 5300 C C . TYR B 1 168 ? -32.438 19.844 3.803 1 97.81 168 TYR B C 1
ATOM 5302 O O . TYR B 1 168 ? -33.688 19.844 3.924 1 97.81 168 TYR B O 1
ATOM 5310 N N . PHE B 1 169 ? -31.828 19.562 2.648 1 97.44 169 PHE B N 1
ATOM 5311 C CA . PHE B 1 169 ? -32.594 19.219 1.454 1 97.44 169 PHE B CA 1
ATOM 5312 C C . PHE B 1 169 ? -33.406 17.953 1.686 1 97.44 169 PHE B C 1
ATOM 5314 O O . PHE B 1 169 ? -34.594 17.891 1.308 1 97.44 169 PHE B O 1
ATOM 5321 N N . ILE B 1 170 ? -32.844 17 2.324 1 95.81 170 ILE B N 1
ATOM 5322 C CA . ILE B 1 170 ? -33.531 15.742 2.561 1 95.81 170 ILE B CA 1
ATOM 5323 C C . ILE B 1 170 ? -34.656 15.945 3.561 1 95.81 170 ILE B C 1
ATOM 5325 O O . ILE B 1 170 ? -35.781 15.5 3.336 1 95.81 170 ILE B O 1
ATOM 5329 N N . THR B 1 171 ? -34.375 16.594 4.625 1 96.12 171 THR B N 1
ATOM 5330 C CA . THR B 1 171 ? -35.375 16.797 5.695 1 96.12 171 THR B CA 1
ATOM 5331 C C . THR B 1 171 ? -36.562 17.609 5.191 1 96.12 171 THR B C 1
ATOM 5333 O O . THR B 1 171 ? -37.688 17.422 5.656 1 96.12 171 THR B O 1
ATOM 5336 N N . ASN B 1 172 ? -36.344 18.453 4.238 1 96.69 172 ASN B N 1
ATOM 5337 C CA . ASN B 1 172 ? -37.406 19.297 3.725 1 96.69 172 ASN B CA 1
ATOM 5338 C C . ASN B 1 172 ? -37.906 18.812 2.369 1 96.69 172 ASN B C 1
ATOM 5340 O O . ASN B 1 172 ? -38.625 19.547 1.673 1 96.69 172 ASN B O 1
ATOM 5344 N N . ASN B 1 173 ? -37.5 17.719 1.924 1 95.25 173 ASN B N 1
ATOM 5345 C CA . ASN B 1 173 ? -37.969 17.047 0.704 1 95.25 173 ASN B CA 1
ATOM 5346 C C . ASN B 1 173 ? -37.719 17.922 -0.526 1 95.25 173 ASN B C 1
ATOM 5348 O O . ASN B 1 173 ? -38.625 18.094 -1.354 1 95.25 173 ASN B O 1
ATOM 5352 N N . ILE B 1 174 ? -36.594 18.516 -0.49 1 94.88 174 ILE B N 1
ATOM 5353 C CA . ILE B 1 174 ? -36.188 19.312 -1.643 1 94.88 174 ILE B CA 1
ATOM 5354 C C . ILE B 1 174 ? -35.375 18.469 -2.605 1 94.88 174 ILE B C 1
ATOM 5356 O O . ILE B 1 174 ? -34.375 17.891 -2.217 1 94.88 174 ILE B O 1
ATOM 5360 N N . ASP B 1 175 ? -35.844 18.406 -3.773 1 92.88 175 ASP B N 1
ATOM 5361 C CA . ASP B 1 175 ? -35.094 17.703 -4.805 1 92.88 175 ASP B CA 1
ATOM 5362 C C . ASP B 1 175 ? -33.875 18.516 -5.246 1 92.88 175 ASP B C 1
ATOM 5364 O O . ASP B 1 175 ? -33.969 19.734 -5.402 1 92.88 175 ASP B O 1
ATOM 5368 N N . TYR B 1 176 ? -32.812 17.828 -5.348 1 92.88 176 TYR B N 1
ATOM 5369 C CA . TYR B 1 176 ? -31.594 18.516 -5.785 1 92.88 176 TYR B CA 1
ATOM 5370 C C . TYR B 1 176 ? -30.672 17.578 -6.555 1 92.88 176 TYR B C 1
ATOM 5372 O O . TYR B 1 176 ? -30.875 16.359 -6.543 1 92.88 176 TYR B O 1
ATOM 5380 N N . GLU B 1 177 ? -29.719 18.125 -7.297 1 94.38 177 GLU B N 1
ATOM 5381 C CA . GLU B 1 177 ? -28.672 17.391 -8.008 1 94.38 177 GLU B CA 1
ATOM 5382 C C . GLU B 1 177 ? -27.359 17.391 -7.219 1 94.38 177 GLU B C 1
ATOM 5384 O O . GLU B 1 177 ? -26.703 18.422 -7.113 1 94.38 177 GLU B O 1
ATOM 5389 N N . PRO B 1 178 ? -26.938 16.234 -6.746 1 95.62 178 PRO B N 1
ATOM 5390 C CA . PRO B 1 178 ? -25.766 16.141 -5.879 1 95.62 178 PRO B CA 1
ATOM 5391 C C . PRO B 1 178 ? -24.516 16.75 -6.516 1 95.62 178 PRO B C 1
ATOM 5393 O O . PRO B 1 178 ? -23.719 17.391 -5.828 1 95.62 178 PRO B O 1
ATOM 5396 N N . VAL B 1 179 ? -24.344 16.609 -7.766 1 96.06 179 VAL B N 1
ATOM 5397 C CA . VAL B 1 179 ? -23.156 17.109 -8.453 1 96.06 179 VAL B CA 1
ATOM 5398 C C . VAL B 1 179 ? -23.125 18.641 -8.391 1 96.06 179 VAL B C 1
ATOM 5400 O O . VAL B 1 179 ? -22.062 19.234 -8.203 1 96.06 179 VAL B O 1
ATOM 5403 N N . HIS B 1 180 ? -24.266 19.266 -8.531 1 95 180 HIS B N 1
ATOM 5404 C CA . HIS B 1 180 ? -24.344 20.719 -8.461 1 95 180 HIS B CA 1
ATOM 5405 C C . HIS B 1 180 ? -24.047 21.219 -7.055 1 95 180 HIS B C 1
ATOM 5407 O O . HIS B 1 180 ? -23.375 22.234 -6.883 1 95 180 HIS B O 1
ATOM 5413 N N . LEU B 1 181 ? -24.609 20.5 -6.133 1 95.88 181 LEU B N 1
ATOM 5414 C CA . LEU B 1 181 ? -24.312 20.859 -4.75 1 95.88 181 LEU B CA 1
ATOM 5415 C C . LEU B 1 181 ? -22.812 20.797 -4.484 1 95.88 181 LEU B C 1
ATOM 5417 O O . LEU B 1 181 ? -22.234 21.734 -3.916 1 95.88 181 LEU B O 1
ATOM 5421 N N . TYR B 1 182 ? -22.219 19.734 -4.871 1 96.19 182 TYR B N 1
ATOM 5422 C CA . TYR B 1 182 ? -20.797 19.547 -4.688 1 96.19 182 TYR B CA 1
ATOM 5423 C C . TYR B 1 182 ? -20 20.672 -5.355 1 96.19 182 TYR B C 1
ATOM 5425 O O . TYR B 1 182 ? -19.094 21.25 -4.746 1 96.19 182 TYR B O 1
ATOM 5433 N N . LYS B 1 183 ? -20.297 21.016 -6.562 1 93.75 183 LYS B N 1
ATOM 5434 C CA . LYS B 1 183 ? -19.578 22.031 -7.32 1 93.75 183 LYS B CA 1
ATOM 5435 C C . LYS B 1 183 ? -19.734 23.406 -6.668 1 93.75 183 LYS B C 1
ATOM 5437 O O . LYS B 1 183 ? -18.75 24.156 -6.566 1 93.75 183 LYS B O 1
ATOM 5442 N N . ASP B 1 184 ? -20.906 23.703 -6.219 1 93.06 184 ASP B N 1
ATOM 5443 C CA . ASP B 1 184 ? -21.172 24.984 -5.578 1 93.06 184 ASP B CA 1
ATOM 5444 C C . ASP B 1 184 ? -20.359 25.141 -4.293 1 93.06 184 ASP B C 1
ATOM 5446 O O . ASP B 1 184 ? -19.812 26.203 -4.012 1 93.06 184 ASP B O 1
ATOM 5450 N N . VAL B 1 185 ? -20.312 24.047 -3.576 1 92.75 185 VAL B N 1
ATOM 5451 C CA . VAL B 1 185 ? -19.578 24.094 -2.314 1 92.75 185 VAL B CA 1
ATOM 5452 C C . VAL B 1 185 ? -18.078 24.109 -2.59 1 92.75 185 VAL B C 1
ATOM 5454 O O . VAL B 1 185 ? -17.328 24.875 -1.979 1 92.75 185 VAL B O 1
ATOM 5457 N N . LYS B 1 186 ? -17.656 23.266 -3.463 1 90.62 186 LYS B N 1
ATOM 5458 C CA . LYS B 1 186 ? -16.234 23.109 -3.783 1 90.62 186 LYS B CA 1
ATOM 5459 C C . LYS B 1 186 ? -15.617 24.438 -4.207 1 90.62 186 LYS B C 1
ATOM 5461 O O . LYS B 1 186 ? -14.5 24.766 -3.807 1 90.62 186 LYS B O 1
ATOM 5466 N N . VAL B 1 187 ? -16.281 25.172 -5.004 1 86.75 187 VAL B N 1
ATOM 5467 C CA . VAL B 1 187 ? -15.75 26.422 -5.551 1 86.75 187 VAL B CA 1
ATOM 5468 C C . VAL B 1 187 ? -15.492 27.406 -4.414 1 86.75 187 VAL B C 1
ATOM 5470 O O . VAL B 1 187 ? -14.531 28.188 -4.473 1 86.75 187 VAL B O 1
ATOM 5473 N N . GLN B 1 188 ? -16.281 27.344 -3.359 1 83.06 188 GLN B N 1
ATOM 5474 C CA . GLN B 1 188 ? -16.094 28.266 -2.238 1 83.06 188 GLN B CA 1
ATOM 5475 C C . GLN B 1 188 ? -14.812 27.953 -1.475 1 83.06 188 GLN B C 1
ATOM 5477 O O . GLN B 1 188 ? -14.234 28.828 -0.838 1 83.06 188 GLN B O 1
ATOM 5482 N N . PHE B 1 189 ? -14.391 26.797 -1.604 1 81.12 189 PHE B N 1
ATOM 5483 C CA . PHE B 1 189 ? -13.219 26.375 -0.85 1 81.12 189 PHE B CA 1
ATOM 5484 C C . PHE B 1 189 ? -11.969 26.391 -1.729 1 81.12 189 PHE B C 1
ATOM 5486 O O . PHE B 1 189 ? -10.852 26.453 -1.222 1 81.12 189 PHE B O 1
ATOM 5493 N N . GLU B 1 190 ? -12 26.25 -2.996 1 72.12 190 GLU B N 1
ATOM 5494 C CA . GLU B 1 190 ? -10.852 26.328 -3.896 1 72.12 190 GLU B CA 1
ATOM 5495 C C . GLU B 1 190 ? -10.523 27.766 -4.262 1 72.12 190 GLU B C 1
ATOM 5497 O O . GLU B 1 190 ? -9.352 28.172 -4.227 1 72.12 190 GLU B O 1
ATOM 5502 N N . ASP B 1 191 ? -11.391 28.594 -4.938 1 56.19 191 ASP B N 1
ATOM 5503 C CA . ASP B 1 191 ? -11.156 29.922 -5.516 1 56.19 191 ASP B CA 1
ATOM 5504 C C . ASP B 1 191 ? -11.258 31.016 -4.453 1 56.19 191 ASP B C 1
ATOM 5506 O O . ASP B 1 191 ? -10.5 31.984 -4.48 1 56.19 191 ASP B O 1
ATOM 5510 N N . ASN B 1 192 ? -12.172 30.922 -3.561 1 51.56 192 ASN B N 1
ATOM 5511 C CA . ASN B 1 192 ? -12.586 32.062 -2.752 1 51.56 192 ASN B CA 1
ATOM 5512 C C . ASN B 1 192 ? -12.008 32 -1.343 1 51.56 192 ASN B C 1
ATOM 5514 O O . ASN B 1 192 ? -11.727 33.031 -0.73 1 51.56 192 ASN B O 1
ATOM 5518 N N . PHE B 1 193 ? -11.82 30.859 -0.881 1 50.91 193 PHE B N 1
ATOM 5519 C CA . PHE B 1 193 ? -11.633 30.734 0.559 1 50.91 193 PHE B CA 1
ATOM 5520 C C . PHE B 1 193 ? -10.273 31.281 0.979 1 50.91 193 PHE B C 1
ATOM 5522 O O . PHE B 1 193 ? -10.172 32 1.976 1 50.91 193 PHE B O 1
ATOM 5529 N N . LEU B 1 194 ? -9.273 31 0.071 1 54.09 194 LEU B N 1
ATOM 5530 C CA . LEU B 1 194 ? -7.996 31.594 0.439 1 54.09 194 LEU B CA 1
ATOM 5531 C C . LEU B 1 194 ? -8.094 33.125 0.472 1 54.09 194 LEU B C 1
ATOM 5533 O O . LEU B 1 194 ? -7.504 33.75 1.34 1 54.09 194 LEU B O 1
ATOM 5537 N N . LYS B 1 195 ? -8.859 33.625 -0.574 1 52.94 195 LYS B N 1
ATOM 5538 C CA . LYS B 1 195 ? -8.984 35.094 -0.622 1 52.94 195 LYS B CA 1
ATOM 5539 C C . LYS B 1 195 ? -9.68 35.625 0.627 1 52.94 195 LYS B C 1
ATOM 5541 O O . LYS B 1 195 ? -9.273 36.625 1.186 1 52.94 195 LYS B O 1
ATOM 5546 N N . HIS B 1 196 ? -10.688 34.906 0.985 1 54 196 HIS B N 1
ATOM 5547 C CA . HIS B 1 196 ? -11.445 35.344 2.154 1 54 196 HIS B CA 1
ATOM 5548 C C . HIS B 1 196 ? -10.672 35.094 3.439 1 54 196 HIS B C 1
ATOM 5550 O O . HIS B 1 196 ? -10.766 35.844 4.391 1 54 196 HIS B O 1
ATOM 5556 N N . PHE B 1 197 ? -9.914 34.031 3.434 1 56.56 197 PHE B N 1
ATOM 5557 C CA . PHE B 1 197 ? -9.086 33.75 4.605 1 56.56 197 PHE B CA 1
ATOM 5558 C C . PHE B 1 197 ? -8.133 34.906 4.875 1 56.56 197 PHE B C 1
ATOM 5560 O O . PHE B 1 197 ? -7.906 35.281 6.027 1 56.56 197 PHE B O 1
ATOM 5567 N N . ILE B 1 198 ? -7.613 35.469 3.732 1 55.69 198 ILE B N 1
ATOM 5568 C CA . ILE B 1 198 ? -6.711 36.594 3.875 1 55.69 198 ILE B CA 1
ATOM 5569 C C . ILE B 1 198 ? -7.426 37.75 4.594 1 55.69 198 ILE B C 1
ATOM 5571 O O . ILE B 1 198 ? -6.855 38.375 5.48 1 55.69 198 ILE B O 1
ATOM 5575 N N . TYR B 1 199 ? -8.641 37.875 4.188 1 54.69 199 TYR B N 1
ATOM 5576 C CA . TYR B 1 199 ? -9.352 39 4.785 1 54.69 199 TYR B CA 1
ATOM 5577 C C . TYR B 1 199 ? -9.641 38.719 6.258 1 54.69 199 TYR B C 1
ATOM 5579 O O . TYR B 1 199 ? -9.516 39.625 7.09 1 54.69 199 TYR B O 1
ATOM 5587 N N . LEU B 1 200 ? -9.883 37.562 6.523 1 56.56 200 LEU B N 1
ATOM 5588 C CA . LEU B 1 200 ? -10.281 37.25 7.891 1 56.56 200 LEU B CA 1
ATOM 5589 C C . LEU B 1 200 ? -9.07 37.219 8.82 1 56.56 200 LEU B C 1
ATOM 5591 O O . LEU B 1 200 ? -9.172 37.625 9.984 1 56.56 200 LEU B O 1
ATOM 5595 N N . PHE B 1 201 ? -8.023 36.719 8.281 1 57.75 201 PHE B N 1
ATOM 5596 C CA . PHE B 1 201 ? -6.805 36.688 9.086 1 57.75 201 PHE B CA 1
ATOM 5597 C C . PHE B 1 201 ? -6.355 38.125 9.398 1 57.75 201 PHE B C 1
ATOM 5599 O O . PHE B 1 201 ? -5.852 38.406 10.492 1 57.75 201 PHE B O 1
ATOM 5606 N N . HIS B 1 202 ? -6.492 39.031 8.398 1 54.41 202 HIS B N 1
ATOM 5607 C CA . HIS B 1 202 ? -6.078 40.406 8.562 1 54.41 202 HIS B CA 1
ATOM 5608 C C . HIS B 1 202 ? -6.867 41.094 9.68 1 54.41 202 HIS B C 1
ATOM 5610 O O . HIS B 1 202 ? -6.344 41.969 10.367 1 54.41 202 HIS B O 1
ATOM 5616 N N . LEU B 1 203 ? -7.973 40.656 9.758 1 51.47 203 LEU B N 1
ATOM 5617 C CA . LEU B 1 203 ? -8.867 41.469 10.586 1 51.47 203 LEU B CA 1
ATOM 5618 C C . LEU B 1 203 ? -8.906 40.938 12.008 1 51.47 203 LEU B C 1
ATOM 5620 O O . LEU B 1 203 ? -9.133 41.688 12.953 1 51.47 203 LEU B O 1
ATOM 5624 N N . SER B 1 204 ? -8.664 39.656 12.172 1 59.66 204 SER B N 1
ATOM 5625 C CA . SER B 1 204 ? -8.898 39.125 13.516 1 59.66 204 SER B CA 1
ATOM 5626 C C . SER B 1 204 ? -7.586 38.875 14.25 1 59.66 204 SER B C 1
ATOM 5628 O O . SER B 1 204 ? -6.512 38.938 13.648 1 59.66 204 SER B O 1
ATOM 5630 N N . CYS B 1 205 ? -7.602 38.656 15.562 1 67.19 205 CYS B N 1
ATOM 5631 C CA . CYS B 1 205 ? -6.59 38.406 16.578 1 67.19 205 CYS B CA 1
ATOM 5632 C C . CYS B 1 205 ? -5.777 37.156 16.219 1 67.19 205 CYS B C 1
ATOM 5634 O O . CYS B 1 205 ? -6.195 36.031 16.516 1 67.19 205 CYS B O 1
ATOM 5636 N N . ILE B 1 206 ? -4.762 37.312 15.461 1 76.19 206 ILE B N 1
ATOM 5637 C CA . ILE B 1 206 ? -3.863 36.25 15.055 1 76.19 206 ILE B CA 1
ATOM 5638 C C . ILE B 1 206 ? -3.613 35.312 16.234 1 76.19 206 ILE B C 1
ATOM 5640 O O . ILE B 1 206 ? -3.479 34.094 16.047 1 76.19 206 ILE B O 1
ATOM 5644 N N . ASP B 1 207 ? -3.633 35.844 17.391 1 77.75 207 ASP B N 1
ATOM 5645 C CA . ASP B 1 207 ? -3.348 35.094 18.609 1 77.75 207 ASP B CA 1
ATOM 5646 C C . ASP B 1 207 ? -4.469 34.094 18.906 1 77.75 207 ASP B C 1
ATOM 5648 O O . ASP B 1 207 ? -4.254 33.094 19.594 1 77.75 207 ASP B O 1
ATOM 5652 N N . ARG B 1 208 ? -5.516 34.469 18.297 1 79 208 ARG B N 1
ATOM 5653 C CA . ARG B 1 208 ? -6.672 33.594 18.531 1 79 208 ARG B CA 1
ATOM 5654 C C . ARG B 1 208 ? -6.625 32.375 17.641 1 79 208 ARG B C 1
ATOM 5656 O O . ARG B 1 208 ? -7.148 31.312 17.984 1 79 208 ARG B O 1
ATOM 5663 N N . TYR B 1 209 ? -5.918 32.5 16.562 1 79.25 209 TYR B N 1
ATOM 5664 C CA . TYR B 1 209 ? -6.07 31.453 15.562 1 79.25 209 TYR B CA 1
ATOM 5665 C C . TYR B 1 209 ? -4.805 30.625 15.438 1 79.25 209 TYR B C 1
ATOM 5667 O O . TYR B 1 209 ? -4.859 29.438 15.086 1 79.25 209 TYR B O 1
ATOM 5675 N N . ILE B 1 210 ? -3.762 31.172 15.719 1 84.69 210 ILE B N 1
ATOM 5676 C CA . ILE B 1 210 ? -2.521 30.422 15.562 1 84.69 210 ILE B CA 1
ATOM 5677 C C . ILE B 1 210 ? -2.162 29.75 16.891 1 84.69 210 ILE B C 1
ATOM 5679 O O . ILE B 1 210 ? -2.195 30.375 17.938 1 84.69 210 ILE B O 1
ATOM 5683 N N . CYS B 1 211 ? -1.843 28.453 16.75 1 83.06 211 CYS B N 1
ATOM 5684 C CA . CYS B 1 211 ? -1.447 27.641 17.891 1 83.06 211 CYS B CA 1
ATOM 5685 C C . CYS B 1 211 ? 0.018 27.234 17.797 1 83.06 211 CYS B C 1
ATOM 5687 O O . CYS B 1 211 ? 0.579 27.172 16.703 1 83.06 211 CYS B O 1
ATOM 5689 N N . TYR B 1 212 ? 0.775 27.016 18.922 1 82.19 212 TYR B N 1
ATOM 5690 C CA . TYR B 1 212 ? 2.104 26.422 19.062 1 82.19 212 TYR B CA 1
ATOM 5691 C C . TYR B 1 212 ? 3.166 27.328 18.453 1 82.19 212 TYR B C 1
ATOM 5693 O O . TYR B 1 212 ? 4.168 26.844 17.922 1 82.19 212 TYR B O 1
ATOM 5701 N N . GLY B 1 213 ? 2.891 28.562 18.422 1 87.69 213 GLY B N 1
ATOM 5702 C CA . GLY B 1 213 ? 3.83 29.484 17.812 1 87.69 213 GLY B CA 1
ATOM 5703 C C . GLY B 1 213 ? 5.207 29.438 18.438 1 87.69 213 GLY B C 1
ATOM 5704 O O . GLY B 1 213 ? 6.215 29.344 17.734 1 87.69 213 GLY B O 1
ATOM 5705 N N . GLU B 1 214 ? 5.242 29.344 19.734 1 92.06 214 GLU B N 1
ATOM 5706 C CA . GLU B 1 214 ? 6.512 29.344 20.453 1 92.06 214 GLU B CA 1
ATOM 5707 C C . GLU B 1 214 ? 7.293 28.062 20.172 1 92.06 214 GLU B C 1
ATOM 5709 O O . GLU B 1 214 ? 8.516 28.094 20 1 92.06 214 GLU B O 1
ATOM 5714 N N . GLN B 1 215 ? 6.598 27 20.109 1 94.94 215 GLN B N 1
ATOM 5715 C CA . GLN B 1 215 ? 7.25 25.719 19.859 1 94.94 215 GLN B CA 1
ATOM 5716 C C . GLN B 1 215 ? 7.789 25.641 18.422 1 94.94 215 GLN B C 1
ATOM 5718 O O . GLN B 1 215 ? 8.891 25.141 18.203 1 94.94 215 GLN B O 1
ATOM 5723 N N . THR B 1 216 ? 7.016 26.125 17.516 1 96.31 216 THR B N 1
ATOM 5724 C CA . THR B 1 216 ? 7.473 26.156 16.125 1 96.31 216 THR B CA 1
ATOM 5725 C C . THR B 1 216 ? 8.727 27 15.992 1 96.31 216 THR B C 1
ATOM 5727 O O . THR B 1 216 ? 9.68 26.609 15.32 1 96.31 216 THR B O 1
ATOM 5730 N N . CYS B 1 217 ? 8.688 28.109 16.672 1 97 217 CYS B N 1
ATOM 5731 C CA . CYS B 1 217 ? 9.852 28.984 16.656 1 97 217 CYS B CA 1
ATOM 5732 C C . CYS B 1 217 ? 11.078 28.281 17.219 1 97 217 CYS B C 1
ATOM 5734 O O . CYS B 1 217 ? 12.172 28.391 16.672 1 97 217 CYS B O 1
ATOM 5736 N N . ALA B 1 218 ? 10.852 27.609 18.297 1 97.81 218 ALA B N 1
ATOM 5737 C CA . ALA B 1 218 ? 11.953 26.891 18.953 1 97.81 218 ALA B CA 1
ATOM 5738 C C . ALA B 1 218 ? 12.547 25.844 18.016 1 97.81 218 ALA B C 1
ATOM 5740 O O . ALA B 1 218 ? 13.766 25.641 18 1 97.81 218 ALA B O 1
ATOM 5741 N N . VAL B 1 219 ? 11.742 25.188 17.25 1 98.12 219 VAL B N 1
ATOM 5742 C CA . VAL B 1 219 ? 12.211 24.172 16.297 1 98.12 219 VAL B CA 1
ATOM 5743 C C . VAL B 1 219 ? 13.07 24.844 15.227 1 98.12 219 VAL B C 1
ATOM 5745 O O . VAL B 1 219 ? 14.172 24.359 14.93 1 98.12 219 VAL B O 1
ATOM 5748 N N . LEU B 1 220 ? 12.602 25.938 14.648 1 98.19 220 LEU B N 1
ATOM 5749 C CA . LEU B 1 220 ? 13.312 26.641 13.578 1 98.19 220 LEU B CA 1
ATOM 5750 C C . LEU B 1 220 ? 14.648 27.172 14.078 1 98.19 220 LEU B C 1
ATOM 5752 O O . LEU B 1 220 ? 15.664 27.062 13.383 1 98.19 220 LEU B O 1
ATOM 5756 N N . ARG B 1 221 ? 14.672 27.672 15.25 1 97.56 221 ARG B N 1
ATOM 5757 C CA . ARG B 1 221 ? 15.906 28.203 15.82 1 97.56 221 ARG B CA 1
ATOM 5758 C C . ARG B 1 221 ? 16.906 27.078 16.109 1 97.56 221 ARG B C 1
ATOM 5760 O O . ARG B 1 221 ? 18.109 27.25 15.891 1 97.56 221 ARG B O 1
ATOM 5767 N N . LYS B 1 222 ? 16.359 26.016 16.609 1 98 222 LYS B N 1
ATOM 5768 C CA . LYS B 1 222 ? 17.219 24.859 16.844 1 98 222 LYS B CA 1
ATOM 5769 C C . LYS B 1 222 ? 17.922 24.422 15.555 1 98 222 LYS B C 1
ATOM 5771 O O . LYS B 1 222 ? 19.125 24.172 15.555 1 98 222 LYS B O 1
ATOM 5776 N N . LEU B 1 223 ? 17.219 24.328 14.492 1 98.38 223 LEU B N 1
ATOM 5777 C CA . LEU B 1 223 ? 17.781 23.922 13.211 1 98.38 223 LEU B CA 1
ATOM 5778 C C . LEU B 1 223 ? 18.797 24.953 12.711 1 98.38 223 LEU B C 1
ATOM 5780 O O . LEU B 1 223 ? 19.875 24.578 12.258 1 98.38 223 LEU B O 1
ATOM 5784 N N . ALA B 1 224 ? 18.453 26.203 12.883 1 97.06 224 ALA B N 1
ATOM 5785 C CA . ALA B 1 224 ? 19.344 27.266 12.453 1 97.06 224 ALA B CA 1
A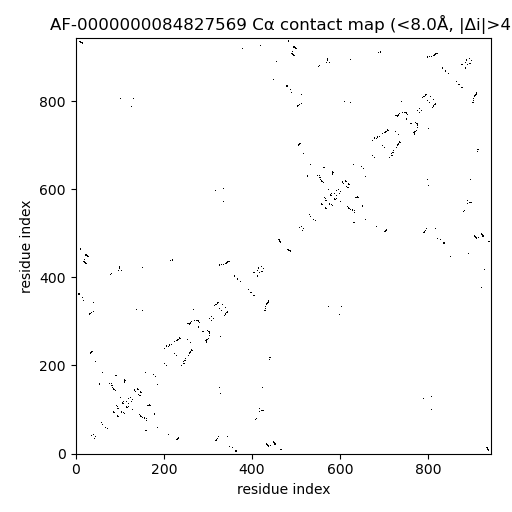TOM 5786 C C . ALA B 1 224 ? 20.656 27.234 13.242 1 97.06 224 ALA B C 1
ATOM 5788 O O . ALA B 1 224 ? 21.734 27.391 12.672 1 97.06 224 ALA B O 1
ATOM 5789 N N . GLU B 1 225 ? 20.547 27.047 14.469 1 96.94 225 GLU B N 1
ATOM 5790 C CA . GLU B 1 225 ? 21.703 27.031 15.352 1 96.94 225 GLU B CA 1
ATOM 5791 C C . GLU B 1 225 ? 22.641 25.875 15 1 96.94 225 GLU B C 1
ATOM 5793 O O . GLU B 1 225 ? 23.844 25.953 15.227 1 96.94 225 GLU B O 1
ATOM 5798 N N . HIS B 1 226 ? 22.109 24.891 14.461 1 97.44 226 HIS B N 1
ATOM 5799 C CA . HIS B 1 226 ? 22.922 23.734 14.117 1 97.44 226 HIS B CA 1
ATOM 5800 C C . HIS B 1 226 ? 23.359 23.766 12.656 1 97.44 226 HIS B C 1
ATOM 5802 O O . HIS B 1 226 ? 23.797 22.75 12.109 1 97.44 226 HIS B O 1
ATOM 5808 N N . GLY B 1 227 ? 23.062 24.812 12.023 1 96.94 227 GLY B N 1
ATOM 5809 C CA . GLY B 1 227 ? 23.594 25.031 10.695 1 96.94 227 GLY B CA 1
ATOM 5810 C C . GLY B 1 227 ? 22.812 24.328 9.602 1 96.94 227 GLY B C 1
ATOM 5811 O O . GLY B 1 227 ? 23.328 24.125 8.5 1 96.94 227 GLY B O 1
ATOM 5812 N N . LYS B 1 228 ? 21.625 23.891 9.883 1 98.38 228 LYS B N 1
ATOM 5813 C CA . LYS B 1 228 ? 20.797 23.25 8.867 1 98.38 228 LYS B CA 1
ATOM 5814 C C . LYS B 1 228 ? 20.219 24.281 7.895 1 98.38 228 LYS B C 1
ATOM 5816 O O . LYS B 1 228 ? 19.922 25.406 8.281 1 98.38 228 LYS B O 1
ATOM 5821 N N . LYS B 1 229 ? 20.109 23.859 6.602 1 98.56 229 LYS B N 1
ATOM 5822 C CA . LYS B 1 229 ? 19.422 24.688 5.617 1 98.56 229 LYS B CA 1
ATOM 5823 C C . LYS B 1 229 ? 17.906 24.484 5.707 1 98.56 229 LYS B C 1
ATOM 5825 O O . LYS B 1 229 ? 17.438 23.391 6.023 1 98.56 229 LYS B O 1
ATOM 5830 N N . MET B 1 230 ? 17.188 25.578 5.461 1 98.62 230 MET B N 1
ATOM 5831 C CA . MET B 1 230 ? 15.734 25.5 5.562 1 98.62 230 MET B CA 1
ATOM 5832 C C . MET B 1 230 ? 15.07 26.172 4.363 1 98.62 230 MET B C 1
ATOM 5834 O O . MET B 1 230 ? 15.578 27.172 3.844 1 98.62 230 MET B O 1
ATOM 5838 N N . PHE B 1 231 ? 13.953 25.641 3.928 1 98.69 231 PHE B N 1
ATOM 5839 C CA . PHE B 1 231 ? 13.18 26.297 2.879 1 98.69 231 PHE B CA 1
ATOM 5840 C C . PHE B 1 231 ? 11.68 26.125 3.135 1 98.69 231 PHE B C 1
ATOM 5842 O O . PHE B 1 231 ? 11.266 25.219 3.855 1 98.69 231 PHE B O 1
ATOM 5849 N N . LEU B 1 232 ? 10.93 27.094 2.609 1 98.38 232 LEU B N 1
ATOM 5850 C CA . LEU B 1 232 ? 9.477 27.109 2.699 1 98.38 232 LEU B CA 1
ATOM 5851 C C . LEU B 1 232 ? 8.844 27.062 1.312 1 98.38 232 LEU B C 1
ATOM 5853 O O . LEU B 1 232 ? 9.234 27.812 0.415 1 98.38 232 LEU B O 1
ATOM 5857 N N . ILE B 1 233 ? 7.984 26.062 1.092 1 97.5 233 ILE B N 1
ATOM 5858 C CA . ILE B 1 233 ? 7.152 26 -0.103 1 97.5 233 ILE B CA 1
ATOM 5859 C C . ILE B 1 233 ? 5.68 25.938 0.299 1 97.5 233 ILE B C 1
ATOM 5861 O O . ILE B 1 233 ? 5.238 24.953 0.898 1 97.5 233 ILE B O 1
ATOM 5865 N N . THR B 1 234 ? 4.879 26.906 -0.025 1 94.69 234 THR B N 1
ATOM 5866 C CA . THR B 1 234 ? 3.482 26.953 0.392 1 94.69 234 THR B CA 1
ATOM 5867 C C . THR B 1 234 ? 2.6 27.5 -0.729 1 94.69 234 THR B C 1
ATOM 5869 O O . THR B 1 234 ? 3.084 28.188 -1.631 1 94.69 234 THR B O 1
ATOM 5872 N N . ASN B 1 235 ? 1.406 27.094 -0.743 1 90.12 235 ASN B N 1
ATOM 5873 C CA . ASN B 1 235 ? 0.425 27.625 -1.684 1 90.12 235 ASN B CA 1
ATOM 5874 C C . ASN B 1 235 ? -0.175 28.938 -1.188 1 90.12 235 ASN B C 1
ATOM 5876 O O . ASN B 1 235 ? -0.853 29.641 -1.94 1 90.12 235 ASN B O 1
ATOM 5880 N N . SER B 1 236 ? 0.141 29.344 0.023 1 87.5 236 SER B N 1
ATOM 5881 C CA . SER B 1 236 ? -0.459 30.516 0.643 1 87.5 236 SER B CA 1
ATOM 5882 C C . SER B 1 236 ? 0.206 31.797 0.152 1 87.5 236 SER B C 1
ATOM 5884 O O . SER B 1 236 ? 1.41 31.812 -0.113 1 87.5 236 SER B O 1
ATOM 5886 N N . PRO B 1 237 ? -0.535 32.875 0.036 1 86.56 237 PRO B N 1
ATOM 5887 C CA . PRO B 1 237 ? 0.037 34.125 -0.391 1 86.56 237 PRO B CA 1
ATOM 5888 C C . PRO B 1 237 ? 0.972 34.75 0.653 1 86.56 237 PRO B C 1
ATOM 5890 O O . PRO B 1 237 ? 0.854 34.438 1.843 1 86.56 237 PRO B O 1
ATOM 5893 N N . ILE B 1 238 ? 1.767 35.688 0.222 1 87.31 238 ILE B N 1
ATOM 5894 C CA . ILE B 1 238 ? 2.814 36.25 1.058 1 87.31 238 ILE B CA 1
ATOM 5895 C C . ILE B 1 238 ? 2.186 37.062 2.207 1 87.31 238 ILE B C 1
ATOM 5897 O O . ILE B 1 238 ? 2.717 37.062 3.32 1 87.31 238 ILE B O 1
ATOM 5901 N N . SER B 1 239 ? 1.164 37.719 1.919 1 83.31 239 SER B N 1
ATOM 5902 C CA . SER B 1 239 ? 0.532 38.5 2.959 1 83.31 239 SER B CA 1
ATOM 5903 C C . SER B 1 239 ? 0.113 37.656 4.148 1 83.31 239 SER B C 1
ATOM 5905 O O . SER B 1 239 ? 0.282 38.062 5.301 1 83.31 239 SER B O 1
ATOM 5907 N N . PHE B 1 240 ? -0.349 36.5 3.832 1 83.69 240 PHE B N 1
ATOM 5908 C CA . PHE B 1 240 ? -0.801 35.594 4.859 1 83.69 240 PHE B CA 1
ATOM 5909 C C . PHE B 1 240 ? 0.385 34.969 5.59 1 83.69 240 PHE B C 1
ATOM 5911 O O . PHE B 1 240 ? 0.402 34.906 6.824 1 83.69 240 PHE B O 1
ATOM 5918 N N . VAL B 1 241 ? 1.31 34.594 4.891 1 89.62 241 VAL B N 1
ATOM 5919 C CA . VAL B 1 241 ? 2.477 33.906 5.449 1 89.62 241 VAL B CA 1
ATOM 5920 C C . VAL B 1 241 ? 3.279 34.906 6.301 1 89.62 241 VAL B C 1
ATOM 5922 O O . VAL B 1 241 ? 3.719 34.562 7.402 1 89.62 241 VAL B O 1
ATOM 5925 N N . ASP B 1 242 ? 3.432 36.094 5.758 1 88.56 242 ASP B N 1
ATOM 5926 C CA . ASP B 1 242 ? 4.234 37.094 6.445 1 88.56 242 ASP B CA 1
ATOM 5927 C C . ASP B 1 242 ? 3.625 37.469 7.801 1 88.56 242 ASP B C 1
ATOM 5929 O O . ASP B 1 242 ? 4.344 37.594 8.789 1 88.56 242 ASP B O 1
ATOM 5933 N N . ARG B 1 243 ? 2.395 37.594 7.848 1 85.94 243 ARG B N 1
ATOM 5934 C CA . ARG B 1 243 ? 1.715 37.938 9.094 1 85.94 243 ARG B CA 1
ATOM 5935 C C . ARG B 1 243 ? 1.855 36.812 10.117 1 85.94 243 ARG B C 1
ATOM 5937 O O . ARG B 1 243 ? 2.148 37.062 11.289 1 85.94 243 ARG B O 1
ATOM 5944 N N . GLY B 1 244 ? 1.561 35.625 9.672 1 89.75 244 GLY B N 1
ATOM 5945 C CA . GLY B 1 244 ? 1.655 34.5 10.57 1 89.75 244 GLY B CA 1
ATOM 5946 C C . GLY B 1 244 ? 3.064 34.25 11.078 1 89.75 244 GLY B C 1
ATOM 5947 O O . GLY B 1 244 ? 3.271 34 12.273 1 89.75 244 GLY B O 1
ATOM 5948 N N . MET B 1 245 ? 3.979 34.375 10.195 1 93.62 245 MET B N 1
ATOM 5949 C CA . MET B 1 245 ? 5.363 34.094 10.562 1 93.62 245 MET B CA 1
ATOM 5950 C C . MET B 1 245 ? 5.918 35.188 11.461 1 93.62 245 MET B C 1
ATOM 5952 O O . MET B 1 245 ? 6.746 34.938 12.336 1 93.62 245 MET B O 1
ATOM 5956 N N . ASN B 1 246 ? 5.488 36.375 11.219 1 92.19 246 ASN B N 1
ATOM 5957 C CA . ASN B 1 246 ? 5.867 37.469 12.125 1 92.19 246 ASN B CA 1
ATOM 5958 C C . ASN B 1 246 ? 5.383 37.188 13.547 1 92.19 246 ASN B C 1
ATOM 5960 O O . ASN B 1 246 ? 6.07 37.5 14.516 1 92.19 246 ASN B O 1
ATOM 5964 N N . TYR B 1 247 ? 4.23 36.656 13.609 1 90.75 247 TYR B N 1
ATOM 5965 C CA . TYR B 1 247 ? 3.678 36.281 14.914 1 90.75 247 TYR B CA 1
ATOM 5966 C C . TYR B 1 247 ? 4.441 35.125 15.531 1 90.75 247 TYR B C 1
ATOM 5968 O O . TYR B 1 247 ? 4.688 35.125 16.734 1 90.75 247 TYR B O 1
ATOM 5976 N N . ILE B 1 248 ? 4.824 34.156 14.773 1 93.75 248 ILE B N 1
ATOM 5977 C CA . ILE B 1 248 ? 5.434 32.906 15.242 1 93.75 248 ILE B CA 1
ATOM 5978 C C . ILE B 1 248 ? 6.895 33.156 15.609 1 93.75 248 ILE B C 1
ATOM 5980 O O . ILE B 1 248 ? 7.375 32.688 16.641 1 93.75 248 ILE B O 1
ATOM 5984 N N . VAL B 1 249 ? 7.602 33.875 14.859 1 94.19 249 VAL B N 1
ATOM 5985 C CA . VAL B 1 249 ? 9.039 34.031 15.047 1 94.19 249 VAL B CA 1
ATOM 5986 C C . VAL B 1 249 ? 9.336 35.5 15.375 1 94.19 249 VAL B C 1
ATOM 5988 O O . VAL B 1 249 ? 9.938 35.812 16.406 1 94.19 249 VAL B O 1
ATOM 5991 N N . ASP B 1 250 ? 8.984 36.438 14.617 1 91.94 250 ASP B N 1
ATOM 5992 C CA . ASP B 1 250 ? 9.211 37.875 14.711 1 91.94 250 ASP B CA 1
ATOM 5993 C C . ASP B 1 250 ? 9.625 38.438 13.359 1 91.94 250 ASP B C 1
ATOM 5995 O O . ASP B 1 250 ? 9.57 37.75 12.336 1 91.94 250 ASP B O 1
ATOM 5999 N N . LYS B 1 251 ? 10 39.625 13.305 1 90 251 LYS B N 1
ATOM 6000 C CA . LYS B 1 251 ? 10.195 40.406 12.078 1 90 251 LYS B CA 1
ATOM 6001 C C . LYS B 1 251 ? 11.336 39.812 11.242 1 90 251 LYS B C 1
ATOM 6003 O O . LYS B 1 251 ? 11.367 40 10.023 1 90 251 LYS B O 1
ATOM 6008 N N . ASP B 1 252 ? 12.156 39.062 11.797 1 92.25 252 ASP B N 1
ATOM 6009 C CA . ASP B 1 252 ? 13.32 38.562 11.078 1 92.25 252 ASP B CA 1
ATOM 6010 C C . ASP B 1 252 ? 13.133 37.094 10.672 1 92.25 252 ASP B C 1
ATOM 6012 O O . ASP B 1 252 ? 14.117 36.375 10.484 1 92.25 252 ASP B O 1
ATOM 6016 N N . TRP B 1 253 ? 11.859 36.656 10.555 1 96.12 253 TRP B N 1
ATOM 6017 C CA . TRP B 1 253 ? 11.625 35.25 10.273 1 96.12 253 TRP B CA 1
ATOM 6018 C C . TRP B 1 253 ? 12.219 34.844 8.93 1 96.12 253 TRP B C 1
ATOM 6020 O O . TRP B 1 253 ? 12.648 33.719 8.742 1 96.12 253 TRP B O 1
ATOM 6030 N N . LYS B 1 254 ? 12.352 35.781 8 1 95.88 254 LYS B N 1
ATOM 6031 C CA . LYS B 1 254 ? 12.852 35.5 6.66 1 95.88 254 LYS B CA 1
ATOM 6032 C C . LYS B 1 254 ? 14.312 35.062 6.695 1 95.88 254 LYS B C 1
ATOM 6034 O O . LYS B 1 254 ? 14.758 34.312 5.844 1 95.88 254 LYS B O 1
ATOM 6039 N N . ASP B 1 255 ? 15 35.5 7.656 1 95.5 255 ASP B N 1
ATOM 6040 C CA . ASP B 1 255 ? 16.422 35.219 7.77 1 95.5 255 ASP B CA 1
ATOM 6041 C C . ASP B 1 255 ? 16.672 33.75 8.156 1 95.5 255 ASP B C 1
ATOM 6043 O O . ASP B 1 255 ? 17.781 33.25 8.023 1 95.5 255 ASP B O 1
ATOM 6047 N N . LEU B 1 256 ? 15.672 33.094 8.57 1 97 256 LEU B N 1
ATOM 6048 C CA . LEU B 1 256 ? 15.805 31.703 8.977 1 97 256 LEU B CA 1
ATOM 6049 C C . LEU B 1 256 ? 15.789 30.766 7.766 1 97 256 LEU B C 1
ATOM 6051 O O . LEU B 1 256 ? 16.266 29.641 7.844 1 97 256 LEU B O 1
ATOM 6055 N N . PHE B 1 257 ? 15.258 31.25 6.652 1 98.06 257 PHE B N 1
ATOM 6056 C CA . PHE B 1 257 ? 15.047 30.375 5.496 1 98.06 257 PHE B CA 1
ATOM 6057 C C . PHE B 1 257 ? 16.016 30.719 4.375 1 98.06 257 PHE B C 1
ATOM 6059 O O . PHE B 1 257 ? 16.219 31.906 4.066 1 98.06 257 PHE B O 1
ATOM 6066 N N . ASP B 1 258 ? 16.547 29.719 3.832 1 98.19 258 ASP B N 1
ATOM 6067 C CA . ASP B 1 258 ? 17.422 29.891 2.678 1 98.19 258 ASP B CA 1
ATOM 6068 C C . ASP B 1 258 ? 16.609 30.141 1.407 1 98.19 258 ASP B C 1
ATOM 6070 O O . ASP B 1 258 ? 17.094 30.781 0.472 1 98.19 258 ASP B O 1
ATOM 6074 N N . VAL B 1 259 ? 15.445 29.641 1.345 1 98.12 259 VAL B N 1
ATOM 6075 C CA . VAL B 1 259 ? 14.547 29.828 0.209 1 98.12 259 VAL B CA 1
ATOM 6076 C C . VAL B 1 259 ? 13.102 29.922 0.699 1 98.12 259 VAL B C 1
ATOM 6078 O O . VAL B 1 259 ? 12.68 29.141 1.553 1 98.12 259 VAL B O 1
ATOM 6081 N N . ILE B 1 260 ? 12.391 30.891 0.17 1 97.75 260 ILE B N 1
ATOM 6082 C CA . ILE B 1 260 ? 10.977 31.047 0.496 1 97.75 260 ILE B CA 1
ATOM 6083 C C . ILE B 1 260 ? 10.156 31.125 -0.789 1 97.75 260 ILE B C 1
ATOM 6085 O O . ILE B 1 260 ? 10.32 32.062 -1.59 1 97.75 260 ILE B O 1
ATOM 6089 N N . ILE B 1 261 ? 9.281 30.172 -0.951 1 97.38 261 ILE B N 1
ATOM 6090 C CA . ILE B 1 261 ? 8.422 30.125 -2.129 1 97.38 261 ILE B CA 1
ATOM 6091 C C . ILE B 1 261 ? 6.953 30.188 -1.703 1 97.38 261 ILE B C 1
ATOM 6093 O O . ILE B 1 261 ? 6.477 29.328 -0.972 1 97.38 261 ILE B O 1
ATOM 6097 N N . VAL B 1 262 ? 6.242 31.188 -2.15 1 93.19 262 VAL B N 1
ATOM 6098 C CA . VAL B 1 262 ? 4.82 31.344 -1.855 1 93.19 262 VAL B CA 1
ATOM 6099 C C . VAL B 1 262 ? 4.004 31.172 -3.133 1 93.19 262 VAL B C 1
ATOM 6101 O O . VAL B 1 262 ? 4.547 31.25 -4.238 1 93.19 262 VAL B O 1
ATOM 6104 N N . GLN B 1 263 ? 2.717 30.828 -2.957 1 91.5 263 GLN B N 1
ATOM 6105 C CA . GLN B 1 263 ? 1.818 30.562 -4.078 1 91.5 263 GLN B CA 1
ATOM 6106 C C . GLN B 1 263 ? 2.473 29.656 -5.109 1 91.5 263 GLN B C 1
ATOM 6108 O O . GLN B 1 263 ? 2.529 29.984 -6.297 1 91.5 263 GLN B O 1
ATOM 6113 N N . ALA B 1 264 ? 2.969 28.562 -4.633 1 93.62 264 ALA B N 1
ATOM 6114 C CA . ALA B 1 264 ? 3.746 27.641 -5.453 1 93.62 264 ALA B CA 1
ATOM 6115 C C . ALA B 1 264 ? 2.836 26.797 -6.344 1 93.62 264 ALA B C 1
ATOM 6117 O O . ALA B 1 264 ? 3.277 26.266 -7.363 1 93.62 264 ALA B O 1
ATOM 6118 N N . ASP B 1 265 ? 1.579 26.562 -5.906 1 92.56 265 ASP B N 1
ATOM 6119 C CA . ASP B 1 265 ? 0.585 25.797 -6.66 1 92.56 265 ASP B CA 1
ATOM 6120 C C . ASP B 1 265 ? 0.872 24.297 -6.594 1 92.56 265 ASP B C 1
ATOM 6122 O O . ASP B 1 265 ? 0.928 23.625 -7.625 1 92.56 265 ASP B O 1
ATOM 6126 N N . LYS B 1 266 ? 1.18 23.859 -5.438 1 92.12 266 LYS B N 1
ATOM 6127 C CA . LYS B 1 266 ? 1.264 22.406 -5.219 1 92.12 266 LYS B CA 1
ATOM 6128 C C . LYS B 1 266 ? -0.081 21.734 -5.473 1 92.12 266 LYS B C 1
ATOM 6130 O O . LYS B 1 266 ? -1.135 22.328 -5.227 1 92.12 266 LYS B O 1
ATOM 6135 N N . PRO B 1 267 ? -0.078 20.562 -6.023 1 91.56 267 PRO B N 1
ATOM 6136 C CA . PRO B 1 267 ? 1.038 19.656 -6.305 1 91.56 267 PRO B CA 1
ATOM 6137 C C . PRO B 1 267 ? 1.675 19.906 -7.668 1 91.56 267 PRO B C 1
ATOM 6139 O O . PRO B 1 267 ? 2.676 19.281 -8.016 1 91.56 267 PRO B O 1
ATOM 6142 N N . SER B 1 268 ? 1.178 20.844 -8.438 1 92.94 268 SER B N 1
ATOM 6143 C CA . SER B 1 268 ? 1.723 21.125 -9.766 1 92.94 268 SER B CA 1
ATOM 6144 C C . SER B 1 268 ? 3.188 21.531 -9.68 1 92.94 268 SER B C 1
ATOM 6146 O O . SER B 1 268 ? 3.977 21.219 -10.578 1 92.94 268 SER B O 1
ATOM 6148 N N . PHE B 1 269 ? 3.506 22.188 -8.641 1 95.75 269 PHE B N 1
ATOM 6149 C CA . PHE B 1 269 ? 4.879 22.609 -8.406 1 95.75 269 PHE B CA 1
ATOM 6150 C C . PHE B 1 269 ? 5.844 21.438 -8.539 1 95.75 269 PHE B C 1
ATOM 6152 O O . PHE B 1 269 ? 6.965 21.609 -9.023 1 95.75 269 PHE B O 1
ATOM 6159 N N . PHE B 1 270 ? 5.422 20.266 -8.18 1 94.69 270 PHE B N 1
ATOM 6160 C CA . PHE B 1 270 ? 6.305 19.109 -8.094 1 94.69 270 PHE B CA 1
ATOM 6161 C C . PHE B 1 270 ? 6.305 18.328 -9.406 1 94.69 270 PHE B C 1
ATOM 6163 O O . PHE B 1 270 ? 7.129 17.438 -9.602 1 94.69 270 PHE B O 1
ATOM 6170 N N . ASN B 1 271 ? 5.438 18.656 -10.336 1 92.25 271 ASN B N 1
ATOM 6171 C CA . ASN B 1 271 ? 5.258 17.797 -11.508 1 92.25 271 ASN B CA 1
ATOM 6172 C C . ASN B 1 271 ? 5.398 18.594 -12.797 1 92.25 271 ASN B C 1
ATOM 6174 O O . ASN B 1 271 ? 5.715 18.031 -13.852 1 92.25 271 ASN B O 1
ATOM 6178 N N . ASP B 1 272 ? 5.109 19.906 -12.703 1 93.5 272 ASP B N 1
ATOM 6179 C CA . ASP B 1 272 ? 5.125 20.766 -13.883 1 93.5 272 ASP B CA 1
ATOM 6180 C C . ASP B 1 272 ? 6.422 21.578 -13.961 1 93.5 272 ASP B C 1
ATOM 6182 O O . ASP B 1 272 ? 6.707 22.391 -13.086 1 93.5 272 ASP B O 1
ATOM 6186 N N . ARG B 1 273 ? 7.113 21.469 -15.023 1 93.44 273 ARG B N 1
ATOM 6187 C CA . ARG B 1 273 ? 8.414 22.109 -15.164 1 93.44 273 ARG B CA 1
ATOM 6188 C C . ARG B 1 273 ? 8.281 23.5 -15.773 1 93.44 273 ARG B C 1
ATOM 6190 O O . ARG B 1 273 ? 9.258 24.234 -15.867 1 93.44 273 ARG B O 1
ATOM 6197 N N . ARG B 1 274 ? 7.223 24.031 -16.203 1 89.94 274 ARG B N 1
ATOM 6198 C CA . ARG B 1 274 ? 7.031 25.188 -17.062 1 89.94 274 ARG B CA 1
ATOM 6199 C C . ARG B 1 274 ? 7.07 26.484 -16.266 1 89.94 274 ARG B C 1
ATOM 6201 O O . ARG B 1 274 ? 7.695 27.453 -16.688 1 89.94 274 ARG B O 1
ATOM 6208 N N . PRO B 1 275 ? 6.484 26.531 -15.062 1 92.5 275 PRO B N 1
ATOM 6209 C CA . PRO B 1 275 ? 6.445 27.812 -14.367 1 92.5 275 PRO B CA 1
ATOM 6210 C C . PRO B 1 275 ? 7.809 28.234 -13.828 1 92.5 275 PRO B C 1
ATOM 6212 O O . PRO B 1 275 ? 8.414 27.516 -13.039 1 92.5 275 PRO B O 1
ATOM 6215 N N . PRO B 1 276 ? 8.211 29.469 -14.195 1 93.19 276 PRO B N 1
ATOM 6216 C CA . PRO B 1 276 ? 9.492 29.938 -13.672 1 93.19 276 PRO B CA 1
ATOM 6217 C C . PRO B 1 276 ? 9.359 30.656 -12.328 1 93.19 276 PRO B C 1
ATOM 6219 O O . PRO B 1 276 ? 8.266 31.094 -11.961 1 93.19 276 PRO B O 1
ATOM 6222 N N . PHE B 1 277 ? 10.469 30.781 -11.617 1 95.31 277 PHE B N 1
ATOM 6223 C CA . PHE B 1 277 ? 10.484 31.562 -10.391 1 95.31 277 PHE B CA 1
ATOM 6224 C C . PHE B 1 277 ? 10.391 33.062 -10.711 1 95.31 277 PHE B C 1
ATOM 6226 O O . PHE B 1 277 ? 11 33.531 -11.672 1 95.31 277 PHE B O 1
ATOM 6233 N N . ARG B 1 278 ? 9.625 33.688 -9.891 1 94.75 278 ARG B N 1
ATOM 6234 C CA . ARG B 1 278 ? 9.594 35.156 -9.922 1 94.75 278 ARG B CA 1
ATOM 6235 C C . ARG B 1 278 ? 9.812 35.719 -8.531 1 94.75 278 ARG B C 1
ATOM 6237 O O . ARG B 1 278 ? 9.188 35.281 -7.559 1 94.75 278 ARG B O 1
ATOM 6244 N N . ARG B 1 279 ? 10.602 36.719 -8.5 1 94.56 279 ARG B N 1
ATOM 6245 C CA . ARG B 1 279 ? 10.891 37.344 -7.207 1 94.56 279 ARG B CA 1
ATOM 6246 C C . ARG B 1 279 ? 9.805 38.344 -6.832 1 94.56 279 ARG B C 1
ATOM 6248 O O . ARG B 1 279 ? 9.305 39.062 -7.691 1 94.56 279 ARG B O 1
ATOM 6255 N N . VAL B 1 280 ? 9.547 38.344 -5.535 1 91 280 VAL B N 1
ATOM 6256 C CA . VAL B 1 280 ? 8.602 39.312 -5 1 91 280 VAL B CA 1
ATOM 6257 C C . VAL B 1 280 ? 9.352 40.406 -4.234 1 91 280 VAL B C 1
ATOM 6259 O O . VAL B 1 280 ? 10.156 40.094 -3.35 1 91 280 VAL B O 1
ATOM 6262 N N . ASN B 1 281 ? 9.047 41.594 -4.555 1 85.19 281 ASN B N 1
ATOM 6263 C CA . ASN B 1 281 ? 9.734 42.656 -3.838 1 85.19 281 ASN B CA 1
ATOM 6264 C C . ASN B 1 281 ? 9.055 42.969 -2.51 1 85.19 281 ASN B C 1
ATOM 6266 O O . ASN B 1 281 ? 8.07 42.312 -2.143 1 85.19 281 ASN B O 1
ATOM 6270 N N . GLN B 1 282 ? 9.531 43.875 -1.784 1 75.81 282 GLN B N 1
ATOM 6271 C CA . GLN B 1 282 ? 9.078 44.188 -0.438 1 75.81 282 GLN B CA 1
ATOM 6272 C C . GLN B 1 282 ? 7.633 44.688 -0.452 1 75.81 282 GLN B C 1
ATOM 6274 O O . GLN B 1 282 ? 6.918 44.562 0.544 1 75.81 282 GLN B O 1
ATOM 6279 N N . LYS B 1 283 ? 7.211 45.156 -1.593 1 75.62 283 LYS B N 1
ATOM 6280 C CA . LYS B 1 283 ? 5.859 45.688 -1.713 1 75.62 283 LYS B CA 1
ATOM 6281 C C . LYS B 1 283 ? 4.891 44.625 -2.229 1 75.62 283 LYS B C 1
ATOM 6283 O O . LYS B 1 283 ? 3.721 44.906 -2.482 1 75.62 283 LYS B O 1
ATOM 6288 N N . GLY B 1 284 ? 5.418 43.469 -2.393 1 78.12 284 GLY B N 1
ATOM 6289 C CA . GLY B 1 284 ? 4.562 42.375 -2.838 1 78.12 284 GLY B CA 1
ATOM 6290 C C . GLY B 1 284 ? 4.422 42.312 -4.348 1 78.12 284 GLY B C 1
ATOM 6291 O O . GLY B 1 284 ? 3.586 41.562 -4.863 1 78.12 284 GLY B O 1
ATOM 6292 N N . VAL B 1 285 ? 5.25 43.094 -5.078 1 83.56 285 VAL B N 1
ATOM 6293 C CA . VAL B 1 285 ? 5.164 43.156 -6.531 1 83.56 285 VAL B CA 1
ATOM 6294 C C . VAL B 1 285 ? 6.129 42.156 -7.152 1 83.56 285 VAL B C 1
ATOM 6296 O O . VAL B 1 285 ? 7.266 42 -6.695 1 83.56 285 VAL B O 1
ATOM 6299 N N . LEU B 1 286 ? 5.645 41.562 -8.203 1 88.75 286 LEU B N 1
ATOM 6300 C CA . LEU B 1 286 ? 6.453 40.562 -8.906 1 88.75 286 LEU B CA 1
ATOM 6301 C C . LEU B 1 286 ? 7.465 41.25 -9.828 1 88.75 286 LEU B C 1
ATOM 6303 O O . LEU B 1 286 ? 7.113 42.156 -10.57 1 88.75 286 LEU B O 1
ATOM 6307 N N . LEU B 1 287 ? 8.656 40.781 -9.711 1 87.88 287 LEU B N 1
ATOM 6308 C CA . LEU B 1 287 ? 9.711 41.281 -10.57 1 87.88 287 LEU B CA 1
ATOM 6309 C C . LEU B 1 287 ? 9.883 40.406 -11.812 1 87.88 287 LEU B C 1
ATOM 6311 O O . LEU B 1 287 ? 9.445 39.281 -11.828 1 87.88 287 LEU B O 1
ATOM 6315 N N . TRP B 1 288 ? 10.539 41 -12.883 1 85.31 288 TRP B N 1
ATOM 6316 C CA . TRP B 1 288 ? 10.594 40.312 -14.18 1 85.31 288 TRP B CA 1
ATOM 6317 C C . TRP B 1 288 ? 11.977 39.719 -14.414 1 85.31 288 TRP B C 1
ATOM 6319 O O . TRP B 1 288 ? 12.188 39 -15.406 1 85.31 288 TRP B O 1
ATOM 6329 N N . ASP B 1 289 ? 12.82 39.875 -13.5 1 87.31 289 ASP B N 1
ATOM 6330 C CA . ASP B 1 289 ? 14.188 39.406 -13.695 1 87.31 289 ASP B CA 1
ATOM 6331 C C . ASP B 1 289 ? 14.242 37.875 -13.68 1 87.31 289 ASP B C 1
ATOM 6333 O O . ASP B 1 289 ? 13.523 37.219 -12.906 1 87.31 289 ASP B O 1
ATOM 6337 N N . LYS B 1 290 ? 15.07 37.438 -14.617 1 89.12 290 LYS B N 1
ATOM 6338 C CA . LYS B 1 290 ? 15.344 36 -14.594 1 89.12 290 LYS B CA 1
ATOM 6339 C C . LYS B 1 290 ? 16.062 35.594 -13.312 1 89.12 290 LYS B C 1
ATOM 6341 O O . LYS B 1 290 ? 16.953 36.312 -12.844 1 89.12 290 LYS B O 1
ATOM 6346 N N . ILE B 1 291 ? 15.688 34.5 -12.789 1 92.5 291 ILE B N 1
ATOM 6347 C CA . ILE B 1 291 ? 16.266 34.031 -11.523 1 92.5 291 ILE B CA 1
ATOM 6348 C C . ILE B 1 291 ? 17.375 33.031 -11.805 1 92.5 291 ILE B C 1
ATOM 6350 O O . ILE B 1 291 ? 17.156 32 -12.414 1 92.5 291 ILE B O 1
ATOM 6354 N N . HIS B 1 292 ? 18.547 33.344 -11.352 1 92.56 292 HIS B N 1
ATOM 6355 C CA . HIS B 1 292 ? 19.688 32.438 -11.555 1 92.56 292 HIS B CA 1
ATOM 6356 C C . HIS B 1 292 ? 20.125 31.797 -10.242 1 92.56 292 HIS B C 1
ATOM 6358 O O . HIS B 1 292 ? 20.875 30.828 -10.25 1 92.56 292 HIS B O 1
ATOM 6364 N N . GLN B 1 293 ? 19.641 32.406 -9.234 1 94.5 293 GLN B N 1
ATOM 6365 C CA . GLN B 1 293 ? 19.938 31.875 -7.91 1 94.5 293 GLN B CA 1
ATOM 6366 C C . GLN B 1 293 ? 18.812 32.188 -6.922 1 94.5 293 GLN B C 1
ATOM 6368 O O . GLN B 1 293 ? 18.125 33.219 -7.074 1 94.5 293 GLN B O 1
ATOM 6373 N N . LEU B 1 294 ? 18.688 31.328 -5.996 1 94.12 294 LEU B N 1
ATOM 6374 C CA . LEU B 1 294 ? 17.766 31.578 -4.898 1 94.12 294 LEU B CA 1
ATOM 6375 C C . LEU B 1 294 ? 18.516 32.094 -3.672 1 94.12 294 LEU B C 1
ATOM 6377 O O . LEU B 1 294 ? 19.438 31.453 -3.184 1 94.12 294 LEU B O 1
ATOM 6381 N N . GLU B 1 295 ? 18.016 33.25 -3.236 1 94.25 295 GLU B N 1
ATOM 6382 C CA . GLU B 1 295 ? 18.766 33.938 -2.203 1 94.25 295 GLU B CA 1
ATOM 6383 C C . GLU B 1 295 ? 18.047 33.906 -0.86 1 94.25 295 GLU B C 1
ATOM 6385 O O . GLU B 1 295 ? 16.812 34 -0.804 1 94.25 295 GLU B O 1
ATOM 6390 N N . LYS B 1 296 ? 18.844 33.844 0.133 1 94.75 296 LYS B N 1
ATOM 6391 C CA . LYS B 1 296 ? 18.328 33.844 1.496 1 94.75 296 LYS B CA 1
ATOM 6392 C C . LYS B 1 296 ? 17.578 35.125 1.812 1 94.75 296 LYS B C 1
ATOM 6394 O O . LYS B 1 296 ? 18.031 36.219 1.479 1 94.75 296 LYS B O 1
ATOM 6399 N N . GLY B 1 297 ? 16.406 34.969 2.379 1 90.5 297 GLY B N 1
ATOM 6400 C CA . GLY B 1 297 ? 15.617 36.094 2.805 1 90.5 297 GLY B CA 1
ATOM 6401 C C . GLY B 1 297 ? 14.727 36.656 1.706 1 90.5 297 GLY B C 1
ATOM 6402 O O . GLY B 1 297 ? 13.852 37.5 1.966 1 90.5 297 GLY B O 1
ATOM 6403 N N . GLN B 1 298 ? 14.938 36.188 0.491 1 92.81 298 GLN B N 1
ATOM 6404 C CA . GLN B 1 298 ? 14.094 36.625 -0.62 1 92.81 298 GLN B CA 1
ATOM 6405 C C . GLN B 1 298 ? 12.891 35.719 -0.803 1 92.81 298 GLN B C 1
ATOM 6407 O O . GLN B 1 298 ? 12.961 34.531 -0.48 1 92.81 298 GLN B O 1
ATOM 6412 N N . ILE B 1 299 ? 11.883 36.375 -1.278 1 95.56 299 ILE B N 1
ATOM 6413 C CA . ILE B 1 299 ? 10.641 35.625 -1.47 1 95.56 299 ILE B CA 1
ATOM 6414 C C . ILE B 1 299 ? 10.383 35.438 -2.961 1 95.56 299 ILE B C 1
ATOM 6416 O O . ILE B 1 299 ? 10.516 36.375 -3.748 1 95.56 299 ILE B O 1
ATOM 6420 N N . TYR B 1 300 ? 10.062 34.219 -3.307 1 96.44 300 TYR B N 1
ATOM 6421 C CA . TYR B 1 300 ? 9.773 33.875 -4.695 1 96.44 300 TYR B CA 1
ATOM 6422 C C . TYR B 1 300 ? 8.352 33.344 -4.844 1 96.44 300 TYR B C 1
ATOM 6424 O O . TYR B 1 300 ? 7.781 32.812 -3.893 1 96.44 300 TYR B O 1
ATOM 6432 N N . LYS B 1 301 ? 7.781 33.562 -5.973 1 94 301 LYS B N 1
ATOM 6433 C CA . LYS B 1 301 ? 6.469 33.031 -6.348 1 94 301 LYS B CA 1
ATOM 6434 C C . LYS B 1 301 ? 6.57 32.094 -7.547 1 94 301 LYS B C 1
ATOM 6436 O O . LYS B 1 301 ? 7.5 32.219 -8.352 1 94 301 LYS B O 1
ATOM 6441 N N . GLN B 1 302 ? 5.578 31.125 -7.617 1 92.88 302 GLN B N 1
ATOM 6442 C CA . GLN B 1 302 ? 5.547 30.172 -8.719 1 92.88 302 GLN B CA 1
ATOM 6443 C C . GLN B 1 302 ? 6.793 29.281 -8.727 1 92.88 302 GLN B C 1
ATOM 6445 O O . GLN B 1 302 ? 7.234 28.828 -7.672 1 92.88 302 GLN B O 1
ATOM 6450 N N . GLY B 1 303 ? 7.25 28.938 -9.812 1 94.56 303 GLY B N 1
ATOM 6451 C CA . GLY B 1 303 ? 8.406 28.062 -9.922 1 94.56 303 GLY B CA 1
ATOM 6452 C C . GLY B 1 303 ? 8.039 26.594 -9.992 1 94.56 303 GLY B C 1
ATOM 6453 O O . GLY B 1 303 ? 6.863 26.25 -10.094 1 94.56 303 GLY B O 1
ATOM 6454 N N . ASN B 1 304 ? 9.055 25.781 -10.008 1 96.56 304 ASN B N 1
ATOM 6455 C CA . ASN B 1 304 ? 8.883 24.328 -10.055 1 96.56 304 ASN B CA 1
ATOM 6456 C C . ASN B 1 304 ? 10.047 23.609 -9.367 1 96.56 304 ASN B C 1
ATOM 6458 O O . ASN B 1 304 ? 11.125 24.188 -9.219 1 96.56 304 ASN B O 1
ATOM 6462 N N . LEU B 1 305 ? 9.773 22.438 -9.055 1 96.88 305 LEU B N 1
ATOM 6463 C CA . LEU B 1 305 ? 10.734 21.688 -8.258 1 96.88 305 LEU B CA 1
ATOM 6464 C C . LEU B 1 305 ? 12.008 21.406 -9.047 1 96.88 305 LEU B C 1
ATOM 6466 O O . LEU B 1 305 ? 13.102 21.391 -8.492 1 96.88 305 LEU B O 1
ATOM 6470 N N . TYR B 1 306 ? 11.961 21.203 -10.312 1 95.12 306 TYR B N 1
ATOM 6471 C CA . TYR B 1 306 ? 13.125 20.875 -11.133 1 95.12 306 TYR B CA 1
ATOM 6472 C C . TYR B 1 306 ? 14.117 22.031 -11.156 1 95.12 306 TYR B C 1
ATOM 6474 O O . TYR B 1 306 ? 15.32 21.812 -10.992 1 95.12 306 TYR B O 1
ATOM 6482 N N . GLU B 1 307 ? 13.578 23.172 -11.375 1 96.12 307 GLU B N 1
ATOM 6483 C CA . GLU B 1 307 ? 14.43 24.359 -11.305 1 96.12 307 GLU B CA 1
ATOM 6484 C C . GLU B 1 307 ? 14.984 24.562 -9.898 1 96.12 307 GLU B C 1
ATOM 6486 O O . GLU B 1 307 ? 16.141 24.953 -9.727 1 96.12 307 GLU B O 1
ATOM 6491 N N . PHE B 1 308 ? 14.156 24.328 -8.922 1 97.56 308 PHE B N 1
ATOM 6492 C CA . PHE B 1 308 ? 14.57 24.406 -7.527 1 97.56 308 PHE B CA 1
ATOM 6493 C C . PHE B 1 308 ? 15.773 23.516 -7.27 1 97.56 308 PHE B C 1
ATOM 6495 O O . PHE B 1 308 ? 16.766 23.938 -6.672 1 97.56 308 PHE B O 1
ATOM 6502 N N . LEU B 1 309 ? 15.703 22.266 -7.754 1 96.62 309 LEU B N 1
ATOM 6503 C CA . LEU B 1 309 ? 16.781 21.297 -7.574 1 96.62 309 LEU B CA 1
ATOM 6504 C C . LEU B 1 309 ? 18.031 21.734 -8.336 1 96.62 309 LEU B C 1
ATOM 6506 O O . LEU B 1 309 ? 19.156 21.547 -7.844 1 96.62 309 LEU B O 1
ATOM 6510 N N . LYS B 1 310 ? 17.828 22.234 -9.445 1 95.5 310 LYS B N 1
ATOM 6511 C CA . LYS B 1 310 ? 18.953 22.703 -10.25 1 95.5 310 LYS B CA 1
ATOM 6512 C C . LYS B 1 310 ? 19.688 23.844 -9.547 1 95.5 310 LYS B C 1
ATOM 6514 O O . LYS B 1 310 ? 20.922 23.875 -9.531 1 95.5 310 LYS B O 1
ATOM 6519 N N . LEU B 1 311 ? 18.984 24.719 -8.992 1 96.56 311 LEU B N 1
ATOM 6520 C CA . LEU B 1 311 ? 19.547 25.938 -8.406 1 96.56 311 LEU B CA 1
ATOM 6521 C C . LEU B 1 311 ? 20.141 25.656 -7.023 1 96.56 311 LEU B C 1
ATOM 6523 O O . LEU B 1 311 ? 21.094 26.297 -6.609 1 96.56 311 LEU B O 1
ATOM 6527 N N . THR B 1 312 ? 19.578 24.719 -6.254 1 96.88 312 THR B N 1
ATOM 6528 C CA . THR B 1 312 ? 19.984 24.531 -4.867 1 96.88 312 THR B CA 1
ATOM 6529 C C . THR B 1 312 ? 20.891 23.312 -4.738 1 96.88 312 THR B C 1
ATOM 6531 O O . THR B 1 312 ? 21.719 23.234 -3.826 1 96.88 312 THR B O 1
ATOM 6534 N N . GLY B 1 313 ? 20.547 22.281 -5.621 1 95.56 313 GLY B N 1
ATOM 6535 C CA . GLY B 1 313 ? 21.266 21.016 -5.516 1 95.56 313 GLY B CA 1
ATOM 6536 C C . GLY B 1 313 ? 20.766 20.156 -4.371 1 95.56 313 GLY B C 1
ATOM 6537 O O . GLY B 1 313 ? 21.422 19.172 -4 1 95.56 313 GLY B O 1
ATOM 6538 N N . TRP B 1 314 ? 19.719 20.531 -3.744 1 96.62 314 TRP B N 1
ATOM 6539 C CA . TRP B 1 314 ? 19.188 19.781 -2.609 1 96.62 314 TRP B CA 1
ATOM 6540 C C . TRP B 1 314 ? 18.406 18.562 -3.078 1 96.62 314 TRP B C 1
ATOM 6542 O O . TRP B 1 314 ? 17.188 18.625 -3.271 1 96.62 314 TRP B O 1
ATOM 6552 N N . ARG B 1 315 ? 19.047 17.391 -3.121 1 94.38 315 ARG B N 1
ATOM 6553 C CA . ARG B 1 315 ? 18.469 16.188 -3.715 1 94.38 315 ARG B CA 1
ATOM 6554 C C . ARG B 1 315 ? 18.547 15.016 -2.752 1 94.38 315 ARG B C 1
ATOM 6556 O O . ARG B 1 315 ? 19.391 15 -1.846 1 94.38 315 ARG B O 1
ATOM 6563 N N . GLY B 1 316 ? 17.609 14.133 -2.99 1 93.38 316 GLY B N 1
ATOM 6564 C CA . GLY B 1 316 ? 17.703 12.828 -2.359 1 93.38 316 GLY B CA 1
ATOM 6565 C C . GLY B 1 316 ? 17.359 12.852 -0.884 1 93.38 316 GLY B C 1
ATOM 6566 O O . GLY B 1 316 ? 16.594 13.711 -0.433 1 93.38 316 GLY B O 1
ATOM 6567 N N . SER B 1 317 ? 17.953 11.945 -0.144 1 94.25 317 SER B N 1
ATOM 6568 C CA . SER B 1 317 ? 17.516 11.609 1.207 1 94.25 317 SER B CA 1
ATOM 6569 C C . SER B 1 317 ? 18.125 12.562 2.234 1 94.25 317 SER B C 1
ATOM 6571 O O . SER B 1 317 ? 17.859 12.445 3.432 1 94.25 317 SER B O 1
ATOM 6573 N N . LYS B 1 318 ? 18.859 13.516 1.796 1 96.81 318 LYS B N 1
ATOM 6574 C CA . LYS B 1 318 ? 19.391 14.508 2.734 1 96.81 318 LYS B CA 1
ATOM 6575 C C . LYS B 1 318 ? 18.359 15.609 2.986 1 96.81 318 LYS B C 1
ATOM 6577 O O . LYS B 1 318 ? 18.562 16.469 3.85 1 96.81 318 LYS B O 1
ATOM 6582 N N . VAL B 1 319 ? 17.328 15.609 2.172 1 98.38 319 VAL B N 1
ATOM 6583 C CA . VAL B 1 319 ? 16.25 16.594 2.301 1 98.38 319 VAL B CA 1
ATOM 6584 C C . VAL B 1 319 ? 15.062 15.977 3.018 1 98.38 319 VAL B C 1
ATOM 6586 O O . VAL B 1 319 ? 14.617 14.883 2.664 1 98.38 319 VAL B O 1
ATOM 6589 N N . LEU B 1 320 ? 14.57 16.641 4.016 1 98.75 320 LEU B N 1
ATOM 6590 C CA . LEU B 1 320 ? 13.375 16.234 4.746 1 98.75 320 LEU B CA 1
ATOM 6591 C C . LEU B 1 320 ? 12.289 17.297 4.652 1 98.75 320 LEU B C 1
ATOM 6593 O O . LEU B 1 320 ? 12.492 18.438 5.09 1 98.75 320 LEU B O 1
ATOM 6597 N N . TYR B 1 321 ? 11.18 16.969 4.059 1 98.81 321 TYR B N 1
ATOM 6598 C CA . TYR B 1 321 ? 10.086 17.906 3.85 1 98.81 321 TYR B CA 1
ATOM 6599 C C . TYR B 1 321 ? 8.891 17.578 4.738 1 98.81 321 TYR B C 1
ATOM 6601 O O . TYR B 1 321 ? 8.461 16.422 4.793 1 98.81 321 TYR B O 1
ATOM 6609 N N . PHE B 1 322 ? 8.375 18.594 5.426 1 98.62 322 PHE B N 1
ATOM 6610 C CA . PHE B 1 322 ? 7.242 18.406 6.328 1 98.62 322 PHE B CA 1
ATOM 6611 C C . PHE B 1 322 ? 5.977 19.031 5.738 1 98.62 322 PHE B C 1
ATOM 6613 O O . PHE B 1 322 ? 6.008 20.141 5.219 1 98.62 322 PHE B O 1
ATOM 6620 N N . GLY B 1 323 ? 4.875 18.281 5.871 1 97.19 323 GLY B N 1
ATOM 6621 C CA . GLY B 1 323 ? 3.572 18.781 5.461 1 97.19 323 GLY B CA 1
ATOM 6622 C C . GLY B 1 323 ? 2.418 17.969 6.012 1 97.19 323 GLY B C 1
ATOM 6623 O O . GLY B 1 323 ? 2.615 16.859 6.504 1 97.19 323 GLY B O 1
ATOM 6624 N N . ASP B 1 324 ? 1.265 18.5 5.891 1 94.44 324 ASP B N 1
ATOM 6625 C CA . ASP B 1 324 ? 0.106 17.828 6.457 1 94.44 324 ASP B CA 1
ATOM 6626 C C . ASP B 1 324 ? -0.69 17.094 5.379 1 94.44 324 ASP B C 1
ATOM 6628 O O . ASP B 1 324 ? -1.447 16.172 5.676 1 94.44 324 ASP B O 1
ATOM 6632 N N . HIS B 1 325 ? -0.582 17.562 4.176 1 93.88 325 HIS B N 1
ATOM 6633 C CA . HIS B 1 325 ? -1.323 16.938 3.084 1 93.88 325 HIS B CA 1
ATOM 6634 C C . HIS B 1 325 ? -0.499 15.836 2.412 1 93.88 325 HIS B C 1
ATOM 6636 O O . HIS B 1 325 ? 0.403 16.125 1.624 1 93.88 325 HIS B O 1
ATOM 6642 N N . ILE B 1 326 ? -0.91 14.648 2.562 1 95.06 326 ILE B N 1
ATOM 6643 C CA . ILE B 1 326 ? -0.128 13.477 2.174 1 95.06 326 ILE B CA 1
ATOM 6644 C C . ILE B 1 326 ? 0.108 13.492 0.666 1 95.06 326 ILE B C 1
ATOM 6646 O O . ILE B 1 326 ? 1.203 13.172 0.2 1 95.06 326 ILE B O 1
ATOM 6650 N N . TYR B 1 327 ? -0.857 13.953 -0.119 1 93.25 327 TYR B N 1
ATOM 6651 C CA . TYR B 1 327 ? -0.746 13.922 -1.573 1 93.25 327 TYR B CA 1
ATOM 6652 C C . TYR B 1 327 ? 0.034 15.125 -2.088 1 93.25 327 TYR B C 1
ATOM 6654 O O . TYR B 1 327 ? 1.078 14.969 -2.725 1 93.25 327 TYR B O 1
ATOM 6662 N N . SER B 1 328 ? -0.381 16.266 -1.657 1 91.06 328 SER B N 1
ATOM 6663 C CA . SER B 1 328 ? 0.132 17.484 -2.27 1 91.06 328 SER B CA 1
ATOM 6664 C C . SER B 1 328 ? 1.496 17.859 -1.699 1 91.06 328 SER B C 1
ATOM 6666 O O . SER B 1 328 ? 2.256 18.594 -2.328 1 91.06 328 SER B O 1
ATOM 6668 N N . ASP B 1 329 ? 1.764 17.281 -0.547 1 93.81 329 ASP B N 1
ATOM 6669 C CA . ASP B 1 329 ? 3.018 17.672 0.081 1 93.81 329 ASP B CA 1
ATOM 6670 C C . ASP B 1 329 ? 4.059 16.562 -0.008 1 93.81 329 ASP B C 1
ATOM 6672 O O . ASP B 1 329 ? 5.258 16.828 -0.069 1 93.81 329 ASP B O 1
ATOM 6676 N N . LEU B 1 330 ? 3.635 15.352 0.052 1 97.19 330 LEU B N 1
ATOM 6677 C CA . LEU B 1 330 ? 4.621 14.32 0.378 1 97.19 330 LEU B CA 1
ATOM 6678 C C . LEU B 1 330 ? 4.777 13.328 -0.77 1 97.19 330 LEU B C 1
ATOM 6680 O O . LEU B 1 330 ? 5.895 12.93 -1.105 1 97.19 330 LEU B O 1
ATOM 6684 N N . ALA B 1 331 ? 3.742 12.961 -1.416 1 96.5 331 ALA B N 1
ATOM 6685 C CA . ALA B 1 331 ? 3.705 11.812 -2.312 1 96.5 331 ALA B CA 1
ATOM 6686 C C . ALA B 1 331 ? 4.723 11.961 -3.439 1 96.5 331 ALA B C 1
ATOM 6688 O O . ALA B 1 331 ? 5.562 11.078 -3.645 1 96.5 331 ALA B O 1
ATOM 6689 N N . ASP B 1 332 ? 4.699 13.062 -4.137 1 96.19 332 ASP B N 1
ATOM 6690 C CA . ASP B 1 332 ? 5.586 13.25 -5.281 1 96.19 332 ASP B CA 1
ATOM 6691 C C . ASP B 1 332 ? 7.043 13.336 -4.836 1 96.19 332 ASP B C 1
ATOM 6693 O O . ASP B 1 332 ? 7.938 12.836 -5.523 1 96.19 332 ASP B O 1
ATOM 6697 N N . LEU B 1 333 ? 7.238 13.961 -3.715 1 97.06 333 LEU B N 1
ATOM 6698 C CA . LEU B 1 333 ? 8.594 14.172 -3.219 1 97.06 333 LEU B CA 1
ATOM 6699 C C . LEU B 1 333 ? 9.273 12.844 -2.914 1 97.06 333 LEU B C 1
ATOM 6701 O O . LEU B 1 333 ? 10.445 12.641 -3.268 1 97.06 333 LEU B O 1
ATOM 6705 N N . THR B 1 334 ? 8.523 11.984 -2.33 1 96.19 334 THR B N 1
ATOM 6706 C CA . THR B 1 334 ? 9.102 10.688 -1.973 1 96.19 334 THR B CA 1
ATOM 6707 C C . THR B 1 334 ? 9.18 9.773 -3.191 1 96.19 334 THR B C 1
ATOM 6709 O O . THR B 1 334 ? 10.188 9.102 -3.41 1 96.19 334 THR B O 1
ATOM 6712 N N . LEU B 1 335 ? 8.195 9.727 -4.023 1 95.19 335 LEU B N 1
ATOM 6713 C CA . LEU B 1 335 ? 8.109 8.773 -5.125 1 95.19 335 LEU B CA 1
ATOM 6714 C C . LEU B 1 335 ? 9.047 9.172 -6.258 1 95.19 335 LEU B C 1
ATOM 6716 O O . LEU B 1 335 ? 9.711 8.32 -6.852 1 95.19 335 LEU B O 1
ATOM 6720 N N . LYS B 1 336 ? 9.172 10.422 -6.5 1 94.38 336 LYS B N 1
ATOM 6721 C CA . LYS B 1 336 ? 9.875 10.859 -7.703 1 94.38 336 LYS B CA 1
ATOM 6722 C C . LYS B 1 336 ? 11.273 11.367 -7.367 1 94.38 336 LYS B C 1
ATOM 6724 O O . LYS B 1 336 ? 12.188 11.273 -8.188 1 94.38 336 LYS B O 1
ATOM 6729 N N . HIS B 1 337 ? 11.438 11.859 -6.113 1 94.19 337 HIS B N 1
ATOM 6730 C CA . HIS B 1 337 ? 12.68 12.602 -5.883 1 94.19 337 HIS B CA 1
ATOM 6731 C C . HIS B 1 337 ? 13.469 12.008 -4.723 1 94.19 337 HIS B C 1
ATOM 6733 O O . HIS B 1 337 ? 14.586 12.438 -4.441 1 94.19 337 HIS B O 1
ATOM 6739 N N . GLY B 1 338 ? 12.898 11.117 -4.047 1 94.56 338 GLY B N 1
ATOM 6740 C CA . GLY B 1 338 ? 13.625 10.406 -3.004 1 94.56 338 GLY B CA 1
ATOM 6741 C C . GLY B 1 338 ? 13.867 11.258 -1.768 1 94.56 338 GLY B C 1
ATOM 6742 O O . GLY B 1 338 ? 14.766 10.961 -0.974 1 94.56 338 GLY B O 1
ATOM 6743 N N . TRP B 1 339 ? 13.156 12.398 -1.628 1 97.5 339 TRP B N 1
ATOM 6744 C CA . TRP B 1 339 ? 13.203 13.148 -0.378 1 97.5 339 TRP B CA 1
ATOM 6745 C C . TRP B 1 339 ? 12.633 12.328 0.773 1 97.5 339 TRP B C 1
ATOM 6747 O O . TRP B 1 339 ? 11.812 11.43 0.559 1 97.5 339 TRP B O 1
ATOM 6757 N N . ARG B 1 340 ? 13.195 12.594 1.913 1 98.19 340 ARG B N 1
ATOM 6758 C CA . ARG B 1 340 ? 12.5 12.117 3.104 1 98.19 340 ARG B CA 1
ATOM 6759 C C . ARG B 1 340 ? 11.297 13 3.422 1 98.19 340 ARG B C 1
ATOM 6761 O O . ARG B 1 340 ? 11.281 14.18 3.072 1 98.19 340 ARG B O 1
ATOM 6768 N N . THR B 1 341 ? 10.312 12.367 3.998 1 98.62 341 THR B N 1
ATOM 6769 C CA . THR B 1 341 ? 9.078 13.109 4.234 1 98.62 341 THR B CA 1
ATOM 6770 C C . THR B 1 341 ? 8.586 12.891 5.66 1 98.62 341 THR B C 1
ATOM 6772 O O . THR B 1 341 ? 8.688 11.789 6.199 1 98.62 341 THR B O 1
ATOM 6775 N N . GLY B 1 342 ? 8.141 13.938 6.277 1 98.69 342 GLY B N 1
ATOM 6776 C CA . GLY B 1 342 ? 7.504 13.938 7.582 1 98.69 342 GLY B CA 1
ATOM 6777 C C . GLY B 1 342 ? 6.078 14.461 7.551 1 98.69 342 GLY B C 1
ATOM 6778 O O . GLY B 1 342 ? 5.848 15.641 7.305 1 98.69 342 GLY B O 1
ATOM 6779 N N . ALA B 1 343 ? 5.176 13.602 7.898 1 98.5 343 ALA B N 1
ATOM 6780 C CA . ALA B 1 343 ? 3.77 14 7.895 1 98.5 343 ALA B CA 1
ATOM 6781 C C . ALA B 1 343 ? 3.375 14.633 9.227 1 98.5 343 ALA B C 1
ATOM 6783 O O . ALA B 1 343 ? 3.783 14.156 10.289 1 98.5 343 ALA B O 1
ATOM 6784 N N . ILE B 1 344 ? 2.668 15.734 9.117 1 97.5 344 ILE B N 1
ATOM 6785 C CA . ILE B 1 344 ? 2.082 16.359 10.297 1 97.5 344 ILE B CA 1
ATOM 6786 C C . ILE B 1 344 ? 0.609 15.977 10.406 1 97.5 344 ILE B C 1
ATOM 6788 O O . ILE B 1 344 ? -0.208 16.375 9.57 1 97.5 344 ILE B O 1
ATOM 6792 N N . ILE B 1 345 ? 0.343 15.219 11.461 1 97.06 345 ILE B N 1
ATOM 6793 C CA . ILE B 1 345 ? -1.006 14.711 11.688 1 97.06 345 ILE B CA 1
ATOM 6794 C C . ILE B 1 345 ? -1.487 15.133 13.078 1 97.06 345 ILE B C 1
ATOM 6796 O O . ILE B 1 345 ? -1.404 14.359 14.031 1 97.06 345 ILE B O 1
ATOM 6800 N N . PRO B 1 346 ? -2.109 16.25 13.133 1 94.5 346 PRO B N 1
ATOM 6801 C CA . PRO B 1 346 ? -2.518 16.766 14.445 1 94.5 346 PRO B CA 1
ATOM 6802 C C . PRO B 1 346 ? -3.439 15.797 15.188 1 94.5 346 PRO B C 1
ATOM 6804 O O . PRO B 1 346 ? -3.398 15.727 16.422 1 94.5 346 PRO B O 1
ATOM 6807 N N . GLU B 1 347 ? -4.234 14.984 14.492 1 95.44 347 GLU B N 1
ATOM 6808 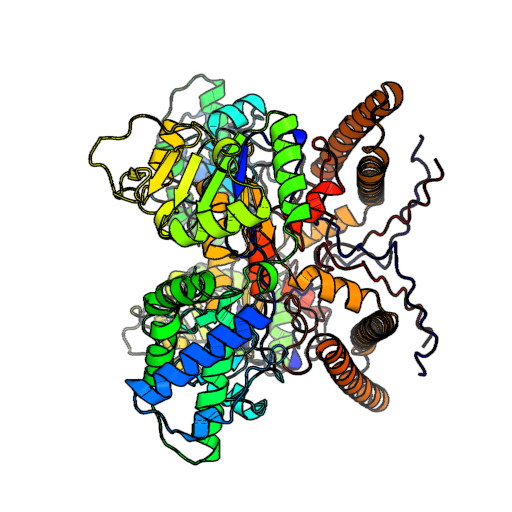C CA . GLU B 1 347 ? -5.184 14.055 15.094 1 95.44 347 GLU B CA 1
ATOM 6809 C C . GLU B 1 347 ? -4.465 12.953 15.875 1 95.44 347 GLU B C 1
ATOM 6811 O O . GLU B 1 347 ? -5.07 12.281 16.719 1 95.44 347 GLU B O 1
ATOM 6816 N N . LEU B 1 348 ? -3.217 12.844 15.578 1 96.94 348 LEU B N 1
ATOM 6817 C CA . LEU B 1 348 ? -2.426 11.773 16.172 1 96.94 348 LEU B CA 1
ATOM 6818 C C . LEU B 1 348 ? -2.408 11.898 17.688 1 96.94 348 LEU B C 1
ATOM 6820 O O . LEU B 1 348 ? -2.486 10.898 18.406 1 96.94 348 LEU B O 1
ATOM 6824 N N . ARG B 1 349 ? -2.326 13.102 18.25 1 95.38 349 ARG B N 1
ATOM 6825 C CA . ARG B 1 349 ? -2.254 13.336 19.688 1 95.38 349 ARG B CA 1
ATOM 6826 C C . ARG B 1 349 ? -3.504 12.812 20.391 1 95.38 349 ARG B C 1
ATOM 6828 O O . ARG B 1 349 ? -3.408 12.047 21.344 1 95.38 349 ARG B O 1
ATOM 6835 N N . SER B 1 350 ? -4.629 13.211 19.891 1 95 350 SER B N 1
ATOM 6836 C CA . SER B 1 350 ? -5.879 12.773 20.5 1 95 350 SER B CA 1
ATOM 6837 C C . SER B 1 350 ? -6.094 11.281 20.297 1 95 350 SER B C 1
ATOM 6839 O O . SER B 1 350 ? -6.625 10.602 21.188 1 95 350 SER B O 1
ATOM 6841 N N . GLU B 1 351 ? -5.707 10.75 19.156 1 96.81 351 GLU B N 1
ATOM 6842 C CA . GLU B 1 351 ? -5.812 9.312 18.891 1 96.81 351 GLU B CA 1
ATOM 6843 C C . GLU B 1 351 ? -5.012 8.5 19.906 1 96.81 351 GLU B C 1
ATOM 6845 O O . GLU B 1 351 ? -5.516 7.52 20.453 1 96.81 351 GLU B O 1
ATOM 6850 N N . ILE B 1 352 ? -3.809 8.938 20.141 1 96.5 352 ILE B N 1
ATOM 6851 C CA . ILE B 1 352 ? -2.916 8.211 21.047 1 96.5 352 ILE B CA 1
ATOM 6852 C C . ILE B 1 352 ? -3.43 8.305 22.469 1 96.5 352 ILE B C 1
ATOM 6854 O O . ILE B 1 352 ? -3.42 7.32 23.219 1 96.5 352 ILE B O 1
ATOM 6858 N N . LYS B 1 353 ? -3.887 9.461 22.891 1 96.44 353 LYS B N 1
ATOM 6859 C CA . LYS B 1 353 ? -4.453 9.617 24.219 1 96.44 353 LYS B CA 1
ATOM 6860 C C . LYS B 1 353 ? -5.625 8.664 24.438 1 96.44 353 LYS B C 1
ATOM 6862 O O . LYS B 1 353 ? -5.742 8.047 25.5 1 96.44 353 LYS B O 1
ATOM 6867 N N . THR B 1 354 ? -6.465 8.547 23.438 1 96.12 354 THR B N 1
ATOM 6868 C CA . THR B 1 354 ? -7.605 7.645 23.516 1 96.12 354 THR B CA 1
ATOM 6869 C C . THR B 1 354 ? -7.145 6.191 23.578 1 96.12 354 THR B C 1
ATOM 6871 O O . THR B 1 354 ? -7.648 5.414 24.391 1 96.12 354 THR B O 1
ATOM 6874 N N . MET B 1 355 ? -6.164 5.84 22.828 1 93.88 355 MET B N 1
ATOM 6875 C CA . MET B 1 355 ? -5.66 4.469 22.781 1 93.88 355 MET B CA 1
ATOM 6876 C C . MET B 1 355 ? -5.012 4.078 24.109 1 93.88 355 MET B C 1
ATOM 6878 O O . MET B 1 355 ? -4.996 2.902 24.469 1 93.88 355 MET B O 1
ATOM 6882 N N . ASN B 1 356 ? -4.535 5.117 24.797 1 92 356 ASN B N 1
ATOM 6883 C CA . ASN B 1 356 ? -3.828 4.871 26.047 1 92 356 ASN B CA 1
ATOM 6884 C C . ASN B 1 356 ? -4.797 4.719 27.219 1 92 356 ASN B C 1
ATOM 6886 O O . ASN B 1 356 ? -4.383 4.402 28.344 1 92 356 ASN B O 1
ATOM 6890 N N . THR B 1 357 ? -6.059 4.871 26.984 1 92.19 357 THR B N 1
ATOM 6891 C CA . THR B 1 357 ? -7.031 4.742 28.062 1 92.19 357 THR B CA 1
ATOM 6892 C C . THR B 1 357 ? -7.289 3.273 28.391 1 92.19 357 THR B C 1
ATOM 6894 O O . THR B 1 357 ? -7.125 2.404 27.531 1 92.19 357 THR B O 1
ATOM 6897 N N . GLU B 1 358 ? -7.691 3.025 29.531 1 87 358 GLU B N 1
ATOM 6898 C CA . GLU B 1 358 ? -8.047 1.677 29.969 1 87 358 GLU B CA 1
ATOM 6899 C C . GLU B 1 358 ? -9.266 1.154 29.203 1 87 358 GLU B C 1
ATOM 6901 O O . GLU B 1 358 ? -9.336 -0.035 28.875 1 87 358 GLU B O 1
ATOM 6906 N N . GLU B 1 359 ? -10.148 2.043 28.969 1 89.69 359 GLU B N 1
ATOM 6907 C CA . GLU B 1 359 ? -11.359 1.661 28.25 1 89.69 359 GLU B CA 1
ATOM 6908 C C . GLU B 1 359 ? -11.023 1.08 26.875 1 89.69 359 GLU B C 1
ATOM 6910 O O . GLU B 1 359 ? -11.477 -0.013 26.531 1 89.69 359 GLU B O 1
ATOM 6915 N N . TYR B 1 360 ? -10.242 1.774 26.188 1 91.44 360 TYR B N 1
ATOM 6916 C CA . TYR B 1 360 ? -9.906 1.312 24.844 1 91.44 360 TYR B CA 1
ATOM 6917 C C . TYR B 1 360 ? -9.086 0.027 24.906 1 91.44 360 TYR B C 1
ATOM 6919 O O . TYR B 1 360 ? -9.297 -0.884 24.094 1 91.44 360 TYR B O 1
ATOM 6927 N N . THR B 1 361 ? -8.195 -0.069 25.797 1 87.56 361 THR B N 1
ATOM 6928 C CA . THR B 1 361 ? -7.344 -1.249 25.922 1 87.56 361 THR B CA 1
ATOM 6929 C C . THR B 1 361 ? -8.18 -2.484 26.234 1 87.56 361 THR B C 1
ATOM 6931 O O . THR B 1 361 ? -7.926 -3.566 25.703 1 87.56 361 THR B O 1
ATOM 6934 N N . ARG B 1 362 ? -9.141 -2.287 27.031 1 86.38 362 ARG B N 1
ATOM 6935 C CA . ARG B 1 362 ? -10.023 -3.396 27.375 1 86.38 362 ARG B CA 1
ATOM 6936 C C . ARG B 1 362 ? -10.859 -3.832 26.172 1 86.38 362 ARG B C 1
ATOM 6938 O O . ARG B 1 362 ? -11.023 -5.031 25.922 1 86.38 362 ARG B O 1
ATOM 6945 N N . VAL B 1 363 ? -11.344 -2.852 25.5 1 90.5 363 VAL B N 1
ATOM 6946 C CA . VAL B 1 363 ? -12.164 -3.137 24.328 1 90.5 363 VAL B CA 1
ATOM 6947 C C . VAL B 1 363 ? -11.336 -3.893 23.297 1 90.5 363 VAL B C 1
ATOM 6949 O O . VAL B 1 363 ? -11.797 -4.883 22.719 1 90.5 363 VAL B O 1
ATOM 6952 N N . MET B 1 364 ? -10.109 -3.477 23.125 1 89.19 364 MET B N 1
ATOM 6953 C CA . MET B 1 364 ? -9.25 -4.094 22.125 1 89.19 364 MET B CA 1
ATOM 6954 C C . MET B 1 364 ? -8.852 -5.504 22.547 1 89.19 364 MET B C 1
ATOM 6956 O O . MET B 1 364 ? -8.797 -6.41 21.703 1 89.19 364 MET B O 1
ATOM 6960 N N . ALA B 1 365 ? -8.547 -5.652 23.75 1 84.94 365 ALA B N 1
ATOM 6961 C CA . ALA B 1 365 ? -8.219 -6.98 24.266 1 84.94 365 ALA B CA 1
ATOM 6962 C C . ALA B 1 365 ? -9.391 -7.945 24.062 1 84.94 365 ALA B C 1
ATOM 6964 O O . ALA B 1 365 ? -9.188 -9.094 23.656 1 84.94 365 ALA B O 1
ATOM 6965 N N . PHE B 1 366 ? -10.57 -7.438 24.406 1 88.19 366 PHE B N 1
ATOM 6966 C CA . PHE B 1 366 ? -11.766 -8.25 24.266 1 88.19 366 PHE B CA 1
ATOM 6967 C C . PHE B 1 366 ? -12 -8.617 22.797 1 88.19 366 PHE B C 1
ATOM 6969 O O . PHE B 1 366 ? -12.312 -9.766 22.484 1 88.19 366 PHE B O 1
ATOM 6976 N N . LEU B 1 367 ? -11.859 -7.684 22 1 90.69 367 LEU B N 1
ATOM 6977 C CA . LEU B 1 367 ? -12.062 -7.891 20.562 1 90.69 367 LEU B CA 1
ATOM 6978 C C . LEU B 1 367 ? -11.086 -8.938 20.031 1 90.69 367 LEU B C 1
ATOM 6980 O O . LEU B 1 367 ? -11.477 -9.812 19.25 1 90.69 367 LEU B O 1
ATOM 6984 N N . GLN B 1 368 ? -9.852 -8.883 20.375 1 86.69 368 GLN B N 1
ATOM 6985 C CA . GLN B 1 368 ? -8.844 -9.828 19.922 1 86.69 368 GLN B CA 1
ATOM 6986 C C . GLN B 1 368 ? -9.109 -11.227 20.469 1 86.69 368 GLN B C 1
ATOM 6988 O O . GLN B 1 368 ? -8.93 -12.219 19.766 1 86.69 368 GLN B O 1
ATOM 6993 N N . THR B 1 369 ? -9.523 -11.234 21.688 1 86.12 369 THR B N 1
ATOM 6994 C CA . THR B 1 369 ? -9.844 -12.516 22.297 1 86.12 369 THR B CA 1
ATOM 6995 C C . THR B 1 369 ? -11.023 -13.18 21.578 1 86.12 369 THR B C 1
ATOM 6997 O O . THR B 1 369 ? -10.969 -14.367 21.266 1 86.12 369 THR B O 1
ATOM 7000 N N . LEU B 1 370 ? -12.078 -12.391 21.344 1 90.62 370 LEU B N 1
ATOM 7001 C CA . LEU B 1 370 ? -13.258 -12.906 20.656 1 90.62 370 LEU B CA 1
ATOM 7002 C C . LEU B 1 370 ? -12.898 -13.422 19.266 1 90.62 370 LEU B C 1
ATOM 7004 O O . LEU B 1 370 ? -13.375 -14.484 18.859 1 90.62 370 LEU B O 1
ATOM 7008 N N . THR B 1 371 ? -12.07 -12.703 18.609 1 92.19 371 THR B N 1
ATOM 7009 C CA . THR B 1 371 ? -11.648 -13.109 17.266 1 92.19 371 THR B CA 1
ATOM 7010 C C . THR B 1 371 ? -10.859 -14.414 17.328 1 92.19 371 THR B C 1
ATOM 7012 O O . THR B 1 371 ? -11.062 -15.305 16.5 1 92.19 371 THR B O 1
ATOM 7015 N N . GLY B 1 372 ? -9.969 -14.5 18.344 1 88.69 372 GLY B N 1
ATOM 7016 C CA . GLY B 1 372 ? -9.219 -15.734 18.531 1 88.69 372 GLY B CA 1
ATOM 7017 C C . GLY B 1 372 ? -10.102 -16.922 18.844 1 88.69 372 GLY B C 1
ATOM 7018 O O . GLY B 1 372 ? -9.867 -18.031 18.328 1 88.69 372 GLY B O 1
ATOM 7019 N N . LEU B 1 373 ? -11.109 -16.719 19.625 1 90.5 373 LEU B N 1
ATOM 7020 C CA . LEU B 1 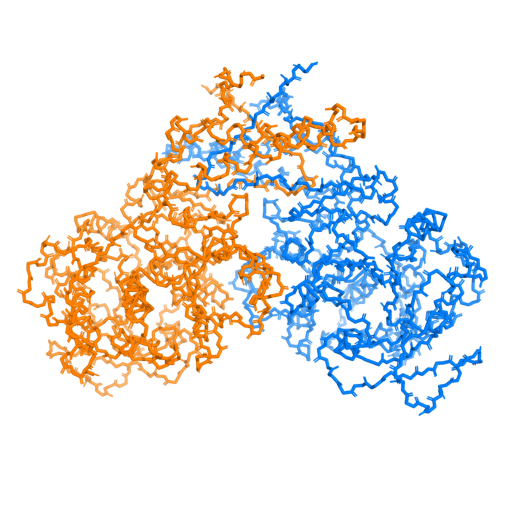373 ? -12.047 -17.781 19.969 1 90.5 373 LEU B CA 1
ATOM 7021 C C . LEU B 1 373 ? -12.844 -18.219 18.734 1 90.5 373 LEU B C 1
ATOM 7023 O O . LEU B 1 373 ? -13.031 -19.406 18.5 1 90.5 373 LEU B O 1
ATOM 7027 N N . LEU B 1 374 ? -13.289 -17.234 18.016 1 93.44 374 LEU B N 1
ATOM 7028 C CA . LEU B 1 374 ? -14.023 -17.547 16.797 1 93.44 374 LEU B CA 1
ATOM 7029 C C . LEU B 1 374 ? -13.172 -18.359 15.836 1 93.44 374 LEU B C 1
ATOM 7031 O O . LEU B 1 374 ? -13.641 -19.359 15.273 1 93.44 374 LEU B O 1
ATOM 7035 N N . GLU B 1 375 ? -11.945 -17.969 15.68 1 91.56 375 GLU B N 1
ATOM 7036 C CA . GLU B 1 375 ? -11.039 -18.656 14.766 1 91.56 375 GLU B CA 1
ATOM 7037 C C . GLU B 1 375 ? -10.812 -20.094 15.195 1 91.56 375 GLU B C 1
ATOM 7039 O O . GLU B 1 375 ? -10.82 -21 14.359 1 91.56 375 GLU B O 1
ATOM 7044 N N . LYS B 1 376 ? -10.734 -20.359 16.484 1 89.25 376 LYS B N 1
ATOM 7045 C CA . LYS B 1 376 ? -10.406 -21.672 17 1 89.25 376 LYS B CA 1
ATOM 7046 C C . LYS B 1 376 ? -11.648 -22.562 17.062 1 89.25 376 LYS B C 1
ATOM 7048 O O . LYS B 1 376 ? -11.57 -23.766 16.812 1 89.25 376 LYS B O 1
ATOM 7053 N N . MET B 1 377 ? -12.742 -21.984 17.344 1 93.69 377 MET B N 1
ATOM 7054 C CA . MET B 1 377 ? -13.898 -22.781 17.719 1 93.69 377 MET B CA 1
ATOM 7055 C C . MET B 1 377 ? -14.836 -22.984 16.531 1 93.69 377 MET B C 1
ATOM 7057 O O . MET B 1 377 ? -15.742 -23.812 16.562 1 93.69 377 MET B O 1
ATOM 7061 N N . GLN B 1 378 ? -14.578 -22.266 15.414 1 94.88 378 GLN B N 1
ATOM 7062 C CA . GLN B 1 378 ? -15.508 -22.328 14.289 1 94.88 378 GLN B CA 1
ATOM 7063 C C . GLN B 1 378 ? -15.508 -23.719 13.664 1 94.88 378 GLN B C 1
ATOM 7065 O O . GLN B 1 378 ? -16.422 -24.062 12.898 1 94.88 378 GLN B O 1
ATOM 7070 N N . VAL B 1 379 ? -14.578 -24.578 14.039 1 92 379 VAL B N 1
ATOM 7071 C CA . VAL B 1 379 ? -14.484 -25.922 13.477 1 92 379 VAL B CA 1
ATOM 7072 C C . VAL B 1 379 ? -15.617 -26.781 14.023 1 92 379 VAL B C 1
ATOM 7074 O O . VAL B 1 379 ? -15.984 -27.797 13.414 1 92 379 VAL B O 1
ATOM 7077 N N . TYR B 1 380 ? -16.172 -26.453 15.141 1 92.75 380 TYR B N 1
ATOM 7078 C CA . TYR B 1 380 ? -17.266 -27.219 15.742 1 92.75 380 TYR B CA 1
ATOM 7079 C C . TYR B 1 380 ? -18.594 -26.844 15.094 1 92.75 380 TYR B C 1
ATOM 7081 O O . TYR B 1 380 ? -19 -25.688 15.102 1 92.75 380 TYR B O 1
ATOM 7089 N N . ARG B 1 381 ? -19.328 -27.844 14.625 1 91.94 381 ARG B N 1
ATOM 7090 C CA . ARG B 1 381 ? -20.516 -27.578 13.797 1 91.94 381 ARG B CA 1
ATOM 7091 C C . ARG B 1 381 ? -21.781 -28.078 14.484 1 91.94 381 ARG B C 1
ATOM 7093 O O . ARG B 1 381 ? -22.875 -27.984 13.922 1 91.94 381 ARG B O 1
ATOM 7100 N N . ASP B 1 382 ? -21.625 -28.531 15.727 1 94.5 382 ASP B N 1
ATOM 7101 C CA . ASP B 1 382 ? -22.828 -28.938 16.453 1 94.5 382 ASP B CA 1
ATOM 7102 C C . ASP B 1 382 ? -23.688 -27.734 16.797 1 94.5 382 ASP B C 1
ATOM 7104 O O . ASP B 1 382 ? -23.203 -26.609 16.844 1 94.5 382 ASP B O 1
ATOM 7108 N N . THR B 1 383 ? -24.906 -27.953 17.125 1 95 383 THR B N 1
ATOM 7109 C CA . THR B 1 383 ? -25.906 -26.906 17.312 1 95 383 THR B CA 1
ATOM 7110 C C . THR B 1 383 ? -25.516 -26 18.484 1 95 383 THR B C 1
ATOM 7112 O O . THR B 1 383 ? -25.625 -24.781 18.375 1 95 383 THR B O 1
ATOM 7115 N N . GLU B 1 384 ? -25.094 -26.578 19.547 1 93.56 384 GLU B N 1
ATOM 7116 C CA . GLU B 1 384 ? -24.719 -25.781 20.719 1 93.56 384 GLU B CA 1
ATOM 7117 C C . GLU B 1 384 ? -23.531 -24.859 20.406 1 93.56 384 GLU B C 1
ATOM 7119 O O . GLU B 1 384 ? -23.547 -23.688 20.797 1 93.56 384 GLU B O 1
ATOM 7124 N N . SER B 1 385 ? -22.547 -25.422 19.734 1 94 385 SER B N 1
ATOM 7125 C CA . SER B 1 385 ? -21.375 -24.641 19.359 1 94 385 SER B CA 1
ATOM 7126 C C . SER B 1 385 ? -21.734 -23.531 18.391 1 94 385 SER B C 1
ATOM 7128 O O . SER B 1 385 ? -21.234 -22.406 18.516 1 94 385 SER B O 1
ATOM 7130 N N . GLN B 1 386 ? -22.625 -23.859 17.516 1 94.25 386 GLN B N 1
ATOM 7131 C CA . GLN B 1 386 ? -23.016 -22.875 16.516 1 94.25 386 GLN B CA 1
ATOM 7132 C C . GLN B 1 386 ? -23.797 -21.734 17.141 1 94.25 386 GLN B C 1
ATOM 7134 O O . GLN B 1 386 ? -23.672 -20.578 16.734 1 94.25 386 GLN B O 1
ATOM 7139 N N . MET B 1 387 ? -24.562 -22.062 18.109 1 95.5 387 MET B N 1
ATOM 7140 C CA . MET B 1 387 ? -25.297 -21.016 18.828 1 95.5 387 MET B CA 1
ATOM 7141 C C . MET B 1 387 ? -24.328 -20.094 19.562 1 95.5 387 MET B C 1
ATOM 7143 O O . MET B 1 387 ? -24.516 -18.875 19.562 1 95.5 387 MET B O 1
ATOM 7147 N N . LEU B 1 388 ? -23.359 -20.719 20.156 1 94.25 388 LEU B N 1
ATOM 7148 C CA . LEU B 1 388 ? -22.344 -19.938 20.875 1 94.25 388 LEU B CA 1
ATOM 7149 C C . LEU B 1 388 ? -21.562 -19.062 19.922 1 94.25 388 LEU B C 1
ATOM 7151 O O . LEU B 1 388 ? -21.266 -17.906 20.234 1 94.25 388 LEU B O 1
ATOM 7155 N N . LEU B 1 389 ? -21.219 -19.609 18.781 1 94.94 389 LEU B N 1
ATOM 7156 C CA . LEU B 1 389 ? -20.484 -18.875 17.766 1 94.94 389 LEU B CA 1
ATOM 7157 C C . LEU B 1 389 ? -21.281 -17.656 17.297 1 94.94 389 LEU B C 1
ATOM 7159 O O . LEU B 1 389 ? -20.719 -16.578 17.109 1 94.94 389 LEU B O 1
ATOM 7163 N N . GLN B 1 390 ? -22.516 -17.828 17.172 1 96 390 GLN B N 1
ATOM 7164 C CA . GLN B 1 390 ? -23.359 -16.719 16.75 1 96 390 GLN B CA 1
ATOM 7165 C C . GLN B 1 390 ? -23.406 -15.617 17.812 1 96 390 GLN B C 1
ATOM 7167 O O . GLN B 1 390 ? -23.422 -14.43 17.484 1 96 390 GLN B O 1
ATOM 7172 N N . GLU B 1 391 ? -23.375 -16.047 18.984 1 95.88 391 GLU B N 1
ATOM 7173 C CA . GLU B 1 391 ? -23.328 -15.07 20.078 1 95.88 391 GLU B CA 1
ATOM 7174 C C . GLU B 1 391 ? -22.031 -14.289 20.078 1 95.88 391 GLU B C 1
ATOM 7176 O O . GLU B 1 391 ? -22.016 -13.078 20.281 1 95.88 391 GLU B O 1
ATOM 7181 N N . TRP B 1 392 ? -20.953 -15.047 19.844 1 95.38 392 TRP B N 1
ATOM 7182 C CA . TRP B 1 392 ? -19.641 -14.406 19.828 1 95.38 392 TRP B CA 1
ATOM 7183 C C . TRP B 1 392 ? -19.516 -13.453 18.641 1 95.38 392 TRP B C 1
ATOM 7185 O O . TRP B 1 392 ? -18.875 -12.398 18.75 1 95.38 392 TRP B O 1
ATOM 7195 N N . ILE B 1 393 ? -20.094 -13.82 17.531 1 95.81 393 ILE B N 1
ATOM 7196 C CA . ILE B 1 393 ? -20.078 -12.969 16.344 1 95.81 393 ILE B CA 1
ATOM 7197 C C . ILE B 1 393 ? -20.797 -11.656 16.641 1 95.81 393 ILE B C 1
ATOM 7199 O O . ILE B 1 393 ? -20.312 -10.578 16.312 1 95.81 393 ILE B O 1
ATOM 7203 N N . LYS B 1 394 ? -21.922 -11.766 17.297 1 96.38 394 LYS B N 1
ATOM 7204 C CA . LYS B 1 394 ? -22.688 -10.586 17.672 1 96.38 394 LYS B CA 1
ATOM 7205 C C . LYS B 1 394 ? -21.922 -9.734 18.672 1 96.38 394 LYS B C 1
ATOM 7207 O O . LYS B 1 394 ? -21.875 -8.508 18.562 1 96.38 394 LYS B O 1
ATOM 7212 N N . GLU B 1 395 ? -21.328 -10.352 19.609 1 96 395 GLU B N 1
ATOM 7213 C CA . GLU B 1 395 ? -20.531 -9.641 20.609 1 96 395 GLU B CA 1
ATOM 7214 C C . GLU B 1 395 ? -19.344 -8.93 19.969 1 96 395 GLU B C 1
ATOM 7216 O O . GLU B 1 395 ? -19 -7.82 20.375 1 96 395 GLU B O 1
ATOM 7221 N N . ARG B 1 396 ? -18.719 -9.609 19.062 1 95.5 396 ARG B N 1
ATOM 7222 C CA . ARG B 1 396 ? -17.594 -9.016 18.359 1 95.5 396 ARG B CA 1
ATOM 7223 C C . ARG B 1 396 ? -18.031 -7.762 17.594 1 95.5 396 ARG B C 1
ATOM 7225 O O . ARG B 1 396 ? -17.344 -6.742 17.625 1 95.5 396 ARG B O 1
ATOM 7232 N N . GLN B 1 397 ? -19.188 -7.852 17.016 1 94.94 397 GLN B N 1
ATOM 7233 C CA . GLN B 1 397 ? -19.734 -6.699 16.297 1 94.94 397 GLN B CA 1
ATOM 7234 C C . GLN B 1 397 ? -20.016 -5.543 17.25 1 94.94 397 GLN B C 1
ATOM 7236 O O . GLN B 1 397 ? -19.719 -4.387 16.938 1 94.94 397 GLN B O 1
ATOM 7241 N N . ASP B 1 398 ? -20.547 -5.836 18.375 1 95.56 398 ASP B N 1
ATOM 7242 C CA . ASP B 1 398 ? -20.844 -4.812 19.375 1 95.56 398 ASP B CA 1
ATOM 7243 C C . ASP B 1 398 ? -19.547 -4.176 19.891 1 95.56 398 ASP B C 1
ATOM 7245 O O . ASP B 1 398 ? -19.5 -2.963 20.109 1 95.56 398 ASP B O 1
ATOM 7249 N N . THR B 1 399 ? -18.609 -5.016 20.094 1 94.81 399 THR B N 1
ATOM 7250 C CA . THR B 1 399 ? -17.328 -4.531 20.594 1 94.81 399 THR B CA 1
ATOM 7251 C C . THR B 1 399 ? -16.625 -3.654 19.562 1 94.81 399 THR B C 1
ATOM 7253 O O . THR B 1 399 ? -15.984 -2.666 19.906 1 94.81 399 THR B O 1
ATOM 7256 N N . ARG B 1 400 ? -16.75 -4.016 18.312 1 95.25 400 ARG B N 1
ATOM 7257 C CA . ARG B 1 400 ? -16.219 -3.197 17.219 1 95.25 400 ARG B CA 1
ATOM 7258 C C . ARG B 1 400 ? -16.859 -1.817 17.203 1 95.25 400 ARG B C 1
ATOM 7260 O O . ARG B 1 400 ? -16.188 -0.808 17 1 95.25 400 ARG B O 1
ATOM 7267 N N . GLU B 1 401 ? -18.125 -1.807 17.438 1 95.38 401 GLU B N 1
ATOM 7268 C CA . GLU B 1 401 ? -18.859 -0.543 17.484 1 95.38 401 GLU B CA 1
ATOM 7269 C C . GLU B 1 401 ? -18.391 0.321 18.656 1 95.38 401 GLU B C 1
ATOM 7271 O O . GLU B 1 401 ? -18.281 1.541 18.516 1 95.38 401 GLU B O 1
ATOM 7276 N N . LEU B 1 402 ? -18.156 -0.326 19.719 1 95.19 402 LEU B N 1
ATOM 7277 C CA . LEU B 1 402 ? -17.641 0.396 20.875 1 95.19 402 LEU B CA 1
ATOM 7278 C C . LEU B 1 402 ? -16.266 0.979 20.594 1 95.19 402 LEU B C 1
ATOM 7280 O O . LEU B 1 402 ? -15.984 2.127 20.953 1 95.19 402 LEU B O 1
ATOM 7284 N N . ALA B 1 403 ? -15.422 0.171 19.938 1 94 403 ALA B N 1
ATOM 7285 C CA . ALA B 1 403 ? -14.078 0.622 19.578 1 94 403 ALA B CA 1
ATOM 7286 C C . ALA B 1 403 ? -14.133 1.828 18.656 1 94 403 ALA B C 1
ATOM 7288 O O . ALA B 1 403 ? -13.305 2.736 18.75 1 94 403 ALA B O 1
ATOM 7289 N N . LYS B 1 404 ? -15.055 1.813 17.766 1 95.88 404 LYS B N 1
ATOM 7290 C CA . LYS B 1 404 ? -15.242 2.928 16.828 1 95.88 404 LYS B CA 1
ATOM 7291 C C . LYS B 1 404 ? -15.695 4.184 17.562 1 95.88 404 LYS B C 1
ATOM 7293 O O . LYS B 1 404 ? -15.109 5.258 17.391 1 95.88 404 LYS B O 1
ATOM 7298 N N . LYS B 1 405 ? -16.609 4.07 18.484 1 95.62 405 LYS B N 1
ATOM 7299 C CA . LYS B 1 405 ? -17.297 5.191 19.125 1 95.62 405 LYS B CA 1
ATOM 7300 C C . LYS B 1 405 ? -16.359 5.934 20.078 1 95.62 405 LYS B C 1
ATOM 7302 O O . LYS B 1 405 ? -16.516 7.133 20.312 1 95.62 405 LYS B O 1
ATOM 7307 N N . VAL B 1 406 ? -15.375 5.254 20.531 1 94.94 406 VAL B N 1
ATOM 7308 C CA . VAL B 1 406 ? -14.461 5.875 21.484 1 94.94 406 VAL B CA 1
ATOM 7309 C C . VAL B 1 406 ? -13.688 6.996 20.812 1 94.94 406 VAL B C 1
ATOM 7311 O O . VAL B 1 406 ? -13.289 7.969 21.453 1 94.94 406 VAL B O 1
ATOM 7314 N N . PHE B 1 407 ? -13.469 6.906 19.5 1 96.56 407 PHE B N 1
ATOM 7315 C CA . PHE B 1 407 ? -12.742 7.922 18.75 1 96.56 407 PHE B CA 1
ATOM 7316 C C . PHE B 1 407 ? -13.703 8.961 18.188 1 96.56 407 PHE B C 1
ATOM 7318 O O . PHE B 1 407 ? -13.477 10.164 18.328 1 96.56 407 PHE B O 1
ATOM 7325 N N . ASN B 1 408 ? -14.633 8.578 17.484 1 96.56 408 ASN B N 1
ATOM 7326 C CA . ASN B 1 408 ? -15.68 9.328 16.812 1 96.56 408 ASN B CA 1
ATOM 7327 C C . ASN B 1 408 ? -16.938 8.477 16.594 1 96.56 408 ASN B C 1
ATOM 7329 O O . ASN B 1 408 ? -16.859 7.418 15.969 1 96.56 408 ASN B O 1
ATOM 7333 N N . PRO B 1 409 ? -18 8.93 17.109 1 96.25 409 PRO B N 1
ATOM 7334 C CA . PRO B 1 409 ? -19.203 8.094 17.031 1 96.25 409 PRO B CA 1
ATOM 7335 C C . PRO B 1 409 ? -19.656 7.824 15.602 1 96.25 409 PRO B C 1
ATOM 7337 O O . PRO B 1 409 ? -20.266 6.785 15.328 1 96.25 409 PRO B O 1
ATOM 7340 N N . GLN B 1 410 ? -19.391 8.727 14.734 1 97.31 410 GLN B N 1
ATOM 7341 C CA . GLN B 1 410 ? -19.875 8.586 13.367 1 97.31 410 GLN B CA 1
ATOM 7342 C C . GLN B 1 410 ? -18.938 7.707 12.539 1 97.31 410 GLN B C 1
ATOM 7344 O O . GLN B 1 410 ? -19.375 6.75 11.898 1 97.31 410 GLN B O 1
ATOM 7349 N N . PHE B 1 411 ? -17.594 8.008 12.617 1 98.06 411 PHE B N 1
ATOM 7350 C CA . PHE B 1 411 ? -16.719 7.383 11.641 1 98.06 411 PHE B CA 1
ATOM 7351 C C . PHE B 1 411 ? -15.562 6.652 12.336 1 98.06 411 PHE B C 1
ATOM 7353 O O . PHE B 1 411 ? -14.875 5.84 11.719 1 98.06 411 PHE B O 1
ATOM 7360 N N . GLY B 1 412 ? -15.312 6.871 13.602 1 97.62 412 GLY B N 1
ATOM 7361 C CA . GLY B 1 412 ? -14.258 6.191 14.336 1 97.62 412 GLY B CA 1
ATOM 7362 C C . GLY B 1 412 ? -12.891 6.801 14.109 1 97.62 412 GLY B C 1
ATOM 7363 O O . GLY B 1 412 ? -12.766 8.008 13.914 1 97.62 412 GLY B O 1
ATOM 7364 N N . SER B 1 413 ? -11.836 6.043 14.273 1 97.62 413 SER B N 1
ATOM 7365 C CA . SER B 1 413 ? -10.453 6.473 14.125 1 97.62 413 SER B CA 1
ATOM 7366 C C . SER B 1 413 ? -10.141 6.852 12.688 1 97.62 413 SER B C 1
ATOM 7368 O O . SER B 1 413 ? -10.617 6.207 11.75 1 97.62 413 SER B O 1
ATOM 7370 N N . ILE B 1 414 ? -9.312 7.863 12.523 1 97.56 414 ILE B N 1
ATOM 7371 C CA . ILE B 1 414 ? -8.906 8.227 11.164 1 97.56 414 ILE B CA 1
ATOM 7372 C C . ILE B 1 414 ? -7.965 7.156 10.609 1 97.56 414 ILE B C 1
ATOM 7374 O O . ILE B 1 414 ? -7.719 7.109 9.398 1 97.56 414 ILE B O 1
ATOM 7378 N N . PHE B 1 415 ? -7.516 6.219 11.5 1 98 415 PHE B N 1
ATOM 7379 C CA . PHE B 1 415 ? -6.449 5.312 11.086 1 98 415 PHE B CA 1
ATOM 7380 C C . PHE B 1 415 ? -6.988 3.902 10.891 1 98 415 PHE B C 1
ATOM 7382 O O . PHE B 1 415 ? -6.336 3.062 10.266 1 98 415 PHE B O 1
ATOM 7389 N N . ARG B 1 416 ? -8.219 3.623 11.414 1 96.81 416 ARG B N 1
ATOM 7390 C CA . ARG B 1 416 ? -8.672 2.236 11.414 1 96.81 416 ARG B CA 1
ATOM 7391 C C . ARG B 1 416 ? -10.109 2.129 10.906 1 96.81 416 ARG B C 1
ATOM 7393 O O . ARG B 1 416 ? -10.945 2.971 11.234 1 96.81 416 ARG B O 1
ATOM 7400 N N . THR B 1 417 ? -10.344 1.162 10.125 1 95.56 417 THR B N 1
ATOM 7401 C CA . THR B 1 417 ? -11.656 0.577 9.859 1 95.56 417 THR B CA 1
ATOM 7402 C C . THR B 1 417 ? -11.75 -0.826 10.453 1 95.56 417 THR B C 1
ATOM 7404 O O . THR B 1 417 ? -11.367 -1.805 9.812 1 95.56 417 THR B O 1
ATOM 7407 N N . ASN B 1 418 ? -12.336 -0.911 11.648 1 92.44 418 ASN B N 1
ATOM 7408 C CA . ASN B 1 418 ? -12.242 -2.152 12.414 1 92.44 418 ASN B CA 1
ATOM 7409 C C . ASN B 1 418 ? -10.797 -2.607 12.578 1 92.44 418 ASN B C 1
ATOM 7411 O O . ASN B 1 418 ? -9.992 -1.92 13.211 1 92.44 418 ASN B O 1
ATOM 7415 N N . GLN B 1 419 ? -10.414 -3.697 11.961 1 90.38 419 GLN B N 1
ATOM 7416 C CA . GLN B 1 419 ? -9.055 -4.188 12.109 1 90.38 419 GLN B CA 1
ATOM 7417 C C . GLN B 1 419 ? -8.156 -3.693 10.977 1 90.38 419 GLN B C 1
ATOM 7419 O O . GLN B 1 419 ? -6.93 -3.756 11.078 1 90.38 419 GLN B O 1
ATOM 7424 N N . ASN B 1 420 ? -8.695 -3.207 9.93 1 94.94 420 ASN B N 1
ATOM 7425 C CA . ASN B 1 420 ? -7.934 -2.791 8.758 1 94.94 420 ASN B CA 1
ATOM 7426 C C . ASN B 1 420 ? -7.496 -1.333 8.867 1 94.94 420 ASN B C 1
ATOM 7428 O O . ASN B 1 420 ? -8.195 -0.512 9.461 1 94.94 420 ASN B O 1
ATOM 7432 N N . PRO B 1 421 ? -6.355 -1.008 8.297 1 96.75 421 PRO B N 1
ATOM 7433 C CA . PRO B 1 421 ? -6.047 0.413 8.125 1 96.75 421 PRO B CA 1
ATOM 7434 C C . PRO B 1 421 ? -7.02 1.116 7.176 1 96.75 421 PRO B C 1
ATOM 7436 O O . PRO B 1 421 ? -7.59 0.48 6.285 1 96.75 421 PRO B O 1
ATOM 7439 N N . THR B 1 422 ? -7.203 2.369 7.418 1 97.88 422 THR B N 1
ATOM 7440 C CA . THR B 1 422 ? -8.016 3.16 6.496 1 97.88 422 THR B CA 1
ATOM 7441 C C . THR B 1 422 ? -7.254 3.432 5.203 1 97.88 422 THR B C 1
ATOM 7443 O O . THR B 1 422 ? -6.047 3.188 5.125 1 97.88 422 THR B O 1
ATOM 7446 N N . TYR B 1 423 ? -8 3.904 4.164 1 97.31 423 TYR B N 1
ATOM 7447 C CA . TYR B 1 423 ? -7.371 4.406 2.947 1 97.31 423 TYR B CA 1
ATOM 7448 C C . TYR B 1 423 ? -6.352 5.496 3.27 1 97.31 423 TYR B C 1
ATOM 7450 O O . TYR B 1 423 ? -5.262 5.523 2.697 1 97.31 423 TYR B O 1
ATOM 7458 N N . PHE B 1 424 ? -6.684 6.332 4.234 1 97.44 424 PHE B N 1
ATOM 7459 C CA . PHE B 1 424 ? -5.801 7.387 4.723 1 97.44 424 PHE B CA 1
ATOM 7460 C C . PHE B 1 424 ? -4.512 6.793 5.285 1 97.44 424 PHE B C 1
ATOM 7462 O O . PHE B 1 424 ? -3.416 7.238 4.938 1 97.44 424 PHE B O 1
ATOM 7469 N N . SER B 1 425 ? -4.641 5.82 6.121 1 97.5 425 SER B N 1
ATOM 7470 C CA . SER B 1 425 ? -3.5 5.195 6.777 1 97.5 425 SER B CA 1
ATOM 7471 C C . SER B 1 425 ? -2.582 4.52 5.766 1 97.5 425 SER B C 1
ATOM 7473 O O . SER B 1 425 ? -1.358 4.535 5.922 1 97.5 425 SER B O 1
ATOM 7475 N N . ARG B 1 426 ? -3.135 3.893 4.828 1 96.19 426 ARG B N 1
ATOM 7476 C CA . ARG B 1 426 ? -2.33 3.246 3.795 1 96.19 426 ARG B CA 1
ATOM 7477 C C . ARG B 1 426 ? -1.467 4.266 3.057 1 96.19 426 ARG B C 1
ATOM 7479 O O . ARG B 1 426 ? -0.288 4.012 2.799 1 96.19 426 ARG B O 1
ATOM 7486 N N . ARG B 1 427 ? -2.025 5.391 2.732 1 96.56 427 ARG B N 1
ATOM 7487 C CA . ARG B 1 427 ? -1.28 6.426 2.023 1 96.56 427 ARG B CA 1
ATOM 7488 C C . ARG B 1 427 ? -0.219 7.051 2.924 1 96.56 427 ARG B C 1
ATOM 7490 O O . ARG B 1 427 ? 0.894 7.332 2.477 1 96.56 427 ARG B O 1
ATOM 7497 N N . LEU B 1 428 ? -0.598 7.234 4.156 1 97.5 428 LEU B N 1
ATOM 7498 C CA . LEU B 1 428 ? 0.353 7.766 5.129 1 97.5 428 LEU B CA 1
ATOM 7499 C C . LEU B 1 428 ? 1.576 6.859 5.238 1 97.5 428 LEU B C 1
ATOM 7501 O O . LEU B 1 428 ? 2.713 7.336 5.188 1 97.5 428 LEU B O 1
ATOM 7505 N N . SER B 1 429 ? 1.332 5.586 5.348 1 96.25 429 SER B N 1
ATOM 7506 C CA . SER B 1 429 ? 2.412 4.617 5.512 1 96.25 429 SER B CA 1
ATOM 7507 C C . SER B 1 429 ? 3.279 4.539 4.258 1 96.25 429 SER B C 1
ATOM 7509 O O . SER B 1 429 ? 4.48 4.27 4.344 1 96.25 429 SER B O 1
ATOM 7511 N N . ARG B 1 430 ? 2.711 4.82 3.205 1 95.88 430 ARG B N 1
ATOM 7512 C CA . ARG B 1 430 ? 3.422 4.703 1.936 1 95.88 430 ARG B CA 1
ATOM 7513 C C . ARG B 1 430 ? 4.273 5.938 1.668 1 95.88 430 ARG B C 1
ATOM 7515 O O . ARG B 1 430 ? 5.379 5.832 1.129 1 95.88 430 ARG B O 1
ATOM 7522 N N . PHE B 1 431 ? 3.799 7.098 2.119 1 97.19 431 PHE B N 1
ATOM 7523 C CA . PHE B 1 431 ? 4.398 8.312 1.574 1 97.19 431 PHE B CA 1
ATOM 7524 C C . PHE B 1 431 ? 5.137 9.086 2.66 1 97.19 431 PHE B C 1
ATOM 7526 O O . PHE B 1 431 ? 5.895 10.008 2.361 1 97.19 431 PHE B O 1
ATOM 7533 N N . ALA B 1 432 ? 4.957 8.703 3.879 1 98.19 432 ALA B N 1
ATOM 7534 C CA . ALA B 1 432 ? 5.637 9.406 4.965 1 98.19 432 ALA B CA 1
ATOM 7535 C C . ALA B 1 432 ? 6.68 8.508 5.629 1 98.19 432 ALA B C 1
ATOM 7537 O O . ALA B 1 432 ? 6.348 7.43 6.129 1 98.19 432 ALA B O 1
ATOM 7538 N N . ASP B 1 433 ? 7.875 8.992 5.711 1 98 433 ASP B N 1
ATOM 7539 C CA . ASP B 1 433 ? 8.906 8.25 6.438 1 98 433 ASP B CA 1
ATOM 7540 C C . ASP B 1 433 ? 8.664 8.32 7.945 1 98 433 ASP B C 1
ATOM 7542 O O . ASP B 1 433 ? 8.805 7.312 8.648 1 98 433 ASP B O 1
ATOM 7546 N N . ILE B 1 434 ? 8.344 9.516 8.367 1 98.56 434 ILE B N 1
ATOM 7547 C CA . ILE B 1 434 ? 7.996 9.719 9.766 1 98.56 434 ILE B CA 1
ATOM 7548 C C . ILE B 1 434 ? 6.723 10.562 9.859 1 98.56 434 ILE B C 1
ATOM 7550 O O . ILE B 1 434 ? 6.332 11.211 8.883 1 98.56 434 ILE B O 1
ATOM 7554 N N . TYR B 1 435 ? 6.035 10.5 10.938 1 98.62 435 TYR B N 1
ATOM 7555 C CA . TYR B 1 435 ? 4.859 11.336 11.148 1 98.62 435 TYR B CA 1
ATOM 7556 C C . TYR B 1 435 ? 4.699 11.68 12.625 1 98.62 435 TYR B C 1
ATOM 7558 O O . TYR B 1 435 ? 5.191 10.961 13.5 1 98.62 435 TYR B O 1
ATOM 7566 N N . MET B 1 436 ? 4.117 12.773 12.906 1 98.38 436 MET B N 1
ATOM 7567 C CA . MET B 1 436 ? 4 13.367 14.234 1 98.38 436 MET B CA 1
ATOM 7568 C C . MET B 1 436 ? 2.783 14.281 14.312 1 98.38 436 MET B C 1
ATOM 7570 O O . MET B 1 436 ? 2.215 14.656 13.281 1 98.38 436 MET B O 1
ATOM 7574 N N . ALA B 1 437 ? 2.443 14.609 15.516 1 96.81 437 ALA B N 1
ATOM 7575 C CA . ALA B 1 437 ? 1.269 15.453 15.719 1 96.81 437 ALA B CA 1
ATOM 7576 C C . ALA B 1 437 ? 1.553 16.891 15.32 1 96.81 437 ALA B C 1
ATOM 7578 O O . ALA B 1 437 ? 0.677 17.578 14.781 1 96.81 437 ALA B O 1
ATOM 7579 N N . SER B 1 438 ? 2.744 17.359 15.625 1 96.12 438 SER B N 1
ATOM 7580 C CA . SER B 1 438 ? 3.203 18.703 15.305 1 96.12 438 SER B CA 1
ATOM 7581 C C . SER B 1 438 ? 4.723 18.766 15.219 1 96.12 438 SER B C 1
ATOM 7583 O O . SER B 1 438 ? 5.414 17.875 15.711 1 96.12 438 SER B O 1
ATOM 7585 N N . LEU B 1 439 ? 5.191 19.859 14.672 1 96.56 439 LEU B N 1
ATOM 7586 C CA . LEU B 1 439 ? 6.633 20.031 14.523 1 96.56 439 LEU B CA 1
ATOM 7587 C C . LEU B 1 439 ? 7.312 20.094 15.891 1 96.56 439 LEU B C 1
ATOM 7589 O O . LEU B 1 439 ? 8.5 19.797 16.016 1 96.56 439 LEU B O 1
ATOM 7593 N N . SER B 1 440 ? 6.531 20.453 16.891 1 96.25 440 SER B N 1
ATOM 7594 C CA . SER B 1 440 ? 7.09 20.609 18.219 1 96.25 440 SER B CA 1
ATOM 7595 C C . SER B 1 440 ? 7.676 19.297 18.734 1 96.25 440 SER B C 1
ATOM 7597 O O . SER B 1 440 ? 8.531 19.297 19.625 1 96.25 440 SER B O 1
ATOM 7599 N N . CYS B 1 441 ? 7.211 18.203 18.156 1 97.38 441 CYS B N 1
ATOM 7600 C CA . CYS B 1 441 ? 7.699 16.891 18.578 1 97.38 441 CYS B CA 1
ATOM 7601 C C . CYS B 1 441 ? 9.195 16.75 18.312 1 97.38 441 CYS B C 1
ATOM 7603 O O . CYS B 1 441 ? 9.875 15.977 18.984 1 97.38 441 CYS B O 1
ATOM 7605 N N . LEU B 1 442 ? 9.742 17.531 17.422 1 97.81 442 LEU B N 1
ATOM 7606 C CA . LEU B 1 442 ? 11.156 17.484 17.078 1 97.81 442 LEU B CA 1
ATOM 7607 C C . LEU B 1 442 ? 12.016 17.969 18.234 1 97.81 442 LEU B C 1
ATOM 7609 O O . LEU B 1 442 ? 13.195 17.625 18.328 1 97.81 442 LEU B O 1
ATOM 7613 N N . LEU B 1 443 ? 11.406 18.766 19.109 1 97.56 443 LEU B N 1
ATOM 7614 C CA . LEU B 1 443 ? 12.141 19.328 20.234 1 97.56 443 LEU B CA 1
ATOM 7615 C C . LEU B 1 443 ? 12.516 18.25 21.234 1 97.56 443 LEU B C 1
ATOM 7617 O O . LEU B 1 443 ? 13.438 18.422 22.047 1 97.56 443 LEU B O 1
ATOM 7621 N N . ASN B 1 444 ? 11.852 17.094 21.156 1 96.12 444 ASN B N 1
ATOM 7622 C CA . ASN B 1 444 ? 12.094 16 22.078 1 96.12 444 ASN B CA 1
ATOM 7623 C C . ASN B 1 444 ? 13.273 15.141 21.641 1 96.12 444 ASN B C 1
ATOM 7625 O O . ASN B 1 444 ? 13.672 14.219 22.344 1 96.12 444 ASN B O 1
ATOM 7629 N N . TYR B 1 445 ? 13.867 15.5 20.5 1 96.56 445 TYR B N 1
ATOM 7630 C CA . TYR B 1 445 ? 14.93 14.672 19.938 1 96.56 445 TYR B CA 1
ATOM 7631 C C . TYR B 1 445 ? 16.141 15.516 19.578 1 96.56 445 TYR B C 1
ATOM 7633 O O . TYR B 1 445 ? 16 16.672 19.156 1 96.56 445 TYR B O 1
ATOM 7641 N N . ASP B 1 446 ? 17.281 14.906 19.766 1 95 446 ASP B N 1
ATOM 7642 C CA . ASP B 1 446 ? 18.453 15.578 19.234 1 95 446 ASP B CA 1
ATOM 7643 C C . ASP B 1 446 ? 18.609 15.344 17.734 1 95 446 ASP B C 1
ATOM 7645 O O . ASP B 1 446 ? 17.984 14.43 17.188 1 95 446 ASP B O 1
ATOM 7649 N N . LEU B 1 447 ? 19.406 16.109 17.062 1 96.25 447 LEU B N 1
ATOM 7650 C CA . LEU B 1 447 ? 19.484 16.078 15.609 1 96.25 447 LEU B CA 1
ATOM 7651 C C . LEU B 1 447 ? 20.375 14.945 15.133 1 96.25 447 LEU B C 1
ATOM 7653 O O . LEU B 1 447 ? 20.656 14.812 13.938 1 96.25 447 LEU B O 1
ATOM 7657 N N . HIS B 1 448 ? 20.766 14.008 16.062 1 95.25 448 HIS B N 1
ATOM 7658 C CA . HIS B 1 448 ? 21.516 12.797 15.727 1 95.25 448 HIS B CA 1
ATOM 7659 C C . HIS B 1 448 ? 20.656 11.555 15.906 1 95.25 448 HIS B C 1
ATOM 7661 O O . HIS B 1 448 ? 21.109 10.438 15.633 1 95.25 448 HIS B O 1
ATOM 7667 N N . HIS B 1 449 ? 19.484 11.82 16.281 1 97.19 449 HIS B N 1
ATOM 7668 C CA . HIS B 1 449 ? 18.578 10.719 16.609 1 97.19 449 HIS B CA 1
ATOM 7669 C C . HIS B 1 449 ? 18.203 9.93 15.352 1 97.19 449 HIS B C 1
ATOM 7671 O O . HIS B 1 449 ? 17.953 10.508 14.297 1 97.19 449 HIS B O 1
ATOM 7677 N N . THR B 1 450 ? 18.234 8.578 15.492 1 97.56 450 THR B N 1
ATOM 7678 C CA . THR B 1 450 ? 17.75 7.676 14.445 1 97.56 450 THR B CA 1
ATOM 7679 C C . THR B 1 450 ? 16.406 7.078 14.828 1 97.56 450 THR B C 1
ATOM 7681 O O . THR B 1 450 ? 16.234 6.566 15.938 1 97.56 450 THR B O 1
ATOM 7684 N N . PHE B 1 451 ? 15.461 7.23 13.961 1 97.75 451 PHE B N 1
ATOM 7685 C CA . PHE B 1 451 ? 14.156 6.602 14.148 1 97.75 451 PHE B CA 1
ATOM 7686 C C . PHE B 1 451 ? 14.148 5.195 13.562 1 97.75 451 PHE B C 1
ATOM 7688 O O . PHE B 1 451 ? 14.406 5.008 12.375 1 97.75 451 PHE B O 1
ATOM 7695 N N . TYR B 1 452 ? 13.891 4.223 14.422 1 95.56 452 TYR B N 1
ATOM 7696 C CA . TYR B 1 452 ? 13.773 2.83 14 1 95.56 452 TYR B CA 1
ATOM 7697 C C . TYR B 1 452 ? 12.32 2.385 13.992 1 95.56 452 TYR B C 1
ATOM 7699 O O . TYR B 1 452 ? 11.664 2.354 15.031 1 95.56 452 TYR B O 1
ATOM 7707 N N . PRO B 1 453 ? 11.805 2.053 12.828 1 94.25 453 PRO B N 1
ATOM 7708 C CA . PRO B 1 453 ? 10.438 1.52 12.836 1 94.25 453 PRO B CA 1
ATOM 7709 C C . PRO B 1 453 ? 10.344 0.145 13.492 1 94.25 453 PRO B C 1
ATOM 7711 O O . PRO B 1 453 ? 11.273 -0.662 13.383 1 94.25 453 PRO B O 1
ATOM 7714 N N . ARG B 1 454 ? 9.242 -0.071 14.102 1 88.75 454 ARG B N 1
ATOM 7715 C CA . ARG B 1 454 ? 8.977 -1.409 14.617 1 88.75 454 ARG B CA 1
ATOM 7716 C C . ARG B 1 454 ? 8.703 -2.389 13.477 1 88.75 454 ARG B C 1
ATOM 7718 O O . ARG B 1 454 ? 8.008 -2.055 12.516 1 88.75 454 ARG B O 1
ATOM 7725 N N . ARG B 1 455 ? 9.266 -3.576 13.633 1 89.62 455 ARG B N 1
ATOM 7726 C CA . ARG B 1 455 ? 8.992 -4.629 12.656 1 89.62 455 ARG B CA 1
ATOM 7727 C C . ARG B 1 455 ? 7.555 -5.129 12.781 1 89.62 455 ARG B C 1
ATOM 7729 O O . ARG B 1 455 ? 7.199 -5.762 13.773 1 89.62 455 ARG B O 1
ATOM 7736 N N . THR B 1 456 ? 6.77 -4.844 11.859 1 87.94 456 THR B N 1
ATOM 7737 C CA . THR B 1 456 ? 5.391 -5.32 11.844 1 87.94 456 THR B CA 1
ATOM 7738 C C . THR B 1 456 ? 5.305 -6.699 11.195 1 87.94 456 THR B C 1
ATOM 7740 O O . THR B 1 456 ? 5.707 -6.875 10.047 1 87.94 456 THR B O 1
ATOM 7743 N N . PRO B 1 457 ? 4.77 -7.641 11.867 1 89.81 457 PRO B N 1
ATOM 7744 C CA . PRO B 1 457 ? 4.715 -8.992 11.297 1 89.81 457 PRO B CA 1
ATOM 7745 C C . PRO B 1 457 ? 3.758 -9.094 10.109 1 89.81 457 PRO B C 1
ATOM 7747 O O . PRO B 1 457 ? 2.691 -8.477 10.117 1 89.81 457 PRO B O 1
ATOM 7750 N N . LEU B 1 458 ? 4.199 -9.836 9.109 1 93.69 458 LEU B N 1
ATOM 7751 C CA . LEU B 1 458 ? 3.295 -10.25 8.047 1 93.69 458 LEU B CA 1
ATOM 7752 C C . LEU B 1 458 ? 2.34 -11.336 8.531 1 93.69 458 LEU B C 1
ATOM 7754 O O . LEU B 1 458 ? 2.549 -11.91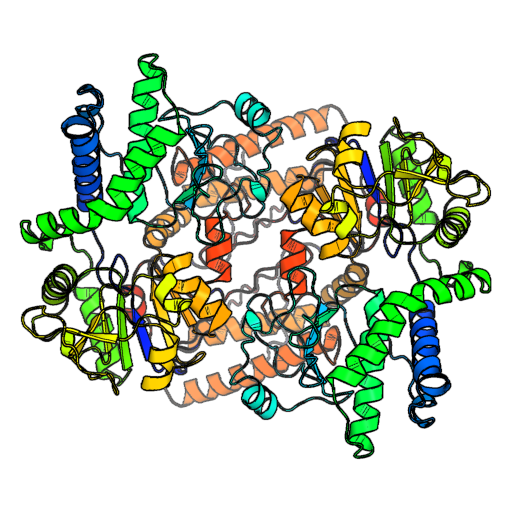4 9.602 1 93.69 458 LEU B O 1
ATOM 7758 N N . GLN B 1 459 ? 1.294 -11.602 7.812 1 94.56 459 GLN B N 1
ATOM 7759 C CA . GLN B 1 459 ? 0.24 -12.5 8.273 1 94.56 459 GLN B CA 1
ATOM 7760 C C . GLN B 1 459 ? 0.782 -13.906 8.508 1 94.56 459 GLN B C 1
ATOM 7762 O O . GLN B 1 459 ? 0.309 -14.617 9.398 1 94.56 459 GLN B O 1
ATOM 7767 N N . HIS B 1 460 ? 1.839 -14.273 7.746 1 95.75 460 HIS B N 1
ATOM 7768 C CA . HIS B 1 460 ? 2.359 -15.625 7.891 1 95.75 460 HIS B CA 1
ATOM 7769 C C . HIS B 1 460 ? 3.539 -15.664 8.852 1 95.75 460 HIS B C 1
ATOM 7771 O O . HIS B 1 460 ? 4.148 -16.719 9.055 1 95.75 460 HIS B O 1
ATOM 7777 N N . GLU B 1 461 ? 3.934 -14.539 9.445 1 91.5 461 GLU B N 1
ATOM 7778 C CA . GLU B 1 461 ? 5.027 -14.484 10.406 1 91.5 461 GLU B CA 1
ATOM 7779 C C . GLU B 1 461 ? 4.512 -14.586 11.836 1 91.5 461 GLU B C 1
ATOM 7781 O O . GLU B 1 461 ? 3.469 -14.016 12.172 1 91.5 461 GLU B O 1
ATOM 7786 N N . ALA B 1 462 ? 5.27 -15.328 12.648 1 83.31 462 ALA B N 1
ATOM 7787 C CA . ALA B 1 462 ? 4.926 -15.383 14.07 1 83.31 462 ALA B CA 1
ATOM 7788 C C . ALA B 1 462 ? 5.273 -14.07 14.766 1 83.31 462 ALA B C 1
ATOM 7790 O O . ALA B 1 462 ? 6.348 -13.5 14.539 1 83.31 462 ALA B O 1
ATOM 7791 N N . PRO B 1 463 ? 4.297 -13.602 15.477 1 73.44 463 PRO B N 1
ATOM 7792 C CA . PRO B 1 463 ? 4.621 -12.367 16.188 1 73.44 463 PRO B CA 1
ATOM 7793 C C . PRO B 1 463 ? 5.66 -12.57 17.297 1 73.44 463 PRO B C 1
ATOM 7795 O O . PRO B 1 463 ? 5.621 -13.578 18 1 73.44 463 PRO B O 1
ATOM 7798 N N . PHE B 1 464 ? 6.922 -11.93 17.156 1 61.69 464 PHE B N 1
ATOM 7799 C CA . PHE B 1 464 ? 7.961 -11.992 18.188 1 61.69 464 PHE B CA 1
ATOM 7800 C C . PHE B 1 464 ? 7.863 -10.805 19.125 1 61.69 464 PHE B C 1
ATOM 7802 O O . PHE B 1 464 ? 7.555 -9.688 18.703 1 61.69 464 PHE B O 1
ATOM 7809 N N . TRP B 1 465 ? 7.441 -10.938 20.312 1 50.44 465 TRP B N 1
ATOM 7810 C CA . TRP B 1 465 ? 7.613 -9.797 21.203 1 50.44 465 TRP B CA 1
ATOM 7811 C C . TRP B 1 465 ? 8.734 -10.047 22.203 1 50.44 465 TRP B C 1
ATOM 7813 O O . TRP B 1 465 ? 8.828 -11.141 22.781 1 50.44 465 TRP B O 1
ATOM 7823 N N . SER B 1 466 ? 10.023 -9.688 21.938 1 43.09 466 SER B N 1
ATOM 7824 C CA . SER B 1 466 ? 11.086 -9.844 22.922 1 43.09 466 SER B CA 1
ATOM 7825 C C . SER B 1 466 ? 10.875 -8.914 24.125 1 43.09 466 SER B C 1
ATOM 7827 O O . SER B 1 466 ? 10.664 -7.715 23.938 1 43.09 466 SER B O 1
ATOM 7829 N N . GLN B 1 467 ? 10.102 -9.172 25.125 1 41.16 467 GLN B N 1
ATOM 7830 C CA . GLN B 1 467 ? 10.258 -8.398 26.359 1 41.16 467 GLN B CA 1
ATOM 7831 C C . GLN B 1 467 ? 11.719 -8.359 26.797 1 41.16 467 GLN B C 1
ATOM 7833 O O . GLN B 1 467 ? 12.25 -9.359 27.297 1 41.16 467 GLN B O 1
ATOM 7838 N N . LEU B 1 468 ? 12.594 -7.766 26.094 1 38.03 468 LEU B N 1
ATOM 7839 C CA . LEU B 1 468 ? 13.938 -7.656 26.641 1 38.03 468 LEU B CA 1
ATOM 7840 C C . LEU B 1 468 ? 13.914 -6.926 27.984 1 38.03 468 LEU B C 1
ATOM 7842 O O . LEU B 1 468 ? 13.516 -5.758 28.047 1 38.03 468 LEU B O 1
ATOM 7846 N N . ASN B 1 469 ? 13.359 -7.477 29 1 37.34 469 ASN B N 1
ATOM 7847 C CA . ASN B 1 469 ? 13.859 -6.879 30.234 1 37.34 469 ASN B CA 1
ATOM 7848 C C . ASN B 1 469 ? 15.383 -6.875 30.281 1 37.34 469 ASN B C 1
ATOM 7850 O O . ASN B 1 469 ? 16 -7.91 30.516 1 37.34 469 ASN B O 1
ATOM 7854 N N . VAL B 1 470 ? 15.992 -6.16 29.359 1 34.31 470 VAL B N 1
ATOM 7855 C CA . VAL B 1 470 ? 17.453 -6.078 29.391 1 34.31 470 VAL B CA 1
ATOM 7856 C C . VAL B 1 470 ? 17.891 -5.297 30.625 1 34.31 470 VAL B C 1
ATOM 7858 O O . VAL B 1 470 ? 17.469 -4.164 30.844 1 34.31 470 VAL B O 1
ATOM 7861 N N . THR B 1 471 ? 18.047 -5.93 31.672 1 33.38 471 THR B N 1
ATOM 7862 C CA . THR B 1 471 ? 18.797 -5.27 32.719 1 33.38 471 THR B CA 1
ATOM 7863 C C . THR B 1 471 ? 20.219 -4.922 32.25 1 33.38 471 THR B C 1
ATOM 7865 O O . THR B 1 471 ? 20.984 -5.809 31.906 1 33.38 471 THR B O 1
ATOM 7868 N N . VAL B 1 472 ? 20.344 -3.719 31.828 1 29.81 472 VAL B N 1
ATOM 7869 C CA . VAL B 1 472 ? 21.688 -3.195 31.656 1 29.81 472 VAL B CA 1
ATOM 7870 C C . VAL B 1 472 ? 22.266 -2.789 33 1 29.81 472 VAL B C 1
ATOM 7872 O O . VAL B 1 472 ? 21.594 -2.137 33.812 1 29.81 472 VAL B O 1
#

pLDDT: mean 90.18, std 13.2, range [29.25, 98.81]